Protein AF-0000000066503130 (afdb_homodimer)

Organism: Dictyostelium discoideum (NCBI:txid44689)

Nearest PDB structures (foldseek):
  4pn0-assembly2_C  TM=7.201E-01  e=1.020E-09  Schizosaccharomyces pombe
  4pn1-assembly1_B  TM=7.502E-01  e=4.165E-09  Schizosaccharomyces pombe
  4pn1-assembly3_A  TM=7.291E-01  e=3.381E-09  Schizosaccharomyces pombe
  4pn0-assembly1_A  TM=7.500E-01  e=4.388E-09  Schizosaccharomyces pombe
  4pn0-assembly2_D  TM=6.870E-01  e=1.132E-09  Schizosaccharomyces pombe

Sequence (1264 aa):
MKRSNNDSNGPNKKSKQDDDPLSSILGDIDQSQHGKLQSTSIKSTFSLDSVMNRIIELSKQHGGIDSIEVEGRIGLFSNTSNGNTFKPGMVRDDWNDLYHHLKLKSEPVATTETDYIYSDSIRVAYDEHSKKCLRKDKKTDKTSFDQSTNLIYDFRISTSIEEKFPPPLSLPPGYIIRREKQRYTFTEDQWKIDLTKVIVRPDFNATVEQELYEVEIELFPEAIQACQEKTSLTELLNDFLNAIKGLTNIVKNGGETSFPEISLDKVGNVSEFYRLRDLVFKYIPSAPQRKNDTFPGSMPVNFGKKYFIHVQNNEYFVSDKTDGIRYMLLIDHTGCYLVDRKFDFYQIQGFDILVTLFGEGTLLDGEMVRNLQTKRANFLIFDVLSVKNELHHQKLLKDRLTEIGNVVSTLRSNLKVDTPFDILGKSFQLKSKIVNLFKNIKEYPNGERVYSDGKRCHNTDGIIFTPNIAYSNYTVHTLFKWKYCDKWTIDFKVRDRGQKGWYLSCVANDNIEVDCREVNFSNDDLQKLRREFQRARDTSTVVAECSFQPKWGTWKFHQVRHDKKKGNYISIVMDTMESIAENLSSDELKYRIPLLPHDDNWEEEMSRIRSQLINNIKPSKSSTSTYQPFPQMKRSNNDSNGPNKKSKQDDDPLSSILGDIDQSQHGKLQSTSIKSTFSLDSVMNRIIELSKQHGGIDSIEVEGRIGLFSNTSNGNTFKPGMVRDDWNDLYHHLKLKSEPVATTETDYIYSDSIRVAYDEHSKKCLRKDKKTDKTSFDQSTNLIYDFRISTSIEEKFPPPLSLPPGYIIRREKQRYTFTEDQWKIDLTKVIVRPDFNATVEQELYEVEIELFPEAIQACQEKTSLTELLNDFLNAIKGLTNIVKNGGETSFPEISLDKVGNVSEFYRLRDLVFKYIPSAPQRKNDTFPGSMPVNFGKKYFIHVQNNEYFVSDKTDGIRYMLLIDHTGCYLVDRKFDFYQIQGFDILVTLFGEGTLLDGEMVRNLQTKRANFLIFDVLSVKNELHHQKLLKDRLTEIGNVVSTLRSNLKVDTPFDILGKSFQLKSKIVNLFKNIKEYPNGERVYSDGKRCHNTDGIIFTPNIAYSNYTVHTLFKWKYCDKWTIDFKVRDRGQKGWYLSCVANDNIEVDCREVNFSNDDLQKLRREFQRARDTSTVVAECSFQPKWGTWKFHQVRHDKKKGNYISIVMDTMES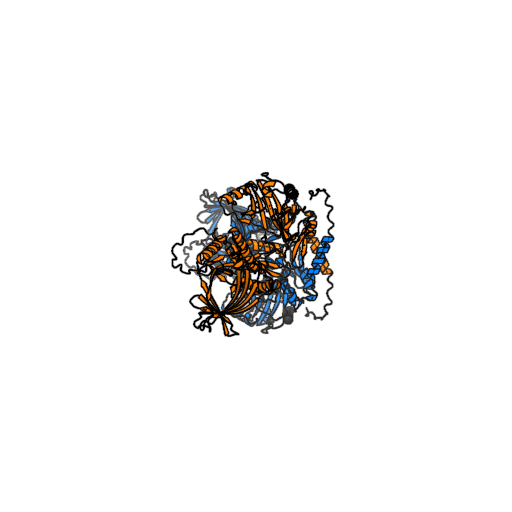IAENLSSDELKYRIPLLPHDDNWEEEMSRIRSQLINNIKPSKSSTSTYQPFPQ

Solvent-accessible surface area (backbone atoms only — not comparable to full-atom values): 69337 Å² total; per-residue (Å²): 137,86,92,86,83,80,78,78,77,72,80,79,78,78,80,77,78,76,76,71,68,67,56,72,77,57,62,88,72,80,85,72,84,83,70,88,75,70,76,62,67,49,85,43,80,64,42,74,63,55,53,51,51,49,53,52,50,48,28,64,73,66,78,40,52,77,45,44,42,45,35,36,34,36,14,37,54,31,78,46,101,89,45,79,42,78,44,78,24,46,56,66,68,50,46,50,51,43,50,52,56,50,44,72,77,44,80,53,52,75,47,73,40,29,38,36,31,34,93,84,56,34,34,36,35,29,28,80,85,79,67,37,46,71,38,25,36,34,73,41,71,47,38,42,29,56,41,87,53,92,54,89,44,22,39,34,40,34,39,28,36,57,45,79,47,81,44,51,84,59,88,73,83,75,53,58,39,38,35,41,33,45,34,35,37,40,80,57,95,53,32,34,38,38,44,30,44,32,41,37,41,51,44,94,79,58,80,72,73,44,81,46,34,38,41,35,36,35,50,39,40,66,52,57,65,66,36,76,43,72,67,49,42,51,51,51,50,50,51,50,50,48,53,55,53,45,56,50,41,67,52,39,76,62,66,84,80,70,64,84,83,51,57,67,44,68,61,75,54,63,69,60,44,54,51,52,51,51,52,52,57,67,40,44,65,92,69,64,78,92,48,70,80,47,46,57,59,64,34,63,37,79,58,51,57,64,45,49,60,58,56,33,73,44,66,38,32,31,28,69,29,68,58,50,45,61,30,31,42,38,30,29,84,90,42,37,29,40,31,37,76,78,54,46,47,23,38,49,59,68,51,63,62,55,31,71,75,48,32,44,41,27,34,36,34,29,31,39,33,46,25,73,81,81,67,42,45,32,35,30,33,76,47,41,23,20,54,53,67,40,76,36,29,78,40,39,39,69,57,29,52,51,51,43,51,51,52,39,51,52,44,65,76,64,62,85,66,89,54,69,52,45,73,42,65,53,69,73,36,50,38,73,45,43,56,62,56,54,71,30,43,47,76,45,94,87,70,49,31,34,36,44,76,88,83,50,33,31,48,33,52,35,37,30,39,40,48,60,40,50,62,55,57,32,76,30,92,71,25,28,34,40,53,44,59,86,65,49,63,44,43,22,23,47,42,78,55,67,92,79,36,48,26,35,19,28,24,39,71,93,72,36,76,32,62,40,39,69,67,57,54,50,72,68,41,48,53,52,50,52,53,49,48,70,55,40,52,49,57,87,35,41,18,35,34,28,26,66,37,45,86,49,56,37,44,43,66,74,47,73,38,81,89,38,70,63,28,37,45,36,49,54,51,48,51,45,46,51,50,42,27,40,56,70,45,72,66,56,46,55,60,45,51,54,30,48,66,91,73,57,52,62,68,62,52,50,52,51,51,53,53,51,52,60,70,63,57,70,76,69,84,66,78,76,73,78,72,77,71,75,84,128,138,81,82,86,80,87,81,82,84,74,83,84,79,84,80,80,80,77,78,69,68,77,54,68,76,57,61,87,71,78,84,73,86,85,70,86,76,70,78,64,68,50,83,44,80,63,41,74,63,55,55,50,51,47,53,52,49,49,29,64,72,63,78,38,52,77,44,45,40,45,34,35,35,36,14,38,53,31,77,47,100,89,44,79,43,78,44,77,24,47,57,65,68,50,46,50,51,43,49,53,56,50,46,73,75,44,79,52,54,75,48,72,40,31,38,36,32,33,91,84,56,35,35,36,34,29,30,81,87,78,67,39,45,73,38,26,36,35,74,42,73,48,38,44,29,56,40,88,53,92,53,90,42,20,41,33,42,33,38,28,35,58,45,81,47,80,44,51,83,58,86,73,84,77,52,57,39,38,36,40,34,44,33,36,38,40,79,57,96,53,33,36,38,37,43,30,43,32,42,35,41,52,42,94,80,57,79,72,72,44,80,47,34,38,42,37,37,34,49,38,40,65,53,56,67,66,35,86,43,73,66,49,42,51,51,50,50,51,51,50,49,49,52,55,53,47,56,50,42,66,52,38,75,61,64,82,79,69,64,83,85,52,56,67,45,69,62,74,53,63,70,60,45,52,50,51,50,50,53,52,56,68,42,44,64,91,70,64,78,91,49,71,79,47,47,57,58,64,33,66,37,80,57,52,57,65,45,49,59,58,56,33,73,44,65,38,32,32,28,70,29,68,57,50,46,60,31,32,43,38,28,29,83,92,43,38,30,39,30,38,76,77,54,47,48,23,39,49,60,70,50,62,63,54,32,72,74,46,33,44,41,26,34,35,36,30,32,39,33,46,25,72,82,80,66,41,45,31,37,30,33,75,48,40,23,19,54,54,66,39,75,35,29,77,40,38,39,70,59,28,52,51,50,43,51,51,52,38,52,53,43,64,76,63,62,85,66,87,53,68,51,46,71,43,63,52,70,73,36,50,39,73,45,44,56,60,57,52,70,31,45,47,77,44,93,87,70,49,31,34,35,44,76,86,84,48,33,32,48,33,51,36,36,31,41,41,47,61,42,48,62,56,57,30,76,31,91,71,27,28,34,42,54,44,60,85,64,49,64,44,42,23,23,46,42,77,56,67,92,81,35,47,25,34,20,28,24,38,72,93,71,37,77,33,62,40,42,70,67,59,53,50,71,69,41,48,54,52,49,52,52,49,49,71,56,39,53,51,58,88,36,40,18,35,34,29,25,66,36,44,85,48,57,36,42,43,66,74,47,72,38,83,90,37,70,63,28,37,44,35,49,55,50,48,52,46,46,52,49,42,27,41,58,67,46,73,65,55,47,54,59,45,51,54,30,47,67,92,71,56,53,62,70,61,52,50,52,51,50,53,52,51,51,60,71,63,57,70,76,70,86,65,79,76,73,79,74,77,70,75,84,128

Secondary structure (DSSP, 8-state):
--------------------THHHHS----------------EEEP-HHHHHHHHHHHHHHTT-STTEEEEEEEEEEEEETTEEEEEE---HHHHHHHHHHHHHHSPPEEEEEEEEE-TTSEEEEEETTTTEEEEEEEEEEEEEEEE--SSSSEEEEEEEEEEEEPPPSSPPS--SEEEEEEEEEEE-SSEEEEEEEEEEEESTT----EEEEEEEEEE-HHHHHT--SHHHHHHHHHHHHHHHHHHHHHHTT--S---TTS-EEE---HHHHHHHHHHHHHHS----GGGTTS--S-EEEE--GGGHHHHHHS-EEEEEEE-SEEEEEEEETTEEEEE-TT--EEEETT-HHHHHHH-S-EEEEEEEEE-TTT--EEEEEEEEEEETTEE-TTS-HHHHHHHHHHHHHHHHHH--S--SSEEEEPP-EEGGGHHHHHHTEEE-TTS-EEEESSS-EEEEEEEEEEESS----SEEEEEEEEE-GGG--EEEEEEE-GGG-EEEEEE-GGG-EEEEEE----HHHHHHHHHHHHH-S-GGG-EEEEEEETTTTEEEEEEE-TT-SS--BHHHHHHHHHHHHHT--HHHHHHHTTS-GGG--HHHHHHHHHHHHHHH----------------/--------------------THHHHS----------------EEEP-HHHHHHHHHHHHHHTT-STTEEEEEEEEEEEEETTEEEEEE---HHHHHHHHHHHHHHSPPEEEEEEEEE-TTSEEEEEETTTTEEEEEEEEEEEEEEEE--SSSSEEEEEEEEEEEEPPPSSPPS--SEEEEEEEEEEE-SSEEEEEEEEEEEESTT----EEEEEEEEEE-HHHHHT--SHHHHHHHHHHHHHHHHHHHHHHTT--S---TTS-EEE---HHHHHHHHHHHHHHS----GGGTTS--S-EEEEP-GGGHHHHHHS-EEEEEEE-SEEEEEEEETTEEEEE-TT--EEEESS-HHHHHHH-S-EEEEEEEEE-TTT--EEEEEEEEEEETTEE-TTS-HHHHHHHHHHHHHHHHHH--S--SSEEEEPP-EEGGGHHHHHHTEEE-TTS-EEEE-SS-EEEEEEEEEEESS----SEEEEEEEEE-GGG--EEEEEEE-GGG-EEEEEE-GGG-EEEEEE----HHHHHHHHHHHHH-S-GGG-EEEEEEETTTTEEEEEEE-TT-SS--BHHHHHHHHHHHHHT--HHHHHHHTTS-GGG--HHHHHHHHHHHHHHH----------------

Radius of gyration: 44.12 Å; Cα contacts (8 Å, |Δi|>4): 2384; chains: 2; bounding box: 96×190×128 Å

pLDDT: mean 82.32, std 20.14, range [15.19, 98.62]

InterPro domains:
  IPR001339 mRNA capping enzyme, adenylation domain [PF01331] (290-484)
  IPR001339 mRNA capping enzyme, adenylation domain [cd07895] (271-484)
  IPR004206 mRNA triphosphatase Cet1-like [PF02940] (118-219)
  IPR004206 mRNA triphosphatase Cet1-like [cd07470] (49-247)
  IPR012340 Nucleic acid-binding, OB-fold [G3DSA:2.40.50.140] (481-605)
  IPR012340 Nucleic acid-binding, OB-fold [SSF50249] (487-608)
  IPR013846 mRNA capping enzyme, C-terminal domain [PF03919] (505-589)
  IPR033469 CYTH-like domain superfamily [SSF55154] (62-251)
  IPR037009 mRNA triphosphatase Cet1-like superfamily [G3DSA:3.20.100.10] (38-250)

Structure (mmCIF, N/CA/C/O backbone):
data_AF-0000000066503130-model_v1
#
loop_
_entity.id
_entity.type
_entity.pdbx_description
1 polymer 'Uncharacterized protein'
#
loop_
_atom_site.group_PDB
_atom_site.id
_atom_site.type_symbol
_atom_site.label_atom_id
_atom_site.label_alt_id
_atom_site.label_comp_id
_atom_site.label_asym_id
_atom_site.label_entity_id
_atom_site.label_seq_id
_atom_site.pdbx_PDB_ins_code
_atom_site.Cartn_x
_atom_site.Cartn_y
_atom_site.Cartn_z
_atom_site.occupancy
_atom_site.B_iso_or_equiv
_atom_site.auth_seq_id
_atom_site.auth_comp_id
_atom_site.auth_asym_id
_atom_site.auth_atom_id
_atom_site.pdbx_PDB_model_num
ATOM 1 N N . MET A 1 1 ? 46.094 -95.625 -53.656 1 15.91 1 MET A N 1
ATOM 2 C CA . MET A 1 1 ? 46.031 -94.688 -54.719 1 15.91 1 MET A CA 1
ATOM 3 C C . MET A 1 1 ? 44.656 -94 -54.75 1 15.91 1 MET A C 1
ATOM 5 O O . MET A 1 1 ? 44.469 -93 -55.469 1 15.91 1 MET A O 1
ATOM 9 N N . LYS A 1 2 ? 43.5 -94.938 -54.5 1 15.19 2 LYS A N 1
ATOM 10 C CA . LYS A 1 2 ? 42.219 -94.812 -55.188 1 15.19 2 LYS A CA 1
ATOM 11 C C . LYS A 1 2 ? 41.531 -93.5 -54.875 1 15.19 2 LYS A C 1
ATOM 13 O O . LYS A 1 2 ? 41.875 -92.812 -53.906 1 15.19 2 LYS A O 1
ATOM 18 N N . ARG A 1 3 ? 40.031 -93.5 -54.656 1 18.33 3 ARG A N 1
ATOM 19 C CA . ARG A 1 3 ? 38.875 -93 -55.438 1 18.33 3 ARG A CA 1
ATOM 20 C C . ARG A 1 3 ? 38.406 -91.625 -54.906 1 18.33 3 ARG A C 1
ATOM 22 O O . ARG A 1 3 ? 38.688 -91.312 -53.75 1 18.33 3 ARG A O 1
ATOM 29 N N . SER A 1 4 ? 37.25 -91 -55.625 1 18.5 4 SER A N 1
ATOM 30 C CA . SER A 1 4 ? 36.906 -89.75 -56.25 1 18.5 4 SER A CA 1
ATOM 31 C C . SER A 1 4 ? 36.188 -88.812 -55.281 1 18.5 4 SER A C 1
ATOM 33 O O . SER A 1 4 ? 36.625 -87.688 -55.062 1 18.5 4 SER A O 1
ATOM 35 N N . ASN A 1 5 ? 34.781 -88.688 -55.375 1 18.97 5 ASN A N 1
ATOM 36 C CA . ASN A 1 5 ? 33.938 -87.625 -55.906 1 18.97 5 ASN A CA 1
ATOM 37 C C . ASN A 1 5 ? 33.25 -86.875 -54.812 1 18.97 5 ASN A C 1
ATOM 39 O O . ASN A 1 5 ? 32.188 -87.25 -54.312 1 18.97 5 ASN A O 1
ATOM 43 N N . ASN A 1 6 ? 33.812 -86.25 -53.844 1 20.06 6 ASN A N 1
ATOM 44 C CA . ASN A 1 6 ? 33.375 -85.812 -52.531 1 20.06 6 ASN A CA 1
ATOM 45 C C . ASN A 1 6 ? 32.5 -84.562 -52.656 1 20.06 6 ASN A C 1
ATOM 47 O O . ASN A 1 6 ? 33 -83.438 -52.656 1 20.06 6 ASN A O 1
ATOM 51 N N . ASP A 1 7 ? 31.266 -84.625 -53.469 1 21.19 7 ASP A N 1
ATOM 52 C CA . ASP A 1 7 ? 30.484 -83.562 -54.125 1 21.19 7 ASP A CA 1
ATOM 53 C C . ASP A 1 7 ? 29.781 -82.75 -53.094 1 21.19 7 ASP A C 1
ATOM 55 O O . ASP A 1 7 ? 28.797 -83.188 -52.469 1 21.19 7 ASP A O 1
ATOM 59 N N . SER A 1 8 ? 30.438 -82 -52.219 1 20 8 SER A N 1
ATOM 60 C CA . SER A 1 8 ? 30.031 -81.375 -50.969 1 20 8 SER A CA 1
ATOM 61 C C . SER A 1 8 ? 29.047 -80.188 -51.219 1 20 8 SER A C 1
ATOM 63 O O . SER A 1 8 ? 29.328 -79.062 -50.906 1 20 8 SER A O 1
ATOM 65 N N . ASN A 1 9 ? 27.953 -80.438 -52.156 1 20.28 9 ASN A N 1
ATOM 66 C CA . ASN A 1 9 ? 27.203 -79.438 -52.844 1 20.28 9 ASN A CA 1
ATOM 67 C C . ASN A 1 9 ? 26.359 -78.625 -51.875 1 20.28 9 ASN A C 1
ATOM 69 O O . ASN A 1 9 ? 25.406 -79.125 -51.281 1 20.28 9 ASN A O 1
ATOM 73 N N . GLY A 1 10 ? 26.953 -77.75 -51.062 1 21.47 10 GLY A N 1
ATOM 74 C CA . GLY A 1 10 ? 26.391 -77 -49.906 1 21.47 10 GLY A CA 1
ATOM 75 C C . GLY A 1 10 ? 25.234 -76.125 -50.281 1 21.47 10 GLY A C 1
ATOM 76 O O . GLY A 1 10 ? 25.25 -75.5 -51.344 1 21.47 10 GLY A O 1
ATOM 77 N N . PRO A 1 11 ? 23.938 -76.5 -50.031 1 20.5 11 PRO A N 1
ATOM 78 C CA . PRO A 1 11 ? 22.672 -76 -50.594 1 20.5 11 PRO A CA 1
ATOM 79 C C . PRO A 1 11 ? 22.469 -74.5 -50.312 1 20.5 11 PRO A C 1
ATOM 81 O O . PRO A 1 11 ? 22.859 -74 -49.25 1 20.5 11 PRO A O 1
ATOM 84 N N . ASN A 1 12 ? 22.562 -73.562 -51.344 1 18.05 12 ASN A N 1
ATOM 85 C CA . ASN A 1 12 ? 22.547 -72.125 -51.438 1 18.05 12 ASN A CA 1
ATOM 86 C C . ASN A 1 12 ? 21.188 -71.5 -51 1 18.05 12 ASN A C 1
ATOM 88 O O . ASN A 1 12 ? 20.203 -71.688 -51.719 1 18.05 12 ASN A O 1
ATOM 92 N N . LYS A 1 13 ? 20.797 -71.688 -49.75 1 19.34 13 LYS A N 1
ATOM 93 C CA . LYS A 1 13 ? 19.453 -71.25 -49.312 1 19.34 13 LYS A CA 1
ATOM 94 C C . LYS A 1 13 ? 19.156 -69.812 -49.781 1 19.34 13 LYS A C 1
ATOM 96 O O . LYS A 1 13 ? 19.922 -68.875 -49.5 1 19.34 13 LYS A O 1
ATOM 101 N N . LYS A 1 14 ? 18.25 -69.625 -50.781 1 19.95 14 LYS A N 1
ATOM 102 C CA . LYS A 1 14 ? 17.75 -68.438 -51.438 1 19.95 14 LYS A CA 1
ATOM 103 C C . LYS A 1 14 ? 17.141 -67.5 -50.406 1 19.95 14 LYS A C 1
ATOM 105 O O . LYS A 1 14 ? 16.297 -67.875 -49.625 1 19.95 14 LYS A O 1
ATOM 110 N N . SER A 1 15 ? 17.844 -66.438 -49.938 1 18.28 15 SER A N 1
ATOM 111 C CA . SER A 1 15 ? 17.5 -65.375 -49 1 18.28 15 SER A CA 1
ATOM 112 C C . SER A 1 15 ? 16.219 -64.625 -49.406 1 18.28 15 SER A C 1
ATOM 114 O O . SER A 1 15 ? 16.156 -64.062 -50.5 1 18.28 15 SER A O 1
ATOM 116 N N . LYS A 1 16 ? 15.008 -65.188 -49.156 1 22.39 16 LYS A N 1
ATOM 117 C CA . LYS A 1 16 ? 13.711 -64.562 -49.438 1 22.39 16 LYS A CA 1
ATOM 118 C C . LYS A 1 16 ? 13.688 -63.094 -48.969 1 22.39 16 LYS A C 1
ATOM 120 O O . LYS A 1 16 ? 14.008 -62.812 -47.812 1 22.39 16 LYS A O 1
ATOM 125 N N . GLN A 1 17 ? 13.797 -62.188 -49.938 1 20.66 17 GLN A N 1
ATOM 126 C CA . GLN A 1 17 ? 13.703 -60.719 -49.906 1 20.66 17 GLN A CA 1
ATOM 127 C C . GLN A 1 17 ? 12.422 -60.281 -49.219 1 20.66 17 GLN A C 1
ATOM 129 O O . GLN A 1 17 ? 11.32 -60.594 -49.656 1 20.66 17 GLN A O 1
ATOM 134 N N . ASP A 1 18 ? 12.375 -60.312 -47.875 1 23.89 18 ASP A N 1
ATOM 135 C CA . ASP A 1 18 ? 11.273 -59.906 -47 1 23.89 18 ASP A CA 1
ATOM 136 C C . ASP A 1 18 ? 10.672 -58.594 -47.469 1 23.89 18 ASP A C 1
ATOM 138 O O . ASP A 1 18 ? 11.391 -57.594 -47.656 1 23.89 18 ASP A O 1
ATOM 142 N N . ASP A 1 19 ? 9.586 -58.656 -48.281 1 25.03 19 ASP A N 1
ATOM 143 C CA . ASP A 1 19 ? 8.695 -57.625 -48.781 1 25.03 19 ASP A CA 1
ATOM 144 C C . ASP A 1 19 ? 8.281 -56.656 -47.688 1 25.03 19 ASP A C 1
ATOM 146 O O . ASP A 1 19 ? 7.77 -57.062 -46.656 1 25.03 19 ASP A O 1
ATOM 150 N N . ASP A 1 20 ? 8.961 -55.531 -47.562 1 24.17 20 ASP A N 1
ATOM 151 C CA . ASP A 1 20 ? 8.758 -54.438 -46.594 1 24.17 20 ASP A CA 1
ATOM 152 C C . ASP A 1 20 ? 7.316 -53.938 -46.656 1 24.17 20 ASP A C 1
ATOM 154 O O . ASP A 1 20 ? 6.824 -53.531 -47.688 1 24.17 20 ASP A O 1
ATOM 158 N N . PRO A 1 21 ? 6.371 -54.406 -45.844 1 25.75 21 PRO A N 1
ATOM 159 C CA . PRO A 1 21 ? 4.934 -54.156 -45.719 1 25.75 21 PRO A CA 1
ATOM 160 C C . PRO A 1 21 ? 4.598 -52.656 -45.781 1 25.75 21 PRO A C 1
ATOM 162 O O . PRO A 1 21 ? 3.43 -52.281 -45.688 1 25.75 21 PRO A O 1
ATOM 165 N N . LEU A 1 22 ? 5.504 -51.75 -45.531 1 26.45 22 LEU A N 1
ATOM 166 C CA . LEU A 1 22 ? 5.074 -50.344 -45.531 1 26.45 22 LEU A CA 1
ATOM 167 C C . LEU A 1 22 ? 4.496 -49.969 -46.906 1 26.45 22 LEU A C 1
ATOM 169 O O . LEU A 1 22 ? 3.811 -48.938 -47.031 1 26.45 22 LEU A O 1
ATOM 173 N N . SER A 1 23 ? 4.723 -50.719 -47.938 1 26.61 23 SER A N 1
ATOM 174 C CA . SER A 1 23 ? 4.254 -50.438 -49.281 1 26.61 23 SER A CA 1
ATOM 175 C C . SER A 1 23 ? 2.734 -50.5 -49.375 1 26.61 23 SER A C 1
ATOM 177 O O . SER A 1 23 ? 2.123 -49.781 -50.188 1 26.61 23 SER A O 1
ATOM 179 N N . SER A 1 24 ? 2.178 -51.469 -48.75 1 28.42 24 SER A N 1
ATOM 180 C CA . SER A 1 24 ? 0.766 -51.75 -49 1 28.42 24 SER A CA 1
ATOM 181 C C . SER A 1 24 ? -0.11 -50.594 -48.531 1 28.42 24 SER A C 1
ATOM 183 O O . SER A 1 24 ? -1.298 -50.531 -48.844 1 28.42 24 SER A O 1
ATOM 185 N N . ILE A 1 25 ? 0.296 -50 -47.406 1 25.45 25 ILE A N 1
ATOM 186 C CA . ILE A 1 25 ? -0.56 -48.938 -46.875 1 25.45 25 ILE A CA 1
ATOM 187 C C . ILE A 1 25 ? -0.672 -47.812 -47.906 1 25.45 25 ILE A C 1
ATOM 189 O O . ILE A 1 25 ? -1.618 -47.031 -47.875 1 25.45 25 ILE A O 1
ATOM 193 N N . LEU A 1 26 ? 0.431 -47.562 -48.719 1 26.52 26 LEU A N 1
ATOM 194 C CA . LEU A 1 26 ? 0.482 -46.469 -49.656 1 26.52 26 LEU A CA 1
ATOM 195 C C . LEU A 1 26 ? -0.352 -46.75 -50.906 1 26.52 26 LEU A C 1
ATOM 197 O O . LEU A 1 26 ? -0.097 -47.719 -51.594 1 26.52 26 LEU A O 1
ATOM 201 N N . GLY A 1 27 ? -1.637 -46.906 -50.781 1 23.97 27 GLY A N 1
ATOM 202 C CA . GLY A 1 27 ? -2.463 -47.062 -51.969 1 23.97 27 GLY A CA 1
ATOM 203 C C . GLY A 1 27 ? -1.896 -46.375 -53.188 1 23.97 27 GLY A C 1
ATOM 204 O O . GLY A 1 27 ? -0.937 -45.594 -53.094 1 23.97 27 GLY A O 1
ATOM 205 N N . ASP A 1 28 ? -2.25 -46.781 -54.406 1 24.03 28 ASP A N 1
ATOM 206 C CA . ASP A 1 28 ? -1.88 -46.406 -55.75 1 24.03 28 ASP A CA 1
ATOM 207 C C . ASP A 1 28 ? -2.102 -44.906 -56 1 24.03 28 ASP A C 1
ATOM 209 O O . ASP A 1 28 ? -3.24 -44.469 -56.188 1 24.03 28 ASP A O 1
ATOM 213 N N . ILE A 1 29 ? -1.525 -44.031 -55.219 1 22.8 29 ILE A N 1
ATOM 214 C CA . ILE A 1 29 ? -1.806 -42.625 -55.594 1 22.8 29 ILE A CA 1
ATOM 215 C C . ILE A 1 29 ? -1.354 -42.375 -57 1 22.8 29 ILE A C 1
ATOM 217 O O . ILE A 1 29 ? -0.25 -42.75 -57.406 1 22.8 29 ILE A O 1
ATOM 221 N N . ASP A 1 30 ? -2.256 -41.969 -57.844 1 22.3 30 ASP A N 1
ATOM 222 C CA . ASP A 1 30 ? -2.123 -41.5 -59.25 1 22.3 30 ASP A CA 1
ATOM 223 C C . ASP A 1 30 ? -1.035 -40.438 -59.375 1 22.3 30 ASP A C 1
ATOM 225 O O . ASP A 1 30 ? -0.854 -39.625 -58.469 1 22.3 30 ASP A O 1
ATOM 229 N N . GLN A 1 31 ? -0.022 -40.531 -60.25 1 23.62 31 GLN A N 1
ATOM 230 C CA . GLN A 1 31 ? 1.214 -39.906 -60.688 1 23.62 31 GLN A CA 1
ATOM 231 C C . GLN A 1 31 ? 0.967 -38.469 -61.125 1 23.62 31 GLN A C 1
ATOM 233 O O . GLN A 1 31 ? 0.999 -38.156 -62.344 1 23.62 31 GLN A O 1
ATOM 238 N N . SER A 1 32 ? -0.001 -37.719 -60.625 1 22.05 32 SER A N 1
ATOM 239 C CA . SER A 1 32 ? -0.189 -36.5 -61.438 1 22.05 32 SER A CA 1
ATOM 240 C C . SER A 1 32 ? 1.074 -35.656 -61.469 1 22.05 32 SER A C 1
ATOM 242 O O . SER A 1 32 ? 1.956 -35.812 -60.625 1 22.05 32 SER A O 1
ATOM 244 N N . GLN A 1 33 ? 1.066 -34.469 -62.281 1 23.11 33 GLN A N 1
ATOM 245 C CA . GLN A 1 33 ? 2.004 -33.594 -62.969 1 23.11 33 GLN A CA 1
ATOM 246 C C . GLN A 1 33 ? 2.848 -32.812 -61.969 1 23.11 33 GLN A C 1
ATOM 248 O O . GLN A 1 33 ? 2.348 -32.406 -60.938 1 23.11 33 GLN A O 1
ATOM 253 N N . HIS A 1 34 ? 4.172 -32.938 -62 1 24.08 34 HIS A N 1
ATOM 254 C CA . HIS A 1 34 ? 5.402 -32.438 -61.375 1 24.08 34 HIS A CA 1
ATOM 255 C C . HIS A 1 34 ? 5.516 -30.922 -61.469 1 24.08 34 HIS A C 1
ATOM 257 O O . HIS A 1 34 ? 6.57 -30.406 -61.812 1 24.08 34 HIS A O 1
ATOM 263 N N . GLY A 1 35 ? 4.488 -30.125 -61.312 1 21.44 35 GLY A N 1
ATOM 264 C CA . GLY A 1 35 ? 4.785 -28.719 -61.562 1 21.44 35 GLY A CA 1
ATOM 265 C C . GLY A 1 35 ? 5.832 -28.156 -60.594 1 21.44 35 GLY A C 1
ATOM 266 O O . GLY A 1 35 ? 6.117 -28.766 -59.562 1 21.44 35 GLY A O 1
ATOM 267 N N . LYS A 1 36 ? 6.477 -26.938 -60.938 1 26.12 36 LYS A N 1
ATOM 268 C CA . LYS A 1 36 ? 7.566 -26.109 -60.406 1 26.12 36 LYS A CA 1
ATOM 269 C C . LYS A 1 36 ? 7.27 -25.656 -58.969 1 26.12 36 LYS A C 1
ATOM 271 O O . LYS A 1 36 ? 6.492 -24.719 -58.781 1 26.12 36 LYS A O 1
ATOM 276 N N . LEU A 1 37 ? 7.137 -26.594 -58 1 26.03 37 LEU A N 1
ATOM 277 C CA . LEU A 1 37 ? 6.828 -26.125 -56.656 1 26.03 37 LEU A CA 1
ATOM 278 C C . LEU A 1 37 ? 7.945 -25.234 -56.094 1 26.03 37 LEU A C 1
ATOM 280 O O . LEU A 1 37 ? 9.094 -25.688 -56 1 26.03 37 LEU A O 1
ATOM 284 N N . GLN A 1 38 ? 7.938 -23.953 -56.344 1 27.58 38 GLN A N 1
ATOM 285 C CA . GLN A 1 38 ? 8.742 -22.891 -55.719 1 27.58 38 GLN A CA 1
ATOM 286 C C . GLN A 1 38 ? 8.891 -23.109 -54.219 1 27.58 38 GLN A C 1
ATOM 288 O O . GLN A 1 38 ? 7.941 -23.5 -53.562 1 27.58 38 GLN A O 1
ATOM 293 N N . SER A 1 39 ? 10.039 -23.25 -53.688 1 32.94 39 SER A N 1
ATOM 294 C CA . SER A 1 39 ? 10.555 -23.422 -52.344 1 32.94 39 SER A CA 1
ATOM 295 C C . SER A 1 39 ? 9.922 -22.422 -51.375 1 32.94 39 SER A C 1
ATOM 297 O O . SER A 1 39 ? 10.555 -21.438 -50.969 1 32.94 39 SER A O 1
ATOM 299 N N . THR A 1 40 ? 8.719 -21.906 -51.625 1 31.75 40 THR A N 1
ATOM 300 C CA . THR A 1 40 ? 8.195 -20.938 -50.656 1 31.75 40 THR A CA 1
ATOM 301 C C . THR A 1 40 ? 8.016 -21.562 -49.281 1 31.75 40 THR A C 1
ATOM 303 O O . THR A 1 40 ? 7.43 -22.656 -49.156 1 31.75 40 THR A O 1
ATOM 306 N N . SER A 1 41 ? 8.914 -21.281 -48.344 1 40.25 41 SER A N 1
ATOM 307 C CA . SER A 1 41 ? 8.727 -21.562 -46.938 1 40.25 41 SER A CA 1
ATOM 308 C C . SER A 1 41 ? 7.293 -21.25 -46.5 1 40.25 41 SER A C 1
ATOM 310 O O . SER A 1 41 ? 6.809 -20.141 -46.688 1 40.25 41 SER A O 1
ATOM 312 N N . ILE A 1 42 ? 6.355 -21.984 -46.594 1 41.84 42 ILE A N 1
ATOM 313 C CA . ILE A 1 42 ? 4.961 -21.781 -46.219 1 41.84 42 ILE A CA 1
ATOM 314 C C . ILE A 1 42 ? 4.828 -21.859 -44.688 1 41.84 42 ILE A C 1
ATOM 316 O O . ILE A 1 42 ? 5.258 -22.844 -44.062 1 41.84 42 ILE A O 1
ATOM 320 N N . LYS A 1 43 ? 4.57 -20.828 -44 1 48.19 43 LYS A N 1
ATOM 321 C CA . LYS A 1 43 ? 4.18 -20.734 -42.594 1 48.19 43 LYS A CA 1
ATOM 322 C C . LYS A 1 43 ? 2.799 -21.328 -42.375 1 48.19 43 LYS A C 1
ATOM 324 O O . LYS A 1 43 ? 1.843 -21 -43.062 1 48.19 43 LYS A O 1
ATOM 329 N N . SER A 1 44 ? 2.68 -22.562 -41.844 1 49.56 44 SER A N 1
ATOM 330 C CA . SER A 1 44 ? 1.379 -23.172 -41.562 1 49.56 44 SER A CA 1
ATOM 331 C C . SER A 1 44 ? 1.054 -23.141 -40.094 1 49.56 44 SER A C 1
ATOM 333 O O . SER A 1 44 ? 1.956 -23.062 -39.25 1 49.56 44 SER A O 1
ATOM 335 N N . THR A 1 45 ? -0.125 -23.016 -39.781 1 57.78 45 THR A N 1
ATOM 336 C CA . THR A 1 45 ? -0.642 -23.141 -38.406 1 57.78 45 THR A CA 1
ATOM 337 C C . THR A 1 45 ? -0.323 -24.5 -37.844 1 57.78 45 THR A C 1
ATOM 339 O O . THR A 1 45 ? -0.515 -25.531 -38.5 1 57.78 45 THR A O 1
ATOM 342 N N . PHE A 1 46 ? 0.302 -24.562 -36.719 1 68 46 PHE A N 1
ATOM 343 C CA . PHE A 1 46 ? 0.771 -25.812 -36.125 1 68 46 PHE A CA 1
ATOM 344 C C . PHE A 1 46 ? -0.403 -26.703 -35.719 1 68 46 PHE A C 1
ATOM 346 O O . PHE A 1 46 ? -1.355 -26.234 -35.094 1 68 46 PHE A O 1
ATOM 353 N N . SER A 1 47 ? -0.533 -27.844 -36.281 1 75.12 47 SER A N 1
ATOM 354 C CA . SER A 1 47 ? -1.283 -29 -35.812 1 75.12 47 SER A CA 1
ATOM 355 C C . SER A 1 47 ? -0.511 -30.297 -36.031 1 75.12 47 SER A C 1
ATOM 357 O O . SER A 1 47 ? 0.261 -30.406 -36.969 1 75.12 47 SER A O 1
ATOM 359 N N . LEU A 1 48 ? -0.592 -31.125 -35.094 1 78.25 48 LEU A N 1
ATOM 360 C CA . LEU A 1 48 ? 0.081 -32.406 -35.219 1 78.25 48 LEU A CA 1
ATOM 361 C C . LEU A 1 48 ? -0.27 -33.062 -36.562 1 78.25 48 LEU A C 1
ATOM 363 O O . LEU A 1 48 ? 0.591 -33.656 -37.219 1 78.25 48 LEU A O 1
ATOM 367 N N . ASP A 1 49 ? -1.459 -32.844 -36.938 1 78.31 49 ASP A N 1
ATOM 368 C CA . ASP A 1 49 ? -1.938 -33.406 -38.188 1 78.31 49 ASP A CA 1
ATOM 369 C C . ASP A 1 49 ? -1.218 -32.781 -39.375 1 78.31 49 ASP A C 1
ATOM 371 O O . ASP A 1 49 ? -0.888 -33.469 -40.344 1 78.31 49 ASP A O 1
ATOM 375 N N . SER A 1 50 ? -1.038 -31.531 -39.281 1 81.38 50 SER A N 1
ATOM 376 C CA . SER A 1 50 ? -0.37 -30.844 -40.375 1 81.38 50 SER A CA 1
ATOM 377 C C . SER A 1 50 ? 1.071 -31.328 -40.531 1 81.38 50 SER A C 1
ATOM 379 O O . SER A 1 50 ? 1.562 -31.484 -41.656 1 81.38 50 SER A O 1
ATOM 381 N N . VAL A 1 51 ? 1.718 -31.531 -39.469 1 86.75 51 VAL A N 1
ATOM 382 C CA . VAL A 1 51 ? 3.094 -32.031 -39.5 1 86.75 51 VAL A CA 1
ATOM 383 C C . VAL A 1 51 ? 3.129 -33.438 -40.062 1 86.75 51 VAL A C 1
ATOM 385 O O . VAL A 1 51 ? 3.955 -33.75 -40.938 1 86.75 51 VAL A O 1
ATOM 388 N N . MET A 1 52 ? 2.266 -34.25 -39.625 1 86.31 52 MET A N 1
ATOM 389 C CA . MET A 1 52 ? 2.18 -35.625 -40.062 1 86.31 52 MET A CA 1
ATOM 390 C C . MET A 1 52 ? 1.914 -35.688 -41.562 1 86.31 52 MET A C 1
ATOM 392 O O . MET A 1 52 ? 2.557 -36.469 -42.281 1 86.31 52 MET A O 1
ATOM 396 N N . ASN A 1 53 ? 0.955 -34.938 -41.938 1 85.19 53 ASN A N 1
ATOM 397 C CA . ASN A 1 53 ? 0.608 -34.906 -43.375 1 85.19 53 ASN A CA 1
ATOM 398 C C . ASN A 1 53 ? 1.796 -34.5 -44.219 1 85.19 53 ASN A C 1
ATOM 400 O O . ASN A 1 53 ? 1.999 -35.031 -45.312 1 85.19 53 ASN A O 1
ATOM 404 N N . ARG A 1 54 ? 2.482 -33.594 -43.719 1 88.69 54 ARG A N 1
ATOM 405 C CA . ARG A 1 54 ? 3.633 -33.125 -44.5 1 88.69 54 ARG A CA 1
ATOM 406 C C . ARG A 1 54 ? 4.711 -34.188 -44.562 1 88.69 54 ARG A C 1
ATOM 408 O O . ARG A 1 54 ? 5.367 -34.344 -45.594 1 88.69 54 ARG A O 1
ATOM 415 N N . ILE A 1 55 ? 4.941 -34.875 -43.5 1 87.69 55 ILE A N 1
ATOM 416 C CA . ILE A 1 55 ? 5.918 -35.938 -43.5 1 87.69 55 ILE A CA 1
ATOM 417 C C . ILE A 1 55 ? 5.523 -37.031 -44.5 1 87.69 55 ILE A C 1
ATOM 419 O O . ILE A 1 55 ? 6.359 -37.5 -45.281 1 87.69 55 ILE A O 1
ATOM 423 N N . ILE A 1 56 ? 4.297 -37.281 -44.5 1 84.44 56 ILE A N 1
ATOM 424 C CA . ILE A 1 56 ? 3.777 -38.312 -45.438 1 84.44 56 ILE A CA 1
ATOM 425 C C . ILE A 1 56 ? 3.932 -37.812 -46.875 1 84.44 56 ILE A C 1
ATOM 427 O O . ILE A 1 56 ? 4.34 -38.594 -47.75 1 84.44 56 ILE A O 1
ATOM 431 N N . GLU A 1 57 ? 3.615 -36.625 -47.062 1 86.25 57 GLU A N 1
ATOM 432 C CA . GLU A 1 57 ? 3.744 -36.031 -48.375 1 86.25 57 GLU A CA 1
ATOM 433 C C . GLU A 1 57 ? 5.188 -36.094 -48.875 1 86.25 57 GLU A C 1
ATOM 435 O O . GLU A 1 57 ? 5.438 -36.438 -50.031 1 86.25 57 GLU A O 1
ATOM 440 N N . LEU A 1 58 ? 6.043 -35.719 -48.031 1 87 58 LEU A N 1
ATOM 441 C CA . LEU A 1 58 ? 7.453 -35.75 -48.406 1 87 58 LEU A CA 1
ATOM 442 C C . LEU A 1 58 ? 7.934 -37.156 -48.688 1 87 58 LEU A C 1
ATOM 444 O O . LEU A 1 58 ? 8.75 -37.375 -49.594 1 87 58 LEU A O 1
ATOM 448 N N . SER A 1 59 ? 7.527 -38.094 -47.875 1 82.81 59 SER A N 1
ATOM 449 C CA . SER A 1 59 ? 7.918 -39.5 -48.062 1 82.81 59 SER A CA 1
ATOM 450 C C . SER A 1 59 ? 7.453 -40.031 -49.406 1 82.81 59 SER A C 1
ATOM 452 O O . SER A 1 59 ? 8.172 -40.781 -50.062 1 82.81 59 SER A O 1
ATOM 454 N N . LYS A 1 60 ? 6.324 -39.594 -49.844 1 79.56 60 LYS A N 1
ATOM 455 C CA . LYS A 1 60 ? 5.762 -40.031 -51.125 1 79.56 60 LYS A CA 1
ATOM 456 C C . LYS A 1 60 ? 6.488 -39.375 -52.312 1 79.56 60 LYS A C 1
ATOM 458 O O . LYS A 1 60 ? 6.766 -40.031 -53.312 1 79.56 60 LYS A O 1
ATOM 463 N N . GLN A 1 61 ? 6.719 -38.188 -52.156 1 77.38 61 GLN A N 1
ATOM 464 C CA . GLN A 1 61 ? 7.297 -37.406 -53.219 1 77.38 61 GLN A CA 1
ATOM 465 C C . GLN A 1 61 ? 8.75 -37.812 -53.469 1 77.38 61 GLN A C 1
ATOM 467 O O . GLN A 1 61 ? 9.219 -37.781 -54.625 1 77.38 61 GLN A O 1
ATOM 472 N N . HIS A 1 62 ? 9.438 -38.094 -52.5 1 74.94 62 HIS A N 1
ATOM 473 C CA . HIS A 1 62 ? 10.875 -38.281 -52.656 1 74.94 62 HIS A CA 1
ATOM 474 C C . HIS A 1 62 ? 11.297 -39.719 -52.469 1 74.94 62 HIS A C 1
ATOM 476 O O . HIS A 1 62 ? 12.484 -40 -52.312 1 74.94 62 HIS A O 1
ATOM 482 N N . GLY A 1 63 ? 10.406 -40.688 -52.594 1 65.31 63 GLY A N 1
ATOM 483 C CA . GLY A 1 63 ? 10.633 -42.125 -52.688 1 65.31 63 GLY A CA 1
ATOM 484 C C . GLY A 1 63 ? 11.234 -42.719 -51.438 1 65.31 63 GLY A C 1
ATOM 485 O O . GLY A 1 63 ? 11.867 -43.781 -51.5 1 65.31 63 GLY A O 1
ATOM 486 N N . GLY A 1 64 ? 11.234 -42 -50.312 1 68.69 64 GLY A N 1
ATOM 487 C CA . GLY A 1 64 ? 11.758 -42.625 -49.125 1 68.69 64 GLY A CA 1
ATOM 488 C C . GLY A 1 64 ? 11.914 -41.688 -47.938 1 68.69 64 GLY A C 1
ATOM 489 O O . GLY A 1 64 ? 11.758 -40.469 -48.094 1 68.69 64 GLY A O 1
ATOM 490 N N . ILE A 1 65 ? 12.062 -42.25 -46.719 1 73.06 65 ILE A N 1
ATOM 491 C CA . ILE A 1 65 ? 12.062 -41.5 -45.438 1 73.06 65 ILE A CA 1
ATOM 492 C C . ILE A 1 65 ? 13.492 -41.125 -45.062 1 73.06 65 ILE A C 1
ATOM 494 O O . ILE A 1 65 ? 13.711 -40.188 -44.281 1 73.06 65 ILE A O 1
ATOM 498 N N . ASP A 1 66 ? 14.414 -41.625 -45.781 1 78.5 66 ASP A N 1
ATOM 499 C CA . ASP A 1 66 ? 15.797 -41.469 -45.344 1 78.5 66 ASP A CA 1
ATOM 500 C C . ASP A 1 66 ? 16.297 -40.031 -45.5 1 78.5 66 ASP A C 1
ATOM 502 O O . ASP A 1 66 ? 17.141 -39.594 -44.719 1 78.5 66 ASP A O 1
ATOM 506 N N . SER A 1 67 ? 15.711 -39.406 -46.438 1 82.19 67 SER A N 1
ATOM 507 C CA . SER A 1 67 ? 16.203 -38.062 -46.688 1 82.19 67 SER A CA 1
ATOM 508 C C . SER A 1 67 ? 15.391 -37 -45.969 1 82.19 67 SER A C 1
ATOM 510 O O . SER A 1 67 ? 15.711 -35.812 -46 1 82.19 67 SER A O 1
ATOM 512 N N . ILE A 1 68 ? 14.367 -37.469 -45.281 1 87.75 68 ILE A N 1
ATOM 513 C CA . ILE A 1 68 ? 13.477 -36.531 -44.625 1 87.75 68 ILE A CA 1
ATOM 514 C C . ILE A 1 68 ? 14.078 -36.125 -43.281 1 87.75 68 ILE A C 1
ATOM 516 O O . ILE A 1 68 ? 14.539 -36.969 -42.5 1 87.75 68 ILE A O 1
ATOM 520 N N . GLU A 1 69 ? 14.117 -34.906 -43.062 1 91.12 69 GLU A N 1
ATOM 521 C CA . GLU A 1 69 ? 14.555 -34.344 -41.75 1 91.12 69 GLU A CA 1
ATOM 522 C C . GLU A 1 69 ? 13.406 -33.688 -41.031 1 91.12 69 GLU A C 1
ATOM 524 O O . GLU A 1 69 ? 12.703 -32.844 -41.594 1 91.12 69 GLU A O 1
ATOM 529 N N . VAL A 1 70 ? 13.094 -34.188 -39.844 1 93.19 70 VAL A N 1
ATOM 530 C CA . VAL A 1 70 ? 12.141 -33.531 -38.938 1 93.19 70 VAL A CA 1
ATOM 531 C C . VAL A 1 70 ? 12.875 -32.969 -37.75 1 93.19 70 VAL A C 1
ATOM 533 O O . VAL A 1 70 ? 13.445 -33.719 -36.938 1 93.19 70 VAL A O 1
ATOM 536 N N . GLU A 1 71 ? 12.82 -31.656 -37.625 1 94.75 71 GLU A N 1
ATOM 537 C CA . GLU A 1 71 ? 13.617 -30.969 -36.625 1 94.75 71 GLU A CA 1
ATOM 538 C C . GLU A 1 71 ? 12.758 -30 -35.812 1 94.75 71 GLU A C 1
ATOM 540 O O . GLU A 1 71 ? 11.875 -29.328 -36.344 1 94.75 71 GLU A O 1
ATOM 545 N N . GLY A 1 72 ? 12.938 -30.062 -34.5 1 94.5 72 GLY A N 1
ATOM 546 C CA . GLY A 1 72 ? 12.367 -29.062 -33.625 1 94.5 72 GLY A CA 1
ATOM 547 C C . GLY A 1 72 ? 13.391 -28.047 -33.156 1 94.5 72 GLY A C 1
ATOM 548 O O . GLY A 1 72 ? 14.531 -28.406 -32.844 1 94.5 72 GLY A O 1
ATOM 549 N N . ARG A 1 73 ? 13.008 -26.797 -33.125 1 94.5 73 ARG A N 1
ATOM 550 C CA . ARG A 1 73 ? 13.859 -25.719 -32.625 1 94.5 73 ARG A CA 1
ATOM 551 C C . ARG A 1 73 ? 13.164 -24.953 -31.5 1 94.5 73 ARG A C 1
ATOM 553 O O . ARG A 1 73 ? 11.953 -24.719 -31.562 1 94.5 73 ARG A O 1
ATOM 560 N N . ILE A 1 74 ? 13.945 -24.688 -30.516 1 92.44 74 ILE A N 1
ATOM 561 C CA . ILE A 1 74 ? 13.438 -23.875 -29.422 1 92.44 74 ILE A CA 1
ATOM 562 C C . ILE A 1 74 ? 13.766 -22.406 -29.688 1 92.44 74 ILE A C 1
ATOM 564 O O . ILE A 1 74 ? 14.859 -22.078 -30.156 1 92.44 74 ILE A O 1
ATOM 568 N N . GLY A 1 75 ? 12.805 -21.547 -29.391 1 88.69 75 GLY A N 1
ATOM 569 C CA . GLY A 1 75 ? 12.984 -20.109 -29.594 1 88.69 75 GLY A CA 1
ATOM 570 C C . GLY A 1 75 ? 11.867 -19.281 -29.016 1 88.69 75 GLY A C 1
ATOM 571 O O . GLY A 1 75 ? 11.188 -19.703 -28.078 1 88.69 75 GLY A O 1
ATOM 572 N N . LEU A 1 76 ? 11.859 -18 -29.5 1 81 76 LEU A N 1
ATOM 573 C CA . LEU A 1 76 ? 10.844 -17.078 -29.016 1 81 76 LEU A CA 1
ATOM 574 C C . LEU A 1 76 ? 10.188 -16.344 -30.172 1 81 76 LEU A C 1
ATOM 576 O O . LEU A 1 76 ? 10.852 -15.977 -31.156 1 81 76 LEU A O 1
ATOM 580 N N . PHE A 1 77 ? 8.828 -16.188 -29.984 1 75.19 77 PHE A N 1
ATOM 581 C CA . PHE A 1 77 ? 8.148 -15.328 -30.953 1 75.19 77 PHE A CA 1
ATOM 582 C C . PHE A 1 77 ? 8.32 -13.859 -30.594 1 75.19 77 PHE A C 1
ATOM 584 O O . PHE A 1 77 ? 8.266 -13.492 -29.422 1 75.19 77 PHE A O 1
ATOM 591 N N . SER A 1 78 ? 8.867 -13.023 -31.391 1 66.94 78 SER A N 1
ATOM 592 C CA . SER A 1 78 ? 8.984 -11.586 -31.156 1 66.94 78 SER A CA 1
ATOM 593 C C . SER A 1 78 ? 7.965 -10.805 -31.984 1 66.94 78 SER A C 1
ATOM 595 O O . SER A 1 78 ? 7.664 -11.18 -33.125 1 66.94 78 SER A O 1
ATOM 597 N N . ASN A 1 79 ? 7.098 -10 -31.344 1 57.78 79 ASN A N 1
ATOM 598 C CA . ASN A 1 79 ? 6.156 -9.148 -32.062 1 57.78 79 ASN A CA 1
ATOM 599 C C . ASN A 1 79 ? 6.863 -7.984 -32.75 1 57.78 79 ASN A C 1
ATOM 601 O O . ASN A 1 79 ? 7.41 -7.105 -32.094 1 57.78 79 ASN A O 1
ATOM 605 N N . THR A 1 80 ? 7.441 -8.18 -33.875 1 53.06 80 THR A N 1
ATOM 606 C CA . THR A 1 80 ? 7.969 -7.051 -34.625 1 53.06 80 THR A CA 1
ATOM 607 C C . THR A 1 80 ? 6.883 -6.434 -35.5 1 53.06 80 THR A C 1
ATOM 609 O O . THR A 1 80 ? 5.805 -7.004 -35.656 1 53.06 80 THR A O 1
ATOM 612 N N . SER A 1 81 ? 6.957 -5.062 -35.844 1 51.28 81 SER A N 1
ATOM 613 C CA . SER A 1 81 ? 6.062 -4.336 -36.719 1 51.28 81 SER A CA 1
ATOM 614 C C . SER A 1 81 ? 5.625 -5.211 -37.906 1 51.28 81 SER A C 1
ATOM 616 O O . SER A 1 81 ? 4.531 -5.027 -38.438 1 51.28 81 SER A O 1
ATOM 618 N N . ASN A 1 82 ? 6.344 -6.102 -38.312 1 50.88 82 ASN A N 1
ATOM 619 C CA . ASN A 1 82 ? 6.082 -6.832 -39.531 1 50.88 82 ASN A CA 1
ATOM 620 C C . ASN A 1 82 ? 5.469 -8.203 -39.281 1 50.88 82 ASN A C 1
ATOM 622 O O . ASN A 1 82 ? 5.469 -9.07 -40.125 1 50.88 82 ASN A O 1
ATOM 626 N N . GLY A 1 83 ? 5.043 -8.492 -37.969 1 56.56 83 GLY A N 1
ATOM 627 C CA . GLY A 1 83 ? 4.355 -9.734 -37.656 1 56.56 83 GLY A CA 1
ATOM 628 C C . GLY A 1 83 ? 5.105 -10.578 -36.625 1 56.56 83 GLY A C 1
ATOM 629 O O . GLY A 1 83 ? 6.164 -10.18 -36.156 1 56.56 83 GLY A O 1
ATOM 630 N N . ASN A 1 84 ? 4.582 -11.664 -36.219 1 62.41 84 ASN A N 1
ATOM 631 C CA . ASN A 1 84 ? 5.164 -12.57 -35.219 1 62.41 84 ASN A CA 1
ATOM 632 C C . ASN A 1 84 ? 6.281 -13.414 -35.844 1 62.41 84 ASN A C 1
ATOM 634 O O . ASN A 1 84 ? 6.035 -14.234 -36.719 1 62.41 84 ASN A O 1
ATOM 638 N N . THR A 1 85 ? 7.512 -13.016 -35.656 1 76.12 85 THR A N 1
ATOM 639 C CA . THR A 1 85 ? 8.656 -13.75 -36.188 1 76.12 85 THR A CA 1
ATOM 640 C C . THR A 1 85 ? 9.266 -14.648 -35.125 1 76.12 85 THR A C 1
ATOM 642 O O . THR A 1 85 ? 9.414 -14.227 -33.969 1 76.12 85 THR A O 1
ATOM 645 N N . PHE A 1 86 ? 9.523 -15.93 -35.5 1 84 86 PHE A N 1
ATOM 646 C CA . PHE A 1 86 ? 10.172 -16.891 -34.625 1 84 86 PHE A CA 1
ATOM 647 C C . PHE A 1 86 ? 11.68 -16.688 -34.594 1 84 86 PHE A C 1
ATOM 649 O O . PHE A 1 86 ? 12.328 -16.766 -35.656 1 84 86 PHE A O 1
ATOM 656 N N . LYS A 1 87 ? 12.188 -16.312 -33.531 1 82.25 87 LYS A N 1
ATOM 657 C CA . LYS A 1 87 ? 13.633 -16.188 -33.344 1 82.25 87 LYS A CA 1
ATOM 658 C C . LYS A 1 87 ? 14.195 -17.406 -32.625 1 82.25 87 LYS A C 1
ATOM 660 O O . LYS A 1 87 ? 14.016 -17.547 -31.406 1 82.25 87 LYS A O 1
ATOM 665 N N . PRO A 1 88 ? 14.945 -18.234 -33.406 1 88.38 88 PRO A N 1
ATOM 666 C CA . PRO A 1 88 ? 15.477 -19.438 -32.75 1 88.38 88 PRO A CA 1
ATOM 667 C C . PRO A 1 88 ? 16.562 -19.125 -31.719 1 88.38 88 PRO A C 1
ATOM 669 O O . PRO A 1 88 ? 17.344 -18.188 -31.906 1 88.38 88 PRO A O 1
ATOM 672 N N . GLY A 1 89 ? 16.562 -19.953 -30.625 1 88.38 89 GLY A N 1
ATOM 673 C CA . GLY A 1 89 ? 17.625 -19.844 -29.641 1 88.38 89 GLY A CA 1
ATOM 674 C C . GLY A 1 89 ? 17.094 -19.578 -28.234 1 88.38 89 GLY A C 1
ATOM 675 O O . GLY A 1 89 ? 15.906 -19.359 -28.047 1 88.38 89 GLY A O 1
ATOM 676 N N . MET A 1 90 ? 18.031 -19.797 -27.297 1 87.81 90 MET A N 1
ATOM 677 C CA . MET A 1 90 ? 17.781 -19.516 -25.875 1 87.81 90 MET A CA 1
ATOM 678 C C . MET A 1 90 ? 18.734 -18.422 -25.375 1 87.81 90 MET A C 1
ATOM 680 O O . MET A 1 90 ? 19.719 -18.094 -26.031 1 87.81 90 MET A O 1
ATOM 684 N N . VAL A 1 91 ? 18.375 -17.844 -24.266 1 83.12 91 VAL A N 1
ATOM 685 C CA . VAL A 1 91 ? 19.328 -16.969 -23.594 1 83.12 91 VAL A CA 1
ATOM 686 C C . VAL A 1 91 ? 20.5 -17.781 -23.062 1 83.12 91 VAL A C 1
ATOM 688 O O . VAL A 1 91 ? 20.344 -18.953 -22.734 1 83.12 91 VAL A O 1
ATOM 691 N N . ARG A 1 92 ? 21.625 -17.172 -23.047 1 86.06 92 ARG A N 1
ATOM 692 C CA . ARG A 1 92 ? 22.891 -17.828 -22.734 1 86.06 92 ARG A CA 1
ATOM 693 C C . ARG A 1 92 ? 22.781 -18.625 -21.422 1 86.06 92 ARG A C 1
ATOM 695 O O . ARG A 1 92 ? 23.172 -19.781 -21.375 1 86.06 92 ARG A O 1
ATOM 702 N N . ASP A 1 93 ? 22.203 -18.047 -20.422 1 81.81 93 ASP A N 1
ATOM 703 C CA . ASP A 1 93 ? 22.125 -18.688 -19.125 1 81.81 93 ASP A CA 1
ATOM 704 C C . ASP A 1 93 ? 21.234 -19.938 -19.172 1 81.81 93 ASP A C 1
ATOM 706 O O . ASP A 1 93 ? 21.547 -20.953 -18.547 1 81.81 93 ASP A O 1
ATOM 710 N N . ASP A 1 94 ? 20.141 -19.844 -19.812 1 84.31 94 ASP A N 1
ATOM 711 C CA . ASP A 1 94 ? 19.234 -20.984 -19.969 1 84.31 94 ASP A CA 1
ATOM 712 C C . ASP A 1 94 ? 19.922 -22.109 -20.734 1 84.31 94 ASP A C 1
ATOM 714 O O . ASP A 1 94 ? 19.75 -23.281 -20.391 1 84.31 94 ASP A O 1
ATOM 718 N N . TRP A 1 95 ? 20.609 -21.672 -21.797 1 91.75 95 TRP A N 1
ATOM 719 C CA . TRP A 1 95 ? 21.359 -22.641 -22.609 1 91.75 95 TRP A CA 1
ATOM 720 C C . TRP A 1 95 ? 22.359 -23.406 -21.75 1 91.75 95 TRP A C 1
ATOM 722 O O . TRP A 1 95 ? 22.453 -24.625 -21.844 1 91.75 95 TRP A O 1
ATOM 732 N N . ASN A 1 96 ? 23.062 -22.656 -20.922 1 90 96 ASN A N 1
ATOM 733 C CA . ASN A 1 96 ? 24.031 -23.266 -20.031 1 90 96 ASN A CA 1
ATOM 734 C C . ASN A 1 96 ? 23.375 -24.219 -19.031 1 90 96 ASN A C 1
ATOM 736 O O . ASN A 1 96 ? 23.891 -25.312 -18.781 1 90 96 ASN A O 1
ATOM 740 N N . ASP A 1 97 ? 22.266 -23.859 -18.5 1 86.25 97 ASP A N 1
ATOM 741 C CA . ASP A 1 97 ? 21.531 -24.703 -17.562 1 86.25 97 ASP A CA 1
ATOM 742 C C . ASP A 1 97 ? 21.078 -26 -18.234 1 86.25 97 ASP A C 1
ATOM 744 O O . ASP A 1 97 ? 21.188 -27.078 -17.641 1 86.25 97 ASP A O 1
ATOM 748 N N . LEU A 1 98 ? 20.547 -25.812 -19.359 1 90.38 98 LEU A N 1
ATOM 749 C CA . LEU A 1 98 ? 20.109 -26.984 -20.109 1 90.38 98 LEU A CA 1
ATOM 750 C C . LEU A 1 98 ? 21.281 -27.922 -20.406 1 90.38 98 LEU A C 1
ATOM 752 O O . LEU A 1 98 ? 21.172 -29.141 -20.25 1 90.38 98 LEU A O 1
ATOM 756 N N . TYR A 1 99 ? 22.438 -27.344 -20.859 1 93.56 99 TYR A N 1
ATOM 757 C CA . TYR A 1 99 ? 23.641 -28.109 -21.156 1 93.56 99 TYR A CA 1
ATOM 758 C C . TYR A 1 99 ? 24.094 -28.906 -19.938 1 93.56 99 TYR A C 1
ATOM 760 O O . TYR A 1 99 ? 24.359 -30.109 -20.031 1 93.56 99 TYR A O 1
ATOM 768 N N . HIS A 1 100 ? 24.141 -28.234 -18.891 1 91.44 100 HIS A N 1
ATOM 769 C CA . HIS A 1 100 ? 24.594 -28.891 -17.672 1 91.44 100 HIS A CA 1
ATOM 770 C C . HIS A 1 100 ? 23.641 -30 -17.25 1 91.44 100 HIS A C 1
ATOM 772 O O . HIS A 1 100 ? 24.078 -31.062 -16.797 1 91.44 100 HIS A O 1
ATOM 778 N N . HIS A 1 101 ? 22.391 -29.75 -17.359 1 90.25 101 HIS A N 1
ATOM 779 C CA . HIS A 1 101 ? 21.391 -30.734 -17 1 90.25 101 HIS A CA 1
ATOM 780 C C . HIS A 1 101 ? 21.5 -31.984 -17.875 1 90.25 101 HIS A C 1
ATOM 782 O O . HIS A 1 101 ? 21.469 -33.094 -17.359 1 90.25 101 HIS A O 1
ATOM 788 N N . LEU A 1 102 ? 21.609 -31.797 -19.172 1 92 102 LEU A N 1
ATOM 789 C CA . LEU A 1 102 ? 21.703 -32.906 -20.094 1 92 102 LEU A CA 1
ATOM 790 C C . LEU A 1 102 ? 23.016 -33.656 -19.922 1 92 102 LEU A C 1
ATOM 792 O O . LEU A 1 102 ? 23.062 -34.906 -20.047 1 92 102 LEU A O 1
ATOM 796 N N . LYS A 1 103 ? 24.062 -32.938 -19.656 1 91.38 103 LYS A N 1
ATOM 797 C CA . LYS A 1 103 ? 25.391 -33.531 -19.469 1 91.38 103 LYS A CA 1
ATOM 798 C C . LYS A 1 103 ? 25.406 -34.469 -18.266 1 91.38 103 LYS A C 1
ATOM 800 O O . LYS A 1 103 ? 26.141 -35.438 -18.266 1 91.38 103 LYS A O 1
ATOM 805 N N . LEU A 1 104 ? 24.656 -34.094 -17.297 1 87.94 104 LEU A N 1
ATOM 806 C CA . LEU A 1 104 ? 24.547 -34.969 -16.125 1 87.94 104 LEU A CA 1
ATOM 807 C C . LEU A 1 104 ? 23.969 -36.312 -16.5 1 87.94 104 LEU A C 1
ATOM 809 O O . LEU A 1 104 ? 24.281 -37.312 -15.875 1 87.94 104 LEU A O 1
ATOM 813 N N . LYS A 1 105 ? 23.125 -36.344 -17.453 1 85.62 105 LYS A N 1
ATOM 814 C CA . LYS A 1 105 ? 22.484 -37.594 -17.891 1 85.62 105 LYS A CA 1
ATOM 815 C C . LYS A 1 105 ? 23.375 -38.375 -18.828 1 85.62 105 LYS A C 1
ATOM 817 O O . LYS A 1 105 ? 23.453 -39.594 -18.734 1 85.62 105 LYS A O 1
ATOM 822 N N . SER A 1 106 ? 23.953 -37.688 -19.812 1 89.38 106 SER A N 1
ATOM 823 C CA . SER A 1 106 ? 24.797 -38.344 -20.797 1 89.38 106 SER A CA 1
ATOM 824 C C . SER A 1 106 ? 25.875 -37.406 -21.312 1 89.38 106 SER A C 1
ATOM 826 O O . SER A 1 106 ? 25.656 -36.188 -21.438 1 89.38 106 SER A O 1
ATOM 828 N N . GLU A 1 107 ? 27 -37.969 -21.625 1 91.88 107 GLU A N 1
ATOM 829 C CA . GLU A 1 107 ? 28.078 -37.188 -22.203 1 91.88 107 GLU A CA 1
ATOM 830 C C . GLU A 1 107 ? 27.812 -36.844 -23.656 1 91.88 107 GLU A C 1
ATOM 832 O O . GLU A 1 107 ? 27.547 -37.75 -24.469 1 91.88 107 GLU A O 1
ATOM 837 N N . PRO A 1 108 ? 27.875 -35.594 -23.953 1 94.75 108 PRO A N 1
ATOM 838 C CA . PRO A 1 108 ? 27.609 -35.219 -25.328 1 94.75 108 PRO A CA 1
ATOM 839 C C . PRO A 1 108 ? 28.812 -35.438 -26.25 1 94.75 108 PRO A C 1
ATOM 841 O O . PRO A 1 108 ? 29.938 -35.531 -25.781 1 94.75 108 PRO A O 1
ATOM 844 N N . VAL A 1 109 ? 28.609 -35.562 -27.547 1 95.62 109 VAL A N 1
ATOM 845 C CA . VAL A 1 109 ? 29.641 -35.5 -28.562 1 95.62 109 VAL A CA 1
ATOM 846 C C . VAL A 1 109 ? 29.875 -34.062 -28.984 1 95.62 109 VAL A C 1
ATOM 848 O O . VAL A 1 109 ? 28.953 -33.406 -29.469 1 95.62 109 VAL A O 1
ATOM 851 N N . ALA A 1 110 ? 31.078 -33.594 -28.781 1 94.75 110 ALA A N 1
ATOM 852 C CA . ALA A 1 110 ? 31.406 -32.219 -29.109 1 94.75 110 ALA A CA 1
ATOM 853 C C . ALA A 1 110 ? 32 -32.094 -30.516 1 94.75 110 ALA A C 1
ATOM 855 O O . ALA A 1 110 ? 32.875 -32.875 -30.891 1 94.75 110 ALA A O 1
ATOM 856 N N . THR A 1 111 ? 31.469 -31.203 -31.281 1 93.62 111 THR A N 1
ATOM 857 C CA . THR A 1 111 ? 31.984 -30.938 -32.625 1 93.62 111 THR A CA 1
ATOM 858 C C . THR A 1 111 ? 32.156 -29.438 -32.844 1 93.62 111 THR A C 1
ATOM 860 O O . THR A 1 111 ? 31.359 -28.641 -32.375 1 93.62 111 THR A O 1
ATOM 863 N N . THR A 1 112 ? 33.25 -29.016 -33.469 1 93.62 112 THR A N 1
ATOM 864 C CA . THR A 1 112 ? 33.469 -27.641 -33.875 1 93.62 112 THR A CA 1
ATOM 865 C C . THR A 1 112 ? 33.594 -27.516 -35.406 1 93.62 112 THR A C 1
ATOM 867 O O . THR A 1 112 ? 34.406 -28.203 -36.031 1 93.62 112 THR A O 1
ATOM 870 N N . GLU A 1 113 ? 32.688 -26.719 -35.938 1 93.12 113 GLU A N 1
ATOM 871 C CA . GLU A 1 113 ? 32.719 -26.531 -37.375 1 93.12 113 GLU A CA 1
ATOM 872 C C . GLU A 1 113 ? 32.25 -25.125 -37.75 1 93.12 113 GLU A C 1
ATOM 874 O O . GLU A 1 113 ? 31.641 -24.422 -36.938 1 93.12 113 GLU A O 1
ATOM 879 N N . THR A 1 114 ? 32.625 -24.688 -38.938 1 93.62 114 THR A N 1
ATOM 880 C CA . THR A 1 114 ? 32.188 -23.422 -39.5 1 93.62 114 THR A CA 1
ATOM 881 C C . THR A 1 114 ? 31.312 -23.641 -40.719 1 93.62 114 THR A C 1
ATOM 883 O O . THR A 1 114 ? 31.734 -24.312 -41.656 1 93.62 114 THR A O 1
ATOM 886 N N . ASP A 1 115 ? 30.141 -23.141 -40.656 1 92.12 115 ASP A N 1
ATOM 887 C CA . ASP A 1 115 ? 29.25 -23.234 -41.812 1 92.12 115 ASP A CA 1
ATOM 888 C C . ASP A 1 115 ? 29.328 -21.984 -42.688 1 92.12 115 ASP A C 1
ATOM 890 O O . ASP A 1 115 ? 29.219 -20.859 -42.156 1 92.12 115 ASP A O 1
ATOM 894 N N . TYR A 1 116 ? 29.578 -22.188 -43.906 1 91 116 TYR A N 1
ATOM 895 C CA . TYR A 1 116 ? 29.5 -21.125 -44.906 1 91 116 TYR A CA 1
ATOM 896 C C . TYR A 1 116 ? 28.234 -21.25 -45.75 1 91 116 TYR A C 1
ATOM 898 O O . TYR A 1 116 ? 28.031 -22.281 -46.406 1 91 116 TYR A O 1
ATOM 906 N N . ILE A 1 117 ? 27.453 -20.266 -45.656 1 89.19 117 ILE A N 1
ATOM 907 C CA . ILE A 1 117 ? 26.172 -20.312 -46.344 1 89.19 117 ILE A CA 1
ATOM 908 C C . ILE A 1 117 ? 26.25 -19.469 -47.625 1 89.19 117 ILE A C 1
ATOM 910 O O . ILE A 1 117 ? 26.688 -18.312 -47.594 1 89.19 117 ILE A O 1
ATOM 914 N N . TYR A 1 118 ? 25.734 -20.031 -48.688 1 86 118 TYR A N 1
ATOM 915 C CA . TYR A 1 118 ? 25.781 -19.391 -50 1 86 118 TYR A CA 1
ATOM 916 C C . TYR A 1 118 ? 24.391 -19.016 -50.469 1 86 118 TYR A C 1
ATOM 918 O O . TYR A 1 118 ? 23.391 -19.344 -49.812 1 86 118 TYR A O 1
ATOM 926 N N . SER A 1 119 ? 24.172 -18.172 -51.531 1 79.75 119 SER A N 1
ATOM 927 C CA . SER A 1 119 ? 22.938 -17.594 -52.031 1 79.75 119 SER A CA 1
ATOM 928 C C . SER A 1 119 ? 21.891 -18.672 -52.344 1 79.75 119 SER A C 1
ATOM 930 O O . SER A 1 119 ? 20.688 -18.438 -52.219 1 79.75 119 SER A O 1
ATOM 932 N N . ASP A 1 120 ? 22.188 -19.906 -52.719 1 75 120 ASP A N 1
ATOM 933 C CA . ASP A 1 120 ? 21.219 -20.953 -53.094 1 75 120 ASP A CA 1
ATOM 934 C C . ASP A 1 120 ? 20.938 -21.875 -51.938 1 75 120 ASP A C 1
ATOM 936 O O . ASP A 1 120 ? 20.562 -23.031 -52.125 1 75 120 ASP A O 1
ATOM 940 N N . SER A 1 121 ? 21.141 -21.422 -50.688 1 78.62 121 SER A N 1
ATOM 941 C CA . SER A 1 121 ? 20.906 -22.156 -49.438 1 78.62 121 SER A CA 1
ATOM 942 C C . SER A 1 121 ? 21.844 -23.359 -49.344 1 78.62 121 SER A C 1
ATOM 944 O O . SER A 1 121 ? 21.5 -24.344 -48.688 1 78.62 121 SER A O 1
ATOM 946 N N . ILE A 1 122 ? 22.859 -23.234 -50.156 1 87.75 122 ILE A N 1
ATOM 947 C CA . ILE A 1 122 ? 23.875 -24.266 -50.031 1 87.75 122 ILE A CA 1
ATOM 948 C C . ILE A 1 122 ? 24.75 -23.969 -48.812 1 87.75 122 ILE A C 1
ATOM 950 O O . ILE A 1 122 ? 25.094 -22.812 -48.562 1 87.75 122 ILE A O 1
ATOM 954 N N . ARG A 1 123 ? 24.984 -25.016 -48.125 1 91.44 123 ARG A N 1
ATOM 955 C CA . ARG A 1 123 ? 25.828 -24.906 -46.938 1 91.44 123 ARG A CA 1
ATOM 956 C C . ARG A 1 123 ? 27.062 -25.781 -47.031 1 91.44 123 ARG A C 1
ATOM 958 O O . ARG A 1 123 ? 26.969 -26.953 -47.438 1 91.44 123 ARG A O 1
ATOM 965 N N . VAL A 1 124 ? 28.219 -25.234 -46.812 1 93.12 124 VAL A N 1
ATOM 966 C CA . VAL A 1 124 ? 29.469 -25.984 -46.75 1 93.12 124 VAL A CA 1
ATOM 967 C C . VAL A 1 124 ? 30.047 -25.969 -45.344 1 93.12 124 VAL A C 1
ATOM 969 O O . VAL A 1 124 ? 30.328 -24.891 -44.812 1 93.12 124 VAL A O 1
ATOM 972 N N . ALA A 1 125 ? 30.078 -27.062 -44.75 1 93.38 125 ALA A N 1
ATOM 973 C CA . ALA A 1 125 ? 30.734 -27.172 -43.438 1 93.38 125 ALA A CA 1
ATOM 974 C C . ALA A 1 125 ? 32.25 -27.297 -43.594 1 93.38 125 ALA A C 1
ATOM 976 O O . ALA A 1 125 ? 32.75 -28.109 -44.344 1 93.38 125 ALA A O 1
ATOM 977 N N . TYR A 1 126 ? 32.906 -26.453 -42.875 1 93.44 126 TYR A N 1
ATOM 978 C CA . TYR A 1 126 ? 34.375 -26.328 -43.031 1 93.44 126 TYR A CA 1
ATOM 979 C C . TYR A 1 126 ? 35.062 -26.484 -41.656 1 93.44 126 TYR A C 1
ATOM 981 O O . TYR A 1 126 ? 34.562 -25.969 -40.656 1 93.44 126 TYR A O 1
ATOM 989 N N . ASP A 1 127 ? 36.062 -27.203 -41.656 1 91.81 127 ASP A N 1
ATOM 990 C CA . ASP A 1 127 ? 36.906 -27.312 -40.469 1 91.81 127 ASP A CA 1
ATOM 991 C C . ASP A 1 127 ? 38.062 -26.312 -40.5 1 91.81 127 ASP A C 1
ATOM 993 O O . ASP A 1 127 ? 39 -26.5 -41.281 1 91.81 127 ASP A O 1
ATOM 997 N N . GLU A 1 128 ? 38.031 -25.484 -39.656 1 89.44 128 GLU A N 1
ATOM 998 C CA . GLU A 1 128 ? 39.031 -24.406 -39.688 1 89.44 128 GLU A CA 1
ATOM 999 C C . GLU A 1 128 ? 40.406 -24.922 -39.25 1 89.44 128 GLU A C 1
ATOM 1001 O O . GLU A 1 128 ? 41.438 -24.312 -39.594 1 89.44 128 GLU A O 1
ATOM 1006 N N . HIS A 1 129 ? 40.406 -25.906 -38.5 1 87.25 129 HIS A N 1
ATOM 1007 C CA . HIS A 1 129 ? 41.688 -26.469 -38.062 1 87.25 129 HIS A CA 1
ATOM 1008 C C . HIS A 1 129 ? 42.344 -27.266 -39.156 1 87.25 129 HIS A C 1
ATOM 1010 O O . HIS A 1 129 ? 43.531 -27.047 -39.438 1 87.25 129 HIS A O 1
ATOM 1016 N N . SER A 1 130 ? 41.594 -28.172 -39.781 1 88.5 130 SER A N 1
ATOM 1017 C CA . SER A 1 130 ? 42.156 -29.031 -40.812 1 88.5 130 SER A CA 1
ATOM 1018 C C . SER A 1 130 ? 42.062 -28.359 -42.188 1 88.5 130 SER A C 1
ATOM 1020 O O . SER A 1 130 ? 42.625 -28.844 -43.156 1 88.5 130 SER A O 1
ATOM 1022 N N . LYS A 1 131 ? 41.344 -27.25 -42.25 1 88.5 131 LYS A N 1
ATOM 1023 C CA . LYS A 1 131 ? 41.156 -26.484 -43.5 1 88.5 131 LYS A CA 1
ATOM 1024 C C . LYS A 1 131 ? 40.562 -27.359 -44.594 1 88.5 131 LYS A C 1
ATOM 1026 O O . LYS A 1 131 ? 41.062 -27.375 -45.719 1 88.5 131 LYS A O 1
ATOM 1031 N N . LYS A 1 132 ? 39.656 -28.203 -44.219 1 92 132 LYS A N 1
ATOM 1032 C CA . LYS A 1 132 ? 39 -29.078 -45.188 1 92 132 LYS A CA 1
ATOM 1033 C C . LYS A 1 132 ? 37.469 -28.906 -45.156 1 92 132 LYS A C 1
ATOM 1035 O O . LYS A 1 132 ? 36.906 -28.625 -44.094 1 92 132 LYS A O 1
ATOM 1040 N N . CYS A 1 133 ? 36.906 -29 -46.344 1 93 133 CYS A N 1
ATOM 1041 C CA . CYS A 1 133 ? 35.438 -29.047 -46.438 1 93 133 CYS A CA 1
ATOM 1042 C C . CYS A 1 133 ? 34.906 -30.406 -46 1 93 133 CYS A C 1
ATOM 1044 O O . CYS A 1 133 ? 35.312 -31.438 -46.562 1 93 133 CYS A O 1
ATOM 1046 N N . LEU A 1 134 ? 34.062 -30.391 -45.094 1 91.19 134 LEU A N 1
ATOM 1047 C CA . LEU A 1 134 ? 33.594 -31.641 -44.5 1 91.19 134 LEU A CA 1
ATOM 1048 C C . LEU A 1 134 ? 32.344 -32.125 -45.281 1 91.19 134 LEU A C 1
ATOM 1050 O O . LEU A 1 134 ? 32.219 -33.344 -45.531 1 91.19 134 LEU A O 1
ATOM 1054 N N . ARG A 1 135 ? 31.469 -31.25 -45.5 1 91.62 135 ARG A N 1
ATOM 1055 C CA . ARG A 1 135 ? 30.219 -31.609 -46.156 1 91.62 135 ARG A CA 1
ATOM 1056 C C . ARG A 1 135 ? 29.641 -30.422 -46.906 1 91.62 135 ARG A C 1
ATOM 1058 O O . ARG A 1 135 ? 29.953 -29.266 -46.625 1 91.62 135 ARG A O 1
ATOM 1065 N N . LYS A 1 136 ? 28.891 -30.734 -47.938 1 91.5 136 LYS A N 1
ATOM 1066 C CA . LYS A 1 136 ? 28.094 -29.797 -48.719 1 91.5 136 LYS A CA 1
ATOM 1067 C C . LYS A 1 136 ? 26.641 -30.281 -48.844 1 91.5 136 LYS A C 1
ATOM 1069 O O . LYS A 1 136 ? 26.391 -31.391 -49.281 1 91.5 136 LYS A O 1
ATOM 1074 N N . ASP A 1 137 ? 25.844 -29.5 -48.281 1 88.94 137 ASP A N 1
ATOM 1075 C CA . ASP A 1 137 ? 24.453 -29.938 -48.281 1 88.94 137 ASP A CA 1
ATOM 1076 C C . ASP A 1 137 ? 23.516 -28.781 -48.656 1 88.94 137 ASP A C 1
ATOM 1078 O O . ASP A 1 137 ? 23.922 -27.625 -48.625 1 88.94 137 ASP A O 1
ATOM 1082 N N . LYS A 1 138 ? 22.328 -29.188 -49.125 1 88.69 138 LYS A N 1
ATOM 1083 C CA . LYS A 1 138 ? 21.25 -28.25 -49.438 1 88.69 138 LYS A CA 1
ATOM 1084 C C . LYS A 1 138 ? 19.906 -28.781 -48.938 1 88.69 138 LYS A C 1
ATOM 1086 O O . LYS A 1 138 ? 19.609 -29.953 -49.094 1 88.69 138 LYS A O 1
ATOM 1091 N N . LYS A 1 139 ? 19.25 -27.891 -48.25 1 84.38 139 LYS A N 1
ATOM 1092 C CA . LYS A 1 139 ? 17.906 -28.266 -47.781 1 84.38 139 LYS A CA 1
ATOM 1093 C C . LYS A 1 139 ? 16.844 -27.781 -48.781 1 84.38 139 LYS A C 1
ATOM 1095 O O . LYS A 1 139 ? 16.859 -26.625 -49.188 1 84.38 139 LYS A O 1
ATOM 1100 N N . THR A 1 140 ? 16.016 -28.734 -49.156 1 82.69 140 THR A N 1
ATOM 1101 C CA . THR A 1 140 ? 14.93 -28.391 -50.062 1 82.69 140 THR A CA 1
ATOM 1102 C C . THR A 1 140 ? 13.57 -28.734 -49.438 1 82.69 140 THR A C 1
ATOM 1104 O O . THR A 1 140 ? 13.5 -29.469 -48.469 1 82.69 140 THR A O 1
ATOM 1107 N N . ASP A 1 141 ? 12.477 -28.141 -49.906 1 79.88 141 ASP A N 1
ATOM 1108 C CA . ASP A 1 141 ? 11.102 -28.391 -49.5 1 79.88 141 ASP A CA 1
ATOM 1109 C C . ASP A 1 141 ? 10.922 -28.203 -48 1 79.88 141 ASP A C 1
ATOM 1111 O O . ASP A 1 141 ? 10.391 -29.078 -47.312 1 79.88 141 ASP A O 1
ATOM 1115 N N . LYS A 1 142 ? 11.484 -27.219 -47.562 1 86.5 142 LYS A N 1
ATOM 1116 C CA . LYS A 1 142 ? 11.398 -26.938 -46.125 1 86.5 142 LYS A CA 1
ATOM 1117 C C . LYS A 1 142 ? 10.031 -26.359 -45.75 1 86.5 142 LYS A C 1
ATOM 1119 O O . LYS A 1 142 ? 9.523 -25.469 -46.469 1 86.5 142 LYS A O 1
ATOM 1124 N N . THR A 1 143 ? 9.352 -26.953 -44.781 1 88.94 143 THR A N 1
ATOM 1125 C CA . THR A 1 143 ? 8.125 -26.438 -44.188 1 88.94 143 THR A CA 1
ATOM 1126 C C . THR A 1 143 ? 8.297 -26.234 -42.688 1 88.94 143 THR A C 1
ATOM 1128 O O . THR A 1 143 ? 8.805 -27.125 -42 1 88.94 143 THR A O 1
ATOM 1131 N N . SER A 1 144 ? 7.922 -25.062 -42.281 1 89.81 144 SER A N 1
ATOM 1132 C CA . SER A 1 144 ? 8.07 -24.766 -40.844 1 89.81 144 SER A CA 1
ATOM 1133 C C . SER A 1 144 ? 6.707 -24.594 -40.188 1 89.81 144 SER A C 1
ATOM 1135 O O . SER A 1 144 ? 5.789 -24.016 -40.781 1 89.81 144 SER A O 1
ATOM 1137 N N . PHE A 1 145 ? 6.578 -25.172 -39 1 88.44 145 PHE A N 1
ATOM 1138 C CA . PHE A 1 145 ? 5.402 -25.078 -38.156 1 88.44 145 PHE A CA 1
ATOM 1139 C C . PHE A 1 145 ? 5.754 -24.406 -36.812 1 88.44 145 PHE A C 1
ATOM 1141 O O . PHE A 1 145 ? 6.391 -25.016 -35.969 1 88.44 145 PHE A O 1
ATOM 1148 N N . ASP A 1 146 ? 5.27 -23.203 -36.688 1 85.06 146 ASP A N 1
ATOM 1149 C CA . ASP A 1 146 ? 5.582 -22.438 -35.5 1 85.06 146 ASP A CA 1
ATOM 1150 C C . ASP A 1 146 ? 4.488 -22.594 -34.438 1 85.06 146 ASP A C 1
ATOM 1152 O O . ASP A 1 146 ? 3.303 -22.625 -34.781 1 85.06 146 ASP A O 1
ATOM 1156 N N . GLN A 1 147 ? 4.91 -22.859 -33.219 1 79.69 147 GLN A N 1
ATOM 1157 C CA . GLN A 1 147 ? 3.957 -22.984 -32.125 1 79.69 147 GLN A CA 1
ATOM 1158 C C . GLN A 1 147 ? 4.344 -22.094 -30.953 1 79.69 147 GLN A C 1
ATOM 1160 O O . GLN A 1 147 ? 5.418 -22.25 -30.359 1 79.69 147 GLN A O 1
ATOM 1165 N N . SER A 1 148 ? 3.5 -21.109 -30.703 1 74.25 148 SER A N 1
ATOM 1166 C CA . SER A 1 148 ? 3.625 -20.328 -29.484 1 74.25 148 SER A CA 1
ATOM 1167 C C . SER A 1 148 ? 3.129 -21.109 -28.281 1 74.25 148 SER A C 1
ATOM 1169 O O . SER A 1 148 ? 2.09 -21.766 -28.344 1 74.25 148 SER A O 1
ATOM 1171 N N . THR A 1 149 ? 3.973 -21.156 -27.219 1 68.56 149 THR A N 1
ATOM 1172 C CA . THR A 1 149 ? 3.631 -21.922 -26.016 1 68.56 149 THR A CA 1
ATOM 1173 C C . THR A 1 149 ? 3.426 -21 -24.828 1 68.56 149 THR A C 1
ATOM 1175 O O . THR A 1 149 ? 3.684 -19.797 -24.906 1 68.56 149 THR A O 1
ATOM 1178 N N . ASN A 1 150 ? 2.803 -21.578 -23.719 1 62.59 150 ASN A N 1
ATOM 1179 C CA . ASN A 1 150 ? 2.699 -20.875 -22.453 1 62.59 150 ASN A CA 1
ATOM 1180 C C . ASN A 1 150 ? 3.947 -21.078 -21.594 1 62.59 150 ASN A C 1
ATOM 1182 O O . ASN A 1 150 ? 3.998 -20.641 -20.453 1 62.59 150 ASN A O 1
ATOM 1186 N N . LEU A 1 151 ? 4.863 -21.703 -22.25 1 68.69 151 LEU A N 1
ATOM 1187 C CA . LEU A 1 151 ? 6.137 -21.906 -21.562 1 68.69 151 LEU A CA 1
ATOM 1188 C C . LEU A 1 151 ? 7.055 -20.703 -21.781 1 68.69 151 LEU A C 1
ATOM 1190 O O . LEU A 1 151 ? 6.68 -19.734 -22.438 1 68.69 151 LEU A O 1
ATOM 1194 N N . ILE A 1 152 ? 8.219 -20.859 -21.188 1 71.88 152 ILE A N 1
ATOM 1195 C CA . ILE A 1 152 ? 9.141 -19.719 -21.25 1 71.88 152 ILE A CA 1
ATOM 1196 C C . ILE A 1 152 ? 9.68 -19.578 -22.672 1 71.88 152 ILE A C 1
ATOM 1198 O O . ILE A 1 152 ? 10.18 -18.516 -23.047 1 71.88 152 ILE A O 1
ATOM 1202 N N . TYR A 1 153 ? 9.609 -20.672 -23.422 1 80 153 TYR A N 1
ATOM 1203 C CA . TYR A 1 153 ? 10.039 -20.641 -24.812 1 80 153 TYR A CA 1
ATOM 1204 C C . TYR A 1 153 ? 8.977 -21.234 -25.734 1 80 153 TYR A C 1
ATOM 1206 O O . TYR A 1 153 ? 8.109 -21.984 -25.281 1 80 153 TYR A O 1
ATOM 1214 N N . ASP A 1 154 ? 9.078 -20.766 -26.953 1 82 154 ASP A N 1
ATOM 1215 C CA . ASP A 1 154 ? 8.297 -21.359 -28.031 1 82 154 ASP A CA 1
ATOM 1216 C C . ASP A 1 154 ? 9.133 -22.344 -28.844 1 82 154 ASP A C 1
ATOM 1218 O O . ASP A 1 154 ? 10.312 -22.562 -28.531 1 82 154 ASP A O 1
ATOM 1222 N N . PHE A 1 155 ? 8.398 -23.062 -29.75 1 89 155 PHE A N 1
ATOM 1223 C CA . PHE A 1 155 ? 9.188 -23.984 -30.562 1 89 155 PHE A CA 1
ATOM 1224 C C . PHE A 1 155 ? 8.664 -24.016 -32 1 89 155 PHE A C 1
ATOM 1226 O O . PHE A 1 155 ? 7.543 -23.562 -32.25 1 89 155 PHE A O 1
ATOM 1233 N N . ARG A 1 156 ? 9.555 -24.375 -32.906 1 90.62 156 ARG A N 1
ATOM 1234 C CA . ARG A 1 156 ? 9.266 -24.578 -34.344 1 90.62 156 ARG A CA 1
ATOM 1235 C C . ARG A 1 156 ? 9.602 -26 -34.75 1 90.62 156 ARG A C 1
ATOM 1237 O O . ARG A 1 156 ? 10.648 -26.531 -34.375 1 90.62 156 ARG A O 1
ATOM 1244 N N . ILE A 1 157 ? 8.672 -26.625 -35.469 1 92.75 157 ILE A N 1
ATOM 1245 C CA . ILE A 1 157 ? 8.961 -27.906 -36.125 1 92.75 157 ILE A CA 1
ATOM 1246 C C . ILE A 1 157 ? 9.156 -27.703 -37.625 1 92.75 157 ILE A C 1
ATOM 1248 O O . ILE A 1 157 ? 8.336 -27.047 -38.281 1 92.75 157 ILE A O 1
ATOM 1252 N N . SER A 1 158 ? 10.219 -28.156 -38.094 1 92.94 158 SER A N 1
ATOM 1253 C CA . SER A 1 158 ? 10.492 -28.031 -39.5 1 92.94 158 SER A CA 1
ATOM 1254 C C . SER A 1 158 ? 10.688 -29.406 -40.156 1 92.94 158 SER A C 1
ATOM 1256 O O . SER A 1 158 ? 11.281 -30.297 -39.562 1 92.94 158 SER A O 1
ATOM 1258 N N . THR A 1 159 ? 10.117 -29.578 -41.281 1 91.62 159 THR A N 1
ATOM 1259 C CA . THR A 1 159 ? 10.367 -30.734 -42.125 1 91.62 159 THR A CA 1
ATOM 1260 C C . THR A 1 159 ? 11.094 -30.312 -43.406 1 91.62 159 THR A C 1
ATOM 1262 O O . THR A 1 159 ? 10.812 -29.266 -43.969 1 91.62 159 THR A O 1
ATOM 1265 N N . SER A 1 160 ? 12.062 -31.078 -43.75 1 89.75 160 SER A N 1
ATOM 1266 C CA . SER A 1 160 ? 12.812 -30.766 -44.969 1 89.75 160 SER A CA 1
ATOM 1267 C C . SER A 1 160 ? 13.43 -32 -45.562 1 89.75 160 SER A C 1
ATOM 1269 O O . SER A 1 160 ? 13.438 -33.062 -44.938 1 89.75 160 SER A O 1
ATOM 1271 N N . ILE A 1 161 ? 13.852 -31.828 -46.812 1 88.94 161 ILE A N 1
ATOM 1272 C CA . ILE A 1 161 ? 14.641 -32.844 -47.5 1 88.94 161 ILE A CA 1
ATOM 1273 C C . ILE A 1 161 ? 16.094 -32.406 -47.562 1 88.94 161 ILE A C 1
ATOM 1275 O O . ILE A 1 161 ? 16.391 -31.281 -47.969 1 88.94 161 ILE A O 1
ATOM 1279 N N . GLU A 1 162 ? 16.906 -33.219 -47.125 1 86.56 162 GLU A N 1
ATOM 1280 C CA . GLU A 1 162 ? 18.328 -32.906 -47.188 1 86.56 162 GLU A CA 1
ATOM 1281 C C . GLU A 1 162 ? 19.016 -33.594 -48.344 1 86.56 162 GLU A C 1
ATOM 1283 O O . GLU A 1 162 ? 19.016 -34.812 -48.438 1 86.56 162 GLU A O 1
ATOM 1288 N N . GLU A 1 163 ? 19.594 -32.781 -49.188 1 85.5 163 GLU A N 1
ATOM 1289 C CA . GLU A 1 163 ? 20.406 -33.281 -50.281 1 85.5 163 GLU A CA 1
ATOM 1290 C C . GLU A 1 163 ? 21.891 -33.156 -50 1 85.5 163 GLU A C 1
ATOM 1292 O O . GLU A 1 163 ? 22.359 -32.094 -49.594 1 85.5 163 GLU A O 1
ATOM 1297 N N . LYS A 1 164 ? 22.531 -34.156 -50.156 1 87.69 164 LYS A N 1
ATOM 1298 C CA . LYS A 1 164 ? 23.969 -34.156 -49.875 1 87.69 164 LYS A CA 1
ATOM 1299 C C . LYS A 1 164 ? 24.781 -34.156 -51.156 1 87.69 164 LYS A C 1
ATOM 1301 O O . LYS A 1 164 ? 24.406 -34.812 -52.156 1 87.69 164 LYS A O 1
ATOM 1306 N N . PHE A 1 165 ? 25.828 -33.344 -51.156 1 87.31 165 PHE A N 1
ATOM 1307 C CA . PHE A 1 165 ? 26.75 -33.25 -52.281 1 87.31 165 PHE A CA 1
ATOM 1308 C C . PHE A 1 165 ? 28.172 -33.594 -51.875 1 87.31 165 PHE A C 1
ATOM 1310 O O . PHE A 1 165 ? 28.5 -33.531 -50.688 1 87.31 165 PHE A O 1
ATOM 1317 N N . PRO A 1 166 ? 28.984 -34.031 -52.812 1 89.81 166 PRO A N 1
ATOM 1318 C CA . PRO A 1 166 ? 30.391 -34.188 -52.438 1 89.81 166 PRO A CA 1
ATOM 1319 C C . PRO A 1 166 ? 31.047 -32.906 -52 1 89.81 166 PRO A C 1
ATOM 1321 O O . PRO A 1 166 ? 30.828 -31.844 -52.594 1 89.81 166 PRO A O 1
ATOM 1324 N N . PRO A 1 167 ? 31.734 -33 -50.969 1 91.44 167 PRO A N 1
ATOM 1325 C CA . PRO A 1 167 ? 32.406 -31.781 -50.5 1 91.44 167 PRO A CA 1
ATOM 1326 C C . PRO A 1 167 ? 33.406 -31.234 -51.5 1 91.44 167 PRO A C 1
ATOM 1328 O O . PRO A 1 167 ? 34.125 -32 -52.156 1 91.44 167 PRO A O 1
ATOM 1331 N N . PRO A 1 168 ? 33.438 -29.922 -51.562 1 90.88 168 PRO A N 1
ATOM 1332 C CA . PRO A 1 168 ? 34.469 -29.328 -52.438 1 90.88 168 PRO A CA 1
ATOM 1333 C C . PRO A 1 168 ? 35.875 -29.469 -51.906 1 90.88 168 PRO A C 1
ATOM 1335 O O . PRO A 1 168 ? 36.062 -29.672 -50.688 1 90.88 168 PRO A O 1
ATOM 1338 N N . LEU A 1 169 ? 36.812 -29.406 -52.688 1 88.38 169 LEU A N 1
ATOM 1339 C CA . LEU A 1 169 ? 38.219 -29.547 -52.312 1 88.38 169 LEU A CA 1
ATOM 1340 C C . LEU A 1 169 ? 38.688 -28.328 -51.531 1 88.38 169 LEU A C 1
ATOM 1342 O O . LEU A 1 169 ? 39.531 -28.438 -50.656 1 88.38 169 LEU A O 1
ATOM 1346 N N . SER A 1 170 ? 38.188 -27.219 -51.969 1 89.38 170 SER A N 1
ATOM 1347 C CA . SER A 1 170 ? 38.469 -25.969 -51.281 1 89.38 170 SER A CA 1
ATOM 1348 C C . SER A 1 170 ? 37.219 -25.141 -51.062 1 89.38 170 SER A C 1
ATOM 1350 O O . SER A 1 170 ? 36.219 -25.328 -51.75 1 89.38 170 SER A O 1
ATOM 1352 N N . LEU A 1 171 ? 37.25 -24.266 -50.094 1 89.94 171 LEU A N 1
ATOM 1353 C CA . LEU A 1 171 ? 36.094 -23.438 -49.781 1 89.94 171 LEU A CA 1
ATOM 1354 C C . LEU A 1 171 ? 35.781 -22.484 -50.906 1 89.94 171 LEU A C 1
ATOM 1356 O O . LEU A 1 171 ? 36.594 -21.656 -51.312 1 89.94 171 LEU A O 1
ATOM 1360 N N . PRO A 1 172 ? 34.656 -22.625 -51.438 1 87.69 172 PRO A N 1
ATOM 1361 C CA . PRO A 1 172 ? 34.281 -21.719 -52.531 1 87.69 172 PRO A CA 1
ATOM 1362 C C . PRO A 1 172 ? 34.094 -20.281 -52.062 1 87.69 172 PRO A C 1
ATOM 1364 O O . PRO A 1 172 ? 33.625 -20.031 -50.938 1 87.69 172 PRO A O 1
ATOM 1367 N N . PRO A 1 173 ? 34.469 -19.375 -52.906 1 85.06 173 PRO A N 1
ATOM 1368 C CA . PRO A 1 173 ? 34.25 -17.969 -52.562 1 85.06 173 PRO A CA 1
ATOM 1369 C C . PRO A 1 173 ? 32.812 -17.516 -52.688 1 85.06 173 PRO A C 1
ATOM 1371 O O . PRO A 1 173 ? 31.984 -18.234 -53.25 1 85.06 173 PRO A O 1
ATOM 1374 N N . GLY A 1 174 ? 32.375 -16.344 -52.031 1 83.38 174 GLY A N 1
ATOM 1375 C CA . GLY A 1 174 ? 31.078 -15.719 -52.188 1 83.38 174 GLY A CA 1
ATOM 1376 C C . GLY A 1 174 ? 30.062 -16.156 -51.156 1 83.38 174 GLY A C 1
ATOM 1377 O O . GLY A 1 174 ? 28.875 -16.281 -51.469 1 83.38 174 GLY A O 1
ATOM 1378 N N . TYR A 1 175 ? 30.531 -16.625 -50.062 1 86.19 175 TYR A N 1
ATOM 1379 C CA . TYR A 1 175 ? 29.562 -16.938 -49.031 1 86.19 175 TYR A CA 1
ATOM 1380 C C . TYR A 1 175 ? 28.891 -15.672 -48.5 1 86.19 175 TYR A C 1
ATOM 1382 O O . TYR A 1 175 ? 29.469 -14.578 -48.594 1 86.19 175 TYR A O 1
ATOM 1390 N N . ILE A 1 176 ? 27.734 -15.734 -48.031 1 82.56 176 ILE A N 1
ATOM 1391 C CA . ILE A 1 176 ? 26.938 -14.609 -47.531 1 82.56 176 ILE A CA 1
ATOM 1392 C C . ILE A 1 176 ? 27.094 -14.492 -46.031 1 82.56 176 ILE A C 1
ATOM 1394 O O . ILE A 1 176 ? 27.172 -13.391 -45.469 1 82.56 176 ILE A O 1
ATOM 1398 N N . ILE A 1 177 ? 27.078 -15.648 -45.406 1 85.88 177 ILE A N 1
ATOM 1399 C CA . ILE A 1 177 ? 27.125 -15.672 -43.938 1 85.88 177 ILE A CA 1
ATOM 1400 C C . ILE A 1 177 ? 28.094 -16.766 -43.469 1 85.88 177 ILE A C 1
ATOM 1402 O O . ILE A 1 177 ? 28.156 -17.844 -44.062 1 85.88 177 ILE A O 1
ATOM 1406 N N . ARG A 1 178 ? 28.828 -16.375 -42.531 1 88.94 178 ARG A N 1
ATOM 1407 C CA . ARG A 1 178 ? 29.719 -17.328 -41.875 1 88.94 178 ARG A CA 1
ATOM 1408 C C . ARG A 1 178 ? 29.25 -17.594 -40.438 1 88.94 178 ARG A C 1
ATOM 1410 O O . ARG A 1 178 ? 29.047 -16.672 -39.656 1 88.94 178 ARG A O 1
ATOM 1417 N N . ARG A 1 179 ? 29.047 -18.906 -40.125 1 91.12 179 ARG A N 1
ATOM 1418 C CA . ARG A 1 179 ? 28.578 -19.328 -38.812 1 91.12 179 ARG A CA 1
ATOM 1419 C C . ARG A 1 179 ? 29.594 -20.234 -38.125 1 91.12 179 ARG A C 1
ATOM 1421 O O . ARG A 1 179 ? 29.734 -21.391 -38.5 1 91.12 179 ARG A O 1
ATOM 1428 N N . GLU A 1 180 ? 30.266 -19.719 -37.156 1 92.38 180 GLU A N 1
ATOM 1429 C CA . GLU A 1 180 ? 31.141 -20.562 -36.344 1 92.38 180 GLU A CA 1
ATOM 1430 C C . GLU A 1 180 ? 30.375 -21.297 -35.281 1 92.38 180 GLU A C 1
ATOM 1432 O O . GLU A 1 180 ? 29.766 -20.672 -34.406 1 92.38 180 GLU A O 1
ATOM 1437 N N . LYS A 1 181 ? 30.484 -22.625 -35.375 1 94.75 181 LYS A N 1
ATOM 1438 C CA . LYS A 1 181 ? 29.594 -23.406 -34.531 1 94.75 181 LYS A CA 1
ATOM 1439 C C . LYS A 1 181 ? 30.375 -24.312 -33.594 1 94.75 181 LYS A C 1
ATOM 1441 O O . LYS A 1 181 ? 31.328 -24.984 -34.031 1 94.75 181 LYS A O 1
ATOM 1446 N N . GLN A 1 182 ? 30.062 -24.281 -32.312 1 94.94 182 GLN A N 1
ATOM 1447 C CA . GLN A 1 182 ? 30.422 -25.297 -31.328 1 94.94 182 GLN A CA 1
ATOM 1448 C C . GLN A 1 182 ? 29.203 -26.078 -30.875 1 94.94 182 GLN A C 1
ATOM 1450 O O . GLN A 1 182 ? 28.391 -25.594 -30.094 1 94.94 182 GLN A O 1
ATOM 1455 N N . ARG A 1 183 ? 29.156 -27.359 -31.312 1 95.56 183 ARG A N 1
ATOM 1456 C CA . ARG A 1 183 ? 27.938 -28.141 -31.125 1 95.56 183 ARG A CA 1
ATOM 1457 C C . ARG A 1 183 ? 28.172 -29.266 -30.125 1 95.56 183 ARG A C 1
ATOM 1459 O O . ARG A 1 183 ? 29.219 -29.906 -30.141 1 95.56 183 ARG A O 1
ATOM 1466 N N . TYR A 1 184 ? 27.234 -29.469 -29.219 1 96.94 184 TYR A N 1
ATOM 1467 C CA . TYR A 1 184 ? 27.172 -30.609 -28.312 1 96.94 184 TYR A CA 1
ATOM 1468 C C . TYR A 1 184 ? 25.938 -31.453 -28.594 1 96.94 184 TYR A C 1
ATOM 1470 O O . TYR A 1 184 ? 24.812 -31 -28.406 1 96.94 184 TYR A O 1
ATOM 1478 N N . THR A 1 185 ? 26.156 -32.688 -28.984 1 96.88 185 THR A N 1
ATOM 1479 C CA . THR A 1 185 ? 25.047 -33.562 -29.391 1 96.88 185 THR A CA 1
ATOM 1480 C C . THR A 1 185 ? 24.766 -34.625 -28.328 1 96.88 185 THR A C 1
ATOM 1482 O O . THR A 1 185 ? 25.672 -35.375 -27.953 1 96.88 185 THR A O 1
ATOM 1485 N N . PHE A 1 186 ? 23.562 -34.656 -27.875 1 96.56 186 PHE A N 1
ATOM 1486 C CA . PHE A 1 186 ? 23.078 -35.688 -26.969 1 96.56 186 PHE A CA 1
ATOM 1487 C C . PHE A 1 186 ? 22.141 -36.656 -27.688 1 96.56 186 PHE A C 1
ATOM 1489 O O . PHE A 1 186 ? 21.141 -36.25 -28.281 1 96.56 186 PHE A O 1
ATOM 1496 N N . THR A 1 187 ? 22.484 -37.906 -27.688 1 94.5 187 THR A N 1
ATOM 1497 C CA . THR A 1 187 ? 21.703 -38.875 -28.453 1 94.5 187 THR A CA 1
ATOM 1498 C C . THR A 1 187 ? 20.766 -39.656 -27.531 1 94.5 187 THR A C 1
ATOM 1500 O O . THR A 1 187 ? 21.172 -40.188 -26.5 1 94.5 187 THR A O 1
ATOM 1503 N N . GLU A 1 188 ? 19.562 -39.656 -27.891 1 91 188 GLU A N 1
ATOM 1504 C CA . GLU A 1 188 ? 18.547 -40.469 -27.25 1 91 188 GLU A CA 1
ATOM 1505 C C . GLU A 1 188 ? 18.062 -41.594 -28.156 1 91 188 GLU A C 1
ATOM 1507 O O . GLU A 1 188 ? 18.688 -41.875 -29.188 1 91 188 GLU A O 1
ATOM 1512 N N . ASP A 1 189 ? 16.938 -42.281 -27.797 1 89.06 189 ASP A N 1
ATOM 1513 C CA . ASP A 1 189 ? 16.484 -43.469 -28.531 1 89.06 189 ASP A CA 1
ATOM 1514 C C . ASP A 1 189 ? 15.883 -43.094 -29.875 1 89.06 189 ASP A C 1
ATOM 1516 O O . ASP A 1 189 ? 16.156 -43.75 -30.891 1 89.06 189 ASP A O 1
ATOM 1520 N N . GLN A 1 190 ? 15.086 -42.031 -29.891 1 93.19 190 GLN A N 1
ATOM 1521 C CA . GLN A 1 190 ? 14.32 -41.75 -31.094 1 93.19 190 GLN A CA 1
ATOM 1522 C C . GLN A 1 190 ? 14.773 -40.438 -31.719 1 93.19 190 GLN A C 1
ATOM 1524 O O . GLN A 1 190 ? 14.367 -40.094 -32.844 1 93.19 190 GLN A O 1
ATOM 1529 N N . TRP A 1 191 ? 15.523 -39.656 -31.031 1 95.25 191 TRP A N 1
ATOM 1530 C CA . TRP A 1 191 ? 15.961 -38.375 -31.531 1 95.25 191 TRP A CA 1
ATOM 1531 C C . TRP A 1 191 ? 17.297 -37.969 -30.922 1 95.25 191 TRP A C 1
ATOM 1533 O O . TRP A 1 191 ? 17.812 -38.656 -30.031 1 95.25 191 TRP A O 1
ATOM 1543 N N . LYS A 1 192 ? 17.906 -37 -31.438 1 96.25 192 LYS A N 1
ATOM 1544 C CA . LYS A 1 192 ? 19.094 -36.375 -30.859 1 96.25 192 LYS A CA 1
ATOM 1545 C C . LYS A 1 192 ? 18.844 -34.906 -30.531 1 96.25 192 LYS A C 1
ATOM 1547 O O . LYS A 1 192 ? 18.016 -34.25 -31.156 1 96.25 192 LYS A O 1
ATOM 1552 N N . ILE A 1 193 ? 19.484 -34.375 -29.516 1 96.5 193 ILE A N 1
ATOM 1553 C CA . ILE A 1 193 ? 19.406 -32.969 -29.094 1 96.5 193 ILE A CA 1
ATOM 1554 C C . ILE A 1 193 ? 20.75 -32.281 -29.344 1 96.5 193 ILE A C 1
ATOM 1556 O O . ILE A 1 193 ? 21.781 -32.719 -28.859 1 96.5 193 ILE A O 1
ATOM 1560 N N . ASP A 1 194 ? 20.719 -31.234 -30.109 1 96.56 194 ASP A N 1
ATOM 1561 C CA . ASP A 1 194 ? 21.922 -30.453 -30.406 1 96.56 194 ASP A CA 1
ATOM 1562 C C . ASP A 1 194 ? 21.891 -29.109 -29.719 1 96.56 194 ASP A C 1
ATOM 1564 O O . ASP A 1 194 ? 21 -28.281 -29.969 1 96.56 194 ASP A O 1
ATOM 1568 N N . LEU A 1 195 ? 22.766 -28.875 -28.828 1 96.94 195 LEU A N 1
ATOM 1569 C CA . LEU A 1 195 ? 23.031 -27.562 -28.266 1 96.94 195 LEU A CA 1
ATOM 1570 C C . LEU A 1 195 ? 24.219 -26.891 -28.953 1 96.94 195 LEU A C 1
ATOM 1572 O O . LEU A 1 195 ? 25.344 -27.406 -28.875 1 96.94 195 LEU A O 1
ATOM 1576 N N . THR A 1 196 ? 24.016 -25.75 -29.625 1 96.62 196 THR A N 1
ATOM 1577 C CA . THR A 1 196 ? 25.062 -25.172 -30.453 1 96.62 196 THR A CA 1
ATOM 1578 C C . THR A 1 196 ? 25.297 -23.719 -30.078 1 96.62 196 THR A C 1
ATOM 1580 O O . THR A 1 196 ? 24.359 -22.922 -30.062 1 96.62 196 THR A O 1
ATOM 1583 N N . LYS A 1 197 ? 26.484 -23.359 -29.734 1 95.19 197 LYS A N 1
ATOM 1584 C CA . LYS A 1 197 ? 26.922 -21.969 -29.656 1 95.19 197 LYS A CA 1
ATOM 1585 C C . LYS A 1 197 ? 27.375 -21.453 -31.031 1 95.19 197 LYS A C 1
ATOM 1587 O O . LYS A 1 197 ? 28.25 -22.047 -31.656 1 95.19 197 LYS A O 1
ATOM 1592 N N . VAL A 1 198 ? 26.781 -20.406 -31.484 1 93.75 198 VAL A N 1
ATOM 1593 C CA . VAL A 1 198 ? 27.062 -19.938 -32.844 1 93.75 198 VAL A CA 1
ATOM 1594 C C . VAL A 1 198 ? 27.562 -18.484 -32.781 1 93.75 198 VAL A C 1
ATOM 1596 O O . VAL A 1 198 ? 26.984 -17.641 -32.094 1 93.75 198 VAL A O 1
ATOM 1599 N N . ILE A 1 199 ? 28.609 -18.188 -33.406 1 90.06 199 ILE A N 1
ATOM 1600 C CA . ILE A 1 199 ? 29.062 -16.828 -33.656 1 90.06 199 ILE A CA 1
ATOM 1601 C C . ILE A 1 199 ? 28.875 -16.5 -35.125 1 90.06 199 ILE A C 1
ATOM 1603 O O . ILE A 1 199 ? 29.484 -17.125 -36 1 90.06 199 ILE A O 1
ATOM 1607 N N . VAL A 1 200 ? 27.969 -15.594 -35.344 1 86.62 200 VAL A N 1
ATOM 1608 C CA . VAL A 1 200 ? 27.672 -15.203 -36.719 1 86.62 200 VAL A CA 1
ATOM 1609 C C . VAL A 1 200 ? 28.531 -14 -37.094 1 86.62 200 VAL A C 1
ATOM 1611 O O . VAL A 1 200 ? 28.531 -12.984 -36.406 1 86.62 200 VAL A O 1
ATOM 1614 N N . ARG A 1 201 ? 29.25 -14.133 -38.062 1 81.25 201 ARG A N 1
ATOM 1615 C CA . ARG A 1 201 ? 30.062 -13.047 -38.625 1 81.25 201 ARG A CA 1
ATOM 1616 C C . ARG A 1 201 ? 29.641 -12.711 -40.031 1 81.25 201 ARG A C 1
ATOM 1618 O O . ARG A 1 201 ? 29.75 -13.547 -40.938 1 81.25 201 ARG A O 1
ATOM 1625 N N . PRO A 1 202 ? 28.859 -11.57 -40.125 1 69 202 PRO A N 1
ATOM 1626 C CA . PRO A 1 202 ? 28.5 -11.211 -41.5 1 69 202 PRO A CA 1
ATOM 1627 C C . PRO A 1 202 ? 29.734 -11.047 -42.375 1 69 202 PRO A C 1
ATOM 1629 O O . PRO A 1 202 ? 30.859 -10.93 -41.875 1 69 202 PRO A O 1
ATOM 1632 N N . ASP A 1 203 ? 29.547 -11.188 -43.656 1 63.97 203 ASP A N 1
ATOM 1633 C CA . ASP A 1 203 ? 30.672 -10.961 -44.594 1 63.97 203 ASP A CA 1
ATOM 1634 C C . ASP A 1 203 ? 31.391 -9.656 -44.25 1 63.97 203 ASP A C 1
ATOM 1636 O O . ASP A 1 203 ? 30.953 -8.906 -43.375 1 63.97 203 ASP A O 1
ATOM 1640 N N . PHE A 1 204 ? 32.344 -9.242 -45.031 1 54.03 204 PHE A N 1
ATOM 1641 C CA . PHE A 1 204 ? 33.406 -8.258 -44.844 1 54.03 204 PHE A CA 1
ATOM 1642 C C . PHE A 1 204 ? 32.812 -6.934 -44.344 1 54.03 204 PHE A C 1
ATOM 1644 O O . PHE A 1 204 ? 33.5 -6.18 -43.656 1 54.03 204 PHE A O 1
ATOM 1651 N N . ASN A 1 205 ? 31.672 -6.594 -44.844 1 48.53 205 ASN A N 1
ATOM 1652 C CA . ASN A 1 205 ? 31.391 -5.203 -44.5 1 48.53 205 ASN A CA 1
ATOM 1653 C C . ASN A 1 205 ? 30.734 -5.09 -43.125 1 48.53 205 ASN A C 1
ATOM 1655 O O . ASN A 1 205 ? 30.562 -3.984 -42.625 1 48.53 205 ASN A O 1
ATOM 1659 N N . ALA A 1 206 ? 29.75 -5.875 -42.812 1 51.75 206 ALA A N 1
ATOM 1660 C CA . ALA A 1 206 ? 28.875 -5.484 -41.719 1 51.75 206 ALA A CA 1
ATOM 1661 C C . ALA A 1 206 ? 29.359 -6.055 -40.406 1 51.75 206 ALA A C 1
ATOM 1663 O O . ALA A 1 206 ? 29.797 -7.203 -40.344 1 51.75 206 ALA A O 1
ATOM 1664 N N . THR A 1 207 ? 29.844 -5.238 -39.406 1 55.34 207 THR A N 1
ATOM 1665 C CA . THR A 1 207 ? 30.656 -5.195 -38.219 1 55.34 207 THR A CA 1
ATOM 1666 C C . THR A 1 207 ? 30 -5.984 -37.094 1 55.34 207 THR A C 1
ATOM 1668 O O . THR A 1 207 ? 30.609 -6.238 -36.062 1 55.34 207 THR A O 1
ATOM 1671 N N . VAL A 1 208 ? 28.734 -6.195 -36.938 1 64.44 208 VAL A N 1
ATOM 1672 C CA . VAL A 1 208 ? 28.406 -6.527 -35.531 1 64.44 208 VAL A CA 1
ATOM 1673 C C . VAL A 1 208 ? 28.266 -8.039 -35.375 1 64.44 208 VAL A C 1
ATOM 1675 O O . VAL A 1 208 ? 27.469 -8.672 -36.094 1 64.44 208 VAL A O 1
ATOM 1678 N N . GLU A 1 209 ? 29.25 -8.773 -34.781 1 73.5 209 GLU A N 1
ATOM 1679 C CA . GLU A 1 209 ? 29.203 -10.164 -34.375 1 73.5 209 GLU A CA 1
ATOM 1680 C C . GLU A 1 209 ? 28.016 -10.43 -33.438 1 73.5 209 GLU A C 1
ATOM 1682 O O . GLU A 1 209 ? 27.656 -9.578 -32.625 1 73.5 209 GLU A O 1
ATOM 1687 N N . GLN A 1 210 ? 27.266 -11.469 -33.875 1 82.25 210 GLN A N 1
ATOM 1688 C CA . GLN A 1 210 ? 26.156 -11.875 -33 1 82.25 210 GLN A CA 1
ATOM 1689 C C . GLN A 1 210 ? 26.391 -13.273 -32.438 1 82.25 210 GLN A C 1
ATOM 1691 O O . GLN A 1 210 ? 26.812 -14.18 -33.156 1 82.25 210 GLN A O 1
ATOM 1696 N N . GLU A 1 211 ? 26.297 -13.422 -31.156 1 87.25 211 GLU A N 1
ATOM 1697 C CA . GLU A 1 211 ? 26.375 -14.719 -30.5 1 87.25 211 GLU A CA 1
ATOM 1698 C C . GLU A 1 211 ? 24.984 -15.305 -30.281 1 87.25 211 GLU A C 1
ATOM 1700 O O . GLU A 1 211 ? 24.094 -14.633 -29.734 1 87.25 211 GLU A O 1
ATOM 1705 N N . LEU A 1 212 ? 24.781 -16.484 -30.812 1 90.38 212 LEU A N 1
ATOM 1706 C CA . LEU A 1 212 ? 23.484 -17.172 -30.688 1 90.38 212 LEU A CA 1
ATOM 1707 C C . LEU A 1 212 ? 23.641 -18.5 -29.953 1 90.38 212 LEU A C 1
ATOM 1709 O O . LEU A 1 212 ? 24.688 -19.156 -30.062 1 90.38 212 LEU A O 1
ATOM 1713 N N . TYR A 1 213 ? 22.688 -18.922 -29.156 1 93.75 213 TYR A N 1
ATOM 1714 C CA . TYR A 1 213 ? 22.609 -20.188 -28.453 1 93.75 213 TYR A CA 1
ATOM 1715 C C . TYR A 1 213 ? 21.422 -21.016 -28.922 1 93.75 213 TYR A C 1
ATOM 1717 O O . TYR A 1 213 ? 20.312 -20.844 -28.406 1 93.75 213 TYR A O 1
ATOM 1725 N N . GLU A 1 214 ? 21.703 -21.906 -29.75 1 95 214 GLU A N 1
ATOM 1726 C CA . GLU A 1 214 ? 20.625 -22.625 -30.438 1 95 214 GLU A CA 1
ATOM 1727 C C . GLU A 1 214 ? 20.391 -24 -29.812 1 95 214 GLU A C 1
ATOM 1729 O O . GLU A 1 214 ? 21.344 -24.625 -29.312 1 95 214 GLU A O 1
ATOM 1734 N N . VAL A 1 215 ? 19.156 -24.422 -29.719 1 95.81 215 VAL A N 1
ATOM 1735 C CA . VAL A 1 215 ? 18.75 -25.75 -29.266 1 95.81 215 VAL A CA 1
ATOM 1736 C C . VAL A 1 215 ? 17.859 -26.406 -30.328 1 95.81 215 VAL A C 1
ATOM 1738 O O . VAL A 1 215 ? 16.812 -25.859 -30.688 1 95.81 215 VAL A O 1
ATOM 1741 N N . GLU A 1 216 ? 18.312 -27.531 -30.797 1 95.94 216 GLU A N 1
ATOM 1742 C CA . GLU A 1 216 ? 17.578 -28.281 -31.828 1 95.94 216 GLU A CA 1
ATOM 1743 C C . GLU A 1 216 ? 17.391 -29.734 -31.422 1 95.94 216 GLU A C 1
ATOM 1745 O O . GLU A 1 216 ? 18.266 -30.328 -30.812 1 95.94 216 GLU A O 1
ATOM 1750 N N . ILE A 1 217 ? 16.281 -30.281 -31.688 1 95.94 217 ILE A N 1
ATOM 1751 C CA . ILE A 1 217 ? 15.984 -31.688 -31.516 1 95.94 217 ILE A CA 1
ATOM 1752 C C . ILE A 1 217 ? 15.578 -32.312 -32.875 1 95.94 217 ILE A C 1
ATOM 1754 O O . ILE A 1 217 ? 14.711 -31.766 -33.562 1 95.94 217 ILE A O 1
ATOM 1758 N N . GLU A 1 218 ? 16.234 -33.344 -33.219 1 95.44 218 GLU A N 1
ATOM 1759 C CA . GLU A 1 218 ? 16.016 -33.938 -34.531 1 95.44 218 GLU A CA 1
ATOM 1760 C C . GLU A 1 218 ? 15.609 -35.406 -34.438 1 95.44 218 GLU A C 1
ATOM 1762 O O . GLU A 1 218 ? 16.297 -36.188 -33.781 1 95.44 218 GLU A O 1
ATOM 1767 N N . LEU A 1 219 ? 14.531 -35.719 -35.062 1 94.06 219 LEU A N 1
ATOM 1768 C CA . LEU A 1 219 ? 14.078 -37.125 -35.125 1 94.06 219 LEU A CA 1
ATOM 1769 C C . LEU A 1 219 ? 14.977 -37.938 -36.031 1 94.06 219 LEU A C 1
ATOM 1771 O O . LEU A 1 219 ? 15.352 -37.5 -37.125 1 94.06 219 LEU A O 1
ATOM 1775 N N . PHE A 1 220 ? 15.258 -39.188 -35.594 1 92.38 220 PHE A N 1
ATOM 1776 C CA . PHE A 1 220 ? 16 -40.094 -36.438 1 92.38 220 PHE A CA 1
ATOM 1777 C C . PHE A 1 220 ? 15.117 -40.625 -37.562 1 92.38 220 PHE A C 1
ATOM 1779 O O . PHE A 1 220 ? 13.953 -40.969 -37.312 1 92.38 220 PHE A O 1
ATOM 1786 N N . PRO A 1 221 ? 15.688 -40.656 -38.719 1 88.56 221 PRO A N 1
ATOM 1787 C CA . PRO A 1 221 ? 14.891 -41.25 -39.812 1 88.56 221 PRO A CA 1
ATOM 1788 C C . PRO A 1 221 ? 14.445 -42.656 -39.531 1 88.56 221 PRO A C 1
ATOM 1790 O O . PRO A 1 221 ? 13.344 -43.062 -39.938 1 88.56 221 PRO A O 1
ATOM 1793 N N . GLU A 1 222 ? 15.203 -43.375 -38.844 1 88.06 222 GLU A N 1
ATOM 1794 C CA . GLU A 1 222 ? 14.875 -44.75 -38.5 1 88.06 222 GLU A CA 1
ATOM 1795 C C . GLU A 1 222 ? 13.625 -44.844 -37.625 1 88.06 222 GLU A C 1
ATOM 1797 O O . GLU A 1 222 ? 12.844 -45.781 -37.719 1 88.06 222 GLU A O 1
ATOM 1802 N N . ALA A 1 223 ? 13.508 -43.844 -36.812 1 90.62 223 ALA A N 1
ATOM 1803 C CA . ALA A 1 223 ? 12.344 -43.812 -35.938 1 90.62 223 ALA A CA 1
ATOM 1804 C C . ALA A 1 223 ? 11.062 -43.594 -36.75 1 90.62 223 ALA A C 1
ATOM 1806 O O . ALA A 1 223 ? 10.016 -44.156 -36.438 1 90.62 223 ALA A O 1
ATOM 1807 N N . ILE A 1 224 ? 11.164 -42.812 -37.688 1 87.81 224 ILE A N 1
ATOM 1808 C CA . ILE A 1 224 ? 10.023 -42.531 -38.562 1 87.81 224 ILE A CA 1
ATOM 1809 C C . ILE A 1 224 ? 9.719 -43.781 -39.406 1 87.81 224 ILE A C 1
ATOM 1811 O O . ILE A 1 224 ? 8.555 -44.156 -39.562 1 87.81 224 ILE A O 1
ATOM 1815 N N . GLN A 1 225 ? 10.758 -44.438 -39.875 1 84.12 225 GLN A N 1
ATOM 1816 C CA . GLN A 1 225 ? 10.609 -45.625 -40.719 1 84.12 225 GLN A CA 1
ATOM 1817 C C . GLN A 1 225 ? 9.961 -46.781 -39.938 1 84.12 225 GLN A C 1
ATOM 1819 O O . GLN A 1 225 ? 9.242 -47.594 -40.531 1 84.12 225 GLN A O 1
ATOM 1824 N N . ALA A 1 226 ? 10.234 -46.688 -38.688 1 84.5 226 ALA A N 1
ATOM 1825 C CA . ALA A 1 226 ? 9.711 -47.75 -37.844 1 84.5 226 ALA A CA 1
ATOM 1826 C C . ALA A 1 226 ? 8.203 -47.625 -37.688 1 84.5 226 ALA A C 1
ATOM 1828 O O . ALA A 1 226 ? 7.531 -48.594 -37.281 1 84.5 226 ALA A O 1
ATOM 1829 N N . CYS A 1 227 ? 7.699 -46.5 -38 1 83.81 227 CYS A N 1
ATOM 1830 C CA . CYS A 1 227 ? 6.262 -46.281 -37.875 1 83.81 227 CYS A CA 1
ATOM 1831 C C . CYS A 1 227 ? 5.508 -46.844 -39.062 1 83.81 227 CYS A C 1
ATOM 1833 O O . CYS A 1 227 ? 5.652 -46.344 -40.188 1 83.81 227 CYS A O 1
ATOM 1835 N N . GLN A 1 228 ? 4.707 -47.938 -38.875 1 72 228 GLN A N 1
ATOM 1836 C CA . GLN A 1 228 ? 4.035 -48.625 -39.969 1 72 228 GLN A CA 1
ATOM 1837 C C . GLN A 1 228 ? 2.619 -48.094 -40.156 1 72 228 GLN A C 1
ATOM 1839 O O . GLN A 1 228 ? 2.033 -48.281 -41.219 1 72 228 GLN A O 1
ATOM 1844 N N . GLU A 1 229 ? 2.104 -47.562 -39.094 1 78.31 229 GLU A N 1
ATOM 1845 C CA . GLU A 1 229 ? 0.732 -47.062 -39.125 1 78.31 229 GLU A CA 1
ATOM 1846 C C . GLU A 1 229 ? 0.664 -45.594 -38.719 1 78.31 229 GLU A C 1
ATOM 1848 O O . GLU A 1 229 ? 1.596 -45.062 -38.094 1 78.31 229 GLU A O 1
ATOM 1853 N N . LYS A 1 230 ? -0.391 -44.969 -39.188 1 78.62 230 LYS A N 1
ATOM 1854 C CA . LYS A 1 230 ? -0.633 -43.594 -38.844 1 78.62 230 LYS A CA 1
ATOM 1855 C C . LYS A 1 230 ? -0.675 -43.406 -37.312 1 78.62 230 LYS A C 1
ATOM 1857 O O . LYS A 1 230 ? -0.206 -42.375 -36.812 1 78.62 230 LYS A O 1
ATOM 1862 N N . THR A 1 231 ? -1.192 -44.406 -36.719 1 80.12 231 THR A N 1
ATOM 1863 C CA . THR A 1 231 ? -1.315 -44.312 -35.25 1 80.12 231 THR A CA 1
ATOM 1864 C C . THR A 1 231 ? 0.061 -44.312 -34.594 1 80.12 231 THR A C 1
ATOM 1866 O O . THR A 1 231 ? 0.285 -43.562 -33.625 1 80.12 231 THR A O 1
ATOM 1869 N N . SER A 1 232 ? 0.93 -45.094 -35.125 1 85.38 232 SER A N 1
ATOM 1870 C CA . SER A 1 232 ? 2.277 -45.156 -34.562 1 85.38 232 SER A CA 1
ATOM 1871 C C . SER A 1 232 ? 3.037 -43.875 -34.812 1 85.38 232 SER A C 1
ATOM 1873 O O . SER A 1 232 ? 3.809 -43.406 -33.969 1 85.38 232 SER A O 1
ATOM 1875 N N . LEU A 1 233 ? 2.828 -43.344 -35.938 1 86.62 233 LEU A N 1
ATOM 1876 C CA . LEU A 1 233 ? 3.477 -42.062 -36.25 1 86.62 233 LEU A CA 1
ATOM 1877 C C . LEU A 1 233 ? 2.951 -40.938 -35.344 1 86.62 233 LEU A C 1
ATOM 1879 O O . LEU A 1 233 ? 3.717 -40.094 -34.906 1 86.62 233 LEU A O 1
ATOM 1883 N N . THR A 1 234 ? 1.683 -40.969 -35.125 1 85.19 234 THR A N 1
ATOM 1884 C CA . THR A 1 234 ? 1.078 -40 -34.219 1 85.19 234 THR A CA 1
ATOM 1885 C C . THR A 1 234 ? 1.686 -40.094 -32.844 1 85.19 234 THR A C 1
ATOM 1887 O O . THR A 1 234 ? 1.974 -39.094 -32.219 1 85.19 234 THR A O 1
ATOM 1890 N N . GLU A 1 235 ? 1.829 -41.281 -32.406 1 85.5 235 GLU A N 1
ATOM 1891 C CA . GLU A 1 235 ? 2.424 -41.5 -31.078 1 85.5 235 GLU A CA 1
ATOM 1892 C C . GLU A 1 235 ? 3.861 -40.969 -31.031 1 85.5 235 GLU A C 1
ATOM 1894 O O . GLU A 1 235 ? 4.277 -40.344 -30.062 1 85.5 235 GLU A O 1
ATOM 1899 N N . LEU A 1 236 ? 4.59 -41.281 -32.062 1 90.12 236 LEU A N 1
ATOM 1900 C CA . LEU A 1 236 ? 5.977 -40.844 -32.125 1 90.12 236 LEU A CA 1
ATOM 1901 C C . LEU A 1 236 ? 6.062 -39.312 -32.094 1 90.12 236 LEU A C 1
ATOM 1903 O O . LEU A 1 236 ? 6.887 -38.75 -31.375 1 90.12 236 LEU A O 1
ATOM 1907 N N . LEU A 1 237 ? 5.211 -38.688 -32.812 1 88.38 237 LEU A N 1
ATOM 1908 C CA . LEU A 1 237 ? 5.242 -37.219 -32.906 1 88.38 237 LEU A CA 1
ATOM 1909 C C . LEU A 1 237 ? 4.809 -36.594 -31.578 1 88.38 237 LEU A C 1
ATOM 1911 O O . LEU A 1 237 ? 5.316 -35.531 -31.188 1 88.38 237 LEU A O 1
ATOM 1915 N N . ASN A 1 238 ? 3.893 -37.219 -30.953 1 85.75 238 ASN A N 1
ATOM 1916 C CA . ASN A 1 238 ? 3.504 -36.75 -29.625 1 85.75 238 ASN A CA 1
ATOM 1917 C C . ASN A 1 238 ? 4.664 -36.844 -28.641 1 85.75 238 ASN A C 1
ATOM 1919 O O . ASN A 1 238 ? 4.879 -35.906 -27.859 1 85.75 238 ASN A O 1
ATOM 1923 N N . ASP A 1 239 ? 5.309 -37.906 -28.719 1 88.81 239 ASP A N 1
ATOM 1924 C CA . ASP A 1 239 ? 6.48 -38.062 -27.859 1 88.81 239 ASP A CA 1
ATOM 1925 C C . ASP A 1 239 ? 7.539 -37.031 -28.188 1 88.81 239 ASP A C 1
ATOM 1927 O O . ASP A 1 239 ? 8.195 -36.5 -27.281 1 88.81 239 ASP A O 1
ATOM 1931 N N . PHE A 1 240 ? 7.699 -36.812 -29.422 1 91.62 240 PHE A N 1
ATOM 1932 C CA . PHE A 1 240 ? 8.656 -35.812 -29.891 1 91.62 240 PHE A CA 1
ATOM 1933 C C . PHE A 1 240 ? 8.305 -34.438 -29.375 1 91.62 240 PHE A C 1
ATOM 1935 O O . PHE A 1 240 ? 9.172 -33.719 -28.875 1 91.62 240 PHE A O 1
ATOM 1942 N N . LEU A 1 241 ? 7.121 -34.094 -29.438 1 87.25 241 LEU A N 1
ATOM 1943 C CA . LEU A 1 241 ? 6.652 -32.812 -28.938 1 87.25 241 LEU A CA 1
ATOM 1944 C C . LEU A 1 241 ? 6.859 -32.688 -27.438 1 87.25 241 LEU A C 1
ATOM 1946 O O . LEU A 1 241 ? 7.242 -31.641 -26.938 1 87.25 241 LEU A O 1
ATOM 1950 N N . ASN A 1 242 ? 6.602 -33.688 -26.781 1 85.88 242 ASN A N 1
ATOM 1951 C CA . ASN A 1 242 ? 6.801 -33.719 -25.344 1 85.88 242 ASN A CA 1
ATOM 1952 C C . ASN A 1 242 ? 8.273 -33.531 -24.969 1 85.88 242 ASN A C 1
ATOM 1954 O O . ASN A 1 242 ? 8.594 -32.906 -23.969 1 85.88 242 ASN A O 1
ATOM 1958 N N . ALA A 1 243 ? 9.055 -34.156 -25.797 1 88.94 243 ALA A N 1
ATOM 1959 C CA . ALA A 1 243 ? 10.484 -34 -25.578 1 88.94 243 ALA A CA 1
ATOM 1960 C C . ALA A 1 243 ? 10.922 -32.531 -25.734 1 88.94 243 ALA A C 1
ATOM 1962 O O . ALA A 1 243 ? 11.742 -32.031 -24.969 1 88.94 243 ALA A O 1
ATOM 1963 N N . ILE A 1 244 ? 10.352 -31.906 -26.688 1 89.69 244 ILE A N 1
ATOM 1964 C CA . ILE A 1 244 ? 10.672 -30.5 -26.938 1 89.69 244 ILE A CA 1
ATOM 1965 C C . ILE A 1 244 ? 10.211 -29.656 -25.75 1 89.69 244 ILE A C 1
ATOM 1967 O O . ILE A 1 244 ? 10.984 -28.844 -25.234 1 89.69 244 ILE A O 1
ATOM 1971 N N . LYS A 1 245 ? 9.023 -29.859 -25.344 1 83.56 245 LYS A N 1
ATOM 1972 C CA . LYS A 1 245 ? 8.492 -29.125 -24.203 1 83.56 245 LYS A CA 1
ATOM 1973 C C . LYS A 1 245 ? 9.289 -29.438 -22.938 1 83.56 245 LYS A C 1
ATOM 1975 O O . LYS A 1 245 ? 9.484 -28.547 -22.094 1 83.56 245 LYS A O 1
ATOM 1980 N N . GLY A 1 246 ? 9.672 -30.641 -22.844 1 83.75 246 GLY A N 1
ATOM 1981 C CA . GLY A 1 246 ? 10.477 -31.062 -21.703 1 83.75 246 GLY A CA 1
ATOM 1982 C C . GLY A 1 246 ? 11.781 -30.297 -21.578 1 83.75 246 GLY A C 1
ATOM 1983 O O . GLY A 1 246 ? 12.227 -30 -20.469 1 83.75 246 GLY A O 1
ATOM 1984 N N . LEU A 1 247 ? 12.383 -29.984 -22.672 1 87.75 247 LEU A N 1
ATOM 1985 C CA . LEU A 1 247 ? 13.625 -29.234 -22.656 1 87.75 247 LEU A CA 1
ATOM 1986 C C . LEU A 1 247 ? 13.414 -27.844 -22.078 1 87.75 247 LEU A C 1
ATOM 1988 O O . LEU A 1 247 ? 14.273 -27.328 -21.344 1 87.75 247 LEU A O 1
ATOM 1992 N N . THR A 1 248 ? 12.289 -27.281 -22.406 1 82 248 THR A N 1
ATOM 1993 C CA . THR A 1 248 ? 11.969 -25.953 -21.875 1 82 248 THR A CA 1
ATOM 1994 C C . THR A 1 248 ? 11.68 -26.016 -20.375 1 82 248 THR A C 1
ATOM 1996 O O . THR A 1 248 ? 12.047 -25.109 -19.625 1 82 248 THR A O 1
ATOM 1999 N N . ASN A 1 249 ? 11.062 -27.047 -20 1 75.25 249 ASN A N 1
ATOM 2000 C CA . ASN A 1 249 ? 10.703 -27.203 -18.594 1 75.25 249 ASN A CA 1
ATOM 2001 C C . ASN A 1 249 ? 11.93 -27.422 -17.719 1 75.25 249 ASN A C 1
ATOM 2003 O O . ASN A 1 249 ? 11.898 -27.125 -16.531 1 75.25 249 ASN A O 1
ATOM 2007 N N . ILE A 1 250 ? 12.883 -28.031 -18.312 1 76.12 250 ILE A N 1
ATOM 2008 C CA . ILE A 1 250 ? 14.133 -28.234 -17.578 1 76.12 250 ILE A CA 1
ATOM 2009 C C . ILE A 1 250 ? 14.695 -26.875 -17.156 1 76.12 250 ILE A C 1
ATOM 2011 O O . ILE A 1 250 ? 15.227 -26.734 -16.047 1 76.12 250 ILE A O 1
ATOM 2015 N N . VAL A 1 251 ? 14.531 -26 -18.109 1 72.06 251 VAL A N 1
ATOM 2016 C CA . VAL A 1 251 ? 15.062 -24.656 -17.828 1 72.06 251 VAL A CA 1
ATOM 2017 C C . VAL A 1 251 ? 14.18 -23.938 -16.812 1 72.06 251 VAL A C 1
ATOM 2019 O O . VAL A 1 251 ? 14.672 -23.188 -15.977 1 72.06 251 VAL A O 1
ATOM 2022 N N . LYS A 1 252 ? 12.914 -24.031 -17.141 1 61.12 252 LYS A N 1
ATOM 2023 C CA . LYS A 1 252 ? 12.008 -23.391 -16.203 1 61.12 252 LYS A CA 1
ATOM 2024 C C . LYS A 1 252 ? 11.883 -24.188 -14.914 1 61.12 252 LYS A C 1
ATOM 2026 O O . LYS A 1 252 ? 11.648 -25.406 -14.953 1 61.12 252 LYS A O 1
ATOM 2031 N N . ASN A 1 253 ? 12.578 -23.922 -14.023 1 51.59 253 ASN A N 1
ATOM 2032 C CA . ASN A 1 253 ? 12.242 -24.625 -12.789 1 51.59 253 ASN A CA 1
ATOM 2033 C C . ASN A 1 253 ? 10.727 -24.719 -12.594 1 51.59 253 ASN A C 1
ATOM 2035 O O . ASN A 1 253 ? 10.078 -23.75 -12.227 1 51.59 253 ASN A O 1
ATOM 2039 N N . GLY A 1 254 ? 10.156 -25.406 -13.711 1 47.66 254 GLY A N 1
ATOM 2040 C CA . GLY A 1 254 ? 8.703 -25.5 -13.688 1 47.66 254 GLY A CA 1
ATOM 2041 C C . GLY A 1 254 ? 8.141 -25.641 -12.289 1 47.66 254 GLY A C 1
ATOM 2042 O O . GLY A 1 254 ? 8.75 -26.281 -11.43 1 47.66 254 GLY A O 1
ATOM 2043 N N . GLY A 1 255 ? 7.406 -24.812 -11.953 1 50.59 255 GLY A N 1
ATOM 2044 C CA . GLY A 1 255 ? 6.777 -24.766 -10.641 1 50.59 255 GLY A CA 1
ATOM 2045 C C . GLY A 1 255 ? 5.992 -26.016 -10.312 1 50.59 255 GLY A C 1
ATOM 2046 O O . GLY A 1 255 ? 5.762 -26.859 -11.188 1 50.59 255 GLY A O 1
ATOM 2047 N N . GLU A 1 256 ? 5.738 -26.531 -9.188 1 55.06 256 GLU A N 1
ATOM 2048 C CA . GLU A 1 256 ? 5.043 -27.625 -8.508 1 55.06 256 GLU A CA 1
ATOM 2049 C C . GLU A 1 256 ? 3.578 -27.688 -8.93 1 55.06 256 GLU A C 1
ATOM 2051 O O . GLU A 1 256 ? 2.898 -28.688 -8.672 1 55.06 256 GLU A O 1
ATOM 2056 N N . THR A 1 257 ? 3.094 -26.781 -9.805 1 62.06 257 THR A N 1
ATOM 2057 C CA . THR A 1 257 ? 1.664 -26.797 -10.094 1 62.06 257 THR A CA 1
ATOM 2058 C C . THR A 1 257 ? 1.406 -27.203 -11.547 1 62.06 257 THR A C 1
ATOM 2060 O O . THR A 1 257 ? 0.517 -26.656 -12.203 1 62.06 257 THR A O 1
ATOM 2063 N N . SER A 1 258 ? 2.195 -28.109 -12.125 1 66.12 258 SER A N 1
ATOM 2064 C CA . SER A 1 258 ? 1.965 -28.656 -13.453 1 66.12 258 SER A CA 1
ATOM 2065 C C . SER A 1 258 ? 1.608 -30.141 -13.375 1 66.12 258 SER A C 1
ATOM 2067 O O . SER A 1 258 ? 2.168 -30.875 -12.562 1 66.12 258 SER A O 1
ATOM 2069 N N . PHE A 1 259 ? 0.502 -30.531 -14.242 1 78 259 PHE A N 1
ATOM 2070 C CA . PHE A 1 259 ? 0.035 -31.922 -14.266 1 78 259 PHE A CA 1
ATOM 2071 C C . PHE A 1 259 ? 0.042 -32.469 -15.688 1 78 259 PHE A C 1
ATOM 2073 O O . PHE A 1 259 ? -1.007 -32.844 -16.219 1 78 259 PHE A O 1
ATOM 2080 N N . PRO A 1 260 ? 1.193 -32.594 -16.25 1 67.31 260 PRO A N 1
ATOM 2081 C CA . PRO A 1 260 ? 1.281 -33 -17.656 1 67.31 260 PRO A CA 1
ATOM 2082 C C . PRO A 1 260 ? 0.756 -34.438 -17.875 1 67.31 260 PRO A C 1
ATOM 2084 O O . PRO A 1 260 ? 0.376 -34.781 -18.984 1 67.31 260 PRO A O 1
ATOM 2087 N N . GLU A 1 261 ? 0.733 -35.25 -16.891 1 73.75 261 GLU A N 1
ATOM 2088 C CA . GLU A 1 261 ? 0.299 -36.656 -17 1 73.75 261 GLU A CA 1
ATOM 2089 C C . GLU A 1 261 ? -1.212 -36.75 -17.188 1 73.75 261 GLU A C 1
ATOM 2091 O O . GLU A 1 261 ? -1.731 -37.781 -17.578 1 73.75 261 GLU A O 1
ATOM 2096 N N . ILE A 1 262 ? -1.925 -35.688 -16.844 1 80.69 262 ILE A N 1
ATOM 2097 C CA . ILE A 1 262 ? -3.375 -35.688 -17 1 80.69 262 ILE A CA 1
ATOM 2098 C C . ILE A 1 262 ? -3.748 -35.219 -18.391 1 80.69 262 ILE A C 1
ATOM 2100 O O . ILE A 1 262 ? -3.418 -34.062 -18.766 1 80.69 262 ILE A O 1
ATOM 2104 N N . SER A 1 263 ? -4.375 -36.031 -19.125 1 75.88 263 SER A N 1
ATOM 2105 C CA . SER A 1 263 ? -4.828 -35.656 -20.469 1 75.88 263 SER A CA 1
ATOM 2106 C C . SER A 1 263 ? -6.137 -34.875 -20.422 1 75.88 263 SER A C 1
ATOM 2108 O O . SER A 1 263 ? -7.18 -35.406 -20.062 1 75.88 263 SER A O 1
ATOM 2110 N N . LEU A 1 264 ? -6.078 -33.656 -20.688 1 79.94 264 LEU A N 1
ATOM 2111 C CA . LEU A 1 264 ? -7.227 -32.75 -20.688 1 79.94 264 LEU A CA 1
ATOM 2112 C C . LEU A 1 264 ? -7.492 -32.219 -22.094 1 79.94 264 LEU A C 1
ATOM 2114 O O . LEU A 1 264 ? -6.598 -31.656 -22.734 1 79.94 264 LEU A O 1
ATOM 2118 N N . ASP A 1 265 ? -8.695 -32.469 -22.625 1 77.81 265 ASP A N 1
ATOM 2119 C CA . ASP A 1 265 ? -9.117 -31.891 -23.906 1 77.81 265 ASP A CA 1
ATOM 2120 C C . ASP A 1 265 ? -10.086 -30.734 -23.688 1 77.81 265 ASP A C 1
ATOM 2122 O O . ASP A 1 265 ? -11.195 -30.922 -23.188 1 77.81 265 ASP A O 1
ATOM 2126 N N . LYS A 1 266 ? -9.695 -29.609 -24.109 1 83.62 266 LYS A N 1
ATOM 2127 C CA . LYS A 1 266 ? -10.578 -28.438 -23.969 1 83.62 266 LYS A CA 1
ATOM 2128 C C . LYS A 1 266 ? -11.797 -28.578 -24.875 1 83.62 266 LYS A C 1
ATOM 2130 O O . LYS A 1 266 ? -11.68 -28.969 -26.031 1 83.62 266 LYS A O 1
ATOM 2135 N N . VAL A 1 267 ? -12.859 -28.297 -24.297 1 86.19 267 VAL A N 1
ATOM 2136 C CA . VAL A 1 267 ? -14.094 -28.344 -25.062 1 86.19 267 VAL A CA 1
ATOM 2137 C C . VAL A 1 267 ? -14.172 -27.141 -26 1 86.19 267 VAL A C 1
ATOM 2139 O O . VAL A 1 267 ? -14.352 -26 -25.547 1 86.19 267 VAL A O 1
ATOM 2142 N N . GLY A 1 268 ? -14.062 -27.375 -27.234 1 81.06 268 GLY A N 1
ATOM 2143 C CA . GLY A 1 268 ? -14.07 -26.312 -28.219 1 81.06 268 GLY A CA 1
ATOM 2144 C C . GLY A 1 268 ? -15.422 -26.109 -28.875 1 81.06 268 GLY A C 1
ATOM 2145 O O . GLY A 1 268 ? -15.734 -25 -29.328 1 81.06 268 GLY A O 1
ATOM 2146 N N . ASN A 1 269 ? -16.203 -27.203 -28.938 1 83.06 269 ASN A N 1
ATOM 2147 C CA . ASN A 1 269 ? -17.547 -27.109 -29.516 1 83.06 269 ASN A CA 1
ATOM 2148 C C . ASN A 1 269 ? -18.438 -26.172 -28.719 1 83.06 269 ASN A C 1
ATOM 2150 O O . ASN A 1 269 ? -18.703 -26.422 -27.547 1 83.06 269 ASN A O 1
ATOM 2154 N N . VAL A 1 270 ? -19 -25.188 -29.328 1 85.94 270 VAL A N 1
ATOM 2155 C CA . VAL A 1 270 ? -19.75 -24.109 -28.688 1 85.94 270 VAL A CA 1
ATOM 2156 C C . VAL A 1 270 ? -21.031 -24.672 -28.078 1 85.94 270 VAL A C 1
ATOM 2158 O O . VAL A 1 270 ? -21.391 -24.312 -26.953 1 85.94 270 VAL A O 1
ATOM 2161 N N . SER A 1 271 ? -21.703 -25.484 -28.844 1 88.12 271 SER A N 1
ATOM 2162 C CA . SER A 1 271 ? -22.953 -26.047 -28.328 1 88.12 271 SER A CA 1
ATOM 2163 C C . SER A 1 271 ? -22.703 -26.891 -27.078 1 88.12 271 SER A C 1
ATOM 2165 O O . SER A 1 271 ? -23.484 -26.812 -26.125 1 88.12 271 SER A O 1
ATOM 2167 N N . GLU A 1 272 ? -21.656 -27.703 -27.156 1 91 272 GLU A N 1
ATOM 2168 C CA . GLU A 1 272 ? -21.312 -28.516 -26 1 91 272 GLU A CA 1
ATOM 2169 C C . GLU A 1 272 ? -20.891 -27.641 -24.828 1 91 272 GLU A C 1
ATOM 2171 O O . GLU A 1 272 ? -21.203 -27.938 -23.672 1 91 272 GLU A O 1
ATOM 2176 N N . PHE A 1 273 ? -20.203 -26.594 -25.125 1 91.56 273 PHE A N 1
ATOM 2177 C CA . PHE A 1 273 ? -19.781 -25.656 -24.094 1 91.56 273 PHE A CA 1
ATOM 2178 C C . PHE A 1 273 ? -20.984 -25.078 -23.359 1 91.56 273 PHE A C 1
ATOM 2180 O O . PHE A 1 273 ? -21.031 -25.078 -22.125 1 91.56 273 PHE A O 1
ATOM 2187 N N . TYR A 1 274 ? -21.969 -24.609 -24.078 1 92.12 274 TYR A N 1
ATOM 2188 C CA . TYR A 1 274 ? -23.125 -23.969 -23.469 1 92.12 274 TYR A CA 1
ATOM 2189 C C . TYR A 1 274 ? -23.984 -25 -22.734 1 92.12 274 TYR A C 1
ATOM 2191 O O . TYR A 1 274 ? -24.594 -24.688 -21.703 1 92.12 274 TYR A O 1
ATOM 2199 N N . ARG A 1 275 ? -24.062 -26.188 -23.234 1 94.25 275 ARG A N 1
ATOM 2200 C CA . ARG A 1 275 ? -24.797 -27.234 -22.547 1 94.25 275 ARG A CA 1
ATOM 2201 C C . ARG A 1 275 ? -24.172 -27.516 -21.172 1 94.25 275 ARG A C 1
ATOM 2203 O O . ARG A 1 275 ? -24.891 -27.609 -20.172 1 94.25 275 ARG A O 1
ATOM 2210 N N . LEU A 1 276 ? -22.875 -27.688 -21.156 1 95.25 276 LEU A N 1
ATOM 2211 C CA . LEU A 1 276 ? -22.156 -27.969 -19.922 1 95.25 276 LEU A CA 1
ATOM 2212 C C . LEU A 1 276 ? -22.297 -26.797 -18.938 1 95.25 276 LEU A C 1
ATOM 2214 O O . LEU A 1 276 ? -22.453 -27 -17.734 1 95.25 276 LEU A O 1
ATOM 2218 N N . ARG A 1 277 ? -22.219 -25.609 -19.438 1 94.19 277 ARG A N 1
ATOM 2219 C CA . ARG A 1 277 ? -22.391 -24.406 -18.609 1 94.19 277 ARG A CA 1
ATOM 2220 C C . ARG A 1 277 ? -23.75 -24.406 -17.938 1 94.19 277 ARG A C 1
ATOM 2222 O O . ARG A 1 277 ? -23.859 -24.094 -16.75 1 94.19 277 ARG A O 1
ATOM 2229 N N . ASP A 1 278 ? -24.75 -24.719 -18.734 1 93.06 278 ASP A N 1
ATOM 2230 C CA . ASP A 1 278 ? -26.109 -24.766 -18.203 1 93.06 278 ASP A CA 1
ATOM 2231 C C . ASP A 1 278 ? -26.219 -25.828 -17.109 1 93.06 278 ASP A C 1
ATOM 2233 O O . ASP A 1 278 ? -26.953 -25.641 -16.125 1 93.06 278 ASP A O 1
ATOM 2237 N N . LEU A 1 279 ? -25.578 -26.906 -17.344 1 94.38 279 LEU A N 1
ATOM 2238 C CA . LEU A 1 279 ? -25.578 -27.969 -16.344 1 94.38 279 LEU A CA 1
ATOM 2239 C C . LEU A 1 279 ? -24.953 -27.484 -15.039 1 94.38 279 LEU A C 1
ATOM 2241 O O . LEU A 1 279 ? -25.453 -27.797 -13.953 1 94.38 279 LEU A O 1
ATOM 2245 N N . VAL A 1 280 ? -23.812 -26.75 -15.141 1 95.88 280 VAL A N 1
ATOM 2246 C CA . VAL A 1 280 ? -23.172 -26.203 -13.945 1 95.88 280 VAL A CA 1
ATOM 2247 C C . VAL A 1 280 ? -24.141 -25.297 -13.195 1 95.88 280 VAL A C 1
ATOM 2249 O O . VAL A 1 280 ? -24.312 -25.422 -11.984 1 95.88 280 VAL A O 1
ATOM 2252 N N . PHE A 1 281 ? -24.859 -24.438 -13.906 1 94.81 281 PHE A N 1
ATOM 2253 C CA . PHE A 1 281 ? -25.75 -23.469 -13.289 1 94.81 281 PHE A CA 1
ATOM 2254 C C . PHE A 1 281 ? -26.984 -24.156 -12.719 1 94.81 281 PHE A C 1
ATOM 2256 O O . PHE A 1 281 ? -27.656 -23.625 -11.828 1 94.81 281 PHE A O 1
ATOM 2263 N N . LYS A 1 282 ? -27.266 -25.328 -13.227 1 94.31 282 LYS A N 1
ATOM 2264 C CA . LYS A 1 282 ? -28.359 -26.125 -12.68 1 94.31 282 LYS A CA 1
ATOM 2265 C C . LYS A 1 282 ? -28.031 -26.594 -11.266 1 94.31 282 LYS A C 1
ATOM 2267 O O . LYS A 1 282 ? -28.938 -26.766 -10.438 1 94.31 282 LYS A O 1
ATOM 2272 N N . TYR A 1 283 ? -26.797 -26.828 -11 1 95.69 283 TYR A N 1
ATOM 2273 C CA . TYR A 1 283 ? -26.391 -27.516 -9.781 1 95.69 283 TYR A CA 1
ATOM 2274 C C . TYR A 1 283 ? -25.859 -26.531 -8.742 1 95.69 283 TYR A C 1
ATOM 2276 O O . TYR A 1 283 ? -25.5 -26.922 -7.633 1 95.69 283 TYR A O 1
ATOM 2284 N N . ILE A 1 284 ? -25.75 -25.219 -9.039 1 94.88 284 ILE A N 1
ATOM 2285 C CA . ILE A 1 284 ? -25.266 -24.203 -8.117 1 94.88 284 ILE A CA 1
ATOM 2286 C C . ILE A 1 284 ? -26.406 -23.266 -7.719 1 94.88 284 ILE A C 1
ATOM 2288 O O . ILE A 1 284 ? -27.484 -23.297 -8.328 1 94.88 284 ILE A O 1
ATOM 2292 N N . PRO A 1 285 ? -26.203 -22.469 -6.625 1 91.81 285 PRO A N 1
ATOM 2293 C CA . PRO A 1 285 ? -27.25 -21.5 -6.285 1 91.81 285 PRO A CA 1
ATOM 2294 C C . PRO A 1 285 ? -27.547 -20.531 -7.43 1 91.81 285 PRO A C 1
ATOM 2296 O O . PRO A 1 285 ? -26.719 -20.328 -8.312 1 91.81 285 PRO A O 1
ATOM 2299 N N . SER A 1 286 ? -28.688 -19.938 -7.289 1 85.88 286 SER A N 1
ATOM 2300 C CA . SER A 1 286 ? -29.109 -19.031 -8.344 1 85.88 286 SER A CA 1
ATOM 2301 C C . SER A 1 286 ? -28.125 -17.875 -8.508 1 85.88 286 SER A C 1
ATOM 2303 O O . SER A 1 286 ? -27.641 -17.328 -7.523 1 85.88 286 SER A O 1
ATOM 2305 N N . ALA A 1 287 ? -27.75 -17.656 -9.781 1 82.56 287 ALA A N 1
ATOM 2306 C CA . ALA A 1 287 ? -26.797 -16.594 -10.141 1 82.56 287 ALA A CA 1
ATOM 2307 C C . ALA A 1 287 ? -27.5 -15.492 -10.945 1 82.56 287 ALA A C 1
ATOM 2309 O O . ALA A 1 287 ? -28.391 -15.773 -11.742 1 82.56 287 ALA A O 1
ATOM 2310 N N . PRO A 1 288 ? -27.078 -14.305 -10.656 1 77.94 288 PRO A N 1
ATOM 2311 C CA . PRO A 1 288 ? -27.625 -13.234 -11.5 1 77.94 288 PRO A CA 1
ATOM 2312 C C . PRO A 1 288 ? -27.266 -13.398 -12.969 1 77.94 288 PRO A C 1
ATOM 2314 O O . PRO A 1 288 ? -26.188 -13.898 -13.297 1 77.94 288 PRO A O 1
ATOM 2317 N N . GLN A 1 289 ? -28.172 -13.023 -13.805 1 72.12 289 GLN A N 1
ATOM 2318 C CA . GLN A 1 289 ? -28.031 -13.195 -15.25 1 72.12 289 GLN A CA 1
ATOM 2319 C C . GLN A 1 289 ? -26.797 -12.453 -15.766 1 72.12 289 GLN A C 1
ATOM 2321 O O . GLN A 1 289 ? -26.109 -12.93 -16.672 1 72.12 289 GLN A O 1
ATOM 2326 N N . ARG A 1 290 ? -26.453 -11.352 -15.156 1 72.38 290 ARG A N 1
ATOM 2327 C CA . ARG A 1 290 ? -25.359 -10.508 -15.625 1 72.38 290 ARG A CA 1
ATOM 2328 C C . ARG A 1 290 ? -24.016 -11.164 -15.383 1 72.38 290 ARG A C 1
ATOM 2330 O O . ARG A 1 290 ? -23 -10.773 -15.984 1 72.38 290 ARG A O 1
ATOM 2337 N N . LYS A 1 291 ? -24 -12.258 -14.734 1 75.38 291 LYS A N 1
ATOM 2338 C CA . LYS A 1 291 ? -22.719 -12.867 -14.367 1 75.38 291 LYS A CA 1
ATOM 2339 C C . LYS A 1 291 ? -22.609 -14.281 -14.922 1 75.38 291 LYS A C 1
ATOM 2341 O O . LYS A 1 291 ? -21.875 -15.109 -14.375 1 75.38 291 LYS A O 1
ATOM 2346 N N . ASN A 1 292 ? -23.188 -14.539 -16 1 77.81 292 ASN A N 1
ATOM 2347 C CA . ASN A 1 292 ? -23.25 -15.898 -16.516 1 77.81 292 ASN A CA 1
ATOM 2348 C C . ASN A 1 292 ? -21.953 -16.297 -17.219 1 77.81 292 ASN A C 1
ATOM 2350 O O . ASN A 1 292 ? -21.703 -17.484 -17.453 1 77.81 292 ASN A O 1
ATOM 2354 N N . ASP A 1 293 ? -21.172 -15.383 -17.453 1 82.94 293 ASP A N 1
ATOM 2355 C CA . ASP A 1 293 ? -19.938 -15.703 -18.156 1 82.94 293 ASP A CA 1
ATOM 2356 C C . ASP A 1 293 ? -18.766 -15.789 -17.188 1 82.94 293 ASP A C 1
ATOM 2358 O O . ASP A 1 293 ? -17.641 -16.094 -17.594 1 82.94 293 ASP A O 1
ATOM 2362 N N . THR A 1 294 ? -19.094 -15.617 -15.992 1 89 294 THR A N 1
ATOM 2363 C CA . THR A 1 294 ? -18.062 -15.664 -14.961 1 89 294 THR A CA 1
ATOM 2364 C C . THR A 1 294 ? -18.125 -16.984 -14.188 1 89 294 THR A C 1
ATOM 2366 O O . THR A 1 294 ? -19.203 -17.5 -13.914 1 89 294 THR A O 1
ATOM 2369 N N . PHE A 1 295 ? -16.938 -17.531 -13.922 1 93.5 295 PHE A N 1
ATOM 2370 C CA . PHE A 1 295 ? -16.859 -18.734 -13.102 1 93.5 295 PHE A CA 1
ATOM 2371 C C . PHE A 1 295 ? -17.672 -18.562 -11.82 1 93.5 295 PHE A C 1
ATOM 2373 O O . PHE A 1 295 ? -17.438 -17.625 -11.055 1 93.5 295 PHE A O 1
ATOM 2380 N N . PRO A 1 296 ? -18.578 -19.406 -11.492 1 94.94 296 PRO A N 1
ATOM 2381 C CA . PRO A 1 296 ? -19.547 -19.172 -10.406 1 94.94 296 PRO A CA 1
ATOM 2382 C C . PRO A 1 296 ? -19.109 -19.781 -9.078 1 94.94 296 PRO A C 1
ATOM 2384 O O . PRO A 1 296 ? -19.859 -19.781 -8.109 1 94.94 296 PRO A O 1
ATOM 2387 N N . GLY A 1 297 ? -17.938 -20.344 -8.945 1 96.06 297 GLY A N 1
ATOM 2388 C CA . GLY A 1 297 ? -17.484 -20.938 -7.699 1 96.06 297 GLY A CA 1
ATOM 2389 C C . GLY A 1 297 ? -17.297 -19.906 -6.59 1 96.06 297 GLY A C 1
ATOM 2390 O O . GLY A 1 297 ? -17.062 -18.734 -6.855 1 96.06 297 GLY A O 1
ATOM 2391 N N . SER A 1 298 ? -17.422 -20.391 -5.371 1 96.69 298 SER A N 1
ATOM 2392 C CA . SER A 1 298 ? -17.219 -19.531 -4.211 1 96.69 298 SER A CA 1
ATOM 2393 C C . SER A 1 298 ? -15.781 -19 -4.156 1 96.69 298 SER A C 1
ATOM 2395 O O . SER A 1 298 ? -14.828 -19.75 -4.379 1 96.69 298 SER A O 1
ATOM 2397 N N . MET A 1 299 ? -15.688 -17.75 -3.91 1 94.25 299 MET A N 1
ATOM 2398 C CA . MET A 1 299 ? -14.383 -17.109 -3.783 1 94.25 299 MET A CA 1
ATOM 2399 C C . MET A 1 299 ? -14.227 -16.453 -2.414 1 94.25 299 MET A C 1
ATOM 2401 O O . MET A 1 299 ? -15.07 -15.664 -2 1 94.25 299 MET A O 1
ATOM 2405 N N . PRO A 1 300 ? -13.172 -16.812 -1.703 1 96.25 300 PRO A N 1
ATOM 2406 C CA . PRO A 1 300 ? -12.977 -16.234 -0.371 1 96.25 300 PRO A CA 1
ATOM 2407 C C . PRO A 1 300 ? -12.414 -14.812 -0.418 1 96.25 300 PRO A C 1
ATOM 2409 O O . PRO A 1 300 ? -11.875 -14.391 -1.443 1 96.25 300 PRO A O 1
ATOM 2412 N N . VAL A 1 301 ? -12.594 -14.07 0.684 1 93.12 301 VAL A N 1
ATOM 2413 C CA . VAL A 1 301 ? -11.953 -12.773 0.892 1 93.12 301 VAL A CA 1
ATOM 2414 C C . VAL A 1 301 ? -10.805 -12.914 1.887 1 93.12 301 VAL A C 1
ATOM 2416 O O . VAL A 1 301 ? -10.719 -13.914 2.602 1 93.12 301 VAL A O 1
ATOM 2419 N N . ASN A 1 302 ? -9.883 -11.961 1.873 1 92.19 302 ASN A N 1
ATOM 2420 C CA . ASN A 1 302 ? -8.742 -12.016 2.779 1 92.19 302 ASN A CA 1
ATOM 2421 C C . ASN A 1 302 ? -9.18 -11.883 4.238 1 92.19 302 ASN A C 1
ATOM 2423 O O . ASN A 1 302 ? -10.016 -11.039 4.566 1 92.19 302 ASN A O 1
ATOM 2427 N N . PHE A 1 303 ? -8.695 -12.789 5.055 1 95.38 303 PHE A N 1
ATOM 2428 C CA . PHE A 1 303 ? -8.945 -12.688 6.488 1 95.38 303 PHE A CA 1
ATOM 2429 C C . PHE A 1 303 ? -8.117 -11.578 7.113 1 95.38 303 PHE A C 1
ATOM 2431 O O . PHE A 1 303 ? -6.902 -11.508 6.895 1 95.38 303 PHE A O 1
ATOM 2438 N N . GLY A 1 304 ? -8.734 -10.711 7.797 1 91.19 304 GLY A N 1
ATOM 2439 C CA . GLY A 1 304 ? -8.086 -9.633 8.523 1 91.19 304 GLY A CA 1
ATOM 2440 C C . GLY A 1 304 ? -8.516 -9.555 9.977 1 91.19 304 GLY A C 1
ATOM 2441 O O . GLY A 1 304 ? -9.445 -10.25 10.398 1 91.19 304 GLY A O 1
ATOM 2442 N N . LYS A 1 305 ? -7.879 -8.742 10.734 1 90.5 305 LYS A N 1
ATOM 2443 C CA . LYS A 1 305 ? -8.133 -8.609 12.164 1 90.5 305 LYS A CA 1
ATOM 2444 C C . LYS A 1 305 ? -9.578 -8.188 12.43 1 90.5 305 LYS A C 1
ATOM 2446 O O . LYS A 1 305 ? -10.164 -8.578 13.445 1 90.5 305 LYS A O 1
ATOM 2451 N N . LYS A 1 306 ? -10.133 -7.504 11.539 1 88.69 306 LYS A N 1
ATOM 2452 C CA . LYS A 1 306 ? -11.492 -7.008 11.703 1 88.69 306 LYS A CA 1
ATOM 2453 C C . LYS A 1 306 ? -12.492 -8.156 11.742 1 88.69 306 LYS A C 1
ATOM 2455 O O . LYS A 1 306 ? -13.633 -7.988 12.195 1 88.69 306 LYS A O 1
ATOM 2460 N N . TYR A 1 307 ? -12.062 -9.32 11.367 1 93.5 307 TYR A N 1
ATOM 2461 C CA . TYR A 1 307 ? -13.016 -10.414 11.234 1 93.5 307 TYR A CA 1
ATOM 2462 C C . TYR A 1 307 ? -12.898 -11.391 12.406 1 93.5 307 TYR A C 1
ATOM 2464 O O . TYR A 1 307 ? -13.625 -12.375 12.477 1 93.5 307 TYR A O 1
ATOM 2472 N N . PHE A 1 308 ? -12 -11.18 13.383 1 94 308 PHE A N 1
ATOM 2473 C CA . PHE A 1 308 ? -11.82 -12.094 14.508 1 94 308 PHE A CA 1
ATOM 2474 C C . PHE A 1 308 ? -13.125 -12.266 15.273 1 94 308 PHE A C 1
ATOM 2476 O O . PHE A 1 308 ? -13.555 -13.398 15.539 1 94 308 PHE A O 1
ATOM 2483 N N . ILE A 1 309 ? -13.742 -11.156 15.578 1 93.75 309 ILE A N 1
ATOM 2484 C CA . ILE A 1 309 ? -14.953 -11.211 16.391 1 93.75 309 ILE A CA 1
ATOM 2485 C C . ILE A 1 309 ? -16.031 -12.016 15.664 1 93.75 309 ILE A C 1
ATOM 2487 O O . ILE A 1 309 ? -16.719 -12.836 16.281 1 93.75 309 ILE A O 1
ATOM 2491 N N . HIS A 1 310 ? -16.125 -11.781 14.383 1 96.06 310 HIS A N 1
ATOM 2492 C CA . HIS A 1 310 ? -17.125 -12.5 13.594 1 96.06 310 HIS A CA 1
ATOM 2493 C C . HIS A 1 310 ? -16.844 -14 13.602 1 96.06 310 HIS A C 1
ATOM 2495 O O . HIS A 1 310 ? -17.766 -14.797 13.828 1 96.06 310 HIS A O 1
ATOM 2501 N N . VAL A 1 311 ? -15.625 -14.438 13.336 1 97.5 311 VAL A N 1
ATOM 2502 C CA . VAL A 1 311 ? -15.266 -15.852 13.273 1 97.5 311 VAL A CA 1
ATOM 2503 C C . VAL A 1 311 ? -15.391 -16.484 14.664 1 97.5 311 VAL A C 1
ATOM 2505 O O . VAL A 1 311 ? -15.844 -17.625 14.797 1 97.5 311 VAL A O 1
ATOM 2508 N N . GLN A 1 312 ? -15.016 -15.695 15.656 1 96.44 312 GLN A N 1
ATOM 2509 C CA . GLN A 1 312 ? -15.117 -16.172 17.031 1 96.44 312 GLN A CA 1
ATOM 2510 C C . GLN A 1 312 ? -16.562 -16.422 17.422 1 96.44 312 GLN A C 1
ATOM 2512 O O . GLN A 1 312 ? -16.859 -17.375 18.156 1 96.44 312 GLN A O 1
ATOM 2517 N N . ASN A 1 313 ? -17.5 -15.68 16.859 1 96.5 313 ASN A N 1
ATOM 2518 C CA . ASN A 1 313 ? -18.891 -15.719 17.266 1 96.5 313 ASN A CA 1
ATOM 2519 C C . ASN A 1 313 ? -19.688 -16.703 16.422 1 96.5 313 ASN A C 1
ATOM 2521 O O . ASN A 1 313 ? -20.844 -17.031 16.75 1 96.5 313 ASN A O 1
ATOM 2525 N N . ASN A 1 314 ? -19.156 -17.188 15.359 1 97.12 314 ASN A N 1
ATOM 2526 C CA . ASN A 1 314 ? -19.906 -18.031 14.438 1 97.12 314 ASN A CA 1
ATOM 2527 C C . ASN A 1 314 ? -19.234 -19.391 14.234 1 97.12 314 ASN A C 1
ATOM 2529 O O . ASN A 1 314 ? -18.062 -19.547 14.555 1 97.12 314 ASN A O 1
ATOM 2533 N N . GLU A 1 315 ? -20.016 -20.359 13.727 1 97.06 315 GLU A N 1
ATOM 2534 C CA . GLU A 1 315 ? -19.484 -21.703 13.477 1 97.06 315 GLU A CA 1
ATOM 2535 C C . GLU A 1 315 ? -18.672 -21.734 12.188 1 97.06 315 GLU A C 1
ATOM 2537 O O . GLU A 1 315 ? -19.188 -21.438 11.109 1 97.06 315 GLU A O 1
ATOM 2542 N N . TYR A 1 316 ? -17.422 -22.109 12.367 1 98.38 316 TYR A N 1
ATOM 2543 C CA . TYR A 1 316 ? -16.516 -22.203 11.219 1 98.38 316 TYR A CA 1
ATOM 2544 C C . TYR A 1 316 ? -15.766 -23.531 11.211 1 98.38 316 TYR A C 1
ATOM 2546 O O . TYR A 1 316 ? -15.523 -24.109 12.266 1 98.38 316 TYR A O 1
ATOM 2554 N N . PHE A 1 317 ? -15.477 -24 10.039 1 98.38 317 PHE A N 1
ATOM 2555 C CA . PHE A 1 317 ? -14.484 -25.031 9.805 1 98.38 317 PHE A CA 1
ATOM 2556 C C . PHE A 1 317 ? -13.203 -24.438 9.234 1 98.38 317 PHE A C 1
ATOM 2558 O O . PHE A 1 317 ? -13.234 -23.391 8.594 1 98.38 317 PHE A O 1
ATOM 2565 N N . VAL A 1 318 ? -12.094 -25.078 9.555 1 98.44 318 VAL A N 1
ATOM 2566 C CA . VAL A 1 318 ? -10.812 -24.609 9.031 1 98.44 318 VAL A CA 1
ATOM 2567 C C . VAL A 1 318 ? -10.141 -25.734 8.234 1 98.44 318 VAL A C 1
ATOM 2569 O O . VAL A 1 318 ? -10.297 -26.906 8.562 1 98.44 318 VAL A O 1
ATOM 2572 N N . SER A 1 319 ? -9.477 -25.391 7.199 1 98.25 319 SER A N 1
ATOM 2573 C CA . SER A 1 319 ? -8.672 -26.281 6.371 1 98.25 319 SER A CA 1
ATOM 2574 C C . SER A 1 319 ? -7.438 -25.578 5.828 1 98.25 319 SER A C 1
ATOM 2576 O O . SER A 1 319 ? -7.352 -24.344 5.875 1 98.25 319 SER A O 1
ATOM 2578 N N . ASP A 1 320 ? -6.461 -26.375 5.422 1 97.75 320 ASP A N 1
ATOM 2579 C CA . ASP A 1 320 ? -5.285 -25.75 4.82 1 97.75 320 ASP A CA 1
ATOM 2580 C C . ASP A 1 320 ? -5.629 -25.109 3.482 1 97.75 320 ASP A C 1
ATOM 2582 O O . ASP A 1 320 ? -6.516 -25.578 2.766 1 97.75 320 ASP A O 1
ATOM 2586 N N . LYS A 1 321 ? -5.074 -23.953 3.209 1 97.31 321 LYS A N 1
ATOM 2587 C CA . LYS A 1 321 ? -5.164 -23.391 1.868 1 97.31 321 LYS A CA 1
ATOM 2588 C C . LYS A 1 321 ? -4.207 -24.094 0.909 1 97.31 321 LYS A C 1
ATOM 2590 O O . LYS A 1 321 ? -3.039 -23.719 0.801 1 97.31 321 LYS A O 1
ATOM 2595 N N . THR A 1 322 ? -4.762 -24.984 0.244 1 94.94 322 THR A N 1
ATOM 2596 C CA . THR A 1 322 ? -3.994 -25.891 -0.601 1 94.94 322 THR A CA 1
ATOM 2597 C C . THR A 1 322 ? -3.387 -25.141 -1.785 1 94.94 322 THR A C 1
ATOM 2599 O O . THR A 1 322 ? -4.047 -24.312 -2.402 1 94.94 322 THR A O 1
ATOM 2602 N N . ASP A 1 323 ? -2.113 -25.422 -1.983 1 90.81 323 ASP A N 1
ATOM 2603 C CA . ASP A 1 323 ? -1.431 -24.828 -3.127 1 90.81 323 ASP A CA 1
ATOM 2604 C C . ASP A 1 323 ? -1.577 -25.703 -4.371 1 90.81 323 ASP A C 1
ATOM 2606 O O . ASP A 1 323 ? -0.728 -26.547 -4.641 1 90.81 323 ASP A O 1
ATOM 2610 N N . GLY A 1 324 ? -2.604 -25.469 -5.137 1 90.06 324 GLY A N 1
ATOM 2611 C CA . GLY A 1 324 ? -2.916 -26.203 -6.344 1 90.06 324 GLY A CA 1
ATOM 2612 C C . GLY A 1 324 ? -3.736 -25.422 -7.344 1 90.06 324 GLY A C 1
ATOM 2613 O O . GLY A 1 324 ? -3.67 -24.188 -7.367 1 90.06 324 GLY A O 1
ATOM 2614 N N . ILE A 1 325 ? -4.363 -26.156 -8.227 1 89.12 325 ILE A N 1
ATOM 2615 C CA . ILE A 1 325 ? -5.238 -25.547 -9.219 1 89.12 325 ILE A CA 1
ATOM 2616 C C . ILE A 1 325 ? -6.691 -25.906 -8.922 1 89.12 325 ILE A C 1
ATOM 2618 O O . ILE A 1 325 ? -7.027 -27.094 -8.789 1 89.12 325 ILE A O 1
ATOM 2622 N N . ARG A 1 326 ? -7.422 -24.875 -8.891 1 94.25 326 ARG A N 1
ATOM 2623 C CA . ARG A 1 326 ? -8.836 -25.109 -8.602 1 94.25 326 ARG A CA 1
ATOM 2624 C C . ARG A 1 326 ? -9.578 -25.578 -9.844 1 94.25 326 ARG A C 1
ATOM 2626 O O . ARG A 1 326 ? -9.422 -25 -10.922 1 94.25 326 ARG A O 1
ATOM 2633 N N . TYR A 1 327 ? -10.375 -26.656 -9.672 1 95.62 327 TYR A N 1
ATOM 2634 C CA . TYR A 1 327 ? -11.312 -27.141 -10.672 1 95.62 327 TYR A CA 1
ATOM 2635 C C . TYR A 1 327 ? -12.641 -27.531 -10.039 1 95.62 327 TYR A C 1
ATOM 2637 O O . TYR A 1 327 ? -12.68 -28.047 -8.922 1 95.62 327 TYR A O 1
ATOM 2645 N N . MET A 1 328 ? -13.648 -27.281 -10.812 1 97.69 328 MET A N 1
ATOM 2646 C CA . MET A 1 328 ? -14.844 -28.062 -10.57 1 97.69 328 MET A CA 1
ATOM 2647 C C . MET A 1 328 ? -14.828 -29.359 -11.375 1 97.69 328 MET A C 1
ATOM 2649 O O . MET A 1 328 ? -14.336 -29.375 -12.508 1 97.69 328 MET A O 1
ATOM 2653 N N . LEU A 1 329 ? -15.281 -30.391 -10.781 1 97.75 329 LEU A N 1
ATOM 2654 C CA . LEU A 1 329 ? -15.438 -31.672 -11.477 1 97.75 329 LEU A CA 1
ATOM 2655 C C . LEU A 1 329 ? -16.906 -31.953 -11.789 1 97.75 329 LEU A C 1
ATOM 2657 O O . LEU A 1 329 ? -17.703 -32.156 -10.875 1 97.75 329 LEU A O 1
ATOM 2661 N N . LEU A 1 330 ? -17.219 -31.938 -13.062 1 97.88 330 LEU A N 1
ATOM 2662 C CA . LEU A 1 330 ? -18.578 -32.219 -13.539 1 97.88 330 LEU A CA 1
ATOM 2663 C C . LEU A 1 330 ? -18.656 -33.594 -14.18 1 97.88 330 LEU A C 1
ATOM 2665 O O . LEU A 1 330 ? -17.922 -33.906 -15.117 1 97.88 330 LEU A O 1
ATOM 2669 N N . ILE A 1 331 ? -19.516 -34.438 -13.68 1 97 331 ILE A N 1
ATOM 2670 C CA . ILE A 1 331 ? -19.766 -35.75 -14.242 1 97 331 ILE A CA 1
ATOM 2671 C C . ILE A 1 331 ? -21.109 -35.781 -14.961 1 97 331 ILE A C 1
ATOM 2673 O O . ILE A 1 331 ? -22.156 -35.562 -14.344 1 97 331 ILE A O 1
ATOM 2677 N N . ASP A 1 332 ? -20.984 -35.969 -16.156 1 93.62 332 ASP A N 1
ATOM 2678 C CA . ASP A 1 332 ? -22.141 -36.031 -17.031 1 93.62 332 ASP A CA 1
ATOM 2679 C C . ASP A 1 332 ? -22.203 -37.375 -17.781 1 93.62 332 ASP A C 1
ATOM 2681 O O . ASP A 1 332 ? -21.266 -38.188 -17.688 1 93.62 332 ASP A O 1
ATOM 2685 N N . HIS A 1 333 ? -23.328 -37.625 -18.469 1 91.19 333 HIS A N 1
ATOM 2686 C CA . HIS A 1 333 ? -23.469 -38.875 -19.234 1 91.19 333 HIS A CA 1
ATOM 2687 C C . HIS A 1 333 ? -22.484 -38.906 -20.391 1 91.19 333 HIS A C 1
ATOM 2689 O O . HIS A 1 333 ? -22.094 -40 -20.844 1 91.19 333 HIS A O 1
ATOM 2695 N N . THR A 1 334 ? -22.109 -37.781 -20.828 1 90.69 334 THR A N 1
ATOM 2696 C CA . THR A 1 334 ? -21.219 -37.688 -21.984 1 90.69 334 THR A CA 1
ATOM 2697 C C . THR A 1 334 ? -19.766 -37.812 -21.547 1 90.69 334 THR A C 1
ATOM 2699 O O . THR A 1 334 ? -18.875 -38.031 -22.375 1 90.69 334 THR A O 1
ATOM 2702 N N . GLY A 1 335 ? -19.5 -37.719 -20.266 1 93.5 335 GLY A N 1
ATOM 2703 C CA . GLY A 1 335 ? -18.125 -37.812 -19.797 1 93.5 335 GLY A CA 1
ATOM 2704 C C . GLY A 1 335 ? -17.891 -37.031 -18.516 1 93.5 335 GLY A C 1
ATOM 2705 O O . GLY A 1 335 ? -18.828 -36.625 -17.844 1 93.5 335 GLY A O 1
ATOM 2706 N N . CYS A 1 336 ? -16.594 -36.938 -18.156 1 95.12 336 CYS A N 1
ATOM 2707 C CA . CYS A 1 336 ? -16.156 -36.188 -16.984 1 95.12 336 CYS A CA 1
ATOM 2708 C C . CYS A 1 336 ? -15.391 -34.938 -17.391 1 95.12 336 CYS A C 1
ATOM 2710 O O . CYS A 1 336 ? -14.578 -35 -18.312 1 95.12 336 CYS A O 1
ATOM 2712 N N . TYR A 1 337 ? -15.719 -33.844 -16.734 1 96.44 337 TYR A N 1
ATOM 2713 C CA . TYR A 1 337 ? -15.141 -32.562 -17.141 1 96.44 337 TYR A CA 1
ATOM 2714 C C . TYR A 1 337 ? -14.547 -31.828 -15.945 1 96.44 337 TYR A C 1
ATOM 2716 O O . TYR A 1 337 ? -15.125 -31.844 -14.859 1 96.44 337 TYR A O 1
ATOM 2724 N N . LEU A 1 338 ? -13.414 -31.234 -16.141 1 96.38 338 LEU A N 1
ATOM 2725 C CA . LEU A 1 338 ? -12.875 -30.234 -15.227 1 96.38 338 LEU A CA 1
ATOM 2726 C C . LEU A 1 338 ? -13.195 -28.828 -15.703 1 96.38 338 LEU A C 1
ATOM 2728 O O . LEU A 1 338 ? -13.148 -28.531 -16.906 1 96.38 338 LEU A O 1
ATOM 2732 N N . VAL A 1 339 ? -13.633 -28.016 -14.766 1 96.25 339 VAL A N 1
ATOM 2733 C CA . VAL A 1 339 ? -13.945 -26.625 -15.047 1 96.25 339 VAL A CA 1
ATOM 2734 C C . VAL A 1 339 ? -12.977 -25.703 -14.297 1 96.25 339 VAL A C 1
ATOM 2736 O O . VAL A 1 339 ? -12.898 -25.75 -13.07 1 96.25 339 VAL A O 1
ATOM 2739 N N . ASP A 1 340 ? -12.328 -24.891 -15 1 91.56 340 ASP A N 1
ATOM 2740 C CA . ASP A 1 340 ? -11.344 -24.031 -14.336 1 91.56 340 ASP A CA 1
ATOM 2741 C C . ASP A 1 340 ? -11.93 -22.656 -14.023 1 91.56 340 ASP A C 1
ATOM 2743 O O . ASP A 1 340 ? -13.117 -22.422 -14.234 1 91.56 340 ASP A O 1
ATOM 2747 N N . ARG A 1 341 ? -11.055 -21.719 -13.492 1 88.75 341 ARG A N 1
ATOM 2748 C CA . ARG A 1 341 ? -11.5 -20.406 -13.016 1 88.75 341 ARG A CA 1
ATOM 2749 C C . ARG A 1 341 ? -11.859 -19.5 -14.188 1 88.75 341 ARG A C 1
ATOM 2751 O O . ARG A 1 341 ? -12.523 -18.484 -14 1 88.75 341 ARG A O 1
ATOM 2758 N N . LYS A 1 342 ? -11.477 -19.812 -15.352 1 82.19 342 LYS A N 1
ATOM 2759 C CA . LYS A 1 342 ? -11.852 -19.047 -16.531 1 82.19 342 LYS A CA 1
ATOM 2760 C C . LYS A 1 342 ? -13.195 -19.516 -17.078 1 82.19 342 LYS A C 1
ATOM 2762 O O . LYS A 1 342 ? -13.703 -18.969 -18.062 1 82.19 342 LYS A O 1
ATOM 2767 N N . PHE A 1 343 ? -13.672 -20.5 -16.484 1 91.69 343 PHE A N 1
ATOM 2768 C CA . PHE A 1 343 ? -14.938 -21.125 -16.844 1 91.69 343 PHE A CA 1
ATOM 2769 C C . PHE A 1 343 ? -14.812 -21.891 -18.156 1 91.69 343 PHE A C 1
ATOM 2771 O O . PHE A 1 343 ? -15.758 -21.922 -18.953 1 91.69 343 PHE A O 1
ATOM 2778 N N . ASP A 1 344 ? -13.641 -22.406 -18.406 1 89.56 344 ASP A N 1
ATOM 2779 C CA . ASP A 1 344 ? -13.406 -23.328 -19.516 1 89.56 344 ASP A CA 1
ATOM 2780 C C . ASP A 1 344 ? -13.633 -24.781 -19.078 1 89.56 344 ASP A C 1
ATOM 2782 O O . ASP A 1 344 ? -13.438 -25.109 -17.906 1 89.56 344 ASP A O 1
ATOM 2786 N N . PHE A 1 345 ? -14.016 -25.562 -20.078 1 93.25 345 PHE A N 1
ATOM 2787 C CA . PHE A 1 345 ? -14.297 -26.969 -19.812 1 93.25 345 PHE A CA 1
ATOM 2788 C C . PHE A 1 345 ? -13.258 -27.859 -20.469 1 93.25 345 PHE A C 1
ATOM 2790 O O . PHE A 1 345 ? -12.883 -27.656 -21.625 1 93.25 345 PHE A O 1
ATOM 2797 N N . TYR A 1 346 ? -12.781 -28.828 -19.703 1 91.38 346 TYR A N 1
ATOM 2798 C CA . TYR A 1 346 ? -11.82 -29.812 -20.188 1 91.38 346 TYR A CA 1
ATOM 2799 C C . TYR A 1 346 ? -12.336 -31.234 -19.969 1 91.38 346 TYR A C 1
ATOM 2801 O O . TYR A 1 346 ? -12.609 -31.625 -18.828 1 91.38 346 TYR A O 1
ATOM 2809 N N . GLN A 1 347 ? -12.43 -32 -21.016 1 91.25 347 GLN A N 1
ATOM 2810 C CA . GLN A 1 347 ? -12.805 -33.406 -20.859 1 91.25 347 GLN A CA 1
ATOM 2811 C C . GLN A 1 347 ? -11.617 -34.25 -20.422 1 91.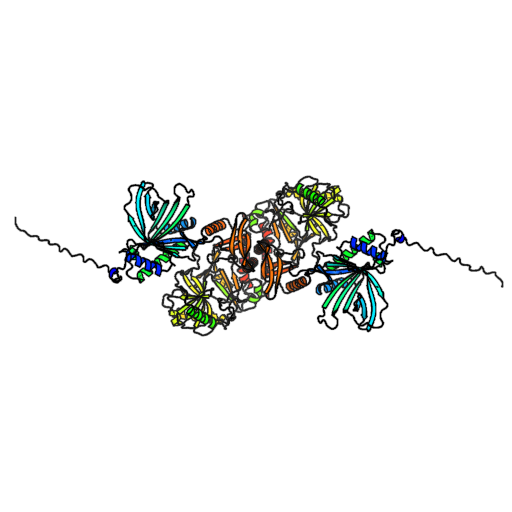25 347 GLN A C 1
ATOM 2813 O O . GLN A 1 347 ? -10.523 -34.125 -20.969 1 91.25 347 GLN A O 1
ATOM 2818 N N . ILE A 1 348 ? -11.891 -34.969 -19.391 1 92.25 348 ILE A N 1
ATOM 2819 C CA . ILE A 1 348 ? -10.852 -35.844 -18.859 1 92.25 348 ILE A CA 1
ATOM 2820 C C . ILE A 1 348 ? -10.875 -37.188 -19.594 1 92.25 348 ILE A C 1
ATOM 2822 O O . ILE A 1 348 ? -11.922 -37.844 -19.703 1 92.25 348 ILE A O 1
ATOM 2826 N N . GLN A 1 349 ? -9.695 -37.594 -19.984 1 84.62 349 GLN A N 1
ATOM 2827 C CA . GLN A 1 349 ? -9.602 -38.938 -20.609 1 84.62 349 GLN A CA 1
ATOM 2828 C C . GLN A 1 349 ? -9.203 -39.969 -19.578 1 84.62 349 GLN A C 1
ATOM 2830 O O . GLN A 1 349 ? -8.406 -39.719 -18.688 1 84.62 349 GLN A O 1
ATOM 2835 N N . GLY A 1 350 ? -9.797 -41.156 -19.672 1 82.69 350 GLY A N 1
ATOM 2836 C CA . GLY A 1 350 ? -9.406 -42.281 -18.844 1 82.69 350 GLY A CA 1
ATOM 2837 C C . GLY A 1 350 ? -10.117 -42.312 -17.5 1 82.69 350 GLY A C 1
ATOM 2838 O O . GLY A 1 350 ? -9.617 -42.906 -16.547 1 82.69 350 GLY A O 1
ATOM 2839 N N . PHE A 1 351 ? -11.25 -41.625 -17.344 1 89.38 351 PHE A N 1
ATOM 2840 C CA . PHE A 1 351 ? -11.961 -41.625 -16.062 1 89.38 351 PHE A CA 1
ATOM 2841 C C . PHE A 1 351 ? -13.406 -42.062 -16.25 1 89.38 351 PHE A C 1
ATOM 2843 O O . PHE A 1 351 ? -14.312 -41.5 -15.625 1 89.38 351 PHE A O 1
ATOM 2850 N N . ASP A 1 352 ? -13.688 -42.969 -17.047 1 87.62 352 ASP A N 1
ATOM 2851 C CA . ASP A 1 352 ? -15.023 -43.438 -17.406 1 87.62 352 ASP A CA 1
ATOM 2852 C C . ASP A 1 352 ? -15.719 -44.062 -16.203 1 87.62 352 ASP A C 1
ATOM 2854 O O . ASP A 1 352 ? -16.953 -44.031 -16.109 1 87.62 352 ASP A O 1
ATOM 2858 N N . ILE A 1 353 ? -14.961 -44.531 -15.367 1 89.56 353 ILE A N 1
ATOM 2859 C CA . ILE A 1 353 ? -15.508 -45.219 -14.195 1 89.56 353 ILE A CA 1
ATOM 2860 C C . ILE A 1 353 ? -16.359 -44.219 -13.391 1 89.56 353 ILE A C 1
ATOM 2862 O O . ILE A 1 353 ? -17.328 -44.625 -12.734 1 89.56 353 ILE A O 1
ATOM 2866 N N . LEU A 1 354 ? -16.031 -42.969 -13.383 1 93.06 354 LEU A N 1
ATOM 2867 C CA . LEU A 1 354 ? -16.812 -41.969 -12.672 1 93.06 354 LEU A CA 1
ATOM 2868 C C . LEU A 1 354 ? -18.219 -41.844 -13.25 1 93.06 354 LEU A C 1
ATOM 2870 O O . LEU A 1 354 ? -19.188 -41.656 -12.508 1 93.06 354 LEU A O 1
ATOM 2874 N N . VAL A 1 355 ? -18.312 -41.969 -14.523 1 92.5 355 VAL A N 1
ATOM 2875 C CA . VAL A 1 355 ? -19.609 -41.906 -15.172 1 92.5 355 VAL A CA 1
ATOM 2876 C C . VAL A 1 355 ? -20.453 -43.125 -14.758 1 92.5 355 VAL A C 1
ATOM 2878 O O . VAL A 1 355 ? -21.656 -43 -14.508 1 92.5 355 VAL A O 1
ATOM 2881 N N . THR A 1 356 ? -19.766 -44.219 -14.719 1 90.62 356 THR A N 1
ATOM 2882 C CA . THR A 1 356 ? -20.453 -45.438 -14.344 1 90.62 356 THR A CA 1
ATOM 2883 C C . THR A 1 356 ? -20.953 -45.375 -12.898 1 90.62 356 THR A C 1
ATOM 2885 O O . THR A 1 356 ? -22.078 -45.781 -12.602 1 90.62 356 THR A O 1
ATOM 2888 N N . LEU A 1 357 ? -20.172 -44.875 -12.062 1 91.25 357 LEU A N 1
ATOM 2889 C CA . LEU A 1 357 ? -20.469 -44.875 -10.633 1 91.25 357 LEU A CA 1
ATOM 2890 C C . LEU A 1 357 ? -21.469 -43.781 -10.289 1 91.25 357 LEU A C 1
ATOM 2892 O O . LEU A 1 357 ? -22.344 -43.969 -9.438 1 91.25 357 LEU A O 1
ATOM 2896 N N . PHE A 1 358 ? -21.344 -42.625 -10.883 1 92.69 358 PHE A N 1
ATOM 2897 C CA . PHE A 1 358 ? -22.125 -41.469 -10.43 1 92.69 358 PHE A CA 1
ATOM 2898 C C . PHE A 1 358 ? -23.156 -41.062 -11.477 1 92.69 358 PHE A C 1
ATOM 2900 O O . PHE A 1 358 ? -24.109 -40.344 -11.172 1 92.69 358 PHE A O 1
ATOM 2907 N N . GLY A 1 359 ? -23.031 -41.656 -12.602 1 81.44 359 GLY A N 1
ATOM 2908 C CA . GLY A 1 359 ? -23.969 -41.312 -13.656 1 81.44 359 GLY A CA 1
ATOM 2909 C C . GLY A 1 359 ? -23.922 -39.844 -14.047 1 81.44 359 GLY A C 1
ATOM 2910 O O . GLY A 1 359 ? -22.828 -39.281 -14.18 1 81.44 359 GLY A O 1
ATOM 2911 N N . GLU A 1 360 ? -25.172 -39.188 -14.211 1 84.81 360 GLU A N 1
ATOM 2912 C CA . GLU A 1 360 ? -25.234 -37.75 -14.539 1 84.81 360 GLU A CA 1
ATOM 2913 C C . GLU A 1 360 ? -25.625 -36.906 -13.328 1 84.81 360 GLU A C 1
ATOM 2915 O O . GLU A 1 360 ? -26.234 -37.438 -12.383 1 84.81 360 GLU A O 1
ATOM 2920 N N . GLY A 1 361 ? -25.094 -35.688 -13.273 1 93.56 361 GLY A N 1
ATOM 2921 C CA . GLY A 1 361 ? -25.625 -34.719 -12.344 1 93.56 361 GLY A CA 1
ATOM 2922 C C . GLY A 1 361 ? -24.766 -34.531 -11.109 1 93.56 361 GLY A C 1
ATOM 2923 O O . GLY A 1 361 ? -25.266 -34.188 -10.031 1 93.56 361 GLY A O 1
ATOM 2924 N N . THR A 1 362 ? -23.547 -34.906 -11.188 1 97 362 THR A N 1
ATOM 2925 C CA . THR A 1 362 ? -22.656 -34.688 -10.055 1 97 362 THR A CA 1
ATOM 2926 C C . THR A 1 362 ? -21.703 -33.531 -10.312 1 97 362 THR A C 1
ATOM 2928 O O . THR A 1 362 ? -21.094 -33.438 -11.383 1 97 362 THR A O 1
ATOM 2931 N N . LEU A 1 363 ? -21.641 -32.562 -9.398 1 98.19 363 LEU A N 1
ATOM 2932 C CA . LEU A 1 363 ? -20.75 -31.406 -9.461 1 98.19 363 LEU A CA 1
ATOM 2933 C C . LEU A 1 363 ? -20 -31.234 -8.148 1 98.19 363 LEU A C 1
ATOM 2935 O O . LEU A 1 363 ? -20.609 -31 -7.098 1 98.19 363 LEU A O 1
ATOM 2939 N N . LEU A 1 364 ? -18.719 -31.422 -8.219 1 98.12 364 LEU A N 1
ATOM 2940 C CA . LEU A 1 364 ? -17.828 -31.297 -7.074 1 98.12 364 LEU A CA 1
ATOM 2941 C C . LEU A 1 364 ? -16.875 -30.109 -7.254 1 98.12 364 LEU A C 1
ATOM 2943 O O . LEU A 1 364 ? -16.516 -29.766 -8.383 1 98.12 364 LEU A O 1
ATOM 2947 N N . ASP A 1 365 ? -16.531 -29.391 -6.203 1 98.31 365 ASP A N 1
ATOM 2948 C CA . ASP A 1 365 ? -15.547 -28.312 -6.176 1 98.31 365 ASP A CA 1
ATOM 2949 C C . ASP A 1 365 ? -14.281 -28.75 -5.441 1 98.31 365 ASP A C 1
ATOM 2951 O O . ASP A 1 365 ? -14.352 -29.344 -4.363 1 98.31 365 ASP A O 1
ATOM 2955 N N . GLY A 1 366 ? -13.156 -28.562 -6.109 1 97.81 366 GLY A N 1
ATOM 2956 C CA . GLY A 1 366 ? -11.938 -29.031 -5.477 1 97.81 366 GLY A CA 1
ATOM 2957 C C . GLY A 1 366 ? -10.688 -28.375 -6.039 1 97.81 366 GLY A C 1
ATOM 2958 O O . GLY A 1 366 ? -10.766 -27.375 -6.75 1 97.81 366 GLY A O 1
ATOM 2959 N N . GLU A 1 367 ? -9.547 -28.906 -5.535 1 96 367 GLU A N 1
ATOM 2960 C CA . GLU A 1 367 ? -8.227 -28.438 -5.938 1 96 367 GLU A CA 1
ATOM 2961 C C . GLU A 1 367 ? -7.34 -29.594 -6.379 1 96 367 GLU A C 1
ATOM 2963 O O . GLU A 1 367 ? -7.277 -30.625 -5.703 1 96 367 GLU A O 1
ATOM 2968 N N . MET A 1 368 ? -6.77 -29.422 -7.543 1 94.19 368 MET A N 1
ATOM 2969 C CA . MET A 1 368 ? -5.797 -30.406 -8.016 1 94.19 368 MET A CA 1
ATOM 2970 C C . MET A 1 368 ? -4.406 -30.109 -7.465 1 94.19 368 MET A C 1
ATOM 2972 O O . MET A 1 368 ? -3.904 -28.984 -7.609 1 94.19 368 MET A O 1
ATOM 2976 N N . VAL A 1 369 ? -3.818 -31.109 -6.797 1 94.06 369 VAL A N 1
ATOM 2977 C CA . VAL A 1 369 ? -2.502 -30.906 -6.195 1 94.06 369 VAL A CA 1
ATOM 2978 C C . VAL A 1 369 ? -1.604 -32.094 -6.523 1 94.06 369 VAL A C 1
ATOM 2980 O O . VAL A 1 369 ? -2.078 -33.125 -7.004 1 94.06 369 VAL A O 1
ATOM 2983 N N . ARG A 1 370 ? -0.327 -31.859 -6.305 1 89.44 370 ARG A N 1
ATOM 2984 C CA . ARG A 1 370 ? 0.637 -32.938 -6.387 1 89.44 370 ARG A CA 1
ATOM 2985 C C . ARG A 1 370 ? 0.952 -33.5 -5.004 1 89.44 370 ARG A C 1
ATOM 2987 O O . ARG A 1 370 ? 1.325 -32.75 -4.098 1 89.44 370 ARG A O 1
ATOM 2994 N N . ASN A 1 371 ? 0.66 -34.781 -4.926 1 93.19 371 ASN A N 1
ATOM 2995 C CA . ASN A 1 371 ? 1.106 -35.438 -3.693 1 93.19 371 ASN A CA 1
ATOM 2996 C C . ASN A 1 371 ? 2.625 -35.562 -3.645 1 93.19 371 ASN A C 1
ATOM 2998 O O . ASN A 1 371 ? 3.225 -36.219 -4.5 1 93.19 371 ASN A O 1
ATOM 3002 N N . LEU A 1 372 ? 3.205 -35 -2.645 1 91.25 372 LEU A N 1
ATOM 3003 C CA . LEU A 1 372 ? 4.66 -34.906 -2.592 1 91.25 372 LEU A CA 1
ATOM 3004 C C . LEU A 1 372 ? 5.277 -36.25 -2.215 1 91.25 372 LEU A C 1
ATOM 3006 O O . LEU A 1 372 ? 6.461 -36.5 -2.471 1 91.25 372 LEU A O 1
ATOM 3010 N N . GLN A 1 373 ? 4.5 -37.125 -1.655 1 91.5 373 GLN A N 1
ATOM 3011 C CA . GLN A 1 373 ? 4.992 -38.469 -1.284 1 91.5 373 GLN A CA 1
ATOM 3012 C C . GLN A 1 373 ? 4.836 -39.438 -2.439 1 91.5 373 GLN A C 1
ATOM 3014 O O . GLN A 1 373 ? 5.789 -40.156 -2.797 1 91.5 373 GLN A O 1
ATOM 3019 N N . THR A 1 374 ? 3.691 -39.5 -3.027 1 88.75 374 THR A N 1
ATOM 3020 C CA . THR A 1 374 ? 3.396 -40.469 -4.074 1 88.75 374 THR A CA 1
ATOM 3021 C C . THR A 1 374 ? 3.725 -39.875 -5.453 1 88.75 374 THR A C 1
ATOM 3023 O O . THR A 1 374 ? 3.818 -40.625 -6.434 1 88.75 374 THR A O 1
ATOM 3026 N N . LYS A 1 375 ? 3.789 -38.594 -5.543 1 86.81 375 LYS A N 1
ATOM 3027 C CA . LYS A 1 375 ? 4.082 -37.844 -6.773 1 86.81 375 LYS A CA 1
ATOM 3028 C C . LYS A 1 375 ? 2.896 -37.906 -7.734 1 86.81 375 LYS A C 1
ATOM 3030 O O . LYS A 1 375 ? 2.99 -37.406 -8.867 1 86.81 375 LYS A O 1
ATOM 3035 N N . ARG A 1 376 ? 1.812 -38.406 -7.285 1 88.62 376 ARG A N 1
ATOM 3036 C CA . ARG A 1 376 ? 0.604 -38.469 -8.102 1 88.62 376 ARG A CA 1
ATOM 3037 C C . ARG A 1 376 ? -0.237 -37.219 -7.941 1 88.62 376 ARG A C 1
ATOM 3039 O O . ARG A 1 376 ? -0.172 -36.562 -6.906 1 88.62 376 ARG A O 1
ATOM 3046 N N . ALA A 1 377 ? -0.993 -37 -8.969 1 91.5 377 ALA A N 1
ATOM 3047 C CA . ALA A 1 377 ? -1.967 -35.906 -8.875 1 91.5 377 ALA A CA 1
ATOM 3048 C C . ALA A 1 377 ? -3.158 -36.312 -8.016 1 91.5 377 ALA A C 1
ATOM 3050 O O . ALA A 1 377 ? -3.633 -37.438 -8.094 1 91.5 377 ALA A O 1
ATOM 3051 N N . ASN A 1 378 ? -3.545 -35.469 -7.062 1 95.44 378 ASN A N 1
ATOM 3052 C CA . ASN A 1 378 ? -4.727 -35.625 -6.223 1 95.44 378 ASN A CA 1
ATOM 3053 C C . ASN A 1 378 ? -5.734 -34.5 -6.438 1 95.44 378 ASN A C 1
ATOM 3055 O O . ASN A 1 378 ? -5.367 -33.344 -6.43 1 95.44 378 ASN A O 1
ATOM 3059 N N . PHE A 1 379 ? -6.941 -34.906 -6.75 1 96.88 379 PHE A N 1
ATOM 3060 C CA . PHE A 1 379 ? -8.031 -33.938 -6.691 1 96.88 379 PHE A CA 1
ATOM 3061 C C . PHE A 1 379 ? -8.688 -33.938 -5.316 1 96.88 379 PHE A C 1
ATOM 3063 O O . PHE A 1 379 ? -9.383 -34.875 -4.953 1 96.88 379 PHE A O 1
ATOM 3070 N N . LEU A 1 380 ? -8.484 -32.844 -4.578 1 97.94 380 LEU A N 1
ATOM 3071 C CA . LEU A 1 380 ? -9.023 -32.75 -3.227 1 97.94 380 LEU A CA 1
ATOM 3072 C C . LEU A 1 380 ? -10.344 -31.984 -3.234 1 97.94 380 LEU A C 1
ATOM 3074 O O . LEU A 1 380 ? -10.367 -30.766 -3.416 1 97.94 380 LEU A O 1
ATOM 3078 N N . ILE A 1 381 ? -11.398 -32.688 -2.932 1 98.25 381 ILE A N 1
ATOM 3079 C CA . ILE A 1 381 ? -12.727 -32.094 -2.922 1 98.25 381 ILE A CA 1
ATOM 3080 C C . ILE A 1 381 ? -12.898 -31.234 -1.663 1 98.25 381 ILE A C 1
ATOM 3082 O O . ILE A 1 381 ? -12.688 -31.719 -0.548 1 98.25 381 ILE A O 1
ATOM 3086 N N . PHE A 1 382 ? -13.266 -29.984 -1.826 1 98.19 382 PHE A N 1
ATOM 3087 C CA . PHE A 1 382 ? -13.516 -29.188 -0.628 1 98.19 382 PHE A CA 1
ATOM 3088 C C . PHE A 1 382 ? -14.984 -28.797 -0.541 1 98.19 382 PHE A C 1
ATOM 3090 O O . PHE A 1 382 ? -15.422 -28.234 0.472 1 98.19 382 PHE A O 1
ATOM 3097 N N . ASP A 1 383 ? -15.789 -29.094 -1.592 1 98.5 383 ASP A N 1
ATOM 3098 C CA . ASP A 1 383 ? -17.234 -28.891 -1.512 1 98.5 383 ASP A CA 1
ATOM 3099 C C . ASP A 1 383 ? -17.984 -29.781 -2.502 1 98.5 383 ASP A C 1
ATOM 3101 O O . ASP A 1 383 ? -17.375 -30.312 -3.432 1 98.5 383 ASP A O 1
ATOM 3105 N N . VAL A 1 384 ? -19.234 -29.984 -2.246 1 98.38 384 VAL A N 1
ATOM 3106 C CA . VAL A 1 384 ? -20.109 -30.797 -3.082 1 98.38 384 VAL A CA 1
ATOM 3107 C C . VAL A 1 384 ? -21.406 -30.047 -3.367 1 98.38 384 VAL A C 1
ATOM 3109 O O . VAL A 1 384 ? -22.078 -29.578 -2.443 1 98.38 384 VAL A O 1
ATOM 3112 N N . LEU A 1 385 ? -21.734 -29.906 -4.633 1 98.06 385 LEU A N 1
ATOM 3113 C CA . LEU A 1 385 ? -22.875 -29.094 -5.008 1 98.06 385 LEU A CA 1
ATOM 3114 C C . LEU A 1 385 ? -24.047 -29.969 -5.434 1 98.06 385 LEU A C 1
ATOM 3116 O O . LEU A 1 385 ? -25.203 -29.625 -5.203 1 98.06 385 LEU A O 1
ATOM 3120 N N . SER A 1 386 ? -23.734 -31.078 -6.062 1 97.88 386 SER A N 1
ATOM 3121 C CA . SER A 1 386 ? -24.734 -32.031 -6.508 1 97.88 386 SER A CA 1
ATOM 3122 C C . SER A 1 386 ? -24.141 -33.438 -6.656 1 97.88 386 SER A C 1
ATOM 3124 O O . SER A 1 386 ? -22.969 -33.594 -7.031 1 97.88 386 SER A O 1
ATOM 3126 N N . VAL A 1 387 ? -24.922 -34.469 -6.305 1 97.56 387 VAL A N 1
ATOM 3127 C CA . VAL A 1 387 ? -24.562 -35.844 -6.527 1 97.56 387 VAL A CA 1
ATOM 3128 C C . VAL A 1 387 ? -25.734 -36.594 -7.164 1 97.56 387 VAL A C 1
ATOM 3130 O O . VAL A 1 387 ? -26.797 -36.75 -6.547 1 97.56 387 VAL A O 1
ATOM 3133 N N . LYS A 1 388 ? -25.531 -37.062 -8.406 1 95.62 388 LYS A N 1
ATOM 3134 C CA . LYS A 1 388 ? -26.562 -37.812 -9.109 1 95.62 388 LYS A CA 1
ATOM 3135 C C . LYS A 1 388 ? -27.875 -37.031 -9.164 1 95.62 388 LYS A C 1
ATOM 3137 O O . LYS A 1 388 ? -28.922 -37.562 -8.797 1 95.62 388 LYS A O 1
ATOM 3142 N N . ASN A 1 389 ? -27.812 -35.844 -9.391 1 95.06 389 ASN A N 1
ATOM 3143 C CA . ASN A 1 389 ? -28.906 -34.938 -9.617 1 95.06 389 ASN A CA 1
ATOM 3144 C C . ASN A 1 389 ? -29.594 -34.562 -8.305 1 95.06 389 ASN A C 1
ATOM 3146 O O . ASN A 1 389 ? -30.688 -33.969 -8.312 1 95.06 389 ASN A O 1
ATOM 3150 N N . GLU A 1 390 ? -29 -34.906 -7.254 1 96.12 390 GLU A N 1
ATOM 3151 C CA . GLU A 1 390 ? -29.469 -34.438 -5.957 1 96.12 390 GLU A CA 1
ATOM 3152 C C . GLU A 1 390 ? -28.672 -33.188 -5.527 1 96.12 390 GLU A C 1
ATOM 3154 O O . GLU A 1 390 ? -27.453 -33.25 -5.34 1 96.12 390 GLU A O 1
ATOM 3159 N N . LEU A 1 391 ? -29.375 -32.156 -5.328 1 96.69 391 LEU A N 1
ATOM 3160 C CA . LEU A 1 391 ? -28.75 -30.875 -4.98 1 96.69 391 LEU A CA 1
ATOM 3161 C C . LEU A 1 391 ? -28.312 -30.859 -3.518 1 96.69 391 LEU A C 1
ATOM 3163 O O . LEU A 1 391 ? -29.062 -31.297 -2.645 1 96.69 391 LEU A O 1
ATOM 3167 N N . HIS A 1 392 ? -27.125 -30.391 -3.283 1 97.56 392 HIS A N 1
ATOM 3168 C CA . HIS A 1 392 ? -26.609 -30.359 -1.923 1 97.56 392 HIS A CA 1
ATOM 3169 C C . HIS A 1 392 ? -26.188 -28.953 -1.531 1 97.56 392 HIS A C 1
ATOM 3171 O O . HIS A 1 392 ? -25.922 -28.672 -0.357 1 97.56 392 HIS A O 1
ATOM 3177 N N . HIS A 1 393 ? -26.172 -27.953 -2.447 1 96.19 393 HIS A N 1
ATOM 3178 C CA . HIS A 1 393 ? -25.578 -26.641 -2.221 1 96.19 393 HIS A CA 1
ATOM 3179 C C . HIS A 1 393 ? -26.359 -25.859 -1.169 1 96.19 393 HIS A C 1
ATOM 3181 O O . HIS A 1 393 ? -25.828 -24.922 -0.572 1 96.19 393 HIS A O 1
ATOM 3187 N N . GLN A 1 394 ? -27.562 -26.266 -0.769 1 96.06 394 GLN A N 1
ATOM 3188 C CA . GLN A 1 394 ? -28.406 -25.547 0.192 1 96.06 394 GLN A CA 1
ATOM 3189 C C . GLN A 1 394 ? -28.141 -26.031 1.614 1 96.06 394 GLN A C 1
ATOM 3191 O O . GLN A 1 394 ? -28.547 -25.391 2.582 1 96.06 394 GLN A O 1
ATOM 3196 N N . LYS A 1 395 ? -27.516 -27.141 1.683 1 97.5 395 LYS A N 1
ATOM 3197 C CA . LYS A 1 395 ? -27.25 -27.734 2.994 1 97.5 395 LYS A CA 1
ATOM 3198 C C . LYS A 1 395 ? -26.109 -26.984 3.699 1 97.5 395 LYS A C 1
ATOM 3200 O O . LYS A 1 395 ? -25.375 -26.234 3.07 1 97.5 395 LYS A O 1
ATOM 3205 N N . LEU A 1 396 ? -26.031 -27.188 4.965 1 97.75 396 LEU A N 1
ATOM 3206 C CA . LEU A 1 396 ? -24.922 -26.656 5.734 1 97.75 396 LEU A CA 1
ATOM 3207 C C . LEU A 1 396 ? -23.609 -27.344 5.352 1 97.75 396 LEU A C 1
ATOM 3209 O O . LEU A 1 396 ? -23.641 -28.469 4.836 1 97.75 396 LEU A O 1
ATOM 3213 N N . LEU A 1 397 ? -22.5 -26.703 5.547 1 97.94 397 LEU A N 1
ATOM 3214 C CA . LEU A 1 397 ? -21.203 -27.266 5.191 1 97.94 397 LEU A CA 1
ATOM 3215 C C . LEU A 1 397 ? -21 -28.625 5.832 1 97.94 397 LEU A C 1
ATOM 3217 O O . LEU A 1 397 ? -20.5 -29.562 5.191 1 97.94 397 LEU A O 1
ATOM 3221 N N . LYS A 1 398 ? -21.391 -28.766 7.102 1 97.25 398 LYS A N 1
ATOM 3222 C CA . LYS A 1 398 ? -21.203 -30.016 7.82 1 97.25 398 LYS A CA 1
ATOM 3223 C C . LYS A 1 398 ? -21.859 -31.172 7.078 1 97.25 398 LYS A C 1
ATOM 3225 O O . LYS A 1 398 ? -21.266 -32.25 6.977 1 97.25 398 LYS A O 1
ATOM 3230 N N . ASP A 1 399 ? -23 -30.953 6.566 1 97.88 399 ASP A N 1
ATOM 3231 C CA . ASP A 1 399 ? -23.719 -31.984 5.824 1 97.88 399 ASP A CA 1
ATOM 3232 C C . ASP A 1 399 ? -23.078 -32.25 4.465 1 97.88 399 ASP A C 1
ATOM 3234 O O . ASP A 1 399 ? -23.047 -33.375 3.986 1 97.88 399 ASP A O 1
ATOM 3238 N N . ARG A 1 400 ? -22.641 -31.203 3.879 1 98.25 400 ARG A N 1
ATOM 3239 C CA . ARG A 1 400 ? -21.969 -31.359 2.59 1 98.25 400 ARG A CA 1
ATOM 3240 C C . ARG A 1 400 ? -20.641 -32.094 2.742 1 98.25 400 ARG A C 1
ATOM 3242 O O . ARG A 1 400 ? -20.266 -32.875 1.874 1 98.25 400 ARG A O 1
ATOM 3249 N N . LEU A 1 401 ? -19.984 -31.875 3.832 1 97.75 401 LEU A N 1
ATOM 3250 C CA . LEU A 1 401 ? -18.75 -32.594 4.105 1 97.75 401 LEU A CA 1
ATOM 3251 C C . LEU A 1 401 ? -19.016 -34.094 4.266 1 97.75 401 LEU A C 1
ATOM 3253 O O . LEU A 1 401 ? -18.219 -34.938 3.832 1 97.75 401 LEU A O 1
ATOM 3257 N N . THR A 1 402 ? -20.109 -34.375 4.879 1 97.25 402 THR A N 1
ATOM 3258 C CA . THR A 1 402 ? -20.516 -35.781 5.004 1 97.25 402 THR A CA 1
ATOM 3259 C C . THR A 1 402 ? -20.734 -36.406 3.629 1 97.25 402 THR A C 1
ATOM 3261 O O . THR A 1 402 ? -20.359 -37.531 3.389 1 97.25 402 THR A O 1
ATOM 3264 N N . GLU A 1 403 ? -21.391 -35.656 2.812 1 97.19 403 GLU A N 1
ATOM 3265 C CA . GLU A 1 403 ? -21.641 -36.125 1.456 1 97.19 403 GLU A CA 1
ATOM 3266 C C . GLU A 1 403 ? -20.328 -36.344 0.705 1 97.19 403 GLU A C 1
ATOM 3268 O O . GLU A 1 403 ? -20.219 -37.25 -0.113 1 97.19 403 GLU A O 1
ATOM 3273 N N . ILE A 1 404 ? -19.344 -35.469 0.87 1 97.62 404 ILE A N 1
ATOM 3274 C CA . ILE A 1 404 ? -18.031 -35.656 0.275 1 97.62 404 ILE A CA 1
ATOM 3275 C C . ILE A 1 404 ? -17.438 -37 0.736 1 97.62 404 ILE A C 1
ATOM 3277 O O . ILE A 1 404 ? -16.875 -37.75 -0.066 1 97.62 404 ILE A O 1
ATOM 3281 N N . GLY A 1 405 ? -17.578 -37.219 2 1 96 405 GLY A N 1
ATOM 3282 C CA . GLY A 1 405 ? -17.141 -38.5 2.52 1 96 405 GLY A CA 1
ATOM 3283 C C . GLY A 1 405 ? -17.781 -39.688 1.816 1 96 405 GLY A C 1
ATOM 3284 O O . GLY A 1 405 ? -17.109 -40.688 1.537 1 96 405 GLY A O 1
ATOM 3285 N N . ASN A 1 406 ? -19.016 -39.594 1.55 1 95.5 406 ASN A N 1
ATOM 3286 C CA . ASN A 1 406 ? -19.734 -40.656 0.855 1 95.5 406 ASN A CA 1
ATOM 3287 C C . ASN A 1 406 ? -19.219 -40.875 -0.562 1 95.5 406 ASN A C 1
ATOM 3289 O O . ASN A 1 406 ? -19.062 -42 -1.02 1 95.5 406 ASN A O 1
ATOM 3293 N N . VAL A 1 407 ? -18.984 -39.812 -1.193 1 95.25 407 VAL A N 1
ATOM 3294 C CA . VAL A 1 407 ? -18.469 -39.875 -2.559 1 95.25 407 VAL A CA 1
ATOM 3295 C C . VAL A 1 407 ? -17.109 -40.562 -2.57 1 95.25 407 VAL A C 1
ATOM 3297 O O . VAL A 1 407 ? -16.875 -41.469 -3.367 1 95.25 407 VAL A O 1
ATOM 3300 N N . VAL A 1 408 ? -16.266 -40.156 -1.706 1 95.19 408 VAL A N 1
ATOM 3301 C CA . VAL A 1 408 ? -14.906 -40.719 -1.646 1 95.19 408 VAL A CA 1
ATOM 3302 C C . VAL A 1 408 ? -14.953 -42.188 -1.268 1 95.19 408 VAL A C 1
ATOM 3304 O O . VAL A 1 408 ? -14.195 -43 -1.808 1 95.19 408 VAL A O 1
ATOM 3307 N N . SER A 1 409 ? -15.805 -42.5 -0.341 1 94.12 409 SER A N 1
ATOM 3308 C CA . SER A 1 409 ? -15.961 -43.906 0.068 1 94.12 409 SER A CA 1
ATOM 3309 C C . SER A 1 409 ? -16.422 -44.781 -1.096 1 94.12 409 SER A C 1
ATOM 3311 O O . SER A 1 409 ? -15.969 -45.906 -1.249 1 94.12 409 SER A O 1
ATOM 3313 N N . THR A 1 410 ? -17.344 -44.281 -1.81 1 92.75 410 THR A N 1
ATOM 3314 C CA . THR A 1 410 ? -17.828 -45 -2.986 1 92.75 410 THR A CA 1
ATOM 3315 C C . THR A 1 410 ? -16.719 -45.219 -3.992 1 92.75 410 THR A C 1
ATOM 3317 O O . THR A 1 410 ? -16.594 -46.312 -4.555 1 92.75 410 THR A O 1
ATOM 3320 N N . LEU A 1 411 ? -15.93 -44.25 -4.199 1 91.19 411 LEU A N 1
ATOM 3321 C CA . LEU A 1 411 ? -14.812 -44.344 -5.129 1 91.19 411 LEU A CA 1
ATOM 3322 C C . LEU A 1 411 ? -13.781 -45.375 -4.633 1 91.19 411 LEU A C 1
ATOM 3324 O O . LEU A 1 411 ? -13.297 -46.188 -5.41 1 91.19 411 LEU A O 1
ATOM 3328 N N . ARG A 1 412 ? -13.492 -45.312 -3.418 1 88.75 412 ARG A N 1
ATOM 3329 C CA . ARG A 1 412 ? -12.492 -46.188 -2.834 1 88.75 412 ARG A CA 1
ATOM 3330 C C . ARG A 1 412 ? -12.922 -47.656 -2.961 1 88.75 412 ARG A C 1
ATOM 3332 O O . ARG A 1 412 ? -12.094 -48.531 -3.207 1 88.75 412 ARG A O 1
ATOM 3339 N N . SER A 1 413 ? -14.117 -47.875 -2.82 1 90.69 413 SER A N 1
ATOM 3340 C CA . SER A 1 413 ? -14.641 -49.219 -2.838 1 90.69 413 SER A CA 1
ATOM 3341 C C . SER A 1 413 ? -14.719 -49.781 -4.262 1 90.69 413 SER A C 1
ATOM 3343 O O . SER A 1 413 ? -14.664 -51 -4.469 1 90.69 413 SER A O 1
ATOM 3345 N N . ASN A 1 414 ? -14.734 -48.906 -5.184 1 87.81 414 ASN A N 1
ATOM 3346 C CA . ASN A 1 414 ? -15.055 -49.375 -6.531 1 87.81 414 ASN A CA 1
ATOM 3347 C C . ASN A 1 414 ? -13.891 -49.156 -7.492 1 87.81 414 ASN A C 1
ATOM 3349 O O . ASN A 1 414 ? -13.836 -49.781 -8.562 1 87.81 414 ASN A O 1
ATOM 3353 N N . LEU A 1 415 ? -13.039 -48.219 -7.094 1 81.12 415 LEU A N 1
ATOM 3354 C CA . LEU A 1 415 ? -11.938 -47.938 -8.008 1 81.12 415 LEU A CA 1
ATOM 3355 C C . LEU A 1 415 ? -10.891 -49.031 -7.961 1 81.12 415 LEU A C 1
ATOM 3357 O O . LEU A 1 415 ? -10.148 -49.156 -6.977 1 81.12 415 LEU A O 1
ATOM 3361 N N . LYS A 1 416 ? -10.836 -49.969 -8.922 1 75.56 416 LYS A N 1
ATOM 3362 C CA . LYS A 1 416 ? -9.883 -51.062 -9.039 1 75.56 416 LYS A CA 1
ATOM 3363 C C . LYS A 1 416 ? -8.945 -50.875 -10.219 1 75.56 416 LYS A C 1
ATOM 3365 O O . LYS A 1 416 ? -8.117 -51.719 -10.516 1 75.56 416 LYS A O 1
ATOM 3370 N N . VAL A 1 417 ? -9.086 -49.719 -10.859 1 71.94 417 VAL A N 1
ATOM 3371 C CA . VAL A 1 417 ? -8.297 -49.438 -12.062 1 71.94 417 VAL A CA 1
ATOM 3372 C C . VAL A 1 417 ? -7.406 -48.219 -11.844 1 71.94 417 VAL A C 1
ATOM 3374 O O . VAL A 1 417 ? -7.637 -47.438 -10.93 1 71.94 417 VAL A O 1
ATOM 3377 N N . ASP A 1 418 ? -6.426 -48.219 -12.672 1 82.69 418 ASP A N 1
ATOM 3378 C CA . ASP A 1 418 ? -5.551 -47.031 -12.656 1 82.69 418 ASP A CA 1
ATOM 3379 C C . ASP A 1 418 ? -6.262 -45.812 -13.227 1 82.69 418 ASP A C 1
ATOM 3381 O O . ASP A 1 418 ? -6.906 -45.875 -14.273 1 82.69 418 ASP A O 1
ATOM 3385 N N . THR A 1 419 ? -6.352 -44.781 -12.445 1 88.44 419 THR A N 1
ATOM 3386 C CA . THR A 1 419 ? -7 -43.531 -12.852 1 88.44 419 THR A CA 1
ATOM 3387 C C . THR A 1 419 ? -5.965 -42.438 -13.07 1 88.44 419 THR A C 1
ATOM 3389 O O . THR A 1 419 ? -4.848 -42.531 -12.555 1 88.44 419 THR A O 1
ATOM 3392 N N . PRO A 1 420 ? -6.309 -41.5 -13.852 1 87.5 420 PRO A N 1
ATOM 3393 C CA . PRO A 1 420 ? -5.379 -40.406 -14.133 1 87.5 420 PRO A CA 1
ATOM 3394 C C . PRO A 1 420 ? -4.922 -39.656 -12.867 1 87.5 420 PRO A C 1
ATOM 3396 O O . PRO A 1 420 ? -3.781 -39.188 -12.797 1 87.5 420 PRO A O 1
ATOM 3399 N N . PHE A 1 421 ? -5.781 -39.531 -11.945 1 93.25 421 PHE A N 1
ATOM 3400 C CA . PHE A 1 421 ? -5.457 -38.938 -10.648 1 93.25 421 PHE A CA 1
ATOM 3401 C C . PHE A 1 421 ? -6.34 -39.531 -9.555 1 93.25 421 PHE A C 1
ATOM 3403 O O . PHE A 1 421 ? -7.332 -40.188 -9.836 1 93.25 421 PHE A O 1
ATOM 3410 N N . ASP A 1 422 ? -5.941 -39.312 -8.336 1 93.5 422 ASP A N 1
ATOM 3411 C CA . ASP A 1 422 ? -6.719 -39.781 -7.188 1 93.5 422 ASP A CA 1
ATOM 3412 C C . ASP A 1 422 ? -7.691 -38.719 -6.715 1 93.5 422 ASP A C 1
ATOM 3414 O O . ASP A 1 422 ? -7.398 -37.5 -6.824 1 93.5 422 ASP A O 1
ATOM 3418 N N . ILE A 1 423 ? -8.859 -39.125 -6.281 1 95.88 423 ILE A N 1
ATOM 3419 C CA . ILE A 1 423 ? -9.859 -38.188 -5.746 1 95.88 423 ILE A CA 1
ATOM 3420 C C . ILE A 1 423 ? -10.008 -38.406 -4.242 1 95.88 423 ILE A C 1
ATOM 3422 O O . ILE A 1 423 ? -10.312 -39.531 -3.793 1 95.88 423 ILE A O 1
ATOM 3426 N N . LEU A 1 424 ? -9.727 -37.438 -3.471 1 96.06 424 LEU A N 1
ATOM 3427 C CA . LEU A 1 424 ? -9.844 -37.438 -2.016 1 96.06 424 LEU A CA 1
ATOM 3428 C C . LEU A 1 424 ? -10.617 -36.219 -1.525 1 96.06 424 LEU A C 1
ATOM 3430 O O . LEU A 1 424 ? -10.875 -35.281 -2.295 1 96.06 424 LEU A O 1
ATOM 3434 N N . GLY A 1 425 ? -11.086 -36.344 -0.337 1 96.94 425 GLY A N 1
ATOM 3435 C CA . GLY A 1 425 ? -11.641 -35.156 0.308 1 96.94 425 GLY A CA 1
ATOM 3436 C C . GLY A 1 425 ? -10.594 -34.312 1.033 1 96.94 425 GLY A C 1
ATOM 3437 O O . GLY A 1 425 ? -9.664 -34.875 1.629 1 96.94 425 GLY A O 1
ATOM 3438 N N . LYS A 1 426 ? -10.742 -33.031 0.99 1 96.62 426 LYS A N 1
ATOM 3439 C CA . LYS A 1 426 ? -9.906 -32.156 1.819 1 96.62 426 LYS A CA 1
ATOM 3440 C C . LYS A 1 426 ? -10.227 -32.344 3.301 1 96.62 426 LYS A C 1
ATOM 3442 O O . LYS A 1 426 ? -11.344 -32.719 3.66 1 96.62 426 LYS A O 1
ATOM 3447 N N . SER A 1 427 ? -9.266 -32.125 4.09 1 95.56 427 SER A N 1
ATOM 3448 C CA . SER A 1 427 ? -9.461 -32.25 5.527 1 95.56 427 SER A CA 1
ATOM 3449 C C . SER A 1 427 ? -9.992 -30.969 6.133 1 95.56 427 SER A C 1
ATOM 3451 O O . SER A 1 427 ? -9.438 -29.891 5.902 1 95.56 427 SER A O 1
ATOM 3453 N N . PHE A 1 428 ? -11.062 -31.094 6.863 1 97.25 428 PHE A N 1
ATOM 3454 C CA . PHE A 1 428 ? -11.656 -29.969 7.578 1 97.25 428 PHE A CA 1
ATOM 3455 C C . PHE A 1 428 ? -11.68 -30.234 9.078 1 97.25 428 PHE A C 1
ATOM 3457 O O . PHE A 1 428 ? -11.898 -31.375 9.508 1 97.25 428 PHE A O 1
ATOM 3464 N N . GLN A 1 429 ? -11.438 -29.219 9.828 1 96.19 429 GLN A N 1
ATOM 3465 C CA . GLN A 1 429 ? -11.555 -29.25 11.281 1 96.19 429 GLN A CA 1
ATOM 3466 C C . GLN A 1 429 ? -12.414 -28.078 11.781 1 96.19 429 GLN A C 1
ATOM 3468 O O . GLN A 1 429 ? -12.555 -27.062 11.102 1 96.19 429 GLN A O 1
ATOM 3473 N N . LEU A 1 430 ? -13 -28.344 12.922 1 96.75 430 LEU A N 1
ATOM 3474 C CA . LEU A 1 430 ? -13.648 -27.219 13.578 1 96.75 430 LEU A CA 1
ATOM 3475 C C . LEU A 1 430 ? -12.641 -26.125 13.922 1 96.75 430 LEU A C 1
ATOM 3477 O O . LEU A 1 430 ? -11.477 -26.422 14.219 1 96.75 430 LEU A O 1
ATOM 3481 N N . LYS A 1 431 ? -13.078 -24.891 13.93 1 96.75 431 LYS A N 1
ATOM 3482 C CA . LYS A 1 431 ? -12.18 -23.766 14.211 1 96.75 431 LYS A CA 1
ATOM 3483 C C . LYS A 1 431 ? -11.516 -23.938 15.578 1 96.75 431 LYS A C 1
ATOM 3485 O O . LYS A 1 431 ? -10.383 -23.5 15.773 1 96.75 431 LYS A O 1
ATOM 3490 N N . SER A 1 432 ? -12.227 -24.625 16.531 1 94.94 432 SER A N 1
ATOM 3491 C CA . SER A 1 432 ? -11.703 -24.828 17.875 1 94.94 432 SER A CA 1
ATOM 3492 C C . SER A 1 432 ? -10.477 -25.734 17.844 1 94.94 432 SER A C 1
ATOM 3494 O O . SER A 1 432 ? -9.68 -25.734 18.797 1 94.94 432 SER A O 1
ATOM 3496 N N . LYS A 1 433 ? -10.297 -26.484 16.766 1 95.31 433 LYS A N 1
ATOM 3497 C CA . LYS A 1 433 ? -9.18 -27.406 16.641 1 95.31 433 LYS A CA 1
ATOM 3498 C C . LYS A 1 433 ? -8.148 -26.922 15.625 1 95.31 433 LYS A C 1
ATOM 3500 O O . LYS A 1 433 ? -7.465 -27.719 14.992 1 95.31 433 LYS A O 1
ATOM 3505 N N . ILE A 1 434 ? -8.07 -25.656 15.484 1 96.19 434 ILE A N 1
ATOM 3506 C CA . ILE A 1 434 ? -7.191 -25.062 14.484 1 96.19 434 ILE A CA 1
ATOM 3507 C C . ILE A 1 434 ? -5.738 -25.438 14.789 1 96.19 434 ILE A C 1
ATOM 3509 O O . ILE A 1 434 ? -4.926 -25.594 13.883 1 96.19 434 ILE A O 1
ATOM 3513 N N . VAL A 1 435 ? -5.418 -25.641 16.031 1 93.25 435 VAL A N 1
ATOM 3514 C CA . VAL A 1 435 ? -4.062 -25.984 16.438 1 93.25 435 VAL A CA 1
ATOM 3515 C C . VAL A 1 435 ? -3.67 -27.328 15.812 1 93.25 435 VAL A C 1
ATOM 3517 O O . VAL A 1 435 ? -2.529 -27.5 15.375 1 93.25 435 VAL A O 1
ATOM 3520 N N . ASN A 1 436 ? -4.629 -28.203 15.781 1 93.94 436 ASN A N 1
ATOM 3521 C CA . ASN A 1 436 ? -4.391 -29.516 15.172 1 93.94 436 ASN A CA 1
ATOM 3522 C C . ASN A 1 436 ? -4.07 -29.391 13.68 1 93.94 436 ASN A C 1
ATOM 3524 O O . ASN A 1 436 ? -3.24 -30.125 13.156 1 93.94 436 ASN A O 1
ATOM 3528 N N . LEU A 1 437 ? -4.723 -28.5 13.062 1 96.38 437 LEU A N 1
ATOM 3529 C CA . LEU A 1 437 ? -4.465 -28.25 11.648 1 96.38 437 LEU A CA 1
ATOM 3530 C C . LEU A 1 437 ? -3.027 -27.797 11.43 1 96.38 437 LEU A C 1
ATOM 3532 O O . LEU A 1 437 ? -2.334 -28.297 10.547 1 96.38 437 LEU A O 1
ATOM 3536 N N . PHE A 1 438 ? -2.582 -26.891 12.266 1 95.38 438 PHE A N 1
ATOM 3537 C CA . PHE A 1 438 ? -1.244 -26.344 12.117 1 95.38 438 PHE A CA 1
ATOM 3538 C C . PHE A 1 438 ? -0.183 -27.375 12.453 1 95.38 438 PHE A C 1
ATOM 3540 O O . PHE A 1 438 ? 0.926 -27.344 11.922 1 95.38 438 PHE A O 1
ATOM 3547 N N . LYS A 1 439 ? -0.492 -28.312 13.312 1 93.88 439 LYS A N 1
ATOM 3548 C CA . LYS A 1 439 ? 0.438 -29.391 13.648 1 93.88 439 LYS A CA 1
ATOM 3549 C C . LYS A 1 439 ? 0.747 -30.25 12.43 1 93.88 439 LYS A C 1
ATOM 3551 O O . LYS A 1 439 ? 1.817 -30.859 12.344 1 93.88 439 LYS A O 1
ATOM 3556 N N . ASN A 1 440 ? -0.183 -30.266 11.5 1 96.5 440 ASN A N 1
ATOM 3557 C CA . ASN A 1 440 ? -0.011 -31.062 10.297 1 96.5 440 ASN A CA 1
ATOM 3558 C C . ASN A 1 440 ? 0.713 -30.297 9.203 1 96.5 440 ASN A C 1
ATOM 3560 O O . ASN A 1 440 ? 0.825 -30.766 8.07 1 96.5 440 ASN A O 1
ATOM 3564 N N . ILE A 1 441 ? 1.147 -29.141 9.5 1 96.88 441 ILE A N 1
ATOM 3565 C CA . ILE A 1 441 ? 1.874 -28.328 8.523 1 96.88 441 ILE A CA 1
ATOM 3566 C C . ILE A 1 441 ? 3.34 -28.219 8.938 1 96.88 441 ILE A C 1
ATOM 3568 O O . ILE A 1 441 ? 3.652 -27.719 10.023 1 96.88 441 ILE A O 1
ATOM 3572 N N . LYS A 1 442 ? 4.168 -28.734 8.078 1 94.94 442 LYS A N 1
ATOM 3573 C CA . LYS A 1 442 ? 5.605 -28.641 8.312 1 94.94 442 LYS A CA 1
ATOM 3574 C C . LYS A 1 442 ? 6.238 -27.547 7.469 1 94.94 442 LYS A C 1
ATOM 3576 O O . LYS A 1 442 ? 5.98 -27.438 6.27 1 94.94 442 LYS A O 1
ATOM 3581 N N . GLU A 1 443 ? 6.949 -26.734 8.164 1 91.44 443 GLU A N 1
ATOM 3582 C CA . GLU A 1 443 ? 7.652 -25.656 7.48 1 91.44 443 GLU A CA 1
ATOM 3583 C C . GLU A 1 443 ? 9.102 -26.031 7.199 1 91.44 443 GLU A C 1
ATOM 3585 O O . GLU A 1 443 ? 9.789 -26.562 8.07 1 91.44 443 GLU A O 1
ATOM 3590 N N . TYR A 1 444 ? 9.516 -25.703 6.027 1 89.06 444 TYR A N 1
ATOM 3591 C CA . TYR A 1 444 ? 10.891 -25.969 5.617 1 89.06 444 TYR A CA 1
ATOM 3592 C C . TYR A 1 444 ? 11.711 -24.688 5.562 1 89.06 444 TYR A C 1
ATOM 3594 O O . TYR A 1 444 ? 11.156 -23.594 5.48 1 89.06 444 TYR A O 1
ATOM 3602 N N . PRO A 1 445 ? 13 -24.781 5.645 1 80.75 445 PRO A N 1
ATOM 3603 C CA . PRO A 1 445 ? 13.867 -23.609 5.68 1 80.75 445 PRO A CA 1
ATOM 3604 C C . PRO A 1 445 ? 13.719 -22.719 4.445 1 80.75 445 PRO A C 1
ATOM 3606 O O . PRO A 1 445 ? 13.93 -21.516 4.516 1 80.75 445 PRO A O 1
ATOM 3609 N N . ASN A 1 446 ? 13.344 -23.297 3.42 1 77.19 446 ASN A N 1
ATOM 3610 C CA . ASN A 1 446 ? 13.219 -22.516 2.195 1 77.19 446 ASN A CA 1
ATOM 3611 C C . ASN A 1 446 ? 11.898 -21.75 2.156 1 77.19 446 ASN A C 1
ATOM 3613 O O . ASN A 1 446 ? 11.609 -21.047 1.185 1 77.19 446 ASN A O 1
ATOM 3617 N N . GLY A 1 447 ? 11.109 -21.875 3.189 1 80.81 447 GLY A N 1
ATOM 3618 C CA . GLY A 1 447 ? 9.859 -21.141 3.246 1 80.81 447 GLY A CA 1
ATOM 3619 C C . GLY A 1 447 ? 8.664 -21.938 2.762 1 80.81 447 GLY A C 1
ATOM 3620 O O . GLY A 1 447 ? 7.523 -21.484 2.859 1 80.81 447 GLY A O 1
ATOM 3621 N N . GLU A 1 448 ? 8.977 -23.125 2.295 1 88.25 448 GLU A N 1
ATOM 3622 C CA . GLU A 1 448 ? 7.891 -24 1.859 1 88.25 448 GLU A CA 1
ATOM 3623 C C . GLU A 1 448 ? 7.168 -24.625 3.053 1 88.25 448 GLU A C 1
ATOM 3625 O O . GLU A 1 448 ? 7.793 -24.938 4.066 1 88.25 448 GLU A O 1
ATOM 3630 N N . ARG A 1 449 ? 5.867 -24.75 2.875 1 95.38 449 ARG A N 1
ATOM 3631 C CA . ARG A 1 449 ? 5.043 -25.406 3.885 1 95.38 449 ARG A CA 1
ATOM 3632 C C . ARG A 1 449 ? 4.254 -26.562 3.281 1 95.38 449 ARG A C 1
ATOM 3634 O O . ARG A 1 449 ? 3.641 -26.422 2.223 1 95.38 449 ARG A O 1
ATOM 3641 N N . VAL A 1 450 ? 4.34 -27.672 3.973 1 96.19 450 VAL A N 1
ATOM 3642 C CA . VAL A 1 450 ? 3.715 -28.891 3.479 1 96.19 450 VAL A CA 1
ATOM 3643 C C . VAL A 1 450 ? 2.684 -29.391 4.488 1 96.19 450 VAL A C 1
ATOM 3645 O O . VAL A 1 450 ? 2.998 -29.578 5.668 1 96.19 450 VAL A O 1
ATOM 3648 N N . TYR A 1 451 ? 1.527 -29.516 4.008 1 97.56 451 TYR A N 1
ATOM 3649 C CA . TYR A 1 451 ? 0.501 -30.188 4.797 1 97.56 451 TYR A CA 1
ATOM 3650 C C . TYR A 1 451 ? 0.576 -31.703 4.609 1 97.56 451 TYR A C 1
ATOM 3652 O O . TYR A 1 451 ? 0.606 -32.188 3.48 1 97.56 451 TYR A O 1
ATOM 3660 N N . SER A 1 452 ? 0.605 -32.406 5.711 1 96.69 452 SER A N 1
ATOM 3661 C CA . SER A 1 452 ? 0.642 -33.875 5.664 1 96.69 452 SER A CA 1
ATOM 3662 C C . SER A 1 452 ? -0.174 -34.469 6.801 1 96.69 452 SER A C 1
ATOM 3664 O O . SER A 1 452 ? 0.066 -34.188 7.973 1 96.69 452 SER A O 1
ATOM 3666 N N . ASP A 1 453 ? -1.123 -35.281 6.406 1 94.31 453 ASP A N 1
ATOM 3667 C CA . ASP A 1 453 ? -1.925 -35.938 7.43 1 94.31 453 ASP A CA 1
ATOM 3668 C C . ASP A 1 453 ? -1.96 -37.469 7.203 1 94.31 453 ASP A C 1
ATOM 3670 O O . ASP A 1 453 ? -2.926 -38.125 7.582 1 94.31 453 ASP A O 1
ATOM 3674 N N . GLY A 1 454 ? -1.021 -37.969 6.531 1 89.69 454 GLY A N 1
ATOM 3675 C CA . GLY A 1 454 ? -0.949 -39.406 6.238 1 89.69 454 GLY A CA 1
ATOM 3676 C C . GLY A 1 454 ? -1.512 -39.75 4.875 1 89.69 454 GLY A C 1
ATOM 3677 O O . GLY A 1 454 ? -0.908 -40.531 4.133 1 89.69 454 GLY A O 1
ATOM 3678 N N . LYS A 1 455 ? -2.662 -39.25 4.566 1 90.38 455 LYS A N 1
ATOM 3679 C CA . LYS A 1 455 ? -3.311 -39.5 3.283 1 90.38 455 LYS A CA 1
ATOM 3680 C C . LYS A 1 455 ? -2.953 -38.438 2.262 1 90.38 455 LYS A C 1
ATOM 3682 O O . LYS A 1 455 ? -2.834 -38.719 1.068 1 90.38 455 LYS A O 1
ATOM 3687 N N . ARG A 1 456 ? -2.895 -37.312 2.738 1 95.25 456 ARG A N 1
ATOM 3688 C CA . ARG A 1 456 ? -2.598 -36.156 1.9 1 95.25 456 ARG A CA 1
ATOM 3689 C C . ARG A 1 456 ? -1.209 -35.594 2.205 1 95.25 456 ARG A C 1
ATOM 3691 O O . ARG A 1 456 ? -0.777 -35.594 3.359 1 95.25 456 ARG A O 1
ATOM 3698 N N . CYS A 1 457 ? -0.49 -35.156 1.247 1 96.38 457 CYS A N 1
ATOM 3699 C CA . CYS A 1 457 ? 0.824 -34.531 1.361 1 96.38 457 CYS A CA 1
ATOM 3700 C C . CYS A 1 457 ? 1.057 -33.531 0.228 1 96.38 457 CYS A C 1
ATOM 3702 O O . CYS A 1 457 ? 1.459 -33.938 -0.87 1 96.38 457 CYS A O 1
ATOM 3704 N N . HIS A 1 458 ? 0.883 -32.312 0.52 1 95.5 458 HIS A N 1
ATOM 3705 C CA . HIS A 1 458 ? 0.948 -31.312 -0.526 1 95.5 458 HIS A CA 1
ATOM 3706 C C . HIS A 1 458 ? 1.371 -29.969 0.042 1 95.5 458 HIS A C 1
ATOM 3708 O O . HIS A 1 458 ? 1.319 -29.75 1.255 1 95.5 458 HIS A O 1
ATOM 3714 N N . ASN A 1 459 ? 1.728 -29.062 -0.779 1 94.12 459 ASN A N 1
ATOM 3715 C CA . ASN A 1 459 ? 2.113 -27.719 -0.376 1 94.12 459 ASN A CA 1
ATOM 3716 C C . ASN A 1 459 ? 0.904 -26.891 0.057 1 94.12 459 ASN A C 1
ATOM 3718 O O . ASN A 1 459 ? -0.205 -27.109 -0.437 1 94.12 459 ASN A O 1
ATOM 3722 N N . THR A 1 460 ? 1.078 -26.078 1.017 1 96.38 460 THR A N 1
ATOM 3723 C CA . THR A 1 460 ? 0.039 -25.188 1.512 1 96.38 460 THR A CA 1
ATOM 3724 C C . THR A 1 460 ? 0.594 -23.781 1.728 1 96.38 460 THR A C 1
ATOM 3726 O O . THR A 1 460 ? 1.77 -23.609 2.062 1 96.38 460 THR A O 1
ATOM 3729 N N . ASP A 1 461 ? -0.241 -22.797 1.544 1 94.06 461 ASP A N 1
ATOM 3730 C CA . ASP A 1 461 ? 0.24 -21.422 1.738 1 94.06 461 ASP A CA 1
ATOM 3731 C C . ASP A 1 461 ? -0.593 -20.688 2.787 1 94.06 461 ASP A C 1
ATOM 3733 O O . ASP A 1 461 ? -0.479 -19.469 2.941 1 94.06 461 ASP A O 1
ATOM 3737 N N . GLY A 1 462 ? -1.481 -21.438 3.475 1 96.94 462 GLY A N 1
ATOM 3738 C CA . GLY A 1 462 ? -2.271 -20.766 4.5 1 96.94 462 GLY A CA 1
ATOM 3739 C C . GLY A 1 462 ? -3.453 -21.594 4.973 1 96.94 462 GLY A C 1
ATOM 3740 O O . GLY A 1 462 ? -3.371 -22.828 5.035 1 96.94 462 GLY A O 1
ATOM 3741 N N . ILE A 1 463 ? -4.531 -20.875 5.43 1 98.06 463 ILE A N 1
ATOM 3742 C CA . ILE A 1 463 ? -5.715 -21.5 6.016 1 98.06 463 ILE A CA 1
ATOM 3743 C C . ILE A 1 463 ? -6.973 -20.891 5.395 1 98.06 463 ILE A C 1
ATOM 3745 O O . ILE A 1 463 ? -7.004 -19.703 5.066 1 98.06 463 ILE A O 1
ATOM 3749 N N . ILE A 1 464 ? -7.961 -21.719 5.219 1 98.44 464 ILE A N 1
ATOM 3750 C CA . ILE A 1 464 ? -9.281 -21.281 4.793 1 98.44 464 ILE A CA 1
ATOM 3751 C C . ILE A 1 464 ? -10.266 -21.391 5.953 1 98.44 464 ILE A C 1
ATOM 3753 O O . ILE A 1 464 ? -10.305 -22.422 6.641 1 98.44 464 ILE A O 1
ATOM 3757 N N . PHE A 1 465 ? -10.969 -20.375 6.258 1 98.62 465 PHE A N 1
ATOM 3758 C CA . PHE A 1 465 ? -12.086 -20.375 7.195 1 98.62 465 PHE A CA 1
ATOM 3759 C C . PHE A 1 465 ? -13.414 -20.469 6.461 1 98.62 465 PHE A C 1
ATOM 3761 O O . PHE A 1 465 ? -13.812 -19.531 5.766 1 98.62 465 PHE A O 1
ATOM 3768 N N . THR A 1 466 ? -14.062 -21.547 6.57 1 98.56 466 THR A N 1
ATOM 3769 C CA . THR A 1 466 ? -15.336 -21.766 5.891 1 98.56 466 THR A CA 1
ATOM 3770 C C . THR A 1 466 ? -16.484 -21.781 6.895 1 98.56 466 THR A C 1
ATOM 3772 O O . THR A 1 466 ? -16.516 -22.625 7.801 1 98.56 466 THR A O 1
ATOM 3775 N N . PRO A 1 467 ? -17.438 -20.875 6.719 1 98.38 467 PRO A N 1
ATOM 3776 C CA . PRO A 1 467 ? -18.578 -20.875 7.641 1 98.38 467 PRO A CA 1
ATOM 3777 C C . PRO A 1 467 ? -19.531 -22.047 7.414 1 98.38 467 PRO A C 1
ATOM 3779 O O . PRO A 1 467 ? -19.656 -22.531 6.289 1 98.38 467 PRO A O 1
ATOM 3782 N N . ASN A 1 468 ? -20.172 -22.516 8.477 1 98.12 468 ASN A N 1
ATOM 3783 C CA . ASN A 1 468 ? -21.156 -23.594 8.383 1 98.12 468 ASN A CA 1
ATOM 3784 C C . ASN A 1 468 ? -22.5 -23.078 7.863 1 98.12 468 ASN A C 1
ATOM 3786 O O . ASN A 1 468 ? -23.5 -23.125 8.578 1 98.12 468 ASN A O 1
ATOM 3790 N N . ILE A 1 469 ? -22.453 -22.656 6.629 1 97.81 469 ILE A N 1
ATOM 3791 C CA . ILE A 1 469 ? -23.641 -22.125 5.965 1 97.81 469 ILE A CA 1
ATOM 3792 C C . ILE A 1 469 ? -23.781 -22.75 4.578 1 97.81 469 ILE A C 1
ATOM 3794 O O . ILE A 1 469 ? -22.922 -23.547 4.16 1 97.81 469 ILE A O 1
ATOM 3798 N N . ALA A 1 470 ? -24.844 -22.469 3.941 1 97.62 470 ALA A N 1
ATOM 3799 C CA . ALA A 1 470 ? -25.078 -22.953 2.584 1 97.62 470 ALA A CA 1
ATOM 3800 C C . ALA A 1 470 ? -24.047 -22.391 1.611 1 97.62 470 ALA A C 1
ATOM 3802 O O . ALA A 1 470 ? -23.453 -21.344 1.87 1 97.62 470 ALA A O 1
ATOM 3803 N N . TYR A 1 471 ? -23.812 -23.141 0.559 1 97.5 471 TYR A N 1
ATOM 3804 C CA . TYR A 1 471 ? -22.891 -22.719 -0.494 1 97.5 471 TYR A CA 1
ATOM 3805 C C . TYR A 1 471 ? -23.391 -21.453 -1.179 1 97.5 471 TYR A C 1
ATOM 3807 O O . TYR A 1 471 ? -24.594 -21.297 -1.402 1 97.5 471 TYR A O 1
ATOM 3815 N N . SER A 1 472 ? -22.469 -20.469 -1.455 1 95.81 472 SER A N 1
ATOM 3816 C CA . SER A 1 472 ? -22.797 -19.25 -2.188 1 95.81 472 SER A CA 1
ATOM 3817 C C . SER A 1 472 ? -21.844 -19.031 -3.355 1 95.81 472 SER A C 1
ATOM 3819 O O . SER A 1 472 ? -20.656 -19.391 -3.271 1 95.81 472 SER A O 1
ATOM 3821 N N . ASN A 1 473 ? -22.391 -18.438 -4.41 1 94.44 473 ASN A N 1
ATOM 3822 C CA . ASN A 1 473 ? -21.609 -18.188 -5.609 1 94.44 473 ASN A CA 1
ATOM 3823 C C . ASN A 1 473 ? -20.75 -16.938 -5.477 1 94.44 473 ASN A C 1
ATOM 3825 O O . ASN A 1 473 ? -21.062 -16.047 -4.684 1 94.44 473 ASN A O 1
ATOM 3829 N N . TYR A 1 474 ? -19.688 -16.984 -6.262 1 94.12 474 TYR A N 1
ATOM 3830 C CA . TYR A 1 474 ? -18.844 -15.805 -6.438 1 94.12 474 TYR A CA 1
ATOM 3831 C C . TYR A 1 474 ? -18.188 -15.398 -5.121 1 94.12 474 TYR A C 1
ATOM 3833 O O . TYR A 1 474 ? -17.734 -16.266 -4.367 1 94.12 474 TYR A O 1
ATOM 3841 N N . THR A 1 475 ? -18.062 -14.086 -4.895 1 92.12 475 THR A N 1
ATOM 3842 C CA . THR A 1 475 ? -17.375 -13.648 -3.684 1 92.12 475 THR A CA 1
ATOM 3843 C C . THR A 1 475 ? -18.266 -13.852 -2.459 1 92.12 475 THR A C 1
ATOM 3845 O O . THR A 1 475 ? -19.406 -13.391 -2.43 1 92.12 475 THR A O 1
ATOM 3848 N N . VAL A 1 476 ? -17.812 -14.586 -1.58 1 95.38 476 VAL A N 1
ATOM 3849 C CA . VAL A 1 476 ? -18.516 -14.828 -0.321 1 95.38 476 VAL A CA 1
ATOM 3850 C C . VAL A 1 476 ? -17.812 -14.078 0.81 1 95.38 476 VAL A C 1
ATOM 3852 O O . VAL A 1 476 ? -16.703 -14.43 1.202 1 95.38 476 VAL A O 1
ATOM 3855 N N . HIS A 1 477 ? -18.438 -13.141 1.46 1 93.81 477 HIS A N 1
ATOM 3856 C CA . HIS A 1 477 ? -17.812 -12.188 2.369 1 93.81 477 HIS A CA 1
ATOM 3857 C C . HIS A 1 477 ? -17.594 -12.812 3.744 1 93.81 477 HIS A C 1
ATOM 3859 O O . HIS A 1 477 ? -16.891 -12.234 4.582 1 93.81 477 HIS A O 1
ATOM 3865 N N . THR A 1 478 ? -18.141 -14.016 3.93 1 96.69 478 THR A N 1
ATOM 3866 C CA . THR A 1 478 ? -17.906 -14.68 5.207 1 96.69 478 THR A CA 1
ATOM 3867 C C . THR A 1 478 ? -16.953 -15.859 5.031 1 96.69 478 THR A C 1
ATOM 3869 O O . THR A 1 478 ? -16.672 -16.578 5.992 1 96.69 478 THR A O 1
ATOM 3872 N N . LEU A 1 479 ? -16.562 -16.172 3.826 1 97.81 479 LEU A N 1
ATOM 3873 C CA . LEU A 1 479 ? -15.508 -17.141 3.516 1 97.81 479 LEU A CA 1
ATOM 3874 C C . LEU A 1 479 ? -14.141 -16.469 3.477 1 97.81 479 LEU A C 1
ATOM 3876 O O . LEU A 1 479 ? -13.914 -15.555 2.676 1 97.81 479 LEU A O 1
ATOM 3880 N N . PHE A 1 480 ? -13.188 -16.969 4.367 1 97.88 480 PHE A N 1
ATOM 3881 C CA . PHE A 1 480 ? -11.961 -16.203 4.539 1 97.88 480 PHE A CA 1
ATOM 3882 C C . PHE A 1 480 ? -10.742 -17.031 4.184 1 97.88 480 PHE A C 1
ATOM 3884 O O . PHE A 1 480 ? -10.703 -18.234 4.449 1 97.88 480 PHE A O 1
ATOM 3891 N N . LYS A 1 481 ? -9.781 -16.391 3.65 1 97.25 481 LYS A N 1
ATOM 3892 C CA . LYS A 1 481 ? -8.469 -17 3.432 1 97.25 481 LYS A CA 1
ATOM 3893 C C . LYS A 1 481 ? -7.379 -16.25 4.188 1 97.25 481 LYS A C 1
ATOM 3895 O O . LYS A 1 481 ? -7.387 -15.016 4.234 1 97.25 481 LYS A O 1
ATOM 3900 N N . TRP A 1 482 ? -6.555 -16.922 4.867 1 97.12 482 TRP A N 1
ATOM 3901 C CA . TRP A 1 482 ? -5.344 -16.406 5.492 1 97.12 482 TRP A CA 1
ATOM 3902 C C . TRP A 1 482 ? -4.098 -17 4.855 1 97.12 482 TRP A C 1
ATOM 3904 O O . TRP A 1 482 ? -4.051 -18.203 4.586 1 97.12 482 TRP A O 1
ATOM 3914 N N . LYS A 1 483 ? -3.102 -16.188 4.617 1 94.88 483 LYS A N 1
ATOM 3915 C CA . LYS A 1 483 ? -1.82 -16.625 4.074 1 94.88 483 LYS A CA 1
ATOM 3916 C C . LYS A 1 483 ? -0.667 -16.234 4.996 1 94.88 483 LYS A C 1
ATOM 3918 O O . LYS A 1 483 ? -0.743 -15.227 5.699 1 94.88 483 LYS A O 1
ATOM 3923 N N . TYR A 1 484 ? 0.333 -17.141 4.934 1 92.94 484 TYR A N 1
ATOM 3924 C CA . TYR A 1 484 ? 1.575 -16.719 5.57 1 92.94 484 TYR A CA 1
ATOM 3925 C C . TYR A 1 484 ? 2.088 -15.43 4.961 1 92.94 484 TYR A C 1
ATOM 3927 O O . TYR A 1 484 ? 1.905 -15.18 3.768 1 92.94 484 TYR A O 1
ATOM 3935 N N . CYS A 1 485 ? 2.672 -14.625 5.742 1 88.44 485 CYS A N 1
ATOM 3936 C CA . CYS A 1 485 ? 3.047 -13.266 5.367 1 88.44 485 CYS A CA 1
ATOM 3937 C C . CYS A 1 485 ? 3.896 -13.266 4.105 1 88.44 485 CYS A C 1
ATOM 3939 O O . CYS A 1 485 ? 3.742 -12.391 3.248 1 88.44 485 CYS A O 1
ATOM 3941 N N . ASP A 1 486 ? 4.785 -14.211 3.986 1 86.06 486 ASP A N 1
ATOM 3942 C CA . ASP A 1 486 ? 5.719 -14.258 2.863 1 86.06 486 ASP A CA 1
ATOM 3943 C C . ASP A 1 486 ? 5.02 -14.719 1.586 1 86.06 486 ASP A C 1
ATOM 3945 O O . ASP A 1 486 ? 5.59 -14.648 0.498 1 86.06 486 ASP A O 1
ATOM 3949 N N . LYS A 1 487 ? 3.771 -15.086 1.721 1 90.31 487 LYS A N 1
ATOM 3950 C CA . LYS A 1 487 ? 3.059 -15.625 0.564 1 90.31 487 LYS A CA 1
ATOM 3951 C C . LYS A 1 487 ? 2.123 -14.578 -0.036 1 90.31 487 LYS A C 1
ATOM 3953 O O . LYS A 1 487 ? 1.504 -14.812 -1.075 1 90.31 487 LYS A O 1
ATOM 3958 N N . TRP A 1 488 ? 2.045 -13.438 0.612 1 93.31 488 TRP A N 1
ATOM 3959 C CA . TRP A 1 488 ? 1.325 -12.328 -0.012 1 93.31 488 TRP A CA 1
ATOM 3960 C C . TRP A 1 488 ? 2.137 -11.727 -1.153 1 93.31 488 TRP A C 1
ATOM 3962 O O . TRP A 1 488 ? 3.166 -11.086 -0.922 1 93.31 488 TRP A O 1
ATOM 3972 N N . THR A 1 489 ? 1.644 -11.945 -2.391 1 94.19 489 THR A N 1
ATOM 3973 C CA . THR A 1 489 ? 2.396 -11.469 -3.545 1 94.19 489 THR A CA 1
ATOM 3974 C C . THR A 1 489 ? 1.556 -10.508 -4.379 1 94.19 489 THR A C 1
ATOM 3976 O O . THR A 1 489 ? 0.328 -10.484 -4.266 1 94.19 489 THR A O 1
ATOM 3979 N N . ILE A 1 490 ? 2.152 -9.633 -5.074 1 95.88 490 ILE A N 1
ATOM 3980 C CA . ILE A 1 490 ? 1.559 -8.688 -6.016 1 95.88 490 ILE A CA 1
ATOM 3981 C C . ILE A 1 490 ? 2.199 -8.859 -7.391 1 95.88 490 ILE A C 1
ATOM 3983 O O . ILE A 1 490 ? 3.424 -8.961 -7.504 1 95.88 490 ILE A O 1
ATOM 3987 N N . ASP A 1 491 ? 1.373 -8.945 -8.414 1 94.5 491 ASP A N 1
ATOM 3988 C CA . ASP A 1 491 ? 1.871 -8.961 -9.781 1 94.5 491 ASP A CA 1
ATOM 3989 C C . ASP A 1 491 ? 2.025 -7.539 -10.32 1 94.5 491 ASP A C 1
ATOM 3991 O O . ASP A 1 491 ? 1.033 -6.852 -10.57 1 94.5 491 ASP A O 1
ATOM 3995 N N . PHE A 1 492 ? 3.244 -7.141 -10.516 1 96.75 492 PHE A N 1
ATOM 3996 C CA . PHE A 1 492 ? 3.529 -5.824 -11.07 1 96.75 492 PHE A CA 1
ATOM 3997 C C . PHE A 1 492 ? 4.07 -5.938 -12.492 1 96.75 492 PHE A C 1
ATOM 3999 O O . PHE A 1 492 ? 4.855 -6.84 -12.789 1 96.75 492 PHE A O 1
ATOM 4006 N N . LYS A 1 493 ? 3.6 -5.102 -13.289 1 95.12 493 LYS A N 1
ATOM 4007 C CA . LYS A 1 493 ? 4.344 -4.906 -14.531 1 95.12 493 LYS A CA 1
ATOM 4008 C C . LYS A 1 493 ? 5.652 -4.16 -14.273 1 95.12 493 LYS A C 1
ATOM 4010 O O . LYS A 1 493 ? 5.668 -3.15 -13.57 1 95.12 493 LYS A O 1
ATOM 4015 N N . VAL A 1 494 ? 6.734 -4.699 -14.805 1 94.5 494 VAL A N 1
ATOM 4016 C CA . VAL A 1 494 ? 8.023 -4.023 -14.648 1 94.5 494 VAL A CA 1
ATOM 4017 C C . VAL A 1 494 ? 8.266 -3.102 -15.844 1 94.5 494 VAL A C 1
ATOM 4019 O O . VAL A 1 494 ? 8.383 -3.564 -16.984 1 94.5 494 VAL A O 1
ATOM 4022 N N . ARG A 1 495 ? 8.359 -1.822 -15.57 1 91 495 ARG A N 1
ATOM 4023 C CA . ARG A 1 495 ? 8.578 -0.841 -16.625 1 91 495 ARG A CA 1
ATOM 4024 C C . ARG A 1 495 ? 9.992 -0.274 -16.562 1 91 495 ARG A C 1
ATOM 4026 O O . ARG A 1 495 ? 10.453 0.157 -15.508 1 91 495 ARG A O 1
ATOM 4033 N N . ASP A 1 496 ? 10.57 -0.336 -17.719 1 86.5 496 ASP A N 1
ATOM 4034 C CA . ASP A 1 496 ? 11.898 0.257 -17.844 1 86.5 496 ASP A CA 1
ATOM 4035 C C . ASP A 1 496 ? 11.805 1.733 -18.219 1 86.5 496 ASP A C 1
ATOM 4037 O O . ASP A 1 496 ? 11.367 2.072 -19.328 1 86.5 496 ASP A O 1
ATOM 4041 N N . ARG A 1 497 ? 12.219 2.588 -17.375 1 85.88 497 ARG A N 1
ATOM 4042 C CA . ARG A 1 497 ? 12.18 4.027 -17.625 1 85.88 497 ARG A CA 1
ATOM 4043 C C . ARG A 1 497 ? 13.57 4.562 -17.953 1 85.88 497 ARG A C 1
ATOM 4045 O O . ARG A 1 497 ? 13.914 5.684 -17.562 1 85.88 497 ARG A O 1
ATOM 4052 N N . GLY A 1 498 ? 14.398 3.705 -18.438 1 82.25 498 GLY A N 1
ATOM 4053 C CA . GLY A 1 498 ? 15.727 4.109 -18.875 1 82.25 498 GLY A CA 1
ATOM 4054 C C . GLY A 1 498 ? 16.625 4.535 -17.719 1 82.25 498 GLY A C 1
ATOM 4055 O O . GLY A 1 498 ? 16.859 3.764 -16.797 1 82.25 498 GLY A O 1
ATOM 4056 N N . GLN A 1 499 ? 16.953 5.812 -17.672 1 80.56 499 GLN A N 1
ATOM 4057 C CA . GLN A 1 499 ? 17.906 6.348 -16.703 1 80.56 499 GLN A CA 1
ATOM 4058 C C . GLN A 1 499 ? 17.281 6.418 -15.312 1 80.56 499 GLN A C 1
ATOM 4060 O O . GLN A 1 499 ? 17.984 6.355 -14.305 1 80.56 499 GLN A O 1
ATOM 4065 N N . LYS A 1 500 ? 15.992 6.395 -15.305 1 81.56 500 LYS A N 1
ATOM 4066 C CA . LYS A 1 500 ? 15.312 6.5 -14.016 1 81.56 500 LYS A CA 1
ATOM 4067 C C . LYS A 1 500 ? 15.195 5.133 -13.344 1 81.56 500 LYS A C 1
ATOM 4069 O O . LYS A 1 500 ? 14.859 5.047 -12.164 1 81.56 500 LYS A O 1
ATOM 4074 N N . GLY A 1 501 ? 15.445 4.109 -14.172 1 86.75 501 GLY A N 1
ATOM 4075 C CA . GLY A 1 501 ? 15.453 2.771 -13.594 1 86.75 501 GLY A CA 1
ATOM 4076 C C . GLY A 1 501 ? 14.172 2.008 -13.844 1 86.75 501 GLY A C 1
ATOM 4077 O O . GLY A 1 501 ? 13.375 2.385 -14.711 1 86.75 501 GLY A O 1
ATOM 4078 N N . TRP A 1 502 ? 14.055 0.843 -13.148 1 91.69 502 TRP A N 1
ATOM 4079 C CA . TRP A 1 502 ? 12.875 -0.012 -13.289 1 91.69 502 TRP A CA 1
ATOM 4080 C C . TRP A 1 502 ? 11.82 0.34 -12.242 1 91.69 502 TRP A C 1
ATOM 4082 O O . TRP A 1 502 ? 12.148 0.633 -11.094 1 91.69 502 TRP A O 1
ATOM 4092 N N . TYR A 1 503 ? 10.594 0.307 -12.719 1 94.5 503 TYR A N 1
ATOM 4093 C CA . TYR A 1 503 ? 9.484 0.606 -11.82 1 94.5 503 TYR A CA 1
ATOM 4094 C C . TYR A 1 503 ? 8.484 -0.543 -11.789 1 94.5 503 TYR A C 1
ATOM 4096 O O . TYR A 1 503 ? 8.273 -1.223 -12.797 1 94.5 503 TYR A O 1
ATOM 4104 N N . LEU A 1 504 ? 7.91 -0.767 -10.656 1 95.88 504 LEU A N 1
ATOM 4105 C CA . LEU A 1 504 ? 6.781 -1.675 -10.484 1 95.88 504 LEU A CA 1
ATOM 4106 C C . LEU A 1 504 ? 5.457 -0.948 -10.711 1 95.88 504 LEU A C 1
ATOM 4108 O O . LEU A 1 504 ? 5.129 -0.009 -9.984 1 95.88 504 LEU A O 1
ATOM 4112 N N . SER A 1 505 ? 4.754 -1.459 -11.695 1 95.75 505 SER A N 1
ATOM 4113 C CA . SER A 1 505 ? 3.547 -0.738 -12.086 1 95.75 505 SER A CA 1
ATOM 4114 C C . SER A 1 505 ? 2.309 -1.618 -11.953 1 95.75 505 SER A C 1
ATOM 4116 O O . SER A 1 505 ? 2.357 -2.816 -12.234 1 95.75 505 SER A O 1
ATOM 4118 N N . CYS A 1 506 ? 1.246 -1.022 -11.539 1 96.5 506 CYS A N 1
ATOM 4119 C CA . CYS A 1 506 ? -0.052 -1.684 -11.461 1 96.5 506 CYS A CA 1
ATOM 4120 C C . CYS A 1 506 ? -1.071 -0.989 -12.359 1 96.5 506 CYS A C 1
ATOM 4122 O O . CYS A 1 506 ? -0.729 -0.06 -13.094 1 96.5 506 CYS A O 1
ATOM 4124 N N . VAL A 1 507 ? -2.299 -1.547 -12.352 1 94.94 507 VAL A N 1
ATOM 4125 C CA . VAL A 1 507 ? -3.371 -0.961 -13.148 1 94.94 507 VAL A CA 1
ATOM 4126 C C . VAL A 1 507 ? -4.363 -0.246 -12.234 1 94.94 507 VAL A C 1
ATOM 4128 O O . VAL A 1 507 ? -4.578 -0.663 -11.094 1 94.94 507 VAL A O 1
ATOM 4131 N N . ALA A 1 508 ? -4.855 0.859 -12.703 1 93.44 508 ALA A N 1
ATOM 4132 C CA . ALA A 1 508 ? -5.836 1.618 -11.93 1 93.44 508 ALA A CA 1
ATOM 4133 C C . ALA A 1 508 ? -7.031 2.014 -12.789 1 93.44 508 ALA A C 1
ATOM 4135 O O . ALA A 1 508 ? -7.332 1.353 -13.789 1 93.44 508 ALA A O 1
ATOM 4136 N N . ASN A 1 509 ? -7.906 2.959 -12.234 1 87.88 509 ASN A N 1
ATOM 4137 C CA . ASN A 1 509 ? -9.117 3.365 -12.938 1 87.88 509 ASN A CA 1
ATOM 4138 C C . ASN A 1 509 ? -8.82 3.779 -14.375 1 87.88 509 ASN A C 1
ATOM 4140 O O . ASN A 1 509 ? -7.793 4.406 -14.641 1 87.88 509 ASN A O 1
ATOM 4144 N N . ASP A 1 510 ? -9.688 3.314 -15.328 1 84.94 510 ASP A N 1
ATOM 4145 C CA . ASP A 1 510 ? -9.617 3.576 -16.766 1 84.94 510 ASP A CA 1
ATOM 4146 C C . ASP A 1 510 ? -8.445 2.834 -17.406 1 84.94 510 ASP A C 1
ATOM 4148 O O . ASP A 1 510 ? -7.863 3.303 -18.375 1 84.94 510 ASP A O 1
ATOM 4152 N N . ASN A 1 511 ? -7.902 1.82 -16.672 1 87.31 511 ASN A N 1
ATOM 4153 C CA . ASN A 1 511 ? -6.863 0.907 -17.141 1 87.31 511 ASN A CA 1
ATOM 4154 C C . ASN A 1 511 ? -5.531 1.626 -17.328 1 87.31 511 ASN A C 1
ATOM 4156 O O . ASN A 1 511 ? -4.758 1.281 -18.234 1 87.31 511 ASN A O 1
ATOM 4160 N N . ILE A 1 512 ? -5.418 2.582 -16.562 1 90.75 512 ILE A N 1
ATOM 4161 C CA . ILE A 1 512 ? -4.164 3.322 -16.641 1 90.75 512 ILE A CA 1
ATOM 4162 C C . ILE A 1 512 ? -3.086 2.594 -15.844 1 90.75 512 ILE A C 1
ATOM 4164 O O . ILE A 1 512 ? -3.361 2.049 -14.773 1 90.75 512 ILE A O 1
ATOM 4168 N N . GLU A 1 513 ? -1.918 2.58 -16.422 1 92.31 513 GLU A N 1
ATOM 4169 C CA . GLU A 1 513 ? -0.788 1.988 -15.719 1 92.31 513 GLU A CA 1
ATOM 4170 C C . GLU A 1 513 ? -0.139 2.996 -14.773 1 92.31 513 GLU A C 1
ATOM 4172 O O . GLU A 1 513 ? 0.135 4.133 -15.164 1 92.31 513 GLU A O 1
ATOM 4177 N N . VAL A 1 514 ? 0.036 2.633 -13.578 1 94.75 514 VAL A N 1
ATOM 4178 C CA . VAL A 1 514 ? 0.54 3.508 -12.523 1 94.75 514 VAL A CA 1
ATOM 4179 C C . VAL A 1 514 ? 1.87 2.971 -12 1 94.75 514 VAL A C 1
ATOM 4181 O O . VAL A 1 514 ? 1.955 1.82 -11.562 1 94.75 514 VAL A O 1
ATOM 4184 N N . ASP A 1 515 ? 2.893 3.811 -11.977 1 94.31 515 ASP A N 1
ATOM 4185 C CA . ASP A 1 515 ? 4.18 3.455 -11.391 1 94.31 515 ASP A CA 1
ATOM 4186 C C . ASP A 1 515 ? 4.137 3.566 -9.867 1 94.31 515 ASP A C 1
ATOM 4188 O O . ASP A 1 515 ? 4.234 4.664 -9.32 1 94.31 515 ASP A O 1
ATOM 4192 N N . CYS A 1 516 ? 4.07 2.482 -9.203 1 94.19 516 CYS A N 1
ATOM 4193 C CA . CYS A 1 516 ? 3.896 2.463 -7.758 1 94.19 516 CYS A CA 1
ATOM 4194 C C . CYS A 1 516 ? 5.215 2.742 -7.043 1 94.19 516 CYS A C 1
ATOM 4196 O O . CYS A 1 516 ? 5.25 3.488 -6.062 1 94.19 516 CYS A O 1
ATOM 4198 N N . ARG A 1 517 ? 6.227 2.07 -7.52 1 90.94 517 ARG A N 1
ATOM 4199 C CA . ARG A 1 517 ? 7.496 2.172 -6.805 1 90.94 517 ARG A CA 1
ATOM 4200 C C . ARG A 1 517 ? 8.664 1.78 -7.707 1 90.94 517 ARG A C 1
ATOM 4202 O O . ARG A 1 517 ? 8.5 0.968 -8.625 1 90.94 517 ARG A O 1
ATOM 4209 N N . GLU A 1 518 ? 9.766 2.438 -7.375 1 91.81 518 GLU A N 1
ATOM 4210 C CA . GLU A 1 518 ? 11.016 2.01 -8.008 1 91.81 518 GLU A CA 1
ATOM 4211 C C . GLU A 1 518 ? 11.453 0.642 -7.492 1 91.81 518 GLU A C 1
ATOM 4213 O O . GLU A 1 518 ? 11.328 0.354 -6.301 1 91.81 518 GLU A O 1
ATOM 4218 N N . VAL A 1 519 ? 11.984 -0.123 -8.359 1 91.56 519 VAL A N 1
ATOM 4219 C CA . VAL A 1 519 ? 12.406 -1.478 -8.016 1 91.56 519 VAL A CA 1
ATOM 4220 C C . VAL A 1 519 ? 13.516 -1.423 -6.969 1 91.56 519 VAL A C 1
ATOM 4222 O O . VAL A 1 519 ? 14.508 -0.706 -7.137 1 91.56 519 VAL A O 1
ATOM 4225 N N . ASN A 1 520 ? 13.297 -2.094 -5.871 1 88.19 520 ASN A N 1
ATOM 4226 C CA . ASN A 1 520 ? 14.312 -2.203 -4.828 1 88.19 520 ASN A CA 1
ATOM 4227 C C . ASN A 1 520 ? 14.547 -3.656 -4.426 1 88.19 520 ASN A C 1
ATOM 4229 O O . ASN A 1 520 ? 14.5 -3.99 -3.238 1 88.19 520 ASN A O 1
ATOM 4233 N N . PHE A 1 521 ? 14.914 -4.492 -5.398 1 91.31 521 PHE A N 1
ATOM 4234 C CA . PHE A 1 521 ? 15.203 -5.906 -5.211 1 91.31 521 PHE A CA 1
ATOM 4235 C C . PHE A 1 521 ? 16.656 -6.102 -4.766 1 91.31 521 PHE A C 1
ATOM 4237 O O . PHE A 1 521 ? 17.469 -5.184 -4.867 1 91.31 521 PHE A O 1
ATOM 4244 N N . SER A 1 522 ? 16.891 -7.309 -4.223 1 89.38 522 SER A N 1
ATOM 4245 C CA . SER A 1 522 ? 18.266 -7.699 -3.99 1 89.38 522 SER A CA 1
ATOM 4246 C C . SER A 1 522 ? 19.031 -7.816 -5.305 1 89.38 522 SER A C 1
ATOM 4248 O O . SER A 1 522 ? 18.438 -7.914 -6.375 1 89.38 522 SER A O 1
ATOM 4250 N N . ASN A 1 523 ? 20.328 -7.797 -5.184 1 89.62 523 ASN A N 1
ATOM 4251 C CA . ASN A 1 523 ? 21.156 -7.934 -6.379 1 89.62 523 ASN A CA 1
ATOM 4252 C C . ASN A 1 523 ? 20.891 -9.258 -7.094 1 89.62 523 ASN A C 1
ATOM 4254 O O . ASN A 1 523 ? 20.859 -9.305 -8.32 1 89.62 523 ASN A O 1
ATOM 4258 N N . ASP A 1 524 ? 20.719 -10.25 -6.344 1 90.25 524 ASP A N 1
ATOM 4259 C CA . ASP A 1 524 ? 20.422 -11.562 -6.91 1 90.25 524 ASP A CA 1
ATOM 4260 C C . ASP A 1 524 ? 19.094 -11.539 -7.668 1 90.25 524 ASP A C 1
ATOM 4262 O O . ASP A 1 524 ? 19 -12.07 -8.781 1 90.25 524 ASP A O 1
ATOM 4266 N N . ASP A 1 525 ? 18.109 -10.922 -7.07 1 91 525 ASP A N 1
ATOM 4267 C CA . ASP A 1 525 ? 16.781 -10.852 -7.695 1 91 525 ASP A CA 1
ATOM 4268 C C . ASP A 1 525 ? 16.812 -9.969 -8.945 1 91 525 ASP A C 1
ATOM 4270 O O . ASP A 1 525 ? 16.109 -10.242 -9.914 1 91 525 ASP A O 1
ATOM 4274 N N . LEU A 1 526 ? 17.625 -8.945 -8.93 1 90.25 526 LEU A N 1
ATOM 4275 C CA . LEU A 1 526 ? 17.766 -8.07 -10.094 1 90.25 526 LEU A CA 1
ATOM 4276 C C . LEU A 1 526 ? 18.391 -8.82 -11.266 1 90.25 526 LEU A C 1
ATOM 4278 O O . LEU A 1 526 ? 17.984 -8.625 -12.414 1 90.25 526 LEU A O 1
ATOM 4282 N N . GLN A 1 527 ? 19.375 -9.656 -10.977 1 87.56 527 GLN A N 1
ATOM 4283 C CA . GLN A 1 527 ? 20.016 -10.445 -12.023 1 87.56 527 GLN A CA 1
ATOM 4284 C C . GLN A 1 527 ? 19.031 -11.438 -12.641 1 87.56 527 GLN A C 1
ATOM 4286 O O . GLN A 1 527 ? 19.016 -11.625 -13.859 1 87.56 527 GLN A O 1
ATOM 4291 N N . LYS A 1 528 ? 18.281 -12.016 -11.773 1 85.69 528 LYS A N 1
ATOM 4292 C CA . LYS A 1 528 ? 17.25 -12.93 -12.266 1 85.69 528 LYS A CA 1
ATOM 4293 C C . LYS A 1 528 ? 16.25 -12.211 -13.164 1 85.69 528 LYS A C 1
ATOM 4295 O O . LYS A 1 528 ? 15.859 -12.727 -14.211 1 85.69 528 LYS A O 1
ATOM 4300 N N . LEU A 1 529 ? 15.812 -11.07 -12.734 1 87.62 529 LEU A N 1
ATOM 4301 C CA . LEU A 1 529 ? 14.852 -10.289 -13.5 1 87.62 529 LEU A CA 1
ATOM 4302 C C . LEU A 1 529 ? 15.438 -9.875 -14.844 1 87.62 529 LEU A C 1
ATOM 4304 O O . LEU A 1 529 ? 14.734 -9.875 -15.859 1 87.62 529 LEU A O 1
ATOM 4308 N N . ARG A 1 530 ? 16.672 -9.5 -14.852 1 84.31 530 ARG A N 1
ATOM 4309 C CA . ARG A 1 530 ? 17.344 -9.133 -16.094 1 84.31 530 ARG A CA 1
ATOM 4310 C C . ARG A 1 530 ? 17.328 -10.297 -17.078 1 84.31 530 ARG A C 1
ATOM 4312 O O . ARG A 1 530 ? 17.141 -10.102 -18.281 1 84.31 530 ARG A O 1
ATOM 4319 N N . ARG A 1 531 ? 17.547 -11.469 -16.594 1 79 531 ARG A N 1
ATOM 4320 C CA . ARG A 1 531 ? 17.516 -12.664 -17.438 1 79 531 ARG A CA 1
ATOM 4321 C C . ARG A 1 531 ? 16.125 -12.875 -18.031 1 79 531 ARG A C 1
ATOM 4323 O O . ARG A 1 531 ? 16 -13.266 -19.188 1 79 531 ARG A O 1
ATOM 4330 N N . GLU A 1 532 ? 15.156 -12.602 -17.188 1 80.19 532 GLU A N 1
ATOM 4331 C CA . GLU A 1 532 ? 13.781 -12.75 -17.656 1 80.19 532 GLU A CA 1
ATOM 4332 C C . GLU A 1 532 ? 13.469 -11.734 -18.75 1 80.19 532 GLU A C 1
ATOM 4334 O O . GLU A 1 532 ? 12.719 -12.039 -19.688 1 80.19 532 GLU A O 1
ATOM 4339 N N . PHE A 1 533 ? 14 -10.57 -18.672 1 80.19 533 PHE A N 1
ATOM 4340 C CA . PHE A 1 533 ? 13.805 -9.562 -19.703 1 80.19 533 PHE A CA 1
ATOM 4341 C C . PHE A 1 533 ? 14.438 -10 -21.016 1 80.19 533 PHE A C 1
ATOM 4343 O O . PHE A 1 533 ? 13.891 -9.734 -22.094 1 80.19 533 PHE A O 1
ATOM 4350 N N . GLN A 1 534 ? 15.492 -10.664 -20.859 1 73.94 534 GLN A N 1
ATOM 4351 C CA . GLN A 1 534 ? 16.172 -11.148 -22.062 1 73.94 534 GLN A CA 1
ATOM 4352 C C . GLN A 1 534 ? 15.344 -12.242 -22.75 1 73.94 534 GLN A C 1
ATOM 4354 O O . GLN A 1 534 ? 15.359 -12.359 -23.969 1 73.94 534 GLN A O 1
ATOM 4359 N N . ARG A 1 535 ? 14.578 -12.898 -21.891 1 72.38 535 ARG A N 1
ATOM 4360 C CA . ARG A 1 535 ? 13.766 -14 -22.391 1 72.38 535 ARG A CA 1
ATOM 4361 C C . ARG A 1 535 ? 12.438 -13.5 -22.938 1 72.38 535 ARG A C 1
ATOM 4363 O O . ARG A 1 535 ? 11.766 -14.195 -23.703 1 72.38 535 ARG A O 1
ATOM 4370 N N . ALA A 1 536 ? 12.117 -12.281 -22.5 1 70.81 536 ALA A N 1
ATOM 4371 C CA . ALA A 1 536 ? 10.75 -11.828 -22.75 1 70.81 536 ALA A CA 1
ATOM 4372 C C . ALA A 1 536 ? 10.523 -11.562 -24.234 1 70.81 536 ALA A C 1
ATOM 4374 O O . ALA A 1 536 ? 11.391 -11 -24.906 1 70.81 536 ALA A O 1
ATOM 4375 N N . ARG A 1 537 ? 9.453 -12.125 -24.766 1 62 537 ARG A N 1
ATOM 4376 C CA . ARG A 1 537 ? 9 -11.875 -26.141 1 62 537 ARG A CA 1
ATOM 4377 C C . ARG A 1 537 ? 8.719 -10.391 -26.359 1 62 537 ARG A C 1
ATOM 4379 O O . ARG A 1 537 ? 9.062 -9.844 -27.406 1 62 537 ARG A O 1
ATOM 4386 N N . ASP A 1 538 ? 8.07 -9.836 -25.406 1 68.56 538 ASP A N 1
ATOM 4387 C CA . ASP A 1 538 ? 7.727 -8.422 -25.328 1 68.56 538 ASP A CA 1
ATOM 4388 C C . ASP A 1 538 ? 8.125 -7.828 -23.984 1 68.56 538 ASP A C 1
ATOM 4390 O O . ASP A 1 538 ? 7.457 -8.062 -22.969 1 68.56 538 ASP A O 1
ATOM 4394 N N . THR A 1 539 ? 9.234 -7.125 -24.062 1 69.31 539 THR A N 1
ATOM 4395 C CA . THR A 1 539 ? 9.789 -6.578 -22.828 1 69.31 539 THR A CA 1
ATOM 4396 C C . THR A 1 539 ? 8.828 -5.559 -22.219 1 69.31 539 THR A C 1
ATOM 4398 O O . THR A 1 539 ? 8.953 -5.207 -21.047 1 69.31 539 THR A O 1
ATOM 4401 N N . SER A 1 540 ? 7.926 -5.102 -23.016 1 75.25 540 SER A N 1
ATOM 4402 C CA . SER A 1 540 ? 7.008 -4.086 -22.516 1 75.25 540 SER A CA 1
ATOM 4403 C C . SER A 1 540 ? 5.891 -4.711 -21.688 1 75.25 540 SER A C 1
ATOM 4405 O O . SER A 1 540 ? 5.121 -4 -21.047 1 75.25 540 SER A O 1
ATOM 4407 N N . THR A 1 541 ? 5.898 -6.051 -21.578 1 78.56 541 THR A N 1
ATOM 4408 C CA . THR A 1 541 ? 4.777 -6.691 -20.906 1 78.56 541 THR A CA 1
ATOM 4409 C C . THR A 1 541 ? 5.277 -7.648 -19.828 1 78.56 541 THR A C 1
ATOM 4411 O O . THR A 1 541 ? 4.578 -8.594 -19.453 1 78.56 541 THR A O 1
ATOM 4414 N N . VAL A 1 542 ? 6.43 -7.434 -19.375 1 86.75 542 VAL A N 1
ATOM 4415 C CA . VAL A 1 542 ? 6.977 -8.32 -18.359 1 86.75 542 VAL A CA 1
ATOM 4416 C C . VAL A 1 542 ? 6.27 -8.078 -17.031 1 86.75 542 VAL A C 1
ATOM 4418 O O . VAL A 1 542 ? 6.367 -6.988 -16.453 1 86.75 542 VAL A O 1
ATOM 4421 N N . VAL A 1 543 ? 5.52 -9.047 -16.562 1 91.25 543 VAL A N 1
ATOM 4422 C CA . VAL A 1 543 ? 4.832 -8.992 -15.273 1 91.25 543 VAL A CA 1
ATOM 4423 C C . VAL A 1 543 ? 5.574 -9.852 -14.25 1 91.25 543 VAL A C 1
ATOM 4425 O O . VAL A 1 543 ? 5.797 -11.039 -14.477 1 91.25 543 VAL A O 1
ATOM 4428 N N . ALA A 1 544 ? 5.992 -9.211 -13.164 1 93.31 544 ALA A N 1
ATOM 4429 C CA . ALA A 1 544 ? 6.746 -9.898 -12.117 1 93.31 544 ALA A CA 1
ATOM 4430 C C . ALA A 1 544 ? 5.891 -10.117 -10.867 1 93.31 544 ALA A C 1
ATOM 4432 O O . ALA A 1 544 ? 5.18 -9.203 -10.43 1 93.31 544 ALA A O 1
ATOM 4433 N N . GLU A 1 545 ? 5.953 -11.312 -10.352 1 92.69 545 GLU A N 1
ATOM 4434 C CA . GLU A 1 545 ? 5.391 -11.602 -9.031 1 92.69 545 GLU A CA 1
ATOM 4435 C C . GLU A 1 545 ? 6.352 -11.203 -7.918 1 92.69 545 GLU A C 1
ATOM 4437 O O . GLU A 1 545 ? 7.48 -11.703 -7.859 1 92.69 545 GLU A O 1
ATOM 4442 N N . CYS A 1 546 ? 5.82 -10.242 -7.055 1 94.81 546 CYS A N 1
ATOM 4443 C CA . CYS A 1 546 ? 6.664 -9.672 -6.012 1 94.81 546 CYS A CA 1
ATOM 4444 C C . CYS A 1 546 ? 5.973 -9.742 -4.652 1 94.81 546 CYS A C 1
ATOM 4446 O O . CYS A 1 546 ? 4.746 -9.836 -4.582 1 94.81 546 CYS A O 1
ATOM 4448 N N . SER A 1 547 ? 6.766 -9.789 -3.666 1 93.81 547 SER A N 1
ATOM 4449 C CA . SER A 1 547 ? 6.25 -9.688 -2.305 1 93.81 547 SER A CA 1
ATOM 4450 C C . SER A 1 547 ? 7.102 -8.742 -1.46 1 93.81 547 SER A C 1
ATOM 4452 O O . SER A 1 547 ? 8.32 -8.68 -1.627 1 93.81 547 SER A O 1
ATOM 4454 N N . PHE A 1 548 ? 6.434 -7.977 -0.647 1 93.69 548 PHE A N 1
ATOM 4455 C CA . PHE A 1 548 ? 7.168 -7.172 0.323 1 93.69 548 PHE A CA 1
ATOM 4456 C C . PHE A 1 548 ? 7.562 -8.008 1.533 1 93.69 548 PHE A C 1
ATOM 4458 O O . PHE A 1 548 ? 6.727 -8.719 2.105 1 93.69 548 PHE A O 1
ATOM 4465 N N . GLN A 1 549 ? 8.836 -7.895 1.861 1 89.69 549 GLN A N 1
ATOM 4466 C CA . GLN A 1 549 ? 9.352 -8.609 3.025 1 89.69 549 GLN A CA 1
ATOM 4467 C C . GLN A 1 549 ? 9.5 -7.672 4.223 1 89.69 549 GLN A C 1
ATOM 4469 O O . GLN A 1 549 ? 10.531 -7.012 4.375 1 89.69 549 GLN A O 1
ATOM 4474 N N . PRO A 1 550 ? 8.586 -7.738 5.145 1 87.94 550 PRO A N 1
ATOM 4475 C CA . PRO A 1 550 ? 8.648 -6.801 6.266 1 87.94 550 PRO A CA 1
ATOM 4476 C C . PRO A 1 550 ? 9.883 -6.996 7.137 1 87.94 550 PRO A C 1
ATOM 4478 O O . PRO A 1 550 ? 10.375 -6.043 7.746 1 87.94 550 PRO A O 1
ATOM 4481 N N . LYS A 1 551 ? 10.398 -8.195 7.246 1 82.44 551 LYS A N 1
ATOM 4482 C CA . LYS A 1 551 ? 11.555 -8.5 8.086 1 82.44 551 LYS A CA 1
ATOM 4483 C C . LYS A 1 551 ? 12.805 -7.777 7.586 1 82.44 551 LYS A C 1
ATOM 4485 O O . LYS A 1 551 ? 13.68 -7.426 8.375 1 82.44 551 LYS A O 1
ATOM 4490 N N . TRP A 1 552 ? 12.828 -7.531 6.301 1 83.69 552 TRP A N 1
ATOM 4491 C CA . TRP A 1 552 ? 14.023 -6.938 5.719 1 83.69 552 TRP A CA 1
ATOM 4492 C C . TRP A 1 552 ? 13.742 -5.531 5.199 1 83.69 552 TRP A C 1
ATOM 4494 O O . TRP A 1 552 ? 14.664 -4.742 4.984 1 83.69 552 TRP A O 1
ATOM 4504 N N . GLY A 1 553 ? 12.453 -5.293 4.984 1 86.44 553 GLY A N 1
ATOM 4505 C CA . GLY A 1 553 ? 12.07 -3.992 4.457 1 86.44 553 GLY A CA 1
ATOM 4506 C C . GLY A 1 553 ? 12.344 -3.85 2.971 1 86.44 553 GLY A C 1
ATOM 4507 O O . GLY A 1 553 ? 12.641 -2.754 2.49 1 86.44 553 GLY A O 1
ATOM 4508 N N . THR A 1 554 ? 12.383 -4.914 2.223 1 89 554 THR A N 1
ATOM 4509 C CA . THR A 1 554 ? 12.648 -4.91 0.788 1 89 554 THR A CA 1
ATOM 4510 C C . THR A 1 554 ? 11.633 -5.781 0.05 1 89 554 THR A C 1
ATOM 4512 O O . THR A 1 554 ? 10.945 -6.602 0.664 1 89 554 THR A O 1
ATOM 4515 N N . TRP A 1 555 ? 11.492 -5.48 -1.19 1 93.56 555 TRP A N 1
ATOM 4516 C CA . TRP A 1 555 ? 10.664 -6.324 -2.049 1 93.56 555 TRP A CA 1
ATOM 4517 C C . TRP A 1 555 ? 11.461 -7.5 -2.596 1 93.56 555 TRP A C 1
ATOM 4519 O O . TRP A 1 555 ? 12.672 -7.391 -2.811 1 93.56 555 TRP A O 1
ATOM 4529 N N . LYS A 1 556 ? 10.789 -8.594 -2.766 1 92.88 556 LYS A N 1
ATOM 4530 C CA . LYS A 1 556 ? 11.383 -9.812 -3.303 1 92.88 556 LYS A CA 1
ATOM 4531 C C . LYS A 1 556 ? 10.766 -10.18 -4.648 1 92.88 556 LYS A C 1
ATOM 4533 O O . LYS A 1 556 ? 9.547 -10.102 -4.82 1 92.88 556 LYS A O 1
ATOM 4538 N N . PHE A 1 557 ? 11.656 -10.539 -5.629 1 93.56 557 PHE A N 1
ATOM 4539 C CA . PHE A 1 557 ? 11.227 -11.055 -6.926 1 93.56 557 PHE A CA 1
ATOM 4540 C C . PHE A 1 557 ? 11.078 -12.57 -6.879 1 93.56 557 PHE A C 1
ATOM 4542 O O . PHE A 1 557 ? 12.023 -13.281 -6.52 1 93.56 557 PHE A O 1
ATOM 4549 N N . HIS A 1 558 ? 9.906 -13.016 -7.238 1 88.81 558 HIS A N 1
ATOM 4550 C CA . HIS A 1 558 ? 9.695 -14.453 -7.211 1 88.81 558 HIS A CA 1
ATOM 4551 C C . HIS A 1 558 ? 9.859 -15.062 -8.602 1 88.81 558 HIS A C 1
ATOM 4553 O O . HIS A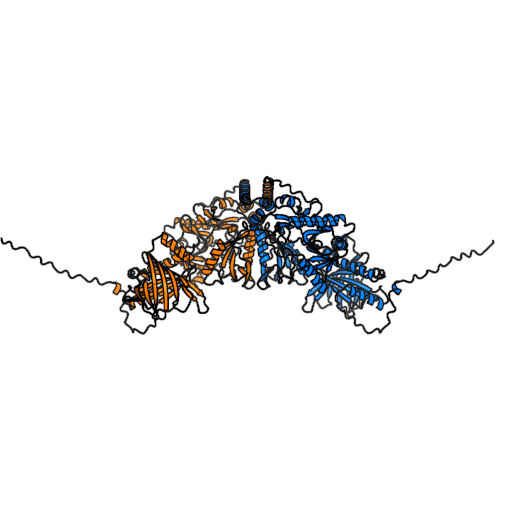 1 558 ? 10.766 -15.867 -8.828 1 88.81 558 HIS A O 1
ATOM 4559 N N . GLN A 1 559 ? 8.977 -14.602 -9.516 1 83.69 559 GLN A N 1
ATOM 4560 C CA . GLN A 1 559 ? 8.992 -15.125 -10.883 1 83.69 559 GLN A CA 1
ATOM 4561 C C . GLN A 1 559 ? 8.234 -14.203 -11.828 1 83.69 559 GLN A C 1
ATOM 4563 O O . GLN A 1 559 ? 7.449 -13.367 -11.391 1 83.69 559 GLN A O 1
ATOM 4568 N N . VAL A 1 560 ? 8.453 -14.414 -13.109 1 84.62 560 VAL A N 1
ATOM 4569 C CA . VAL A 1 560 ? 7.676 -13.719 -14.125 1 84.62 560 VAL A CA 1
ATOM 4570 C C . VAL A 1 560 ? 6.375 -14.469 -14.391 1 84.62 560 VAL A C 1
ATOM 4572 O O . VAL A 1 560 ? 6.355 -15.703 -14.422 1 84.62 560 VAL A O 1
ATOM 4575 N N . ARG A 1 561 ? 5.363 -13.719 -14.422 1 80.31 561 ARG A N 1
ATOM 4576 C CA . ARG A 1 561 ? 4.066 -14.281 -14.766 1 80.31 561 ARG A CA 1
ATOM 4577 C C . ARG A 1 561 ? 3.826 -14.219 -16.266 1 80.31 561 ARG A C 1
ATOM 4579 O O . ARG A 1 561 ? 3.287 -13.234 -16.781 1 80.31 561 ARG A O 1
ATOM 4586 N N . HIS A 1 562 ? 4.055 -15.258 -16.953 1 68.19 562 HIS A N 1
ATOM 4587 C CA . HIS A 1 562 ? 3.963 -15.281 -18.406 1 68.19 562 HIS A CA 1
ATOM 4588 C C . HIS A 1 562 ? 2.508 -15.312 -18.859 1 68.19 562 HIS A C 1
ATOM 4590 O O . HIS A 1 562 ? 2.213 -15 -20.016 1 68.19 562 HIS A O 1
ATOM 4596 N N . ASP A 1 563 ? 1.761 -15.625 -17.922 1 65 563 ASP A N 1
ATOM 4597 C CA . ASP A 1 563 ? 0.343 -15.758 -18.25 1 65 563 ASP A CA 1
ATOM 4598 C C . ASP A 1 563 ? -0.36 -14.406 -18.188 1 65 563 ASP A C 1
ATOM 4600 O O . ASP A 1 563 ? -1.508 -14.273 -18.625 1 65 563 ASP A O 1
ATOM 4604 N N . LYS A 1 564 ? 0.347 -13.422 -17.641 1 76.62 564 LYS A N 1
ATOM 4605 C CA . LYS A 1 564 ? -0.273 -12.117 -17.453 1 76.62 564 LYS A CA 1
ATOM 4606 C C . LYS A 1 564 ? 0.395 -11.062 -18.328 1 76.62 564 LYS A C 1
ATOM 4608 O O . LYS A 1 564 ? 1.614 -11.078 -18.516 1 76.62 564 LYS A O 1
ATOM 4613 N N . LYS A 1 565 ? -0.463 -10.18 -18.828 1 77.94 565 LYS A N 1
ATOM 4614 C CA . LYS A 1 565 ? 0.065 -9.07 -19.609 1 77.94 565 LYS A CA 1
ATOM 4615 C C . LYS A 1 565 ? 0.016 -7.766 -18.812 1 77.94 565 LYS A C 1
ATOM 4617 O O . LYS A 1 565 ? 0.695 -6.797 -19.156 1 77.94 565 LYS A O 1
ATOM 4622 N N . LYS A 1 566 ? -0.836 -7.785 -17.812 1 88.06 566 LYS A N 1
ATOM 4623 C CA . LYS A 1 566 ? -0.994 -6.598 -16.984 1 88.06 566 LYS A CA 1
ATOM 4624 C C . LYS A 1 566 ? -0.762 -6.93 -15.516 1 88.06 566 LYS A C 1
ATOM 4626 O O . LYS A 1 566 ? -0.955 -8.07 -15.086 1 88.06 566 LYS A O 1
ATOM 4631 N N . GLY A 1 567 ? -0.28 -5.879 -14.805 1 93.12 567 GLY A N 1
ATOM 4632 C CA . GLY A 1 567 ? -0.152 -6.043 -13.367 1 93.12 567 GLY A CA 1
ATOM 4633 C C . GLY A 1 567 ? -1.488 -6.082 -12.648 1 93.12 567 GLY A C 1
ATOM 4634 O O . GLY A 1 567 ? -2.543 -5.996 -13.281 1 93.12 567 GLY A O 1
ATOM 4635 N N . ASN A 1 568 ? -1.431 -6.242 -11.406 1 94 568 ASN A N 1
ATOM 4636 C CA . ASN A 1 568 ? -2.641 -6.238 -10.594 1 94 568 ASN A CA 1
ATOM 4637 C C . ASN A 1 568 ? -3.291 -4.855 -10.555 1 94 568 ASN A C 1
ATOM 4639 O O . ASN A 1 568 ? -2.621 -3.846 -10.781 1 94 568 ASN A O 1
ATOM 4643 N N . TYR A 1 569 ? -4.559 -4.945 -10.398 1 93.06 569 TYR A N 1
ATOM 4644 C CA . TYR A 1 569 ? -5.281 -3.699 -10.172 1 93.06 569 TYR A CA 1
ATOM 4645 C C . TYR A 1 569 ? -4.906 -3.084 -8.828 1 93.06 569 TYR A C 1
ATOM 4647 O O . TYR A 1 569 ? -4.578 -3.803 -7.879 1 93.06 569 TYR A O 1
ATOM 4655 N N . ILE A 1 570 ? -4.98 -1.84 -8.68 1 95.62 570 ILE A N 1
ATOM 4656 C CA . ILE A 1 570 ? -4.488 -1.081 -7.531 1 95.62 570 ILE A CA 1
ATOM 4657 C C . ILE A 1 570 ? -5.207 -1.536 -6.266 1 95.62 570 ILE A C 1
ATOM 4659 O O . ILE A 1 570 ? -4.617 -1.553 -5.18 1 95.62 570 ILE A O 1
ATOM 4663 N N . SER A 1 571 ? -6.422 -1.866 -6.332 1 92.19 571 SER A N 1
ATOM 4664 C CA . SER A 1 571 ? -7.129 -2.32 -5.137 1 92.19 571 SER A CA 1
ATOM 4665 C C . SER A 1 571 ? -6.508 -3.596 -4.578 1 92.19 571 SER A C 1
ATOM 4667 O O . SER A 1 571 ? -6.492 -3.801 -3.363 1 92.19 571 SER A O 1
ATOM 4669 N N . ILE A 1 572 ? -5.988 -4.426 -5.438 1 91.94 572 ILE A N 1
ATOM 4670 C CA . ILE A 1 572 ? -5.316 -5.648 -5.016 1 91.94 572 ILE A CA 1
ATOM 4671 C C . ILE A 1 572 ? -4 -5.297 -4.32 1 91.94 572 ILE A C 1
ATOM 4673 O O . ILE A 1 572 ? -3.641 -5.91 -3.314 1 91.94 572 ILE A O 1
ATOM 4677 N N . VAL A 1 573 ? -3.32 -4.32 -4.898 1 95.5 573 VAL A N 1
ATOM 4678 C CA . VAL A 1 573 ? -2.076 -3.854 -4.297 1 95.5 573 VAL A CA 1
ATOM 4679 C C . VAL A 1 573 ? -2.342 -3.377 -2.871 1 95.5 573 VAL A C 1
ATOM 4681 O O . VAL A 1 573 ? -1.652 -3.787 -1.934 1 95.5 573 VAL A O 1
ATOM 4684 N N . MET A 1 574 ? -3.363 -2.598 -2.707 1 94.56 574 MET A N 1
ATOM 4685 C CA . MET A 1 574 ? -3.705 -2.047 -1.399 1 94.56 574 MET A CA 1
ATOM 4686 C C . MET A 1 574 ? -4.129 -3.152 -0.438 1 94.56 574 MET A C 1
ATOM 4688 O O . MET A 1 574 ? -3.691 -3.182 0.714 1 94.56 574 MET A O 1
ATOM 4692 N N . ASP A 1 575 ? -4.961 -4.051 -0.913 1 92.81 575 ASP A N 1
ATOM 4693 C CA . ASP A 1 575 ? -5.426 -5.164 -0.09 1 92.81 575 ASP A CA 1
ATOM 4694 C C . ASP A 1 575 ? -4.254 -6.004 0.411 1 92.81 575 ASP A C 1
ATOM 4696 O O . ASP A 1 575 ? -4.23 -6.418 1.572 1 92.81 575 ASP A O 1
ATOM 4700 N N . THR A 1 576 ? -3.381 -6.266 -0.498 1 93.94 576 THR A N 1
ATOM 4701 C CA . THR A 1 576 ? -2.223 -7.082 -0.155 1 93.94 576 THR A CA 1
ATOM 4702 C C . THR A 1 576 ? -1.345 -6.371 0.872 1 93.94 576 THR A C 1
ATOM 4704 O O . THR A 1 576 ? -0.939 -6.973 1.87 1 93.94 576 THR A O 1
ATOM 4707 N N . MET A 1 577 ? -1.078 -5.102 0.64 1 94.69 577 MET A N 1
ATOM 4708 C CA . MET A 1 577 ? -0.25 -4.34 1.57 1 94.69 577 MET A CA 1
ATOM 4709 C C . MET A 1 577 ? -0.919 -4.238 2.936 1 94.69 577 MET A C 1
ATOM 4711 O O . MET A 1 577 ? -0.245 -4.266 3.967 1 94.69 577 MET A O 1
ATOM 4715 N N . GLU A 1 578 ? -2.225 -4.055 2.977 1 93.88 578 GLU A N 1
ATOM 4716 C CA . GLU A 1 578 ? -2.967 -4.035 4.234 1 93.88 578 GLU A CA 1
ATOM 4717 C C . GLU A 1 578 ? -2.818 -5.355 4.984 1 93.88 578 GLU A C 1
ATOM 4719 O O . GLU A 1 578 ? -2.637 -5.363 6.203 1 93.88 578 GLU A O 1
ATOM 4724 N N . SER A 1 579 ? -2.891 -6.43 4.223 1 93.25 579 SER A N 1
ATOM 4725 C CA . SER A 1 579 ? -2.732 -7.742 4.832 1 93.25 579 SER A CA 1
ATOM 4726 C C . SER A 1 579 ? -1.336 -7.918 5.418 1 93.25 579 SER A C 1
ATOM 4728 O O . SER A 1 579 ? -1.179 -8.469 6.512 1 93.25 579 SER A O 1
ATOM 4730 N N . ILE A 1 580 ? -0.368 -7.48 4.703 1 93.62 580 ILE A N 1
ATOM 4731 C CA . ILE A 1 580 ? 1.007 -7.559 5.184 1 93.62 580 ILE A CA 1
ATOM 4732 C C . ILE A 1 580 ? 1.172 -6.676 6.418 1 93.62 580 ILE A C 1
ATOM 4734 O O . ILE A 1 580 ? 1.831 -7.062 7.387 1 93.62 580 ILE A O 1
ATOM 4738 N N . ALA A 1 581 ? 0.553 -5.555 6.391 1 92.69 581 ALA A N 1
ATOM 4739 C CA . ALA A 1 581 ? 0.634 -4.613 7.504 1 92.69 581 ALA A CA 1
ATOM 4740 C C . ALA A 1 581 ? 0.006 -5.199 8.766 1 92.69 581 ALA A C 1
ATOM 4742 O O . ALA A 1 581 ? 0.497 -4.973 9.875 1 92.69 581 ALA A O 1
ATOM 4743 N N . GLU A 1 582 ? -1.061 -5.867 8.656 1 91.56 582 GLU A N 1
ATOM 4744 C CA . GLU A 1 582 ? -1.701 -6.508 9.797 1 91.56 582 GLU A CA 1
ATOM 4745 C C . GLU A 1 582 ? -0.815 -7.605 10.383 1 91.56 582 GLU A C 1
ATOM 4747 O O . GLU A 1 582 ? -0.871 -7.879 11.586 1 91.56 582 GLU A O 1
ATOM 4752 N N . ASN A 1 583 ? -0.049 -8.195 9.539 1 86.62 583 ASN A N 1
ATOM 4753 C CA . ASN A 1 583 ? 0.947 -9.188 9.945 1 86.62 583 ASN A CA 1
ATOM 4754 C C . ASN A 1 583 ? 0.353 -10.227 10.891 1 86.62 583 ASN A C 1
ATOM 4756 O O . ASN A 1 583 ? 0.881 -10.461 11.977 1 86.62 583 ASN A O 1
ATOM 4760 N N . LEU A 1 584 ? -0.729 -10.891 10.453 1 90.25 584 LEU A N 1
ATOM 4761 C CA . LEU A 1 584 ? -1.349 -11.953 11.234 1 90.25 584 LEU A CA 1
ATOM 4762 C C . LEU A 1 584 ? -0.49 -13.211 11.211 1 90.25 584 LEU A C 1
ATOM 4764 O O . LEU A 1 584 ? -0.232 -13.773 10.141 1 90.25 584 LEU A O 1
ATOM 4768 N N . SER A 1 585 ? -0.064 -13.648 12.383 1 88.38 585 SER A N 1
ATOM 4769 C CA . SER A 1 585 ? 0.79 -14.828 12.469 1 88.38 585 SER A CA 1
ATOM 4770 C C . SER A 1 585 ? -0.03 -16.078 12.758 1 88.38 585 SER A C 1
ATOM 4772 O O . SER A 1 585 ? -1.171 -16 13.219 1 88.38 585 SER A O 1
ATOM 4774 N N . SER A 1 586 ? 0.606 -17.203 12.43 1 91.94 586 SER A N 1
ATOM 4775 C CA . SER A 1 586 ? -0.033 -18.469 12.766 1 91.94 586 SER A CA 1
ATOM 4776 C C . SER A 1 586 ? -0.275 -18.578 14.266 1 91.94 586 SER A C 1
ATOM 4778 O O . SER A 1 586 ? -1.287 -19.141 14.695 1 91.94 586 SER A O 1
ATOM 4780 N N . ASP A 1 587 ? 0.574 -18.047 15.078 1 88.81 587 ASP A N 1
ATOM 4781 C CA . ASP A 1 587 ? 0.439 -18.078 16.531 1 88.81 587 ASP A CA 1
ATOM 4782 C C . ASP A 1 587 ? -0.779 -17.281 17 1 88.81 587 ASP A C 1
ATOM 4784 O O . ASP A 1 587 ? -1.484 -17.703 17.922 1 88.81 587 ASP A O 1
ATOM 4788 N N . GLU A 1 588 ? -0.89 -16.156 16.422 1 89.75 588 GLU A N 1
ATOM 4789 C CA . GLU A 1 588 ? -2.057 -15.344 16.75 1 89.75 588 GLU A CA 1
ATOM 4790 C C . GLU A 1 588 ? -3.354 -16.078 16.438 1 89.75 588 GLU A C 1
ATOM 4792 O O . GLU A 1 588 ? -4.312 -16.016 17.203 1 89.75 588 GLU A O 1
ATOM 4797 N N . LEU A 1 589 ? -3.371 -16.734 15.297 1 94.56 589 LEU A N 1
ATOM 4798 C CA . LEU A 1 589 ? -4.547 -17.516 14.906 1 94.56 589 LEU A CA 1
ATOM 4799 C C . LEU A 1 589 ? -4.793 -18.656 15.898 1 94.56 589 LEU A C 1
ATOM 4801 O O . LEU A 1 589 ? -5.922 -18.844 16.359 1 94.56 589 LEU A O 1
ATOM 4805 N N . LYS A 1 590 ? -3.781 -19.422 16.219 1 93 590 LYS A N 1
ATOM 4806 C CA . LYS A 1 590 ? -3.881 -20.531 17.156 1 93 590 LYS A CA 1
ATOM 4807 C C . LYS A 1 590 ? -4.445 -20.094 18.5 1 93 590 LYS A C 1
ATOM 4809 O O . LYS A 1 590 ? -5.203 -20.828 19.141 1 93 590 LYS A O 1
ATOM 4814 N N . TYR A 1 591 ? -4.078 -18.891 18.844 1 90.5 591 TYR A N 1
ATOM 4815 C CA . TYR A 1 591 ? -4.484 -18.359 20.141 1 90.5 591 TYR A CA 1
ATOM 4816 C C . TYR A 1 591 ? -5.91 -17.828 20.094 1 90.5 591 TYR A C 1
ATOM 4818 O O . TYR A 1 591 ? -6.746 -18.172 20.922 1 90.5 591 TYR A O 1
ATOM 4826 N N . ARG A 1 592 ? -6.242 -17.047 19.156 1 93.25 592 ARG A N 1
ATOM 4827 C CA . ARG A 1 592 ? -7.438 -16.203 19.203 1 93.25 592 ARG A CA 1
ATOM 4828 C C . ARG A 1 592 ? -8.648 -16.938 18.641 1 93.25 592 ARG A C 1
ATOM 4830 O O . ARG A 1 592 ? -9.758 -16.797 19.156 1 93.25 592 ARG A O 1
ATOM 4837 N N . ILE A 1 593 ? -8.477 -17.734 17.609 1 95.38 593 ILE A N 1
ATOM 4838 C CA . ILE A 1 593 ? -9.578 -18.281 16.844 1 95.38 593 ILE A CA 1
ATOM 4839 C C . ILE A 1 593 ? -10.414 -19.203 17.719 1 95.38 593 ILE A C 1
ATOM 4841 O O . ILE A 1 593 ? -11.648 -19.172 17.656 1 95.38 593 ILE A O 1
ATOM 4845 N N . PRO A 1 594 ? -9.82 -20.047 18.609 1 94.19 594 PRO A N 1
ATOM 4846 C CA . PRO A 1 594 ? -10.617 -20.953 19.422 1 94.19 594 PRO A CA 1
ATOM 4847 C C . PRO A 1 594 ? -11.359 -20.25 20.562 1 94.19 594 PRO A C 1
ATOM 4849 O O . PRO A 1 594 ? -12.234 -20.844 21.203 1 94.19 594 PRO A O 1
ATOM 4852 N N . LEU A 1 595 ? -11.086 -18.969 20.781 1 92.56 595 LEU A N 1
ATOM 4853 C CA . LEU A 1 595 ? -11.609 -18.266 21.938 1 92.56 595 LEU A CA 1
ATOM 4854 C C . LEU A 1 595 ? -12.883 -17.5 21.578 1 92.56 595 LEU A C 1
ATOM 4856 O O . LEU A 1 595 ? -13.117 -17.188 20.406 1 92.56 595 LEU A O 1
ATOM 4860 N N . LEU A 1 596 ? -13.656 -17.266 22.656 1 93.06 596 LEU A N 1
ATOM 4861 C CA . LEU A 1 596 ? -14.719 -16.266 22.547 1 93.06 596 LEU A CA 1
ATOM 4862 C C . LEU A 1 596 ? -14.164 -14.859 22.672 1 93.06 596 LEU A C 1
ATOM 4864 O O . LEU A 1 596 ? -13.109 -14.656 23.281 1 93.06 596 LEU A O 1
ATOM 4868 N N . PRO A 1 597 ? -14.867 -13.875 22.125 1 91.88 597 PRO A N 1
ATOM 4869 C CA . PRO A 1 597 ? -14.344 -12.508 22.109 1 91.88 597 PRO A CA 1
ATOM 4870 C C . PRO A 1 597 ? -13.961 -12 23.5 1 91.88 597 PRO A C 1
ATOM 4872 O O . PRO A 1 597 ? -12.945 -11.328 23.656 1 91.88 597 PRO A O 1
ATOM 4875 N N . HIS A 1 598 ? -14.711 -12.312 24.469 1 91 598 HIS A N 1
ATOM 4876 C CA . HIS A 1 598 ? -14.469 -11.766 25.797 1 91 598 HIS A CA 1
ATOM 4877 C C . HIS A 1 598 ? -13.242 -12.414 26.438 1 91 598 HIS A C 1
ATOM 4879 O O . HIS A 1 598 ? -12.68 -11.875 27.406 1 91 598 HIS A O 1
ATOM 4885 N N . ASP A 1 599 ? -12.773 -13.562 25.922 1 90.25 599 ASP A N 1
ATOM 4886 C CA . ASP A 1 599 ? -11.602 -14.266 26.438 1 90.25 599 ASP A CA 1
ATOM 4887 C C . ASP A 1 599 ? -10.352 -13.914 25.641 1 90.25 599 ASP A C 1
ATOM 4889 O O . ASP A 1 599 ? -9.25 -14.375 25.969 1 90.25 599 ASP A O 1
ATOM 4893 N N . ASP A 1 600 ? -10.492 -13.117 24.609 1 89.88 600 ASP A N 1
ATOM 4894 C CA . ASP A 1 600 ? -9.383 -12.766 23.734 1 89.88 600 ASP A CA 1
ATOM 4895 C C . ASP A 1 600 ? -8.57 -11.602 24.297 1 89.88 600 ASP A C 1
ATOM 4897 O O . ASP A 1 600 ? -8.945 -10.438 24.141 1 89.88 600 ASP A O 1
ATOM 4901 N N . ASN A 1 601 ? -7.43 -11.867 24.906 1 86.56 601 ASN A N 1
ATOM 4902 C CA . ASN A 1 601 ? -6.547 -10.867 25.5 1 86.56 601 ASN A CA 1
ATOM 4903 C C . ASN A 1 601 ? -5.188 -10.836 24.797 1 86.56 601 ASN A C 1
ATOM 4905 O O . ASN A 1 601 ? -4.16 -10.625 25.453 1 86.56 601 ASN A O 1
ATOM 4909 N N . TRP A 1 602 ? -5.195 -11.109 23.594 1 86.12 602 TRP A N 1
ATOM 4910 C CA . TRP A 1 602 ? -3.973 -11.25 22.812 1 86.12 602 TRP A CA 1
ATOM 4911 C C . TRP A 1 602 ? -3.117 -9.992 22.906 1 86.12 602 TRP A C 1
ATOM 4913 O O . TRP A 1 602 ? -1.916 -10.07 23.172 1 86.12 602 TRP A O 1
ATOM 4923 N N . GLU A 1 603 ? -3.656 -8.805 22.672 1 79.94 603 GLU A N 1
ATOM 4924 C CA . GLU A 1 603 ? -2.906 -7.555 22.641 1 79.94 603 GLU A CA 1
ATOM 4925 C C . GLU A 1 603 ? -2.27 -7.266 24 1 79.94 603 GLU A C 1
ATOM 4927 O O . GLU A 1 603 ? -1.125 -6.812 24.062 1 79.94 603 GLU A O 1
ATOM 4932 N N . GLU A 1 604 ? -3.033 -7.457 25 1 81.5 604 GLU A N 1
ATOM 4933 C CA . GLU A 1 604 ? -2.521 -7.25 26.359 1 81.5 604 GLU A CA 1
ATOM 4934 C C . GLU A 1 604 ? -1.401 -8.234 26.672 1 81.5 604 GLU A C 1
ATOM 4936 O O . GLU A 1 604 ? -0.395 -7.859 27.281 1 81.5 604 GLU A O 1
ATOM 4941 N N . GLU A 1 605 ? -1.663 -9.453 26.312 1 79.44 605 GLU A N 1
ATOM 4942 C CA . GLU A 1 605 ? -0.661 -10.484 26.562 1 79.44 605 GLU A CA 1
ATOM 4943 C C . GLU A 1 605 ? 0.632 -10.188 25.812 1 79.44 605 GLU A C 1
ATOM 4945 O O . GLU A 1 605 ? 1.726 -10.328 26.359 1 79.44 605 GLU A O 1
ATOM 4950 N N . MET A 1 606 ? 0.526 -9.75 24.609 1 78.62 606 MET A N 1
ATOM 4951 C CA . MET A 1 606 ? 1.699 -9.445 23.812 1 78.62 606 MET A CA 1
ATOM 4952 C C . MET A 1 606 ? 2.439 -8.227 24.359 1 78.62 606 MET A C 1
ATOM 4954 O O . MET A 1 606 ? 3.67 -8.195 24.359 1 78.62 606 MET A O 1
ATOM 4958 N N . SER A 1 607 ? 1.705 -7.25 24.734 1 76.06 607 SER A N 1
ATOM 4959 C CA . SER A 1 607 ? 2.316 -6.07 25.344 1 76.06 607 SER A CA 1
ATOM 4960 C C . SER A 1 607 ? 3.105 -6.438 26.594 1 76.06 607 SER A C 1
ATOM 4962 O O . SER A 1 607 ? 4.199 -5.918 26.828 1 76.06 607 SER A O 1
ATOM 4964 N N . ARG A 1 608 ? 2.584 -7.297 27.391 1 77.88 608 ARG A N 1
ATOM 4965 C CA . ARG A 1 608 ? 3.236 -7.75 28.625 1 77.88 608 ARG A CA 1
ATOM 4966 C C . ARG A 1 608 ? 4.527 -8.5 28.312 1 77.88 608 ARG A C 1
ATOM 4968 O O . ARG A 1 608 ? 5.555 -8.273 28.953 1 77.88 608 ARG A O 1
ATOM 4975 N N . ILE A 1 609 ? 4.461 -9.266 27.375 1 75.62 609 ILE A N 1
ATOM 4976 C CA . ILE A 1 609 ? 5.605 -10.086 27 1 75.62 609 ILE A CA 1
ATOM 4977 C C . ILE A 1 609 ? 6.715 -9.203 26.438 1 75.62 609 ILE A C 1
ATOM 4979 O O . ILE A 1 609 ? 7.895 -9.398 26.75 1 75.62 609 ILE A O 1
ATOM 4983 N N . ARG A 1 610 ? 6.383 -8.273 25.609 1 74.12 610 ARG A N 1
ATOM 4984 C CA . ARG A 1 610 ? 7.367 -7.355 25.047 1 74.12 610 ARG A CA 1
ATOM 4985 C C . ARG A 1 610 ? 8.047 -6.539 26.141 1 74.12 610 ARG A C 1
ATOM 4987 O O . ARG A 1 610 ? 9.266 -6.355 26.125 1 74.12 610 ARG A O 1
ATOM 4994 N N . SER A 1 611 ? 7.285 -6.113 27.047 1 73.38 611 SER A N 1
ATOM 4995 C CA . SER A 1 611 ? 7.828 -5.352 28.156 1 73.38 611 SER A CA 1
ATOM 4996 C C . SER A 1 611 ? 8.797 -6.195 28.984 1 73.38 611 SER A C 1
ATOM 4998 O O . SER A 1 611 ? 9.828 -5.695 29.438 1 73.38 611 SER A O 1
ATOM 5000 N N . GLN A 1 612 ? 8.477 -7.414 29.141 1 74.12 612 GLN A N 1
ATOM 5001 C CA . GLN A 1 612 ? 9.328 -8.32 29.906 1 74.12 612 GLN A CA 1
ATOM 5002 C C . GLN A 1 612 ? 10.656 -8.57 29.188 1 74.12 612 GLN A C 1
ATOM 5004 O O . GLN A 1 612 ? 11.695 -8.688 29.828 1 74.12 612 GLN A O 1
ATOM 5009 N N . LEU A 1 613 ? 10.586 -8.617 27.984 1 72.19 613 LEU A N 1
ATOM 5010 C CA . LEU A 1 613 ? 11.797 -8.828 27.188 1 72.19 613 LEU A CA 1
ATOM 5011 C C . LEU A 1 613 ? 12.758 -7.656 27.344 1 72.19 613 LEU A C 1
ATOM 5013 O O . LEU A 1 613 ? 13.969 -7.855 27.438 1 72.19 613 LEU A O 1
ATOM 5017 N N . ILE A 1 614 ? 12.266 -6.5 27.312 1 70.06 614 ILE A N 1
ATOM 5018 C CA . ILE A 1 614 ? 13.078 -5.293 27.406 1 70.06 614 ILE A CA 1
ATOM 5019 C C . ILE A 1 614 ? 13.734 -5.227 28.797 1 70.06 614 ILE A C 1
ATOM 5021 O O . ILE A 1 614 ? 14.898 -4.84 28.906 1 70.06 614 ILE A O 1
ATOM 5025 N N . ASN A 1 615 ? 12.984 -5.617 29.703 1 71 615 ASN A N 1
ATOM 5026 C CA . ASN A 1 615 ? 13.508 -5.574 31.062 1 71 615 ASN A CA 1
ATOM 5027 C C . ASN A 1 615 ? 14.617 -6.594 31.266 1 71 615 ASN A C 1
ATOM 5029 O O . ASN A 1 615 ? 15.477 -6.418 32.125 1 71 615 ASN A O 1
ATOM 5033 N N . ASN A 1 616 ? 14.586 -7.602 30.516 1 64.5 616 ASN A N 1
ATOM 5034 C CA . ASN A 1 616 ? 15.578 -8.664 30.672 1 64.5 616 ASN A CA 1
ATOM 5035 C C . ASN A 1 616 ? 16.844 -8.367 29.875 1 64.5 616 ASN A C 1
ATOM 5037 O O . ASN A 1 616 ? 17.828 -9.102 29.984 1 64.5 616 ASN A O 1
ATOM 5041 N N . ILE A 1 617 ? 16.797 -7.547 29.031 1 57.84 617 ILE A N 1
ATOM 5042 C CA . ILE A 1 617 ? 17.969 -7.234 28.219 1 57.84 617 ILE A CA 1
ATOM 5043 C C . ILE A 1 617 ? 18.969 -6.43 29.031 1 57.84 617 ILE A C 1
ATOM 5045 O O . ILE A 1 617 ? 18.672 -5.328 29.5 1 57.84 617 ILE A O 1
ATOM 5049 N N . LYS A 1 618 ? 19.938 -7.094 29.781 1 49.19 618 LYS A N 1
ATOM 5050 C CA . LYS A 1 618 ? 21.109 -6.531 30.453 1 49.19 618 LYS A CA 1
ATOM 5051 C C . LYS A 1 618 ? 21.891 -5.613 29.516 1 49.19 618 LYS A C 1
ATOM 5053 O O . LYS A 1 618 ? 22.172 -5.98 28.375 1 49.19 618 LYS A O 1
ATOM 5058 N N . PRO A 1 619 ? 21.859 -4.309 29.734 1 46.91 619 PRO A N 1
ATOM 5059 C CA . PRO A 1 619 ? 22.719 -3.424 28.953 1 46.91 619 PRO A CA 1
ATOM 5060 C C . PRO A 1 619 ? 24.109 -4.012 28.719 1 46.91 619 PRO A C 1
ATOM 5062 O O . PRO A 1 619 ? 24.688 -4.613 29.625 1 46.91 619 PRO A O 1
ATOM 5065 N N . SER A 1 620 ? 24.359 -4.504 27.578 1 42.09 620 SER A N 1
ATOM 5066 C CA . SER A 1 620 ? 25.766 -4.844 27.406 1 42.09 620 SER A CA 1
ATOM 5067 C C . SER A 1 620 ? 26.672 -3.773 28 1 42.09 620 SER A C 1
ATOM 5069 O O . SER A 1 620 ? 26.297 -2.598 28.047 1 42.09 620 SER A O 1
ATOM 5071 N N . LYS A 1 621 ? 27.828 -4.246 28.656 1 37.44 621 LYS A N 1
ATOM 5072 C CA . LYS A 1 621 ? 28.906 -3.451 29.234 1 37.44 621 LYS A CA 1
ATOM 5073 C C . LYS A 1 621 ? 29.375 -2.354 28.281 1 37.44 621 LYS A C 1
ATOM 5075 O O . LYS A 1 621 ? 30.062 -2.627 27.297 1 37.44 621 LYS A O 1
ATOM 5080 N N . SER A 1 622 ? 28.547 -1.416 27.859 1 34.78 622 SER A N 1
ATOM 5081 C CA . SER A 1 622 ? 29.156 -0.278 27.172 1 34.78 622 SER A CA 1
ATOM 5082 C C . SER A 1 622 ? 30.375 0.246 27.938 1 34.78 622 SER A C 1
ATOM 5084 O O . SER A 1 622 ? 30.359 0.297 29.172 1 34.78 622 SER A O 1
ATOM 5086 N N . SER A 1 623 ? 31.547 0.009 27.422 1 32.44 623 SER A N 1
ATOM 5087 C CA . SER A 1 623 ? 32.688 0.809 27.859 1 32.44 623 SER A CA 1
ATOM 5088 C C . SER A 1 623 ? 32.312 2.266 28.078 1 32.44 623 SER A C 1
ATOM 5090 O O . SER A 1 623 ? 31.703 2.891 27.203 1 32.44 623 SER A O 1
ATOM 5092 N N . THR A 1 624 ? 32.188 2.682 29.266 1 32.88 624 THR A N 1
ATOM 5093 C CA . THR A 1 624 ? 31.984 3.986 29.891 1 32.88 624 THR A CA 1
ATOM 5094 C C . THR A 1 624 ? 32.844 5.039 29.219 1 32.88 624 THR A C 1
ATOM 5096 O O . THR A 1 624 ? 33.969 5.297 29.672 1 32.88 624 THR A O 1
ATOM 5099 N N . SER A 1 625 ? 33.094 5.066 27.922 1 30.34 625 SER A N 1
ATOM 5100 C CA . SER A 1 625 ? 33.812 6.328 27.703 1 30.34 625 SER A CA 1
ATOM 5101 C C . SER A 1 625 ? 32.938 7.516 28.125 1 30.34 625 SER A C 1
ATOM 5103 O O . SER A 1 625 ? 31.781 7.629 27.703 1 30.34 625 SER A O 1
ATOM 5105 N N . THR A 1 626 ? 33.156 8.07 29.281 1 29.61 626 THR A N 1
ATOM 5106 C CA . THR A 1 626 ? 32.719 9.258 29.984 1 29.61 626 THR A CA 1
ATOM 5107 C C . THR A 1 626 ? 32.562 10.438 29.031 1 29.61 626 THR A C 1
ATOM 5109 O O . THR A 1 626 ? 33.562 11.078 28.688 1 29.61 626 THR A O 1
ATOM 5112 N N . TYR A 1 627 ? 31.781 10.414 28.016 1 30.78 627 TYR A N 1
ATOM 5113 C CA . TYR A 1 627 ? 31.594 11.719 27.391 1 30.78 627 TYR A CA 1
ATOM 5114 C C . TYR A 1 627 ? 30.891 12.68 28.328 1 30.78 627 TYR A C 1
ATOM 5116 O O . TYR A 1 627 ? 29.859 12.336 28.922 1 30.78 627 TYR A O 1
ATOM 5124 N N . GLN A 1 628 ? 31.609 13.609 28.938 1 28.02 628 GLN A N 1
ATOM 5125 C CA . GLN A 1 628 ? 31.172 14.742 29.75 1 28.02 628 GLN A CA 1
ATOM 5126 C C . GLN A 1 628 ? 30.016 15.492 29.078 1 28.02 628 GLN A C 1
ATOM 5128 O O . GLN A 1 628 ? 30.141 15.922 27.938 1 28.02 628 GLN A O 1
ATOM 5133 N N . PRO A 1 629 ? 28.844 15.336 29.562 1 30.94 629 PRO A N 1
ATOM 5134 C CA . PRO A 1 629 ? 27.641 16.062 29.141 1 30.94 629 PRO A CA 1
ATOM 5135 C C . PRO A 1 629 ? 27.875 17.547 28.969 1 30.94 629 PRO A C 1
ATOM 5137 O O . PRO A 1 629 ? 28.688 18.141 29.688 1 30.94 629 PRO A O 1
ATOM 5140 N N . PHE A 1 630 ? 27.797 18.062 27.812 1 29.42 630 PHE A N 1
ATOM 5141 C CA . PHE A 1 630 ? 27.953 19.5 27.719 1 29.42 630 PHE A CA 1
ATOM 5142 C C . PHE A 1 630 ? 27.156 20.219 28.797 1 29.42 630 PHE A C 1
ATOM 5144 O O . PHE A 1 630 ? 26.109 19.734 29.234 1 29.42 630 PHE A O 1
ATOM 5151 N N . PRO A 1 631 ? 27.922 20.953 29.688 1 25.81 631 PRO A N 1
ATOM 5152 C CA . PRO A 1 631 ? 27.266 21.703 30.766 1 25.81 631 PRO A CA 1
ATOM 5153 C C . PRO A 1 631 ? 25.922 22.281 30.328 1 25.81 631 PRO A C 1
ATOM 5155 O O . PRO A 1 631 ? 25.797 22.797 29.203 1 25.81 631 PRO A O 1
ATOM 5158 N N . GLN A 1 632 ? 24.766 21.844 30.938 1 23.19 632 GLN A N 1
ATOM 5159 C CA . GLN A 1 632 ? 23.453 22.469 30.891 1 23.19 632 GLN A CA 1
ATOM 5160 C C . GLN A 1 632 ? 23.562 23.984 31.031 1 23.19 632 GLN A C 1
ATOM 5162 O O . GLN A 1 632 ? 24.281 24.5 31.891 1 23.19 632 GLN A O 1
ATOM 5167 N N . MET B 1 1 ? -39.75 92.875 66 1 15.58 1 MET B N 1
ATOM 5168 C CA . MET B 1 1 ? -40.156 93.438 64.688 1 15.58 1 MET B CA 1
ATOM 5169 C C . MET B 1 1 ? -39.094 93.188 63.625 1 15.58 1 MET B C 1
ATOM 5171 O O . MET B 1 1 ? -39.406 92.625 62.562 1 15.58 1 MET B O 1
ATOM 5175 N N . LYS B 1 2 ? -38.25 94.25 63.281 1 16.52 2 LYS B N 1
ATOM 5176 C CA . LYS B 1 2 ? -38.125 94.875 62 1 16.52 2 LYS B CA 1
ATOM 5177 C C . LYS B 1 2 ? -37.062 94.188 61.125 1 16.52 2 LYS B C 1
ATOM 5179 O O . LYS B 1 2 ? -36.719 94.688 60.062 1 16.52 2 LYS B O 1
ATOM 5184 N N . ARG B 1 3 ? -36.281 93.188 61.594 1 20.55 3 ARG B N 1
ATOM 5185 C CA . ARG B 1 3 ? -34.875 93.188 61.188 1 20.55 3 ARG B CA 1
ATOM 5186 C C . ARG B 1 3 ? -34.75 92.75 59.719 1 20.55 3 ARG B C 1
ATOM 5188 O O . ARG B 1 3 ? -35.531 92 59.219 1 20.55 3 ARG B O 1
ATOM 5195 N N . SER B 1 4 ? -34 93.5 58.781 1 21.17 4 SER B N 1
ATOM 5196 C CA . SER B 1 4 ? -33.562 93.938 57.469 1 21.17 4 SER B CA 1
ATOM 5197 C C . SER B 1 4 ? -32.844 92.812 56.719 1 21.17 4 SER B C 1
ATOM 5199 O O . SER B 1 4 ? -31.672 92.562 56.969 1 21.17 4 SER B O 1
ATOM 5201 N N . ASN B 1 5 ? -33.469 91.5 56.625 1 19.72 5 ASN B N 1
ATOM 5202 C CA . ASN B 1 5 ? -33 90.188 56.156 1 19.72 5 ASN B CA 1
ATOM 5203 C C . ASN B 1 5 ? -32.531 90.25 54.719 1 19.72 5 ASN B C 1
ATOM 5205 O O . ASN B 1 5 ? -33.188 90.812 53.875 1 19.72 5 ASN B O 1
ATOM 5209 N N . ASN B 1 6 ? -31.172 89.938 54.375 1 22.47 6 ASN B N 1
ATOM 5210 C CA . ASN B 1 6 ? -29.969 90 53.531 1 22.47 6 ASN B CA 1
ATOM 5211 C C . ASN B 1 6 ? -30.141 89.125 52.281 1 22.47 6 ASN B C 1
ATOM 5213 O O . ASN B 1 6 ? -30.312 87.875 52.375 1 22.47 6 ASN B O 1
ATOM 5217 N N . ASP B 1 7 ? -30.828 89.625 51.125 1 21.03 7 ASP B N 1
ATOM 5218 C CA . ASP B 1 7 ? -31.5 89.062 49.938 1 21.03 7 ASP B CA 1
ATOM 5219 C C . ASP B 1 7 ? -30.516 88.312 49.031 1 21.03 7 ASP B C 1
ATOM 5221 O O . ASP B 1 7 ? -29.328 88.688 48.969 1 21.03 7 ASP B O 1
ATOM 5225 N N . SER B 1 8 ? -30.828 87.125 48.344 1 20.06 8 SER B N 1
ATOM 5226 C CA . SER B 1 8 ? -30.531 85.75 47.875 1 20.06 8 SER B CA 1
ATOM 5227 C C . SER B 1 8 ? -29.969 85.75 46.469 1 20.06 8 SER B C 1
ATOM 5229 O O . SER B 1 8 ? -29.969 84.75 45.812 1 20.06 8 SER B O 1
ATOM 5231 N N . ASN B 1 9 ? -29.234 86.875 45.875 1 20.77 9 ASN B N 1
ATOM 5232 C CA . ASN B 1 9 ? -29.234 87.188 44.438 1 20.77 9 ASN B CA 1
ATOM 5233 C C . ASN B 1 9 ? -28.266 86.25 43.688 1 20.77 9 ASN B C 1
ATOM 5235 O O . ASN B 1 9 ? -27.047 86.438 43.781 1 20.77 9 ASN B O 1
ATOM 5239 N N . GLY B 1 10 ? -28.422 84.875 43.594 1 21.48 10 GLY B N 1
ATOM 5240 C CA . GLY B 1 10 ? -27.406 83.875 43.281 1 21.48 10 GLY B CA 1
ATOM 5241 C C . GLY B 1 10 ? -26.969 83.938 41.812 1 21.48 10 GLY B C 1
ATOM 5242 O O . GLY B 1 10 ? -27.781 84.188 40.938 1 21.48 10 GLY B O 1
ATOM 5243 N N . PRO B 1 11 ? -25.703 84.25 41.406 1 20.89 11 PRO B N 1
ATOM 5244 C CA . PRO B 1 11 ? -25.125 84.688 40.125 1 20.89 11 PRO B CA 1
ATOM 5245 C C . PRO B 1 11 ? -25.156 83.562 39.094 1 20.89 11 PRO B C 1
ATOM 5247 O O . PRO B 1 11 ? -25.125 82.375 39.438 1 20.89 11 PRO B O 1
ATOM 5250 N N . ASN B 1 12 ? -25.75 83.625 37.812 1 18.75 12 ASN B N 1
ATOM 5251 C CA . ASN B 1 12 ? -26.125 82.75 36.656 1 18.75 12 ASN B CA 1
ATOM 5252 C C . ASN B 1 12 ? -24.891 82.312 35.906 1 18.75 12 ASN B C 1
ATOM 5254 O O . ASN B 1 12 ? -24.234 83.062 35.219 1 18.75 12 ASN B O 1
ATOM 5258 N N . LYS B 1 13 ? -24.031 81.438 36.375 1 20.23 13 LYS B N 1
ATOM 5259 C CA . LYS B 1 13 ? -22.75 81 35.812 1 20.23 13 LYS B CA 1
ATOM 5260 C C . LYS B 1 13 ? -22.938 80.438 34.406 1 20.23 13 LYS B C 1
ATOM 5262 O O . LYS B 1 13 ? -23.688 79.5 34.188 1 20.23 13 LYS B O 1
ATOM 5267 N N . LYS B 1 14 ? -22.484 81.125 33.25 1 21.22 14 LYS B N 1
ATOM 5268 C CA . LYS B 1 14 ? -22.516 80.812 31.828 1 21.22 14 LYS B CA 1
ATOM 5269 C C . LYS B 1 14 ? -21.703 79.562 31.5 1 21.22 14 LYS B C 1
ATOM 5271 O O . LYS B 1 14 ? -20.531 79.438 31.859 1 21.22 14 LYS B O 1
ATOM 5276 N N . SER B 1 15 ? -22.297 78.312 31.359 1 19.03 15 SER B N 1
ATOM 5277 C CA . SER B 1 15 ? -21.688 77 31.125 1 19.03 15 SER B CA 1
ATOM 5278 C C . SER B 1 15 ? -20.922 77 29.812 1 19.03 15 SER B C 1
ATOM 5280 O O . SER B 1 15 ? -21.422 77.375 28.781 1 19.03 15 SER B O 1
ATOM 5282 N N . LYS B 1 16 ? -19.547 77 29.766 1 24.86 16 LYS B N 1
ATOM 5283 C CA . LYS B 1 16 ? -18.516 76.938 28.734 1 24.86 16 LYS B CA 1
ATOM 5284 C C . LYS B 1 16 ? -18.656 75.625 27.875 1 24.86 16 LYS B C 1
ATOM 5286 O O . LYS B 1 16 ? -18.625 74.562 28.406 1 24.86 16 LYS B O 1
ATOM 5291 N N . GLN B 1 17 ? -19.297 75.812 26.719 1 21.91 17 GLN B N 1
ATOM 5292 C CA . GLN B 1 17 ? -19.484 74.812 25.656 1 21.91 17 GLN B CA 1
ATOM 5293 C C . GLN B 1 17 ? -18.156 74.188 25.203 1 21.91 17 GLN B C 1
ATOM 5295 O O . GLN B 1 17 ? -17.297 74.938 24.703 1 21.91 17 GLN B O 1
ATOM 5300 N N . ASP B 1 18 ? -17.594 73.25 25.922 1 23.64 18 ASP B N 1
ATOM 5301 C CA . ASP B 1 18 ? -16.344 72.562 25.672 1 23.64 18 ASP B CA 1
ATOM 5302 C C . ASP B 1 18 ? -16.266 72.062 24.234 1 23.64 18 ASP B C 1
ATOM 5304 O O . ASP B 1 18 ? -17.188 71.375 23.75 1 23.64 18 ASP B O 1
ATOM 5308 N N . ASP B 1 19 ? -15.555 72.75 23.328 1 25.17 19 ASP B N 1
ATOM 5309 C CA . ASP B 1 19 ? -15.195 72.562 21.938 1 25.17 19 ASP B CA 1
ATOM 5310 C C . ASP B 1 19 ? -14.594 71.188 21.703 1 25.17 19 ASP B C 1
ATOM 5312 O O . ASP B 1 19 ? -13.617 70.812 22.344 1 25.17 19 ASP B O 1
ATOM 5316 N N . ASP B 1 20 ? -15.375 70.125 21.328 1 24.31 20 ASP B N 1
ATOM 5317 C CA . ASP B 1 20 ? -15.039 68.75 21.047 1 24.31 20 ASP B CA 1
ATOM 5318 C C . ASP B 1 20 ? -13.906 68.625 20.031 1 24.31 20 ASP B C 1
ATOM 5320 O O . ASP B 1 20 ? -14.008 69.188 18.922 1 24.31 20 ASP B O 1
ATOM 5324 N N . PRO B 1 21 ? -12.625 68.5 20.391 1 25.33 21 PRO B N 1
ATOM 5325 C CA . PRO B 1 21 ? -11.383 68.5 19.609 1 25.33 21 PRO B CA 1
ATOM 5326 C C . PRO B 1 21 ? -11.461 67.562 18.391 1 25.33 21 PRO B C 1
ATOM 5328 O O . PRO B 1 21 ? -10.477 67.375 17.656 1 25.33 21 PRO B O 1
ATOM 5331 N N . LEU B 1 22 ? -12.328 66.562 18.344 1 26.56 22 LEU B N 1
ATOM 5332 C CA . LEU B 1 22 ? -12.289 65.688 17.172 1 26.56 22 LEU B CA 1
ATOM 5333 C C . LEU B 1 22 ? -12.477 66.5 15.891 1 26.56 22 LEU B C 1
ATOM 5335 O O . LEU B 1 22 ? -12.312 65.938 14.781 1 26.56 22 LEU B O 1
ATOM 5339 N N . SER B 1 23 ? -12.961 67.688 15.969 1 25.89 23 SER B N 1
ATOM 5340 C CA . SER B 1 23 ? -13.203 68.562 14.82 1 25.89 23 SER B CA 1
ATOM 5341 C C . SER B 1 23 ? -11.906 68.875 14.102 1 25.89 23 SER B C 1
ATOM 5343 O O . SER B 1 23 ? -11.906 69.125 12.891 1 25.89 23 SER B O 1
ATOM 5345 N N . SER B 1 24 ? -10.898 69.188 14.898 1 27.86 24 SER B N 1
ATOM 5346 C CA . SER B 1 24 ? -9.719 69.75 14.289 1 27.86 24 SER B CA 1
ATOM 5347 C C . SER B 1 24 ? -9.039 68.812 13.32 1 27.86 24 SER B C 1
ATOM 5349 O O . SER B 1 24 ? -8.18 69.188 12.531 1 27.86 24 SER B O 1
ATOM 5351 N N . ILE B 1 25 ? -9.031 67.562 13.727 1 25.17 25 ILE B N 1
ATOM 5352 C CA . ILE B 1 25 ? -8.297 66.625 12.859 1 25.17 25 ILE B CA 1
ATOM 5353 C C . ILE B 1 25 ? -8.93 66.625 11.469 1 25.17 25 ILE B C 1
ATOM 5355 O O . ILE B 1 25 ? -8.273 66.25 10.492 1 25.17 25 ILE B O 1
ATOM 5359 N N . LEU B 1 26 ? -10.297 66.75 11.391 1 26.19 26 LEU B N 1
ATOM 5360 C CA . LEU B 1 26 ? -11.008 66.688 10.117 1 26.19 26 LEU B CA 1
ATOM 5361 C C . LEU B 1 26 ? -10.789 67.938 9.312 1 26.19 26 LEU B C 1
ATOM 5363 O O . LEU B 1 26 ? -11.148 69.062 9.758 1 26.19 26 LEU B O 1
ATOM 5367 N N . GLY B 1 27 ? -9.586 68.25 8.953 1 23.73 27 GLY B N 1
ATOM 5368 C CA . GLY B 1 27 ? -9.375 69.375 8.094 1 23.73 27 GLY B CA 1
ATOM 5369 C C . GLY B 1 27 ? -10.547 69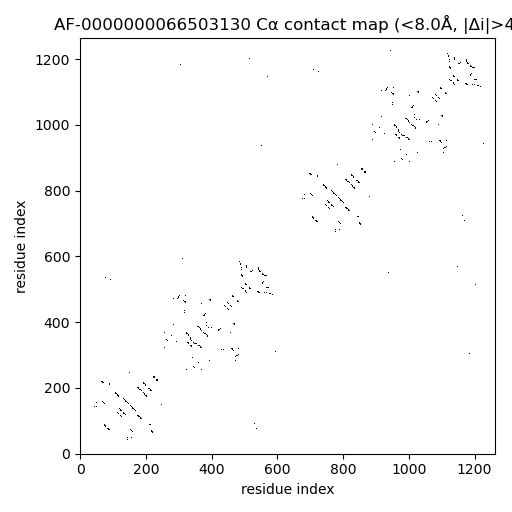.688 7.18 1 23.73 27 GLY B C 1
ATOM 5370 O O . GLY B 1 27 ? -11.469 68.875 7.074 1 23.73 27 GLY B O 1
ATOM 5371 N N . ASP B 1 28 ? -10.695 70.875 6.695 1 23.72 28 ASP B N 1
ATOM 5372 C CA . ASP B 1 28 ? -11.695 71.562 5.859 1 23.72 28 ASP B CA 1
ATOM 5373 C C . ASP B 1 28 ? -11.875 70.812 4.535 1 23.72 28 ASP B C 1
ATOM 5375 O O . ASP B 1 28 ? -11.07 70.938 3.617 1 23.72 28 ASP B O 1
ATOM 5379 N N . ILE B 1 29 ? -12.125 69.5 4.555 1 22.05 29 ILE B N 1
ATOM 5380 C CA . ILE B 1 29 ? -12.297 68.938 3.217 1 22.05 29 ILE B CA 1
ATOM 5381 C C . ILE B 1 29 ? -13.406 69.688 2.484 1 22.05 29 ILE B C 1
ATOM 5383 O O . ILE B 1 29 ? -14.477 69.938 3.049 1 22.05 29 ILE B O 1
ATOM 5387 N N . ASP B 1 30 ? -13.078 70.312 1.411 1 21.83 30 ASP B N 1
ATOM 5388 C CA . ASP B 1 30 ? -13.914 71 0.43 1 21.83 30 ASP B CA 1
ATOM 5389 C C . ASP B 1 30 ? -15.102 70.125 0.015 1 21.83 30 ASP B C 1
ATOM 5391 O O . ASP B 1 30 ? -14.977 68.875 -0.087 1 21.83 30 ASP B O 1
ATOM 5395 N N . GLN B 1 31 ? -16.359 70.562 0.089 1 22.83 31 GLN B N 1
ATOM 5396 C CA . GLN B 1 31 ? -17.766 70.188 -0.085 1 22.83 31 GLN B CA 1
ATOM 5397 C C . GLN B 1 31 ? -18.031 69.688 -1.502 1 22.83 31 GLN B C 1
ATOM 5399 O O . GLN B 1 31 ? -18.688 70.375 -2.297 1 22.83 31 GLN B O 1
ATOM 5404 N N . SER B 1 32 ? -17.094 69.125 -2.254 1 21.56 32 SER B N 1
ATOM 5405 C CA . SER B 1 32 ? -17.562 69.062 -3.637 1 21.56 32 SER B CA 1
ATOM 5406 C C . SER B 1 32 ? -18.812 68.188 -3.748 1 21.56 32 SER B C 1
ATOM 5408 O O . SER B 1 32 ? -19.141 67.438 -2.826 1 21.56 32 SER B O 1
ATOM 5410 N N . GLN B 1 33 ? -19.391 68.062 -5.059 1 22.45 33 GLN B N 1
ATOM 5411 C CA . GLN B 1 33 ? -20.672 67.75 -5.676 1 22.45 33 GLN B CA 1
ATOM 5412 C C . GLN B 1 33 ? -21.125 66.312 -5.383 1 22.45 33 GLN B C 1
ATOM 5414 O O . GLN B 1 33 ? -20.312 65.375 -5.352 1 22.45 33 GLN B O 1
ATOM 5419 N N . HIS B 1 34 ? -22.312 66.125 -4.777 1 23.53 34 HIS B N 1
ATOM 5420 C CA . HIS B 1 34 ? -23.25 65.125 -4.312 1 23.53 34 HIS B CA 1
ATOM 5421 C C . HIS B 1 34 ? -23.641 64.125 -5.438 1 23.53 34 HIS B C 1
ATOM 5423 O O . HIS B 1 34 ? -24.766 64.188 -5.938 1 23.53 34 HIS B O 1
ATOM 5429 N N . GLY B 1 35 ? -22.812 63.781 -6.395 1 21.27 35 GLY B N 1
ATOM 5430 C CA . GLY B 1 35 ? -23.453 62.969 -7.438 1 21.27 35 GLY B CA 1
ATOM 5431 C C . GLY B 1 35 ? -24.047 61.688 -6.926 1 21.27 35 GLY B C 1
ATOM 5432 O O . GLY B 1 35 ? -23.734 61.25 -5.82 1 21.27 35 GLY B O 1
ATOM 5433 N N . LYS B 1 36 ? -25.031 61.062 -7.684 1 25.39 36 LYS B N 1
ATOM 5434 C CA . LYS B 1 36 ? -25.938 59.906 -7.582 1 25.39 36 LYS B CA 1
ATOM 5435 C C . LYS B 1 36 ? -25.156 58.594 -7.363 1 25.39 36 LYS B C 1
ATOM 5437 O O . LYS B 1 36 ? -24.578 58.062 -8.305 1 25.39 36 LYS B O 1
ATOM 5442 N N . LEU B 1 37 ? -24.406 58.5 -6.27 1 25.67 37 LEU B N 1
ATOM 5443 C CA . LEU B 1 37 ? -23.656 57.25 -6.148 1 25.67 37 LEU B CA 1
ATOM 5444 C C . LEU B 1 37 ? -24.609 56.062 -6.023 1 25.67 37 LEU B C 1
ATOM 5446 O O . LEU B 1 37 ? -25.438 56 -5.117 1 25.67 37 LEU B O 1
ATOM 5450 N N . GLN B 1 38 ? -25.031 55.406 -7.125 1 27.19 38 GLN B N 1
ATOM 5451 C CA . GLN B 1 38 ? -25.719 54.125 -7.258 1 27.19 38 GLN B CA 1
ATOM 5452 C C . GLN B 1 38 ? -25.156 53.094 -6.273 1 27.19 38 GLN B C 1
ATOM 5454 O O . GLN B 1 38 ? -23.953 53.062 -6.039 1 27.19 38 GLN B O 1
ATOM 5459 N N . SER B 1 39 ? -25.906 52.594 -5.391 1 32.41 39 SER B N 1
ATOM 5460 C CA . SER B 1 39 ? -25.75 51.562 -4.359 1 32.41 39 SER B CA 1
ATOM 5461 C C . SER B 1 39 ? -25.016 50.344 -4.895 1 32.41 39 SER B C 1
ATOM 5463 O O . SER B 1 39 ? -25.578 49.25 -4.977 1 32.41 39 SER B O 1
ATOM 5465 N N . THR B 1 40 ? -24.188 50.469 -5.91 1 31.27 40 THR B N 1
ATOM 5466 C CA . THR B 1 40 ? -23.531 49.25 -6.367 1 31.27 40 THR B CA 1
ATOM 5467 C C . THR B 1 40 ? -22.672 48.656 -5.262 1 31.27 40 THR B C 1
ATOM 5469 O O . THR B 1 40 ? -21.891 49.344 -4.625 1 31.27 40 THR B O 1
ATOM 5472 N N . SER B 1 41 ? -23.172 47.594 -4.617 1 39.41 41 SER B N 1
ATOM 5473 C CA . SER B 1 41 ? -22.344 46.719 -3.764 1 39.41 41 SER B CA 1
ATOM 5474 C C . SER B 1 41 ? -20.953 46.5 -4.355 1 39.41 41 SER B C 1
ATOM 5476 O O . SER B 1 41 ? -20.828 46.062 -5.492 1 39.41 41 SER B O 1
ATOM 5478 N N . ILE B 1 42 ? -20.031 47.25 -4.254 1 40.78 42 ILE B N 1
ATOM 5479 C CA . ILE B 1 42 ? -18.672 47.125 -4.777 1 40.78 42 ILE B CA 1
ATOM 5480 C C . ILE B 1 42 ? -17.906 46.062 -4.016 1 40.78 42 ILE B C 1
ATOM 5482 O O . ILE B 1 42 ? -17.828 46.094 -2.785 1 40.78 42 ILE B O 1
ATOM 5486 N N . LYS B 1 43 ? -17.641 44.969 -4.559 1 47.72 43 LYS B N 1
ATOM 5487 C CA . LYS B 1 43 ? -16.734 43.906 -4.113 1 47.72 43 LYS B CA 1
ATOM 5488 C C . LYS B 1 43 ? -15.281 44.406 -4.082 1 47.72 43 LYS B C 1
ATOM 5490 O O . LYS B 1 43 ? -14.781 44.906 -5.078 1 47.72 43 LYS B O 1
ATOM 5495 N N . SER B 1 44 ? -14.734 44.812 -2.928 1 48.41 44 SER B N 1
ATOM 5496 C CA . SER B 1 44 ? -13.344 45.25 -2.852 1 48.41 44 SER B CA 1
ATOM 5497 C C . SER B 1 44 ? -12.445 44.188 -2.264 1 48.41 44 SER B C 1
ATOM 5499 O O . SER B 1 44 ? -12.914 43.312 -1.546 1 48.41 44 SER B O 1
ATOM 5501 N N . THR B 1 45 ? -11.297 44.125 -2.707 1 56.66 45 THR B N 1
ATOM 5502 C CA . THR B 1 45 ? -10.234 43.281 -2.152 1 56.66 45 THR B CA 1
ATOM 5503 C C . THR B 1 45 ? -9.984 43.625 -0.686 1 56.66 45 THR B C 1
ATOM 5505 O O . THR B 1 45 ? -9.891 44.812 -0.327 1 56.66 45 THR B O 1
ATOM 5508 N N . PHE B 1 46 ? -10.07 42.688 0.178 1 67.25 46 PHE B N 1
ATOM 5509 C CA . PHE B 1 46 ? -9.984 42.906 1.615 1 67.25 46 PHE B CA 1
ATOM 5510 C C . PHE B 1 46 ? -8.602 43.438 1.99 1 67.25 46 PHE B C 1
ATOM 5512 O O . PHE B 1 46 ? -7.582 42.906 1.555 1 67.25 46 PHE B O 1
ATOM 5519 N N . SER B 1 47 ? -8.5 44.625 2.52 1 74.88 47 SER B N 1
ATOM 5520 C CA . SER B 1 47 ? -7.395 45.125 3.316 1 74.88 47 SER B CA 1
ATOM 5521 C C . SER B 1 47 ? -7.906 45.938 4.512 1 74.88 47 SER B C 1
ATOM 5523 O O . SER B 1 47 ? -8.969 46.562 4.441 1 74.88 47 SER B O 1
ATOM 5525 N N . LEU B 1 48 ? -7.27 45.75 5.574 1 78.12 48 LEU B N 1
ATOM 5526 C CA . LEU B 1 48 ? -7.66 46.531 6.754 1 78.12 48 LEU B CA 1
ATOM 5527 C C . LEU B 1 48 ? -7.777 48 6.434 1 78.12 48 LEU B C 1
ATOM 5529 O O . LEU B 1 48 ? -8.68 48.688 6.93 1 78.12 48 LEU B O 1
ATOM 5533 N N . ASP B 1 49 ? -6.926 48.406 5.574 1 78.06 49 ASP B N 1
ATOM 5534 C CA . ASP B 1 49 ? -6.918 49.812 5.176 1 78.06 49 ASP B CA 1
ATOM 5535 C C . ASP B 1 49 ? -8.188 50.156 4.418 1 78.06 49 ASP B C 1
ATOM 5537 O O . ASP B 1 49 ? -8.742 51.25 4.605 1 78.06 49 ASP B O 1
ATOM 5541 N N . SER B 1 50 ? -8.586 49.25 3.611 1 81.25 50 SER B N 1
ATOM 5542 C CA . SER B 1 50 ? -9.789 49.531 2.832 1 81.25 50 SER B CA 1
ATOM 5543 C C . SER B 1 50 ? -11.016 49.625 3.729 1 81.25 50 SER B C 1
ATOM 5545 O O . SER B 1 50 ? -11.891 50.469 3.504 1 81.25 50 SER B O 1
ATOM 5547 N N . VAL B 1 51 ? -11.086 48.812 4.688 1 86.62 51 VAL B N 1
ATOM 5548 C CA . VAL B 1 51 ? -12.203 48.844 5.625 1 86.62 51 VAL B CA 1
ATOM 5549 C C . VAL B 1 51 ? -12.172 50.156 6.434 1 86.62 51 VAL B C 1
ATOM 5551 O O . VAL B 1 51 ? -13.195 50.812 6.605 1 86.62 51 VAL B O 1
ATOM 5554 N N . MET B 1 52 ? -11.039 50.5 6.879 1 86.31 52 MET B N 1
ATOM 5555 C CA . MET B 1 52 ? -10.859 51.719 7.668 1 86.31 52 MET B CA 1
ATOM 5556 C C . MET B 1 52 ? -11.25 52.938 6.859 1 86.31 52 MET B C 1
ATOM 5558 O O . MET B 1 52 ? -11.953 53.812 7.363 1 86.31 52 MET B O 1
ATOM 5562 N N . ASN B 1 53 ? -10.742 52.969 5.676 1 85.19 53 ASN B N 1
ATOM 5563 C CA . ASN B 1 53 ? -11.039 54.094 4.812 1 85.19 53 ASN B CA 1
ATOM 5564 C C . ASN B 1 53 ? -12.539 54.25 4.574 1 85.19 53 ASN B C 1
ATOM 5566 O O . ASN B 1 53 ? -13.062 55.344 4.527 1 85.19 53 ASN B O 1
ATOM 5570 N N . ARG B 1 54 ? -13.117 53.156 4.453 1 88.69 54 ARG B N 1
ATOM 5571 C CA . ARG B 1 54 ? -14.555 53.188 4.203 1 88.69 54 ARG B CA 1
ATOM 5572 C C . ARG B 1 54 ? -15.312 53.688 5.434 1 88.69 54 ARG B C 1
ATOM 5574 O O . ARG B 1 54 ? -16.297 54.438 5.312 1 88.69 54 ARG B O 1
ATOM 5581 N N . ILE B 1 55 ? -14.922 53.25 6.559 1 87.62 55 ILE B N 1
ATOM 5582 C CA . ILE B 1 55 ? -15.547 53.688 7.805 1 87.62 55 ILE B CA 1
ATOM 5583 C C . ILE B 1 55 ? -15.398 55.219 7.941 1 87.62 55 ILE B C 1
ATOM 5585 O O . ILE B 1 55 ? -16.359 55.906 8.273 1 87.62 55 ILE B O 1
ATOM 5589 N N . ILE B 1 56 ? -14.266 55.656 7.625 1 84.44 56 ILE B N 1
ATOM 5590 C CA . ILE B 1 56 ? -13.977 57.062 7.711 1 84.44 56 ILE B CA 1
ATOM 5591 C C . ILE B 1 56 ? -14.828 57.844 6.695 1 84.44 56 ILE B C 1
ATOM 5593 O O . ILE B 1 56 ? -15.398 58.875 7.016 1 84.44 56 ILE B O 1
ATOM 5597 N N . GLU B 1 57 ? -14.891 57.312 5.555 1 86.25 57 GLU B N 1
ATOM 5598 C CA . GLU B 1 57 ? -15.695 57.906 4.5 1 86.25 57 GLU B CA 1
ATOM 5599 C C . GLU B 1 57 ? -17.156 58.031 4.914 1 86.25 57 GLU B C 1
ATOM 5601 O O . GLU B 1 57 ? -17.797 59.062 4.723 1 86.25 57 GLU B O 1
ATOM 5606 N N . LEU B 1 58 ? -17.641 56.969 5.426 1 86.94 58 LEU B N 1
ATOM 5607 C CA . LEU B 1 58 ? -19.031 56.969 5.848 1 86.94 58 LEU B CA 1
ATOM 5608 C C . LEU B 1 58 ? -19.266 57.938 6.992 1 86.94 58 LEU B C 1
ATOM 5610 O O . LEU B 1 58 ? -20.328 58.562 7.059 1 86.94 58 LEU B O 1
ATOM 5614 N N . SER B 1 59 ? -18.359 58 7.918 1 82.75 59 SER B N 1
ATOM 5615 C CA . SER B 1 59 ? -18.484 58.906 9.047 1 82.75 59 SER B CA 1
ATOM 5616 C C . SER B 1 59 ? -18.547 60.344 8.586 1 82.75 59 SER B C 1
ATOM 5618 O O . SER B 1 59 ? -19.281 61.156 9.141 1 82.75 59 SER B O 1
ATOM 5620 N N . LYS B 1 60 ? -17.828 60.656 7.562 1 79.56 60 LYS B N 1
ATOM 5621 C CA . LYS B 1 60 ? -17.781 62.031 7.023 1 79.56 60 LYS B CA 1
ATOM 5622 C C . LYS B 1 60 ? -19.062 62.344 6.254 1 79.56 60 LYS B C 1
ATOM 5624 O O . LYS B 1 60 ? -19.594 63.469 6.367 1 79.56 60 LYS B O 1
ATOM 5629 N N . GLN B 1 61 ? -19.453 61.438 5.535 1 77.38 61 GLN B N 1
ATOM 5630 C CA . GLN B 1 61 ? -20.594 61.656 4.645 1 77.38 61 GLN B CA 1
ATOM 5631 C C . GLN B 1 61 ? -21.891 61.781 5.434 1 77.38 61 GLN B C 1
ATOM 5633 O O . GLN B 1 61 ? -22.797 62.531 5.043 1 77.38 61 GLN B O 1
ATOM 5638 N N . HIS B 1 62 ? -22 61.062 6.457 1 74.81 62 HIS B N 1
ATOM 5639 C CA . HIS B 1 62 ? -23.312 61 7.102 1 74.81 62 HIS B CA 1
ATOM 5640 C C . HIS B 1 62 ? -23.281 61.625 8.477 1 74.81 62 HIS B C 1
ATOM 5642 O O . HIS B 1 62 ? -24.203 61.438 9.281 1 74.81 62 HIS B O 1
ATOM 5648 N N . GLY B 1 63 ? -22.344 62.531 8.766 1 65.19 63 GLY B N 1
ATOM 5649 C CA . GLY B 1 63 ? -22.281 63.438 9.891 1 65.19 63 GLY B CA 1
ATOM 5650 C C . GLY B 1 63 ? -22.141 62.719 11.227 1 65.19 63 GLY B C 1
ATOM 5651 O O . GLY B 1 63 ? -22.484 63.281 12.266 1 65.19 63 GLY B O 1
ATOM 5652 N N . GLY B 1 64 ? -21.812 61.438 11.227 1 68.81 64 GLY B N 1
ATOM 5653 C CA . GLY B 1 64 ? -21.625 60.812 12.531 1 68.81 64 GLY B CA 1
ATOM 5654 C C . GLY B 1 64 ? -21.469 59.312 12.469 1 68.81 64 GLY B C 1
ATOM 5655 O O . GLY B 1 64 ? -21.672 58.719 11.414 1 68.81 64 GLY B O 1
ATOM 5656 N N . ILE B 1 65 ? -20.953 58.688 13.555 1 73.19 65 ILE B N 1
ATOM 5657 C CA . ILE B 1 65 ? -20.562 57.281 13.625 1 73.19 65 ILE B CA 1
ATOM 5658 C C . ILE B 1 65 ? -21.734 56.438 14.148 1 73.19 65 ILE B C 1
ATOM 5660 O O . ILE B 1 65 ? -21.812 55.25 13.922 1 73.19 65 ILE B O 1
ATOM 5664 N N . ASP B 1 66 ? -22.766 57.094 14.547 1 78.38 66 ASP B N 1
ATOM 5665 C CA . ASP B 1 66 ? -23.828 56.375 15.258 1 78.38 66 ASP B CA 1
ATOM 5666 C C . ASP B 1 66 ? -24.641 55.5 14.305 1 78.38 66 ASP B C 1
ATOM 5668 O O . ASP B 1 66 ? -25.156 54.469 14.703 1 78.38 66 ASP B O 1
ATOM 5672 N N . SER B 1 67 ? -24.641 55.938 13.102 1 82.12 67 SER B N 1
ATOM 5673 C CA . SER B 1 67 ? -25.484 55.219 12.164 1 82.12 67 SER B CA 1
ATOM 5674 C C . SER B 1 67 ? -24.672 54.156 11.398 1 82.12 67 SER B C 1
ATOM 5676 O O . SER B 1 67 ? -25.219 53.406 10.617 1 82.12 67 SER B O 1
ATOM 5678 N N . ILE B 1 68 ? -23.406 54.156 11.641 1 87.75 68 ILE B N 1
ATOM 5679 C CA . ILE B 1 68 ? -22.547 53.25 10.883 1 87.75 68 ILE B CA 1
ATOM 5680 C C . ILE B 1 68 ? -22.578 51.875 11.5 1 87.75 68 ILE B C 1
ATOM 5682 O O . ILE B 1 68 ? -22.469 51.719 12.719 1 87.75 68 ILE B O 1
ATOM 5686 N N . GLU B 1 69 ? -22.766 50.938 10.711 1 91.19 69 GLU B N 1
ATOM 5687 C CA . GLU B 1 69 ? -22.719 49.531 11.133 1 91.19 69 GLU B CA 1
ATOM 5688 C C . GLU B 1 69 ? -21.531 48.812 10.508 1 91.19 69 GLU B C 1
ATOM 5690 O O . GLU B 1 69 ? -21.344 48.844 9.297 1 91.19 69 GLU B O 1
ATOM 5695 N N . VAL B 1 70 ? -20.672 48.281 11.32 1 93.19 70 VAL B N 1
ATOM 5696 C CA . VAL B 1 70 ? -19.578 47.438 10.883 1 93.19 70 VAL B CA 1
ATOM 5697 C C . VAL B 1 70 ? -19.844 46 11.367 1 93.19 70 VAL B C 1
ATOM 5699 O O . VAL B 1 70 ? -19.844 45.719 12.57 1 93.19 70 VAL B O 1
ATOM 5702 N N . GLU B 1 71 ? -20.016 45.125 10.406 1 94.69 71 GLU B N 1
ATOM 5703 C CA . GLU B 1 71 ? -20.438 43.75 10.727 1 94.69 71 GLU B CA 1
ATOM 5704 C C . GLU B 1 71 ? -19.547 42.719 10.031 1 94.69 71 GLU B C 1
ATOM 5706 O O . GLU B 1 71 ? -19.156 42.906 8.883 1 94.69 71 GLU B O 1
ATOM 5711 N N . GLY B 1 72 ? -19.156 41.75 10.797 1 94.56 72 GLY B N 1
ATOM 5712 C CA . GLY B 1 72 ? -18.484 40.562 10.242 1 94.56 72 GLY B CA 1
ATOM 5713 C C . GLY B 1 72 ? -19.406 39.375 10.148 1 94.56 72 GLY B C 1
ATOM 5714 O O . GLY B 1 72 ? -20.203 39.125 11.047 1 94.56 72 GLY B O 1
ATOM 5715 N N . ARG B 1 73 ? -19.312 38.656 9.039 1 94.5 73 ARG B N 1
ATOM 5716 C CA . ARG B 1 73 ? -20.078 37.438 8.836 1 94.5 73 ARG B CA 1
ATOM 5717 C C . ARG B 1 73 ? -19.156 36.25 8.523 1 94.5 73 ARG B C 1
ATOM 5719 O O . ARG B 1 73 ? -18.172 36.406 7.801 1 94.5 73 ARG B O 1
ATOM 5726 N N . ILE B 1 74 ? -19.484 35.188 9.156 1 92.5 74 ILE B N 1
ATOM 5727 C CA . ILE B 1 74 ? -18.734 33.969 8.859 1 92.5 74 ILE B CA 1
ATOM 5728 C C . ILE B 1 74 ? -19.453 33.188 7.762 1 92.5 74 ILE B C 1
ATOM 5730 O O . ILE B 1 74 ? -20.688 33.094 7.746 1 92.5 74 ILE B O 1
ATOM 5734 N N . GLY B 1 75 ? -18.672 32.625 6.848 1 88.81 75 GLY B N 1
ATOM 5735 C CA . GLY B 1 75 ? -19.234 31.875 5.742 1 88.81 75 GLY B CA 1
ATOM 5736 C C . GLY B 1 75 ? -18.172 31.156 4.918 1 88.81 75 GLY B C 1
ATOM 5737 O O . GLY B 1 75 ? -17.094 30.859 5.422 1 88.81 75 GLY B O 1
ATOM 5738 N N . LEU B 1 76 ? -18.656 30.719 3.711 1 81.19 76 LEU B N 1
ATOM 5739 C CA . LEU B 1 76 ? -17.75 30 2.818 1 81.19 76 LEU B CA 1
ATOM 5740 C C . LEU B 1 76 ? -17.828 30.562 1.403 1 81.19 76 LEU B C 1
ATOM 5742 O O . LEU B 1 76 ? -18.906 30.938 0.93 1 81.19 76 LEU B O 1
ATOM 5746 N N . PHE B 1 77 ? -16.594 30.625 0.804 1 75.31 77 PHE B N 1
ATOM 5747 C CA . PHE B 1 77 ? -16.578 30.969 -0.612 1 75.31 77 PHE B CA 1
ATOM 5748 C C . PHE B 1 77 ? -16.891 29.75 -1.472 1 75.31 77 PHE B C 1
ATOM 5750 O O . PHE B 1 77 ? -16.406 28.656 -1.188 1 75.31 77 PHE B O 1
ATOM 5757 N N . SER B 1 78 ? -17.891 29.734 -2.279 1 67.06 78 SER B N 1
ATOM 5758 C CA . SER B 1 78 ? -18.188 28.641 -3.203 1 67.06 78 SER B CA 1
ATOM 5759 C C . SER B 1 78 ? -17.812 29 -4.633 1 67.06 78 SER B C 1
ATOM 5761 O O . SER B 1 78 ? -17.953 30.156 -5.043 1 67.06 78 SER B O 1
ATOM 5763 N N . ASN B 1 79 ? -16.938 28.203 -5.293 1 58 79 ASN B N 1
ATOM 5764 C CA . ASN B 1 79 ? -16.609 28.438 -6.695 1 58 79 ASN B CA 1
ATOM 5765 C C . ASN B 1 79 ? -17.766 28.062 -7.613 1 58 79 ASN B C 1
ATOM 5767 O O . ASN B 1 79 ? -18.141 26.891 -7.711 1 58 79 ASN B O 1
ATOM 5771 N N . THR B 1 80 ? -18.703 28.891 -7.77 1 53.28 80 THR B N 1
ATOM 5772 C CA . THR B 1 80 ? -19.719 28.641 -8.773 1 53.28 80 THR B CA 1
ATOM 5773 C C . THR B 1 80 ? -19.281 29.156 -10.141 1 53.28 80 THR B C 1
ATOM 5775 O O . THR B 1 80 ? -18.281 29.859 -10.25 1 53.28 80 THR B O 1
ATOM 5778 N N . SER B 1 81 ? -19.797 28.562 -11.32 1 51.28 81 SER B N 1
ATOM 5779 C CA . SER B 1 81 ? -19.547 28.984 -12.695 1 51.28 81 SER B CA 1
ATOM 5780 C C . SER B 1 81 ? -19.469 30.5 -12.797 1 51.28 81 SER B C 1
ATOM 5782 O O . SER B 1 81 ? -18.781 31.047 -13.672 1 51.28 81 SER B O 1
ATOM 5784 N N . ASN B 1 82 ? -20.094 31.203 -12.016 1 50.94 82 ASN B N 1
ATOM 5785 C CA . ASN B 1 82 ? -20.219 32.656 -12.195 1 50.94 82 ASN B CA 1
ATOM 5786 C C . ASN B 1 82 ? -19.281 33.406 -11.281 1 50.94 82 ASN B C 1
ATOM 5788 O O . ASN B 1 82 ? -19.453 34.625 -11.062 1 50.94 82 ASN B O 1
ATOM 5792 N N . GLY B 1 83 ? -18.281 32.719 -10.602 1 56.62 83 GLY B N 1
ATOM 5793 C CA . GLY B 1 83 ? -17.281 33.375 -9.797 1 56.62 83 GLY B CA 1
ATOM 5794 C C . GLY B 1 83 ? -17.328 32.969 -8.336 1 56.62 83 GLY B C 1
ATOM 5795 O O . GLY B 1 83 ? -18.125 32.125 -7.941 1 56.62 83 GLY B O 1
ATOM 5796 N N . ASN B 1 84 ? -16.453 33.469 -7.516 1 62.56 84 ASN B N 1
ATOM 5797 C CA . ASN B 1 84 ? -16.359 33.156 -6.094 1 62.56 84 ASN B CA 1
ATOM 5798 C C . ASN B 1 84 ? -17.422 33.875 -5.285 1 62.56 84 ASN B C 1
ATOM 5800 O O . ASN B 1 84 ? -17.406 35.125 -5.219 1 62.56 84 ASN B O 1
ATOM 5804 N N . THR B 1 85 ? -18.5 33.25 -4.98 1 76.12 85 THR B N 1
ATOM 5805 C CA . THR B 1 85 ? -19.578 33.844 -4.199 1 76.12 85 THR B CA 1
ATOM 5806 C C . THR B 1 85 ? -19.453 33.438 -2.729 1 76.12 85 THR B C 1
ATOM 5808 O O . THR B 1 85 ? -19.172 32.281 -2.408 1 76.12 85 THR B O 1
ATOM 5811 N N . PHE B 1 86 ? -19.594 34.469 -1.829 1 83.94 86 PHE B N 1
ATOM 5812 C CA . PHE B 1 86 ? -19.578 34.25 -0.386 1 83.94 86 PHE B CA 1
ATOM 5813 C C . PHE B 1 86 ? -20.938 33.812 0.109 1 83.94 86 PHE B C 1
ATOM 5815 O O . PHE B 1 86 ? -21.938 34.5 -0.077 1 83.94 86 PHE B O 1
ATOM 5822 N N . LYS B 1 87 ? -21.016 32.656 0.568 1 82.38 87 LYS B N 1
ATOM 5823 C CA . LYS B 1 87 ? -22.234 32.125 1.188 1 82.38 87 LYS B CA 1
ATOM 5824 C C . LYS B 1 87 ? -22.141 32.219 2.709 1 82.38 87 LYS B C 1
ATOM 5826 O O . LYS B 1 87 ? -21.453 31.406 3.344 1 82.38 87 LYS B O 1
ATOM 5831 N N . PRO B 1 88 ? -22.969 33.156 3.262 1 88.44 88 PRO B N 1
ATOM 5832 C CA . PRO B 1 88 ? -22.891 33.281 4.719 1 88.44 88 PRO B CA 1
ATOM 5833 C C . PRO B 1 88 ? -23.484 32.094 5.461 1 88.44 88 PRO B C 1
ATOM 5835 O O . PRO B 1 88 ? -24.453 31.484 4.992 1 88.44 88 PRO B O 1
ATOM 5838 N N . GLY B 1 89 ? -22.844 31.766 6.629 1 88.5 89 GLY B N 1
ATOM 5839 C CA . GLY B 1 89 ? -23.375 30.719 7.484 1 88.5 89 GLY B CA 1
ATOM 5840 C C . GLY B 1 89 ? -22.375 29.609 7.77 1 88.5 89 GLY B C 1
ATOM 5841 O O . GLY B 1 89 ? -21.297 29.594 7.188 1 88.5 89 GLY B O 1
ATOM 5842 N N . MET B 1 90 ? -22.75 28.828 8.773 1 87.94 90 MET B N 1
ATOM 5843 C CA . MET B 1 90 ? -22 27.641 9.172 1 87.94 90 MET B CA 1
ATOM 5844 C C . MET B 1 90 ? -22.844 26.375 9 1 87.94 90 MET B C 1
ATOM 5846 O O . MET B 1 90 ? -24.062 26.469 8.836 1 87.94 90 MET B O 1
ATOM 5850 N N . VAL B 1 91 ? -22.188 25.281 8.969 1 83.75 91 VAL B N 1
ATOM 5851 C CA . VAL B 1 91 ? -22.922 24.016 9.039 1 83.75 91 VAL B CA 1
ATOM 5852 C C . VAL B 1 91 ? -23.562 23.875 10.414 1 83.75 91 VAL B C 1
ATOM 5854 O O . VAL B 1 91 ? -23.031 24.375 11.406 1 83.75 91 VAL B O 1
ATOM 5857 N N . ARG B 1 92 ? -24.672 23.234 10.445 1 86.38 92 ARG B N 1
ATOM 5858 C CA . ARG B 1 92 ? -25.5 23.125 11.641 1 86.38 92 ARG B CA 1
ATOM 5859 C C . ARG B 1 92 ? -24.672 22.656 12.836 1 86.38 92 ARG B C 1
ATOM 5861 O O . ARG B 1 92 ? -24.734 23.25 13.914 1 86.38 92 ARG B O 1
ATOM 5868 N N . ASP B 1 93 ? -23.859 21.656 12.648 1 82.12 93 ASP B N 1
ATOM 5869 C CA . ASP B 1 93 ? -23.109 21.094 13.758 1 82.12 93 ASP B CA 1
ATOM 5870 C C . ASP B 1 93 ? -22.078 22.094 14.297 1 82.12 93 ASP B C 1
ATOM 5872 O O . ASP B 1 93 ? -21.875 22.188 15.508 1 82.12 93 ASP B O 1
ATOM 5876 N N . ASP B 1 94 ? -21.406 22.75 13.438 1 84.5 94 ASP B N 1
ATOM 5877 C CA . ASP B 1 94 ? -20.438 23.766 13.852 1 84.5 94 ASP B CA 1
ATOM 5878 C C . ASP B 1 94 ? -21.125 24.906 14.602 1 84.5 94 ASP B C 1
ATOM 5880 O O . ASP B 1 94 ? -20.578 25.406 15.594 1 84.5 94 ASP B O 1
ATOM 5884 N N . TRP B 1 95 ? -22.281 25.281 14.047 1 91.88 95 TRP B N 1
ATOM 5885 C CA . TRP B 1 95 ? -23.062 26.328 14.695 1 91.88 95 TRP B CA 1
ATOM 5886 C C . TRP B 1 95 ? -23.422 25.938 16.125 1 91.88 95 TRP B C 1
ATOM 5888 O O . TRP B 1 95 ? -23.281 26.734 17.047 1 91.88 95 TRP B O 1
ATOM 5898 N N . ASN B 1 96 ? -23.844 24.703 16.266 1 90.25 96 ASN B N 1
ATOM 5899 C CA . ASN B 1 96 ? -24.188 24.188 17.594 1 90.25 96 ASN B CA 1
ATOM 5900 C C . ASN B 1 96 ? -22.984 24.172 18.516 1 90.25 96 ASN B C 1
ATOM 5902 O O . ASN B 1 96 ? -23.094 24.531 19.688 1 90.25 96 ASN B O 1
ATOM 5906 N N . ASP B 1 97 ? -21.859 23.781 18.031 1 86.25 97 ASP B N 1
ATOM 5907 C CA . ASP B 1 97 ? -20.641 23.75 18.828 1 86.25 97 ASP B CA 1
ATOM 5908 C C . ASP B 1 97 ? -20.266 25.156 19.281 1 86.25 97 ASP B C 1
ATOM 5910 O O . ASP B 1 97 ? -19.859 25.359 20.438 1 86.25 97 ASP B O 1
ATOM 5914 N N . LEU B 1 98 ? -20.312 26.016 18.359 1 90.31 98 LEU B N 1
ATOM 5915 C CA . LEU B 1 98 ? -19.984 27.406 18.688 1 90.31 98 LEU B CA 1
ATOM 5916 C C . LEU B 1 98 ? -20.953 27.953 19.734 1 90.31 98 LEU B C 1
ATOM 5918 O O . LEU B 1 98 ? -20.531 28.609 20.703 1 90.31 98 LEU B O 1
ATOM 5922 N N . TYR B 1 99 ? -22.266 27.688 19.578 1 93.56 99 TYR B N 1
ATOM 5923 C CA . TYR B 1 99 ? -23.297 28.125 20.516 1 93.56 99 TYR B CA 1
ATOM 5924 C C . TYR B 1 99 ? -23 27.594 21.922 1 93.56 99 TYR B C 1
ATOM 5926 O O . TYR B 1 99 ? -23.016 28.359 22.891 1 93.56 99 TYR B O 1
ATOM 5934 N N . HIS B 1 100 ? -22.75 26.375 21.953 1 91.44 100 HIS B N 1
ATOM 5935 C CA . HIS B 1 100 ? -22.5 25.766 23.25 1 91.44 100 HIS B CA 1
ATOM 5936 C C . HIS B 1 100 ? -21.234 26.344 23.891 1 91.44 100 HIS B C 1
ATOM 5938 O O . HIS B 1 100 ? -21.203 26.562 25.109 1 91.44 100 HIS B O 1
ATOM 5944 N N . HIS B 1 101 ? -20.234 26.531 23.125 1 90.19 101 HIS B N 1
ATOM 5945 C CA . HIS B 1 101 ? -18.984 27.078 23.625 1 90.19 101 HIS B CA 1
ATOM 5946 C C . HIS B 1 101 ? -19.188 28.484 24.188 1 90.19 101 HIS B C 1
ATOM 5948 O O . HIS B 1 101 ? -18.703 28.812 25.266 1 90.19 101 HIS B O 1
ATOM 5954 N N . LEU B 1 102 ? -19.891 29.328 23.453 1 92 102 LEU B N 1
ATOM 5955 C CA . LEU B 1 102 ? -20.125 30.719 23.859 1 92 102 LEU B CA 1
ATOM 5956 C C . LEU B 1 102 ? -21.047 30.766 25.078 1 92 102 LEU B C 1
ATOM 5958 O O . LEU B 1 102 ? -20.875 31.609 25.953 1 92 102 LEU B O 1
ATOM 5962 N N . LYS B 1 103 ? -22 29.875 25.094 1 91.44 103 LYS B N 1
ATOM 5963 C CA . LYS B 1 103 ? -22.953 29.812 26.188 1 91.44 103 LYS B CA 1
ATOM 5964 C C . LYS B 1 103 ? -22.266 29.5 27.516 1 91.44 103 LYS B C 1
ATOM 5966 O O . LYS B 1 103 ? -22.703 29.938 28.578 1 91.44 103 LYS B O 1
ATOM 5971 N N . LEU B 1 104 ? -21.266 28.672 27.391 1 87.88 104 LEU B N 1
ATOM 5972 C CA . LEU B 1 104 ? -20.5 28.359 28.578 1 87.88 104 LEU B CA 1
ATOM 5973 C C . LEU B 1 104 ? -19.859 29.609 29.172 1 87.88 104 LEU B C 1
ATOM 5975 O O . LEU B 1 104 ? -19.656 29.703 30.375 1 87.88 104 LEU B O 1
ATOM 5979 N N . LYS B 1 105 ? -19.516 30.531 28.375 1 85.38 105 LYS B N 1
ATOM 5980 C CA . LYS B 1 105 ? -18.875 31.766 28.812 1 85.38 105 LYS B CA 1
ATOM 5981 C C . LYS B 1 105 ? -19.891 32.781 29.312 1 85.38 105 LYS B C 1
ATOM 5983 O O . LYS B 1 105 ? -19.672 33.438 30.328 1 85.38 105 LYS B O 1
ATOM 5988 N N . SER B 1 106 ? -20.969 32.969 28.547 1 89.31 106 SER B N 1
ATOM 5989 C CA . SER B 1 106 ? -21.984 33.938 28.922 1 89.31 106 SER B CA 1
ATOM 5990 C C . SER B 1 106 ? -23.359 33.531 28.406 1 89.31 106 SER B C 1
ATOM 5992 O O . SER B 1 106 ? -23.469 32.906 27.344 1 89.31 106 SER B O 1
ATOM 5994 N N . GLU B 1 107 ? -24.359 33.875 29.172 1 91.75 107 GLU B N 1
ATOM 5995 C CA . GLU B 1 107 ? -25.719 33.594 28.75 1 91.75 107 GLU B CA 1
ATOM 5996 C C . GLU B 1 107 ? -26.172 34.531 27.641 1 91.75 107 GLU B C 1
ATOM 5998 O O . GLU B 1 107 ? -26.109 35.75 27.797 1 91.75 107 GLU B O 1
ATOM 6003 N N . PRO B 1 108 ? -26.625 33.969 26.594 1 94.81 108 PRO B N 1
ATOM 6004 C CA . PRO B 1 108 ? -27.047 34.844 25.5 1 94.81 108 PRO B CA 1
ATOM 6005 C C . PRO B 1 108 ? -28.453 35.406 25.703 1 94.81 108 PRO B C 1
ATOM 6007 O O . PRO B 1 108 ? -29.219 34.875 26.516 1 94.81 108 PRO B O 1
ATOM 6010 N N . VAL B 1 109 ? -28.812 36.5 25.078 1 95.69 109 VAL B N 1
ATOM 6011 C CA . VAL B 1 109 ? -30.172 37.031 24.969 1 95.69 109 VAL B CA 1
ATOM 6012 C C . VAL B 1 109 ? -30.859 36.406 23.75 1 95.69 109 VAL B C 1
ATOM 6014 O O . VAL B 1 109 ? -30.391 36.531 22.625 1 95.69 109 VAL B O 1
ATOM 6017 N N . ALA B 1 110 ? -31.922 35.688 24.016 1 94.88 110 ALA B N 1
ATOM 6018 C CA . ALA B 1 110 ? -32.656 35 22.953 1 94.88 110 ALA B CA 1
ATOM 6019 C C . ALA B 1 110 ? -33.781 35.875 22.422 1 94.88 110 ALA B C 1
ATOM 6021 O O . ALA B 1 110 ? -34.562 36.438 23.188 1 94.88 110 ALA B O 1
ATOM 6022 N N . THR B 1 111 ? -33.844 36.031 21.141 1 93.56 111 THR B N 1
ATOM 6023 C CA . THR B 1 111 ? -34.906 36.75 20.484 1 93.56 111 THR B CA 1
ATOM 6024 C C . THR B 1 111 ? -35.5 35.969 19.312 1 93.56 111 THR B C 1
ATOM 6026 O O . THR B 1 111 ? -34.75 35.25 18.609 1 93.56 111 THR B O 1
ATOM 6029 N N . THR B 1 112 ? -36.812 35.938 19.125 1 93.56 112 THR B N 1
ATOM 6030 C CA . THR B 1 112 ? -37.469 35.344 18 1 93.56 112 THR B CA 1
ATOM 6031 C C . THR B 1 112 ? -38.25 36.406 17.188 1 93.56 112 THR B C 1
ATOM 6033 O O . THR B 1 112 ? -39.062 37.125 17.75 1 93.56 112 THR B O 1
ATOM 6036 N N . GLU B 1 113 ? -37.875 36.5 15.953 1 93 113 GLU B N 1
ATOM 6037 C CA . GLU B 1 113 ? -38.531 37.469 15.086 1 93 113 GLU B CA 1
ATOM 6038 C C . GLU B 1 113 ? -38.594 37 13.648 1 93 113 GLU B C 1
ATOM 6040 O O . GLU B 1 113 ? -37.844 36.062 13.266 1 93 113 GLU B O 1
ATOM 6045 N N . THR B 1 114 ? -39.5 37.531 12.891 1 93.56 114 THR B N 1
ATOM 6046 C CA . THR B 1 114 ? -39.625 37.25 11.461 1 93.56 114 THR B CA 1
ATOM 6047 C C . THR B 1 114 ? -39.344 38.5 10.648 1 93.56 114 THR B C 1
ATOM 6049 O O . THR B 1 114 ? -39.969 39.562 10.867 1 93.56 114 THR B O 1
ATOM 6052 N N . ASP B 1 115 ? -38.375 38.406 9.797 1 92 115 ASP B N 1
ATOM 6053 C CA . ASP B 1 115 ? -38.062 39.531 8.922 1 92 115 ASP B CA 1
ATOM 6054 C C . ASP B 1 115 ? -38.781 39.375 7.578 1 92 115 ASP B C 1
ATOM 6056 O O . ASP B 1 115 ? -38.688 38.312 6.938 1 92 115 ASP B O 1
ATOM 6060 N N . TYR B 1 116 ? -39.469 40.406 7.219 1 90.88 116 TYR B N 1
ATOM 6061 C CA . TYR B 1 116 ? -40.031 40.5 5.887 1 90.88 116 TYR B CA 1
ATOM 6062 C C . TYR B 1 116 ? -39.281 41.5 5.031 1 90.88 116 TYR B C 1
ATOM 6064 O O . TYR B 1 116 ? -39.156 42.656 5.391 1 90.88 116 TYR B O 1
ATOM 6072 N N . ILE B 1 117 ? -38.75 40.969 4 1 89.19 117 ILE B N 1
ATOM 6073 C CA . ILE B 1 117 ? -37.906 41.812 3.143 1 89.19 117 ILE B CA 1
ATOM 6074 C C . ILE B 1 117 ? -38.688 42.219 1.901 1 89.19 117 ILE B C 1
ATOM 6076 O O . ILE B 1 117 ? -39.344 41.375 1.25 1 89.19 117 ILE B O 1
ATOM 6080 N N . TYR B 1 118 ? -38.562 43.5 1.588 1 86 118 TYR B N 1
ATOM 6081 C CA . TYR B 1 118 ? -39.312 44.062 0.467 1 86 118 TYR B CA 1
ATOM 6082 C C . TYR B 1 118 ? -38.375 44.5 -0.649 1 86 118 TYR B C 1
ATOM 6084 O O . TYR B 1 118 ? -37.156 44.406 -0.495 1 86 118 TYR B O 1
ATOM 6092 N N . SER B 1 119 ? -38.812 44.812 -1.896 1 79.75 119 SER B N 1
ATOM 6093 C CA . SER B 1 119 ? -38.062 45.094 -3.117 1 79.75 119 SER B CA 1
ATOM 6094 C C . SER B 1 119 ? -37.062 46.219 -2.914 1 79.75 119 SER B C 1
ATOM 6096 O O . SER B 1 119 ? -36 46.219 -3.527 1 79.75 119 SER B O 1
ATOM 6098 N N . ASP B 1 120 ? -37.25 47.219 -2.055 1 74.94 120 ASP B N 1
ATOM 6099 C CA . ASP B 1 120 ? -36.312 48.344 -1.874 1 74.94 120 ASP B CA 1
ATOM 6100 C C . ASP B 1 120 ? -35.375 48.094 -0.712 1 74.94 120 ASP B C 1
ATOM 6102 O O . ASP B 1 120 ? -34.875 49.031 -0.099 1 74.94 120 ASP B O 1
ATOM 6106 N N . SER B 1 121 ? -35.125 46.844 -0.338 1 78.75 121 SER B N 1
ATOM 6107 C CA . SER B 1 121 ? -34.219 46.438 0.728 1 78.75 121 SER B CA 1
ATOM 6108 C C . SER B 1 121 ? -34.719 46.875 2.094 1 78.75 121 SER B C 1
ATOM 6110 O O . SER B 1 121 ? -33.938 47.062 3.023 1 78.75 121 SER B O 1
ATOM 6112 N N . ILE B 1 122 ? -36 47.219 2.043 1 87.56 122 ILE B N 1
ATOM 6113 C CA . ILE B 1 122 ? -36.625 47.531 3.328 1 87.56 122 ILE B CA 1
ATOM 6114 C C . ILE B 1 122 ? -36.938 46.219 4.082 1 87.56 122 ILE B C 1
ATOM 6116 O O . ILE B 1 122 ? -37.375 45.25 3.484 1 87.56 122 ILE B O 1
ATOM 6120 N N . ARG B 1 123 ? -36.625 46.312 5.309 1 91.38 123 ARG B N 1
ATOM 6121 C CA . ARG B 1 123 ? -36.875 45.156 6.172 1 91.38 123 ARG B CA 1
ATOM 6122 C C . ARG B 1 123 ? -37.812 45.531 7.309 1 91.38 123 ARG B C 1
ATOM 6124 O O . ARG B 1 123 ? -37.656 46.562 7.945 1 91.38 123 ARG B O 1
ATOM 6131 N N . VAL B 1 124 ? -38.844 44.75 7.508 1 93.12 124 VAL B N 1
ATOM 6132 C CA . VAL B 1 124 ? -39.75 44.906 8.633 1 93.12 124 VAL B CA 1
ATOM 6133 C C . VAL B 1 124 ? -39.688 43.719 9.562 1 93.12 124 VAL B C 1
ATOM 6135 O O . VAL B 1 124 ? -39.938 42.562 9.141 1 93.12 124 VAL B O 1
ATOM 6138 N N . ALA B 1 125 ? -39.219 43.938 10.711 1 93.31 125 ALA B N 1
ATOM 6139 C CA . ALA B 1 125 ? -39.219 42.875 11.727 1 93.31 125 ALA B CA 1
ATOM 6140 C C . ALA B 1 125 ? -40.594 42.719 12.375 1 93.31 125 ALA B C 1
ATOM 6142 O O . ALA B 1 125 ? -41.156 43.719 12.828 1 93.31 125 ALA B O 1
ATOM 6143 N N . TYR B 1 126 ? -41.062 41.531 12.383 1 93.38 126 TYR B N 1
ATOM 6144 C CA . TYR B 1 126 ? -42.406 41.25 12.836 1 93.38 126 TYR B CA 1
ATOM 6145 C C . TYR B 1 126 ? -42.406 40.156 13.914 1 93.38 126 TYR B C 1
ATOM 6147 O O . TYR B 1 126 ? -41.688 39.188 13.828 1 93.38 126 TYR B O 1
ATOM 6155 N N . ASP B 1 127 ? -43.156 40.406 14.914 1 91.81 127 ASP B N 1
ATOM 6156 C CA . ASP B 1 127 ? -43.344 39.406 15.945 1 91.81 127 ASP B CA 1
ATOM 6157 C C . ASP B 1 127 ? -44.625 38.562 15.656 1 91.81 127 ASP B C 1
ATOM 6159 O O . ASP B 1 127 ? -45.719 39.062 15.805 1 91.81 127 ASP B O 1
ATOM 6163 N N . GLU B 1 128 ? -44.406 37.406 15.438 1 89.31 128 GLU B N 1
ATOM 6164 C CA . GLU B 1 128 ? -45.531 36.562 15.039 1 89.31 128 GLU B CA 1
ATOM 6165 C C . GLU B 1 128 ? -46.438 36.25 16.219 1 89.31 128 GLU B C 1
ATOM 6167 O O . GLU B 1 128 ? -47.594 35.906 16.047 1 89.31 128 GLU B O 1
ATOM 6172 N N . HIS B 1 129 ? -45.906 36.281 17.359 1 87.19 129 HIS B N 1
ATOM 6173 C CA . HIS B 1 129 ? -46.688 36 18.547 1 87.19 129 HIS B CA 1
ATOM 6174 C C . HIS B 1 129 ? -47.594 37.188 18.891 1 87.19 129 HIS B C 1
ATOM 6176 O O . HIS B 1 129 ? -48.812 37.031 19.078 1 87.19 129 HIS B O 1
ATOM 6182 N N . SER B 1 130 ? -47 38.406 18.953 1 88.44 130 SER B N 1
ATOM 6183 C CA . SER B 1 130 ? -47.75 39.594 19.312 1 88.44 130 SER B CA 1
ATOM 6184 C C . SER B 1 130 ? -48.406 40.25 18.094 1 88.44 130 SER B C 1
ATOM 6186 O O . SER B 1 130 ? -49.219 41.156 18.219 1 88.44 130 SER B O 1
ATOM 6188 N N . LYS B 1 131 ? -48.031 39.75 16.891 1 88.25 131 LYS B N 1
ATOM 6189 C CA . LYS B 1 131 ? -48.562 40.25 15.625 1 88.25 131 LYS B CA 1
ATOM 6190 C C . LYS B 1 131 ? -48.312 41.75 15.484 1 88.25 131 LYS B C 1
ATOM 6192 O O . LYS B 1 131 ? -49.25 42.5 15.148 1 88.25 131 LYS B O 1
ATOM 6197 N N . LYS B 1 132 ? -47.188 42.188 15.914 1 91.94 132 LYS B N 1
ATOM 6198 C CA . LYS B 1 132 ? -46.812 43.625 15.82 1 91.94 132 LYS B CA 1
ATOM 6199 C C . LYS B 1 132 ? -45.5 43.812 15.055 1 91.94 132 LYS B C 1
ATOM 6201 O O . LYS B 1 132 ? -44.594 42.969 15.141 1 91.94 132 LYS B O 1
ATOM 6206 N N . CYS B 1 133 ? -45.469 44.875 14.297 1 92.88 133 CYS B N 1
ATOM 6207 C CA . CYS B 1 133 ? -44.25 45.281 13.656 1 92.88 133 CYS B CA 1
ATOM 6208 C C . CYS B 1 133 ? -43.281 45.906 14.672 1 92.88 133 CYS B C 1
ATOM 6210 O O . CYS B 1 133 ? -43.625 46.906 15.336 1 92.88 133 CYS B O 1
ATOM 6212 N N . LEU B 1 134 ? -42.156 45.375 14.773 1 91.06 134 LEU B N 1
ATOM 6213 C CA . LEU B 1 134 ? -41.219 45.812 15.789 1 91.06 134 LEU B CA 1
ATOM 6214 C C . LEU B 1 134 ? -40.344 46.969 15.266 1 91.06 134 LEU B C 1
ATOM 6216 O O . LEU B 1 134 ? -40.125 47.938 15.984 1 91.06 134 LEU B O 1
ATOM 6220 N N . ARG B 1 135 ? -39.844 46.781 14.102 1 91.5 135 ARG B N 1
ATOM 6221 C CA . ARG B 1 135 ? -38.938 47.75 13.516 1 91.5 135 ARG B CA 1
ATOM 6222 C C . ARG B 1 135 ? -39.031 47.719 11.992 1 91.5 135 ARG B C 1
ATOM 6224 O O . ARG B 1 135 ? -39.438 46.719 11.406 1 91.5 135 ARG B O 1
ATOM 6231 N N . LYS B 1 136 ? -38.75 48.875 11.391 1 91.19 136 LYS B N 1
ATOM 6232 C CA . LYS B 1 136 ? -38.562 49.062 9.953 1 91.19 136 LYS B CA 1
ATOM 6233 C C . LYS B 1 136 ? 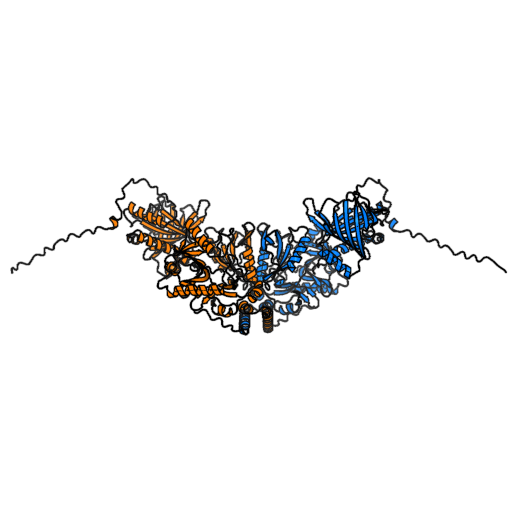-37.25 49.75 9.648 1 91.19 136 LYS B C 1
ATOM 6235 O O . LYS B 1 136 ? -36.969 50.844 10.164 1 91.19 136 LYS B O 1
ATOM 6240 N N . ASP B 1 137 ? -36.469 49.031 8.992 1 88.75 137 ASP B N 1
ATOM 6241 C CA . ASP B 1 137 ? -35.156 49.594 8.727 1 88.75 137 ASP B CA 1
ATOM 6242 C C . ASP B 1 137 ? -34.719 49.344 7.281 1 88.75 137 ASP B C 1
ATOM 6244 O O . ASP B 1 137 ? -35.312 48.531 6.582 1 88.75 137 ASP B O 1
ATOM 6248 N N . LYS B 1 138 ? -33.781 50.219 6.84 1 88.56 138 LYS B N 1
ATOM 6249 C CA . LYS B 1 138 ? -33.156 50.094 5.52 1 88.56 138 LYS B CA 1
ATOM 6250 C C . LYS B 1 138 ? -31.656 50.344 5.602 1 88.56 138 LYS B C 1
ATOM 6252 O O . LYS B 1 138 ? -31.203 51.25 6.297 1 88.56 138 LYS B O 1
ATOM 6257 N N . LYS B 1 139 ? -30.984 49.406 5.004 1 84.12 139 LYS B N 1
ATOM 6258 C CA . LYS B 1 139 ? -29.547 49.562 4.941 1 84.12 139 LYS B CA 1
ATOM 6259 C C . LYS B 1 139 ? -29.125 50.25 3.635 1 84.12 139 LYS B C 1
ATOM 6261 O O . LYS B 1 139 ? -29.562 49.844 2.557 1 84.12 139 LYS B O 1
ATOM 6266 N N . THR B 1 140 ? -28.344 51.312 3.818 1 82.06 140 THR B N 1
ATOM 6267 C CA . THR B 1 140 ? -27.859 52.031 2.646 1 82.06 140 THR B CA 1
ATOM 6268 C C . THR B 1 140 ? -26.328 52.062 2.635 1 82.06 140 THR B C 1
ATOM 6270 O O . THR B 1 140 ? -25.688 51.781 3.648 1 82.06 140 THR B O 1
ATOM 6273 N N . ASP B 1 141 ? -25.688 52.25 1.497 1 79.5 141 ASP B N 1
ATOM 6274 C CA . ASP B 1 141 ? -24.25 52.406 1.304 1 79.5 141 ASP B CA 1
ATOM 6275 C C . ASP B 1 141 ? -23.5 51.188 1.834 1 79.5 141 ASP B C 1
ATOM 6277 O O . ASP B 1 141 ? -22.562 51.312 2.619 1 79.5 141 ASP B O 1
ATOM 6281 N N . LYS B 1 142 ? -24.016 50.156 1.534 1 86.31 142 LYS B N 1
ATOM 6282 C CA . LYS B 1 142 ? -23.391 48.906 1.994 1 86.31 142 LYS B CA 1
ATOM 6283 C C . LYS B 1 142 ? -22.156 48.562 1.158 1 86.31 142 LYS B C 1
ATOM 6285 O O . LYS B 1 142 ? -22.203 48.656 -0.071 1 86.31 142 LYS B O 1
ATOM 6290 N N . THR B 1 143 ? -21.016 48.375 1.802 1 88.75 143 THR B N 1
ATOM 6291 C CA . THR B 1 143 ? -19.797 47.875 1.191 1 88.75 143 THR B CA 1
ATOM 6292 C C . THR B 1 143 ? -19.344 46.562 1.867 1 88.75 143 THR B C 1
ATOM 6294 O O . THR B 1 143 ? -19.312 46.5 3.098 1 88.75 143 THR B O 1
ATOM 6297 N N . SER B 1 144 ? -19.094 45.594 1.026 1 89.81 144 SER B N 1
ATOM 6298 C CA . SER B 1 144 ? -18.672 44.312 1.562 1 89.81 144 SER B CA 1
ATOM 6299 C C . SER B 1 144 ? -17.234 44 1.194 1 89.81 144 SER B C 1
ATOM 6301 O O . SER B 1 144 ? -16.797 44.281 0.081 1 89.81 144 SER B O 1
ATOM 6303 N N . PHE B 1 145 ? -16.5 43.5 2.178 1 88.19 145 PHE B N 1
ATOM 6304 C CA . PHE B 1 145 ? -15.117 43.031 2.031 1 88.19 145 PHE B CA 1
ATOM 6305 C C . PHE B 1 145 ? -15 41.562 2.33 1 88.19 145 PHE B C 1
ATOM 6307 O O . PHE B 1 145 ? -15.062 41.125 3.49 1 88.19 145 PHE B O 1
ATOM 6314 N N . ASP B 1 146 ? -14.773 40.812 1.281 1 84.88 146 ASP B N 1
ATOM 6315 C CA . ASP B 1 146 ? -14.703 39.375 1.432 1 84.88 146 ASP B CA 1
ATOM 6316 C C . ASP B 1 146 ? -13.258 38.906 1.612 1 84.88 146 ASP B C 1
ATOM 6318 O O . ASP B 1 146 ? -12.352 39.406 0.963 1 84.88 146 ASP B O 1
ATOM 6322 N N . GLN B 1 147 ? -13.055 38.062 2.596 1 79.31 147 GLN B N 1
ATOM 6323 C CA . GLN B 1 147 ? -11.727 37.5 2.836 1 79.31 147 GLN B CA 1
ATOM 6324 C C . GLN B 1 147 ? -11.766 35.969 2.895 1 79.31 147 GLN B C 1
ATOM 6326 O O . GLN B 1 147 ? -12.43 35.406 3.762 1 79.31 147 GLN B O 1
ATOM 6331 N N . SER B 1 148 ? -11.141 35.375 1.921 1 74.56 148 SER B N 1
ATOM 6332 C CA . SER B 1 148 ? -10.898 33.938 1.987 1 74.56 148 SER B CA 1
ATOM 6333 C C . SER B 1 148 ? -9.781 33.625 2.969 1 74.56 148 SER B C 1
ATOM 6335 O O . SER B 1 148 ? -8.75 34.281 2.998 1 74.56 148 SER B O 1
ATOM 6337 N N . THR B 1 149 ? -10.055 32.656 3.902 1 68.44 149 THR B N 1
ATOM 6338 C CA . THR B 1 149 ? -9.078 32.281 4.93 1 68.44 149 THR B CA 1
ATOM 6339 C C . THR B 1 149 ? -8.594 30.859 4.742 1 68.44 149 THR B C 1
ATOM 6341 O O . THR B 1 149 ? -9.109 30.125 3.893 1 68.44 149 THR B O 1
ATOM 6344 N N . ASN B 1 150 ? -7.453 30.531 5.461 1 62.91 150 ASN B N 1
ATOM 6345 C CA . ASN B 1 150 ? -6.973 29.156 5.52 1 62.91 150 ASN B CA 1
ATOM 6346 C C . ASN B 1 150 ? -7.664 28.359 6.633 1 62.91 150 ASN B C 1
ATOM 6348 O O . ASN B 1 150 ? -7.312 27.219 6.895 1 62.91 150 ASN B O 1
ATOM 6352 N N . LEU B 1 151 ? -8.625 29.031 7.16 1 68.94 151 LEU B N 1
ATOM 6353 C CA . LEU B 1 151 ? -9.414 28.359 8.188 1 68.94 151 LEU B CA 1
ATOM 6354 C C . LEU B 1 151 ? -10.562 27.594 7.57 1 68.94 151 LEU B C 1
ATOM 6356 O O . LEU B 1 151 ? -10.727 27.578 6.348 1 68.94 151 LEU B O 1
ATOM 6360 N N . ILE B 1 152 ? -11.297 26.969 8.461 1 72.25 152 ILE B N 1
ATOM 6361 C CA . ILE B 1 152 ? -12.375 26.125 7.969 1 72.25 152 ILE B CA 1
ATOM 6362 C C . ILE B 1 152 ? -13.492 26.984 7.383 1 72.25 152 ILE B C 1
ATOM 6364 O O . ILE B 1 152 ? -14.312 26.516 6.602 1 72.25 152 ILE B O 1
ATOM 6368 N N . TYR B 1 153 ? -13.516 28.266 7.809 1 80.38 153 TYR B N 1
ATOM 6369 C CA . TYR B 1 153 ? -14.492 29.203 7.273 1 80.38 153 TYR B CA 1
ATOM 6370 C C . TYR B 1 153 ? -13.812 30.484 6.816 1 80.38 153 TYR B C 1
ATOM 6372 O O . TYR B 1 153 ? -12.703 30.797 7.246 1 80.38 153 TYR B O 1
ATOM 6380 N N . ASP B 1 154 ? -14.523 31.109 5.906 1 82.19 154 ASP B N 1
ATOM 6381 C CA . ASP B 1 154 ? -14.172 32.469 5.477 1 82.19 154 ASP B CA 1
ATOM 6382 C C . ASP B 1 154 ? -15.039 33.5 6.18 1 82.19 154 ASP B C 1
ATOM 6384 O O . ASP B 1 154 ? -15.898 33.156 6.992 1 82.19 154 ASP B O 1
ATOM 6388 N N . PHE B 1 155 ? -14.625 34.781 5.969 1 89 155 PHE B N 1
ATOM 6389 C CA . PHE B 1 155 ? -15.469 35.812 6.578 1 89 155 PHE B CA 1
ATOM 6390 C C . PHE B 1 155 ? -15.602 37 5.664 1 89 155 PHE B C 1
ATOM 6392 O O . PHE B 1 155 ? -14.82 37.188 4.73 1 89 155 PHE B O 1
ATOM 6399 N N . ARG B 1 156 ? -16.703 37.75 5.859 1 90.56 156 ARG B N 1
ATOM 6400 C CA . ARG B 1 156 ? -17 39 5.184 1 90.56 156 ARG B CA 1
ATOM 6401 C C . ARG B 1 156 ? -17.188 40.156 6.188 1 90.56 156 ARG B C 1
ATOM 6403 O O . ARG B 1 156 ? -17.828 39.969 7.227 1 90.56 156 ARG B O 1
ATOM 6410 N N . ILE B 1 157 ? -16.531 41.281 5.922 1 92.75 157 ILE B N 1
ATOM 6411 C CA . ILE B 1 157 ? -16.797 42.5 6.691 1 92.75 157 ILE B CA 1
ATOM 6412 C C . ILE B 1 157 ? -17.641 43.438 5.863 1 92.75 157 ILE B C 1
ATOM 6414 O O . ILE B 1 157 ? -17.344 43.719 4.695 1 92.75 157 ILE B O 1
ATOM 6418 N N . SER B 1 158 ? -18.688 43.844 6.434 1 92.81 158 SER B N 1
ATOM 6419 C CA . SER B 1 158 ? -19.547 44.812 5.742 1 92.81 158 SER B CA 1
ATOM 6420 C C . SER B 1 158 ? -19.703 46.094 6.539 1 92.81 158 SER B C 1
ATOM 6422 O O . SER B 1 158 ? -19.781 46.062 7.766 1 92.81 158 SER B O 1
ATOM 6424 N N . THR B 1 159 ? -19.641 47.188 5.859 1 91.56 159 THR B N 1
ATOM 6425 C CA . THR B 1 159 ? -19.969 48.469 6.418 1 91.56 159 THR B CA 1
ATOM 6426 C C . THR B 1 159 ? -21.25 49.031 5.781 1 91.56 159 THR B C 1
ATOM 6428 O O . THR B 1 159 ? -21.469 48.875 4.578 1 91.56 159 THR B O 1
ATOM 6431 N N . SER B 1 160 ? -22.094 49.531 6.598 1 89.69 160 SER B N 1
ATOM 6432 C CA . SER B 1 160 ? -23.328 50.094 6.074 1 89.69 160 SER B CA 1
ATOM 6433 C C . SER B 1 160 ? -23.859 51.219 6.984 1 89.69 160 SER B C 1
ATOM 6435 O O . SER B 1 160 ? -23.375 51.375 8.102 1 89.69 160 SER B O 1
ATOM 6437 N N . ILE B 1 161 ? -24.797 51.938 6.391 1 88.88 161 ILE B N 1
ATOM 6438 C CA . ILE B 1 161 ? -25.562 52.906 7.168 1 88.88 161 ILE B CA 1
ATOM 6439 C C . ILE B 1 161 ? -26.984 52.375 7.406 1 88.88 161 ILE B C 1
ATOM 6441 O O . ILE B 1 161 ? -27.656 51.938 6.473 1 88.88 161 ILE B O 1
ATOM 6445 N N . GLU B 1 162 ? -27.328 52.375 8.586 1 86.31 162 GLU B N 1
ATOM 6446 C CA . GLU B 1 162 ? -28.672 51.906 8.93 1 86.31 162 GLU B CA 1
ATOM 6447 C C . GLU B 1 162 ? -29.625 53.062 9.148 1 86.31 162 GLU B C 1
ATOM 6449 O O . GLU B 1 162 ? -29.406 53.906 10.039 1 86.31 162 GLU B O 1
ATOM 6454 N N . GLU B 1 163 ? -30.656 53.062 8.359 1 85.25 163 GLU B N 1
ATOM 6455 C CA . GLU B 1 163 ? -31.734 54.031 8.539 1 85.25 163 GLU B CA 1
ATOM 6456 C C . GLU B 1 163 ? -32.938 53.406 9.219 1 85.25 163 GLU B C 1
ATOM 6458 O O . GLU B 1 163 ? -33.406 52.344 8.812 1 85.25 163 GLU B O 1
ATOM 6463 N N . LYS B 1 164 ? -33.375 54 10.172 1 87.62 164 LYS B N 1
ATOM 6464 C CA . LYS B 1 164 ? -34.5 53.5 10.922 1 87.62 164 LYS B CA 1
ATOM 6465 C C . LYS B 1 164 ? -35.781 54.312 10.602 1 87.62 164 LYS B C 1
ATOM 6467 O O . LYS B 1 164 ? -35.719 55.531 10.469 1 87.62 164 LYS B O 1
ATOM 6472 N N . PHE B 1 165 ? -36.875 53.594 10.453 1 87.31 165 PHE B N 1
ATOM 6473 C CA . PHE B 1 165 ? -38.156 54.156 10.195 1 87.31 165 PHE B CA 1
ATOM 6474 C C . PHE B 1 165 ? -39.156 53.75 11.266 1 87.31 165 PHE B C 1
ATOM 6476 O O . PHE B 1 165 ? -38.969 52.75 11.969 1 87.31 165 PHE B O 1
ATOM 6483 N N . PRO B 1 166 ? -40.188 54.562 11.469 1 89.88 166 PRO B N 1
ATOM 6484 C CA . PRO B 1 166 ? -41.219 54.094 12.383 1 89.88 166 PRO B CA 1
ATOM 6485 C C . PRO B 1 166 ? -41.906 52.812 11.906 1 89.88 166 PRO B C 1
ATOM 6487 O O . PRO B 1 166 ? -42.188 52.656 10.711 1 89.88 166 PRO B O 1
ATOM 6490 N N . PRO B 1 167 ? -42.031 51.938 12.789 1 91.38 167 PRO B N 1
ATOM 6491 C CA . PRO B 1 167 ? -42.688 50.688 12.406 1 91.38 167 PRO B CA 1
ATOM 6492 C C . PRO B 1 167 ? -44.125 50.906 11.914 1 91.38 167 PRO B C 1
ATOM 6494 O O . PRO B 1 167 ? -44.875 51.719 12.477 1 91.38 167 PRO B O 1
ATOM 6497 N N . PRO B 1 168 ? -44.469 50.125 10.898 1 90.75 168 PRO B N 1
ATOM 6498 C CA . PRO B 1 168 ? -45.844 50.219 10.445 1 90.75 168 PRO B CA 1
ATOM 6499 C C . PRO B 1 168 ? -46.844 49.594 11.43 1 90.75 168 PRO B C 1
ATOM 6501 O O . PRO B 1 168 ? -46.438 48.75 12.258 1 90.75 168 PRO B O 1
ATOM 6504 N N . LEU B 1 169 ? -48.031 49.938 11.375 1 88.38 169 LEU B N 1
ATOM 6505 C CA . LEU B 1 169 ? -49.062 49.438 12.273 1 88.38 169 LEU B CA 1
ATOM 6506 C C . LEU B 1 169 ? -49.406 48 11.938 1 88.38 169 LEU B C 1
ATOM 6508 O O . LEU B 1 169 ? -49.75 47.219 12.828 1 88.38 169 LEU B O 1
ATOM 6512 N N . SER B 1 170 ? -49.375 47.75 10.672 1 89.38 170 SER B N 1
ATOM 6513 C CA . SER B 1 170 ? -49.625 46.406 10.203 1 89.38 170 SER B CA 1
ATOM 6514 C C . SER B 1 170 ? -48.594 45.969 9.156 1 89.38 170 SER B C 1
ATOM 6516 O O . SER B 1 170 ? -47.969 46.844 8.523 1 89.38 170 SER B O 1
ATOM 6518 N N . LEU B 1 171 ? -48.406 44.688 8.992 1 90 171 LEU B N 1
ATOM 6519 C CA . LEU B 1 171 ? -47.438 44.188 8.039 1 90 171 LEU B CA 1
ATOM 6520 C C . LEU B 1 171 ? -47.844 44.531 6.609 1 90 171 LEU B C 1
ATOM 6522 O O . LEU B 1 171 ? -48.906 44.156 6.148 1 90 171 LEU B O 1
ATOM 6526 N N . PRO B 1 172 ? -47.031 45.25 5.973 1 87.62 172 PRO B N 1
ATOM 6527 C CA . PRO B 1 172 ? -47.344 45.594 4.586 1 87.62 172 PRO B CA 1
ATOM 6528 C C . PRO B 1 172 ? -47.312 44.406 3.648 1 87.62 172 PRO B C 1
ATOM 6530 O O . PRO B 1 172 ? -46.469 43.5 3.812 1 87.62 172 PRO B O 1
ATOM 6533 N N . PRO B 1 173 ? -48.188 44.406 2.689 1 85.06 173 PRO B N 1
ATOM 6534 C CA . PRO B 1 173 ? -48.156 43.281 1.722 1 85.06 173 PRO B CA 1
ATOM 6535 C C . PRO B 1 173 ? -47.031 43.438 0.703 1 85.06 173 PRO B C 1
ATOM 6537 O O . PRO B 1 173 ? -46.406 44.5 0.609 1 85.06 173 PRO B O 1
ATOM 6540 N N . GLY B 1 174 ? -46.625 42.312 -0.049 1 83.44 174 GLY B N 1
ATOM 6541 C CA . GLY B 1 174 ? -45.688 42.344 -1.163 1 83.44 174 GLY B CA 1
ATOM 6542 C C . GLY B 1 174 ? -44.25 42.031 -0.753 1 83.44 174 GLY B C 1
ATOM 6543 O O . GLY B 1 174 ? -43.312 42.594 -1.31 1 83.44 174 GLY B O 1
ATOM 6544 N N . TYR B 1 175 ? -44.125 41.406 0.337 1 86.12 175 TYR B N 1
ATOM 6545 C CA . TYR B 1 175 ? -42.75 41 0.685 1 86.12 175 TYR B CA 1
ATOM 6546 C C . TYR B 1 175 ? -42.219 39.969 -0.295 1 86.12 175 TYR B C 1
ATOM 6548 O O . TYR B 1 175 ? -42.969 39.219 -0.909 1 86.12 175 TYR B O 1
ATOM 6556 N N . ILE B 1 176 ? -40.969 39.906 -0.513 1 82.56 176 ILE B N 1
ATOM 6557 C CA . ILE B 1 176 ? -40.312 39 -1.451 1 82.56 176 ILE B CA 1
ATOM 6558 C C . ILE B 1 176 ? -39.812 37.75 -0.714 1 82.56 176 ILE B C 1
ATOM 6560 O O . ILE B 1 176 ? -39.906 36.656 -1.244 1 82.56 176 ILE B O 1
ATOM 6564 N N . ILE B 1 177 ? -39.312 38 0.461 1 85.94 177 ILE B N 1
ATOM 6565 C CA . ILE B 1 177 ? -38.719 36.906 1.226 1 85.94 177 ILE B CA 1
ATOM 6566 C C . ILE B 1 177 ? -39.125 37.031 2.691 1 85.94 177 ILE B C 1
ATOM 6568 O O . ILE B 1 177 ? -39.219 38.125 3.234 1 85.94 177 ILE B O 1
ATOM 6572 N N . ARG B 1 178 ? -39.469 35.938 3.182 1 88.94 178 ARG B N 1
ATOM 6573 C CA . ARG B 1 178 ? -39.75 35.812 4.605 1 88.94 178 ARG B CA 1
ATOM 6574 C C . ARG B 1 178 ? -38.688 35 5.328 1 88.94 178 ARG B C 1
ATOM 6576 O O . ARG B 1 178 ? -38.375 33.875 4.926 1 88.94 178 ARG B O 1
ATOM 6583 N N . ARG B 1 179 ? -38.094 35.625 6.391 1 91.19 179 ARG B N 1
ATOM 6584 C CA . ARG B 1 179 ? -37.031 34.969 7.164 1 91.19 179 ARG B CA 1
ATOM 6585 C C . ARG B 1 179 ? -37.438 34.812 8.625 1 91.19 179 ARG B C 1
ATOM 6587 O O . ARG B 1 179 ? -37.5 35.781 9.375 1 91.19 179 ARG B O 1
ATOM 6594 N N . GLU B 1 180 ? -37.719 33.625 9.008 1 92.44 180 GLU B N 1
ATOM 6595 C CA . GLU B 1 180 ? -38 33.344 10.422 1 92.44 180 GLU B CA 1
ATOM 6596 C C . GLU B 1 180 ? -36.688 33.156 11.188 1 92.44 180 GLU B C 1
ATOM 6598 O O . GLU B 1 180 ? -35.906 32.219 10.891 1 92.44 180 GLU B O 1
ATOM 6603 N N . LYS B 1 181 ? -36.562 34.031 12.18 1 94.81 181 LYS B N 1
ATOM 6604 C CA . LYS B 1 181 ? -35.25 34.062 12.812 1 94.81 181 LYS B CA 1
ATOM 6605 C C . LYS B 1 181 ? -35.344 33.75 14.305 1 94.81 181 LYS B C 1
ATOM 6607 O O . LYS B 1 181 ? -36.188 34.281 15 1 94.81 181 LYS B O 1
ATOM 6612 N N . GLN B 1 182 ? -34.5 32.812 14.789 1 95 182 GLN B N 1
ATOM 6613 C CA . GLN B 1 182 ? -34.188 32.625 16.188 1 95 182 GLN B CA 1
ATOM 6614 C C . GLN B 1 182 ? -32.75 33.031 16.5 1 95 182 GLN B C 1
ATOM 6616 O O . GLN B 1 182 ? -31.812 32.312 16.172 1 95 182 GLN B O 1
ATOM 6621 N N . ARG B 1 183 ? -32.625 34.156 17.219 1 95.62 183 ARG B N 1
ATOM 6622 C CA . ARG B 1 183 ? -31.312 34.75 17.406 1 95.62 183 ARG B CA 1
ATOM 6623 C C . ARG B 1 183 ? -30.859 34.656 18.844 1 95.62 183 ARG B C 1
ATOM 6625 O O . ARG B 1 183 ? -31.656 34.844 19.766 1 95.62 183 ARG B O 1
ATOM 6632 N N . TYR B 1 184 ? -29.594 34.312 19.062 1 96.94 184 TYR B N 1
ATOM 6633 C CA . TYR B 1 184 ? -28.906 34.312 20.344 1 96.94 184 TYR B CA 1
ATOM 6634 C C . TYR B 1 184 ? -27.766 35.344 20.328 1 96.94 184 TYR B C 1
ATOM 6636 O O . TYR B 1 184 ? -26.781 35.156 19.609 1 96.94 184 TYR B O 1
ATOM 6644 N N . THR B 1 185 ? -27.859 36.344 21.156 1 96.81 185 THR B N 1
ATOM 6645 C CA . THR B 1 185 ? -26.875 37.438 21.141 1 96.81 185 THR B CA 1
ATOM 6646 C C . THR B 1 185 ? -25.953 37.344 22.359 1 96.81 185 THR B C 1
ATOM 6648 O O . THR B 1 185 ? -26.422 37.312 23.5 1 96.81 185 THR B O 1
ATOM 6651 N N . PHE B 1 186 ? -24.688 37.281 22.094 1 96.62 186 PHE B N 1
ATOM 6652 C CA . PHE B 1 186 ? -23.641 37.344 23.125 1 96.62 186 PHE B CA 1
ATOM 6653 C C . PHE B 1 186 ? -22.938 38.688 23.094 1 96.62 186 PHE B C 1
ATOM 6655 O O . PHE B 1 186 ? -22.406 39.094 22.062 1 96.62 186 PHE B O 1
ATOM 6662 N N . THR B 1 187 ? -22.953 39.375 24.172 1 94.5 187 THR B N 1
ATOM 6663 C CA . THR B 1 187 ? -22.391 40.719 24.203 1 94.5 187 THR B CA 1
ATOM 6664 C C . THR B 1 187 ? -21 40.688 24.844 1 94.5 187 THR B C 1
ATOM 6666 O O . THR B 1 187 ? -20.812 40.156 25.938 1 94.5 187 THR B O 1
ATOM 6669 N N . GLU B 1 188 ? -20.109 41.25 24.156 1 91.12 188 GLU B N 1
ATOM 6670 C CA . GLU B 1 188 ? -18.766 41.469 24.672 1 91.12 188 GLU B CA 1
ATOM 6671 C C . GLU B 1 188 ? -18.484 42.969 24.859 1 91.12 188 GLU B C 1
ATOM 6673 O O . GLU B 1 188 ? -19.406 43.781 24.797 1 91.12 188 GLU B O 1
ATOM 6678 N N . ASP B 1 189 ? -17.203 43.375 25.094 1 89.19 189 ASP B N 1
ATOM 6679 C CA . ASP B 1 189 ? -16.875 44.75 25.438 1 89.19 189 ASP B CA 1
ATOM 6680 C C . ASP B 1 189 ? -16.984 45.656 24.219 1 89.19 189 ASP B C 1
ATOM 6682 O O . ASP B 1 189 ? -17.531 46.781 24.312 1 89.19 189 ASP B O 1
ATOM 6686 N N . GLN B 1 190 ? -16.516 45.188 23.078 1 93.25 190 GLN B N 1
ATOM 6687 C CA . GLN B 1 190 ? -16.406 46.094 21.922 1 93.25 190 GLN B CA 1
ATOM 6688 C C . GLN B 1 190 ? -17.359 45.656 20.812 1 93.25 190 GLN B C 1
ATOM 6690 O O . GLN B 1 190 ? -17.562 46.375 19.828 1 93.25 190 GLN B O 1
ATOM 6695 N N . TRP B 1 191 ? -17.891 44.5 20.891 1 95.25 191 TRP B N 1
ATOM 6696 C CA . TRP B 1 191 ? -18.766 43.969 19.844 1 95.25 191 TRP B CA 1
ATOM 6697 C C . TRP B 1 191 ? -19.766 42.969 20.422 1 95.25 191 TRP B C 1
ATOM 6699 O O . TRP B 1 191 ? -19.688 42.625 21.594 1 95.25 191 TRP B O 1
ATOM 6709 N N . LYS B 1 192 ? -20.734 42.625 19.688 1 96.31 192 LYS B N 1
ATOM 6710 C CA . LYS B 1 192 ? -21.656 41.562 20.016 1 96.31 192 LYS B CA 1
ATOM 6711 C C . LYS B 1 192 ? -21.609 40.469 18.953 1 96.31 192 LYS B C 1
ATOM 6713 O O . LYS B 1 192 ? -21.281 40.719 17.797 1 96.31 192 LYS B O 1
ATOM 6718 N N . ILE B 1 193 ? -21.875 39.219 19.328 1 96.56 193 ILE B N 1
ATOM 6719 C CA . ILE B 1 193 ? -21.906 38.062 18.453 1 96.56 193 ILE B CA 1
ATOM 6720 C C . ILE B 1 193 ? -23.344 37.531 18.375 1 96.56 193 ILE B C 1
ATOM 6722 O O . ILE B 1 193 ? -23.969 37.219 19.391 1 96.56 193 ILE B O 1
ATOM 6726 N N . ASP B 1 194 ? -23.875 37.469 17.188 1 96.62 194 ASP B N 1
ATOM 6727 C CA . ASP B 1 194 ? -25.219 36.969 16.953 1 96.62 194 ASP B CA 1
ATOM 6728 C C . ASP B 1 194 ? -25.188 35.594 16.266 1 96.62 194 ASP B C 1
ATOM 6730 O O . ASP B 1 194 ? -24.703 35.469 15.148 1 96.62 194 ASP B O 1
ATOM 6734 N N . LEU B 1 195 ? -25.625 34.594 16.906 1 97 195 LEU B N 1
ATOM 6735 C CA . LEU B 1 195 ? -25.891 33.312 16.297 1 97 195 LEU B CA 1
ATOM 6736 C C . LEU B 1 195 ? -27.375 33.156 15.969 1 97 195 LEU B C 1
ATOM 6738 O O . LEU B 1 195 ? -28.219 33.156 16.859 1 97 195 LEU B O 1
ATOM 6742 N N . THR B 1 196 ? -27.734 33 14.672 1 96.69 196 THR B N 1
ATOM 6743 C CA . THR B 1 196 ? -29.141 33.031 14.273 1 96.69 196 THR B CA 1
ATOM 6744 C C . THR B 1 196 ? -29.5 31.812 13.453 1 96.69 196 THR B C 1
ATOM 6746 O O . THR B 1 196 ? -28.844 31.5 12.461 1 96.69 196 THR B O 1
ATOM 6749 N N . LYS B 1 197 ? -30.469 31.062 13.859 1 95.25 197 LYS B N 1
ATOM 6750 C CA . LYS B 1 197 ? -31.125 30.047 13.031 1 95.25 197 LYS B CA 1
ATOM 6751 C C . LYS B 1 197 ? -32.219 30.672 12.156 1 95.25 197 LYS B C 1
ATOM 6753 O O . LYS B 1 197 ? -33.125 31.344 12.664 1 95.25 197 LYS B O 1
ATOM 6758 N N . VAL B 1 198 ? -32.094 30.516 10.867 1 93.75 198 VAL B N 1
ATOM 6759 C CA . VAL B 1 198 ? -33.031 31.172 9.961 1 93.75 198 VAL B CA 1
ATOM 6760 C C . VAL B 1 198 ? -33.75 30.141 9.109 1 93.75 198 VAL B C 1
ATOM 6762 O O . VAL B 1 198 ? -33.125 29.219 8.578 1 93.75 198 VAL B O 1
ATOM 6765 N N . ILE B 1 199 ? -35 30.203 9.031 1 90.06 199 ILE B N 1
ATOM 6766 C CA . ILE B 1 199 ? -35.812 29.453 8.07 1 90.06 199 ILE B CA 1
ATOM 6767 C C . ILE B 1 199 ? -36.344 30.391 7 1 90.06 199 ILE B C 1
ATOM 6769 O O . ILE B 1 199 ? -37.125 31.312 7.301 1 90.06 199 ILE B O 1
ATOM 6773 N N . VAL B 1 200 ? -35.844 30.188 5.828 1 86.75 200 VAL B N 1
ATOM 6774 C CA . VAL B 1 200 ? -36.25 31.047 4.723 1 86.75 200 VAL B CA 1
ATOM 6775 C C . VAL B 1 200 ? -37.406 30.406 3.979 1 86.75 200 VAL B C 1
ATOM 6777 O O . VAL B 1 200 ? -37.344 29.25 3.57 1 86.75 200 VAL B O 1
ATOM 6780 N N . ARG B 1 201 ? -38.438 31.062 3.895 1 81.5 201 ARG B N 1
ATOM 6781 C CA . ARG B 1 201 ? -39.594 30.625 3.146 1 81.5 201 ARG B CA 1
ATOM 6782 C C . ARG B 1 201 ? -39.906 31.578 2.004 1 81.5 201 ARG B C 1
ATOM 6784 O O . ARG B 1 201 ? -40.219 32.75 2.234 1 81.5 201 ARG B O 1
ATOM 6791 N N . PRO B 1 202 ? -39.5 31.109 0.776 1 69.31 202 PRO B N 1
ATOM 6792 C CA . PRO B 1 202 ? -39.844 32 -0.326 1 69.31 202 PRO B CA 1
ATOM 6793 C C . PRO B 1 202 ? -41.344 32.312 -0.375 1 69.31 202 PRO B C 1
ATOM 6795 O O . PRO B 1 202 ? -42.156 31.594 0.246 1 69.31 202 PRO B O 1
ATOM 6798 N N . ASP B 1 203 ? -41.719 33.406 -0.944 1 64.31 203 ASP B N 1
ATOM 6799 C CA . ASP B 1 203 ? -43.125 33.719 -1.105 1 64.31 203 ASP B CA 1
ATOM 6800 C C . ASP B 1 203 ? -43.875 32.531 -1.686 1 64.31 203 ASP B C 1
ATOM 6802 O O . ASP B 1 203 ? -43.281 31.5 -2.004 1 64.31 203 ASP B O 1
ATOM 6806 N N . PHE B 1 204 ? -45.094 32.625 -2.062 1 53.97 204 PHE B N 1
ATOM 6807 C CA . PHE B 1 204 ? -46.156 31.672 -2.328 1 53.97 204 PHE B CA 1
ATOM 6808 C C . PHE B 1 204 ? -45.688 30.594 -3.307 1 53.97 204 PHE B C 1
ATOM 6810 O O . PHE B 1 204 ? -46.156 29.453 -3.264 1 53.97 204 PHE B O 1
ATOM 6817 N N . ASN B 1 205 ? -44.938 31.031 -4.293 1 48.97 205 ASN B N 1
ATOM 6818 C CA . ASN B 1 205 ? -44.812 29.969 -5.297 1 48.97 205 ASN B CA 1
ATOM 6819 C C . ASN B 1 205 ? -43.656 29.016 -4.965 1 48.97 205 ASN B C 1
ATOM 6821 O O . ASN B 1 205 ? -43.469 28 -5.629 1 48.97 205 ASN B O 1
ATOM 6825 N N . ALA B 1 206 ? -42.531 29.5 -4.582 1 52.28 206 ALA B N 1
ATOM 6826 C CA . ALA B 1 206 ? -41.344 28.641 -4.668 1 52.28 206 ALA B CA 1
ATOM 6827 C C . ALA B 1 206 ? -41.125 27.859 -3.375 1 52.28 206 ALA B C 1
ATOM 6829 O O . ALA B 1 206 ? -41.312 28.406 -2.281 1 52.28 206 ALA B O 1
ATOM 6830 N N . THR B 1 207 ? -41.344 26.516 -3.346 1 55.84 207 THR B N 1
ATOM 6831 C CA . THR B 1 207 ? -41.594 25.406 -2.438 1 55.84 207 THR B CA 1
ATOM 6832 C C . THR B 1 207 ? -40.406 25.172 -1.517 1 55.84 207 THR B C 1
ATOM 6834 O O . THR B 1 207 ? -40.5 24.438 -0.532 1 55.84 207 THR B O 1
ATOM 6837 N N . VAL B 1 208 ? -39.156 25.422 -1.771 1 64.88 208 VAL B N 1
ATOM 6838 C CA . VAL B 1 208 ? -38.25 24.641 -0.942 1 64.88 208 VAL B CA 1
ATOM 6839 C C . VAL B 1 208 ? -37.75 25.5 0.215 1 64.88 208 VAL B C 1
ATOM 6841 O O . VAL B 1 208 ? -37.188 26.578 -0 1 64.88 208 VAL B O 1
ATOM 6844 N N . GLU B 1 209 ? -38.188 25.297 1.487 1 74.88 209 GLU B N 1
ATOM 6845 C CA . GLU B 1 209 ? -37.688 25.859 2.73 1 74.88 209 GLU B CA 1
ATOM 6846 C C . GLU B 1 209 ? -36.188 25.578 2.883 1 74.88 209 GLU B C 1
ATOM 6848 O O . GLU B 1 209 ? -35.719 24.5 2.5 1 74.88 209 GLU B O 1
ATOM 6853 N N . GLN B 1 210 ? -35.469 26.688 3.145 1 82.56 210 GLN B N 1
ATOM 6854 C CA . GLN B 1 210 ? -34.031 26.516 3.412 1 82.56 210 GLN B CA 1
ATOM 6855 C C . GLN B 1 210 ? -33.719 26.891 4.852 1 82.56 210 GLN B C 1
ATOM 6857 O O . GLN B 1 210 ? -34.188 27.906 5.363 1 82.56 210 GLN B O 1
ATOM 6862 N N . GLU B 1 211 ? -33.031 26.031 5.559 1 87.56 211 GLU B N 1
ATOM 6863 C CA . GLU B 1 211 ? -32.531 26.328 6.898 1 87.56 211 GLU B CA 1
ATOM 6864 C C . GLU B 1 211 ? -31.109 26.828 6.855 1 87.56 211 GLU B C 1
ATOM 6866 O O . GLU B 1 211 ? -30.234 26.188 6.254 1 87.56 211 GLU B O 1
ATOM 6871 N N . LEU B 1 212 ? -30.891 28 7.406 1 90.56 212 LEU B N 1
ATOM 6872 C CA . LEU B 1 212 ? -29.562 28.594 7.434 1 90.56 212 LEU B CA 1
ATOM 6873 C C . LEU B 1 212 ? -29.094 28.828 8.867 1 90.56 212 LEU B C 1
ATOM 6875 O O . LEU B 1 212 ? -29.922 29.094 9.758 1 90.56 212 LEU B O 1
ATOM 6879 N N . TYR B 1 213 ? -27.812 28.703 9.172 1 93.81 213 TYR B N 1
ATOM 6880 C CA . TYR B 1 213 ? -27.188 28.969 10.461 1 93.81 213 TYR B CA 1
ATOM 6881 C C . TYR B 1 213 ? -26.156 30.094 10.336 1 93.81 213 TYR B C 1
ATOM 6883 O O . TYR B 1 213 ? -25 29.844 9.984 1 93.81 213 TYR B O 1
ATOM 6891 N N . GLU B 1 214 ? -26.562 31.219 10.727 1 95.12 214 GLU B N 1
ATOM 6892 C CA . GLU B 1 214 ? -25.75 32.406 10.477 1 95.12 214 GLU B CA 1
ATOM 6893 C C . GLU B 1 214 ? -25 32.812 11.727 1 95.12 214 GLU B C 1
ATOM 6895 O O . GLU B 1 214 ? -25.484 32.625 12.844 1 95.12 214 GLU B O 1
ATOM 6900 N N . VAL B 1 215 ? -23.781 33.281 11.562 1 95.88 215 VAL B N 1
ATOM 6901 C CA . VAL B 1 215 ? -22.938 33.844 12.617 1 95.88 215 VAL B CA 1
ATOM 6902 C C . VAL B 1 215 ? -22.469 35.25 12.211 1 95.88 215 VAL B C 1
ATOM 6904 O O . VAL B 1 215 ? -21.812 35.406 11.18 1 95.88 215 VAL B O 1
ATOM 6907 N N . GLU B 1 216 ? -22.844 36.219 13.031 1 96 216 GLU B N 1
ATOM 6908 C CA . GLU B 1 216 ? -22.469 37.625 12.766 1 96 216 GLU B CA 1
ATOM 6909 C C . GLU B 1 216 ? -21.828 38.25 13.992 1 96 216 GLU B C 1
ATOM 6911 O O . GLU B 1 216 ? -22.203 37.969 15.125 1 96 216 GLU B O 1
ATOM 6916 N N . ILE B 1 217 ? -20.828 39.031 13.781 1 95.88 217 ILE B N 1
ATOM 6917 C CA . ILE B 1 217 ? -20.203 39.844 14.812 1 95.88 217 ILE B CA 1
ATOM 6918 C C . ILE B 1 217 ? -20.281 41.312 14.438 1 95.88 217 ILE B C 1
ATOM 6920 O O . ILE B 1 217 ? -19.938 41.688 13.312 1 95.88 217 ILE B O 1
ATOM 6924 N N . GLU B 1 218 ? -20.797 42.094 15.344 1 95.44 218 GLU B N 1
ATOM 6925 C CA . GLU B 1 218 ? -21.031 43.5 15.039 1 95.44 218 GLU B CA 1
ATOM 6926 C C . GLU B 1 218 ? -20.312 44.438 16.031 1 95.44 218 GLU B C 1
ATOM 6928 O O . GLU B 1 218 ? -20.469 44.281 17.234 1 95.44 218 GLU B O 1
ATOM 6933 N N . LEU B 1 219 ? -19.578 45.344 15.484 1 94.12 219 LEU B N 1
ATOM 6934 C CA . LEU B 1 219 ? -18.906 46.312 16.312 1 94.12 219 LEU B CA 1
ATOM 6935 C C . LEU B 1 219 ? -19.906 47.344 16.875 1 94.12 219 LEU B C 1
ATOM 6937 O O . LEU B 1 219 ? -20.797 47.781 16.156 1 94.12 219 LEU B O 1
ATOM 6941 N N . PHE B 1 220 ? -19.688 47.688 18.156 1 92.31 220 PHE B N 1
ATOM 6942 C CA . PHE B 1 220 ? -20.531 48.75 18.719 1 92.31 220 PHE B CA 1
ATOM 6943 C C . PHE B 1 220 ? -20.094 50.125 18.203 1 92.31 220 PHE B C 1
ATOM 6945 O O . PHE B 1 220 ? -18.906 50.406 18.078 1 92.31 220 PHE B O 1
ATOM 6952 N N . PRO B 1 221 ? -21.078 50.906 17.891 1 88.56 221 PRO B N 1
ATOM 6953 C CA . PRO B 1 221 ? -20.734 52.25 17.453 1 88.56 221 PRO B CA 1
ATOM 6954 C C . PRO B 1 221 ? -19.906 53.031 18.484 1 88.56 221 PRO B C 1
ATOM 6956 O O . PRO B 1 221 ? -19.016 53.812 18.109 1 88.56 221 PRO B O 1
ATOM 6959 N N . GLU B 1 222 ? -20.125 52.75 19.688 1 88.19 222 GLU B N 1
ATOM 6960 C CA . GLU B 1 222 ? -19.391 53.438 20.766 1 88.19 222 GLU B CA 1
ATOM 6961 C C . GLU B 1 222 ? -17.906 53.094 20.719 1 88.19 222 GLU B C 1
ATOM 6963 O O . GLU B 1 222 ? -17.062 53.906 21.062 1 88.19 222 GLU B O 1
ATOM 6968 N N . ALA B 1 223 ? -17.672 51.875 20.328 1 90.62 223 ALA B N 1
ATOM 6969 C CA . ALA B 1 223 ? -16.281 51.438 20.234 1 90.62 223 ALA B CA 1
ATOM 6970 C C . ALA B 1 223 ? -15.547 52.188 19.125 1 90.62 223 ALA B C 1
ATOM 6972 O O . ALA B 1 223 ? -14.367 52.531 19.281 1 90.62 223 ALA B O 1
ATOM 6973 N N . ILE B 1 224 ? -16.219 52.406 18.109 1 87.75 224 ILE B N 1
ATOM 6974 C CA . ILE B 1 224 ? -15.641 53.156 17 1 87.75 224 ILE B CA 1
ATOM 6975 C C . ILE B 1 224 ? -15.461 54.625 17.391 1 87.75 224 ILE B C 1
ATOM 6977 O O . ILE B 1 224 ? -14.43 55.219 17.094 1 87.75 224 ILE B O 1
ATOM 6981 N N . GLN B 1 225 ? -16.422 55.188 18.094 1 84.25 225 GLN B N 1
ATOM 6982 C CA . GLN B 1 225 ? -16.391 56.562 18.516 1 84.25 225 GLN B CA 1
ATOM 6983 C C . GLN B 1 225 ? -15.25 56.844 19.484 1 84.25 225 GLN B C 1
ATOM 6985 O O . GLN B 1 225 ? -14.688 57.938 19.516 1 84.25 225 GLN B O 1
ATOM 6990 N N . ALA B 1 226 ? -14.984 55.781 20.156 1 84.38 226 ALA B N 1
ATOM 6991 C CA . ALA B 1 226 ? -13.93 55.906 21.156 1 84.38 226 ALA B CA 1
ATOM 6992 C C . ALA B 1 226 ? -12.555 56.031 20.5 1 84.38 226 ALA B C 1
ATOM 6994 O O . ALA B 1 226 ? -11.602 56.469 21.141 1 84.38 226 ALA B O 1
ATOM 6995 N N . CYS B 1 227 ? -12.516 55.688 19.266 1 83.88 227 CYS B N 1
ATOM 6996 C CA . CYS B 1 227 ? -11.242 55.75 18.562 1 83.88 227 CYS B CA 1
ATOM 6997 C C . CYS B 1 227 ? -10.977 57.188 18.062 1 83.88 227 CYS B C 1
ATOM 6999 O O . CYS B 1 227 ? -11.664 57.656 17.156 1 83.88 227 CYS B O 1
ATOM 7001 N N . GLN B 1 228 ? -9.953 57.875 18.641 1 71.69 228 GLN B N 1
ATOM 7002 C CA . GLN B 1 228 ? -9.68 59.25 18.344 1 71.69 228 GLN B CA 1
ATOM 7003 C C . GLN B 1 228 ? -8.633 59.406 17.234 1 71.69 228 GLN B C 1
ATOM 7005 O O . GLN B 1 228 ? -8.539 60.438 16.578 1 71.69 228 GLN B O 1
ATOM 7010 N N . GLU B 1 229 ? -7.844 58.344 17.141 1 78.19 229 GLU B N 1
ATOM 7011 C CA . GLU B 1 229 ? -6.762 58.375 16.172 1 78.19 229 GLU B CA 1
ATOM 7012 C C . GLU B 1 229 ? -6.836 57.156 15.234 1 78.19 229 GLU B C 1
ATOM 7014 O O . GLU B 1 229 ? -7.504 56.156 15.547 1 78.19 229 GLU B O 1
ATOM 7019 N N . LYS B 1 230 ? -6.242 57.375 14.109 1 78.81 230 LYS B N 1
ATOM 7020 C CA . LYS B 1 230 ? -6.176 56.281 13.125 1 78.81 230 LYS B CA 1
ATOM 7021 C C . LYS B 1 230 ? -5.531 55.031 13.711 1 78.81 230 LYS B C 1
ATOM 7023 O O . LYS B 1 230 ? -5.934 53.906 13.398 1 78.81 230 LYS B O 1
ATOM 7028 N N . THR B 1 231 ? -4.605 55.312 14.547 1 80.06 231 THR B N 1
ATOM 7029 C CA . THR B 1 231 ? -3.896 54.188 15.156 1 80.06 231 THR B CA 1
ATOM 7030 C C . THR B 1 231 ? -4.828 53.375 16.062 1 80.06 231 THR B C 1
ATOM 7032 O O . THR B 1 231 ? -4.77 52.156 16.078 1 80.06 231 THR B O 1
ATOM 7035 N N . SER B 1 232 ? -5.645 54.094 16.766 1 85.25 232 SER B N 1
ATOM 7036 C CA . SER B 1 232 ? -6.578 53.406 17.672 1 85.25 232 SER B CA 1
ATOM 7037 C C . SER B 1 232 ? -7.629 52.625 16.891 1 85.25 232 SER B C 1
ATOM 7039 O O . SER B 1 232 ? -8.039 51.562 17.297 1 85.25 232 SER B O 1
ATOM 7041 N N . LEU B 1 233 ? -8.039 53.219 15.828 1 86.5 233 LEU B N 1
ATOM 7042 C CA . LEU B 1 233 ? -9.016 52.531 14.984 1 86.5 233 LEU B CA 1
ATOM 7043 C C . LEU B 1 233 ? -8.406 51.25 14.367 1 86.5 233 LEU B C 1
ATOM 7045 O O . LEU B 1 233 ? -9.07 50.219 14.258 1 86.5 233 LEU B O 1
ATOM 7049 N N . THR B 1 234 ? -7.184 51.375 13.953 1 85.06 234 THR B N 1
ATOM 7050 C CA . THR B 1 234 ? -6.477 50.219 13.406 1 85.06 234 THR B CA 1
ATOM 7051 C C . THR B 1 234 ? -6.395 49.125 14.438 1 85.06 234 THR B C 1
ATOM 7053 O O . THR B 1 234 ? -6.594 47.938 14.102 1 85.06 234 THR B O 1
ATOM 7056 N N . GLU B 1 235 ? -6.082 49.469 15.609 1 85.56 235 GLU B N 1
ATOM 7057 C CA . GLU B 1 235 ? -6 48.5 16.672 1 85.56 235 GLU B CA 1
ATOM 7058 C C . GLU B 1 235 ? -7.352 47.844 16.922 1 85.56 235 GLU B C 1
ATOM 7060 O O . GLU B 1 235 ? -7.426 46.625 17.125 1 85.56 235 GLU B O 1
ATOM 7065 N N . LEU B 1 236 ? -8.352 48.625 16.953 1 90.12 236 LEU B N 1
ATOM 7066 C CA . LEU B 1 236 ? -9.703 48.094 17.172 1 90.12 236 LEU B CA 1
ATOM 7067 C C . LEU B 1 236 ? -10.086 47.125 16.062 1 90.12 236 LEU B C 1
ATOM 7069 O O . LEU B 1 236 ? -10.625 46.062 16.359 1 90.12 236 LEU B O 1
ATOM 7073 N N . LEU B 1 237 ? -9.789 47.438 14.875 1 88.31 237 LEU B N 1
ATOM 7074 C CA . LEU B 1 237 ? -10.164 46.594 13.742 1 88.31 237 LEU B CA 1
ATOM 7075 C C . LEU B 1 237 ? -9.352 45.312 13.742 1 88.31 237 LEU B C 1
ATOM 7077 O O . LEU B 1 237 ? -9.852 44.25 13.359 1 88.31 237 LEU B O 1
ATOM 7081 N N . ASN B 1 238 ? -8.141 45.438 14.133 1 85.75 238 ASN B N 1
ATOM 7082 C CA . ASN B 1 238 ? -7.336 44.219 14.273 1 85.75 238 ASN B CA 1
ATOM 7083 C C . ASN B 1 238 ? -7.918 43.281 15.32 1 85.75 238 ASN B C 1
ATOM 7085 O O . ASN B 1 238 ? -7.969 42.062 15.109 1 85.75 238 ASN B O 1
ATOM 7089 N N . ASP B 1 239 ? -8.289 43.875 16.375 1 88.81 239 ASP B N 1
ATOM 7090 C CA . ASP B 1 239 ? -8.922 43.062 17.406 1 88.81 239 ASP B CA 1
ATOM 7091 C C . ASP B 1 239 ? -10.211 42.438 16.906 1 88.81 239 ASP B C 1
ATOM 7093 O O . ASP B 1 239 ? -10.516 41.281 17.25 1 88.81 239 ASP B O 1
ATOM 7097 N N . PHE B 1 240 ? -10.922 43.188 16.203 1 91.5 240 PHE B N 1
ATOM 7098 C CA . PHE B 1 240 ? -12.18 42.75 15.625 1 91.5 240 PHE B CA 1
ATOM 7099 C C . PHE B 1 240 ? -11.945 41.562 14.688 1 91.5 240 PHE B C 1
ATOM 7101 O O . PHE B 1 240 ? -12.656 40.562 14.758 1 91.5 240 PHE B O 1
ATOM 7108 N N . LEU B 1 241 ? -11.008 41.656 13.898 1 87.19 241 LEU B N 1
ATOM 7109 C CA . LEU B 1 241 ? -10.656 40.562 12.977 1 87.19 241 LEU B CA 1
ATOM 7110 C C . LEU B 1 241 ? -10.227 39.312 13.734 1 87.19 241 LEU B C 1
ATOM 7112 O O . LEU B 1 241 ? -10.578 38.219 13.344 1 87.19 241 LEU B O 1
ATOM 7116 N N . ASN B 1 242 ? -9.5 39.5 14.695 1 85.88 242 ASN B N 1
ATOM 7117 C CA . ASN B 1 242 ? -9.055 38.375 15.516 1 85.88 242 ASN B CA 1
ATOM 7118 C C . ASN B 1 242 ? -10.234 37.688 16.188 1 85.88 242 ASN B C 1
ATOM 7120 O O . ASN B 1 242 ? -10.219 36.469 16.359 1 85.88 242 ASN B O 1
ATOM 7124 N N . ALA B 1 243 ? -11.141 38.5 16.578 1 88.94 243 ALA B N 1
ATOM 7125 C CA . ALA B 1 243 ? -12.336 37.938 17.188 1 88.94 243 ALA B CA 1
ATOM 7126 C C . ALA B 1 243 ? -13.094 37.062 16.188 1 88.94 243 ALA B C 1
ATOM 7128 O O . ALA B 1 243 ? -13.594 36 16.547 1 88.94 243 ALA B O 1
ATOM 7129 N N . ILE B 1 244 ? -13.141 37.531 14.992 1 89.81 244 ILE B N 1
ATOM 7130 C CA . ILE B 1 244 ? -13.82 36.75 13.945 1 89.81 244 ILE B CA 1
ATOM 7131 C C . ILE B 1 244 ? -13.102 35.438 13.703 1 89.81 244 ILE B C 1
ATOM 7133 O O . ILE B 1 244 ? -13.727 34.375 13.672 1 89.81 244 ILE B O 1
ATOM 7137 N N . LYS B 1 245 ? -11.844 35.531 13.539 1 84 245 LYS B N 1
ATOM 7138 C CA . LYS B 1 245 ? -11.039 34.312 13.336 1 84 245 LYS B CA 1
ATOM 7139 C C . LYS B 1 245 ? -11.133 33.375 14.539 1 84 245 LYS B C 1
ATOM 7141 O O . LYS B 1 245 ? -11.141 32.156 14.375 1 84 245 LYS B O 1
ATOM 7146 N N . GLY B 1 246 ? -11.164 33.969 15.672 1 83.94 246 GLY B N 1
ATOM 7147 C CA . GLY B 1 246 ? -11.297 33.188 16.891 1 83.94 246 GLY B CA 1
ATOM 7148 C C . GLY B 1 246 ? -12.555 32.344 16.938 1 83.94 246 GLY B C 1
ATOM 7149 O O . GLY B 1 246 ? -12.547 31.234 17.453 1 83.94 246 GLY B O 1
ATOM 7150 N N . LEU B 1 247 ? -13.617 32.844 16.406 1 87.81 247 LEU B N 1
ATOM 7151 C CA . LEU B 1 247 ? -14.875 32.125 16.375 1 87.81 247 LEU B CA 1
ATOM 7152 C C . LEU B 1 247 ? -14.734 30.859 15.516 1 87.81 247 LEU B C 1
ATOM 7154 O O . LEU B 1 247 ? -15.289 29.797 15.859 1 87.81 247 LEU B O 1
ATOM 7158 N N . THR B 1 248 ? -14.016 31 14.453 1 82.38 248 THR B N 1
ATOM 7159 C CA . THR B 1 248 ? -13.789 29.859 13.57 1 82.38 248 THR B CA 1
ATOM 7160 C C . THR B 1 248 ? -12.891 28.828 14.25 1 82.38 248 THR B C 1
ATOM 7162 O O . THR B 1 248 ? -13.094 27.625 14.086 1 82.38 248 THR B O 1
ATOM 7165 N N . ASN B 1 249 ? -11.961 29.312 14.945 1 75.56 249 ASN B N 1
ATOM 7166 C CA . ASN B 1 249 ? -11.008 28.422 15.609 1 75.56 249 ASN B CA 1
ATOM 7167 C C . ASN B 1 249 ? -11.672 27.625 16.734 1 75.56 249 ASN B C 1
ATOM 7169 O O . ASN B 1 249 ? -11.203 26.547 17.078 1 75.56 249 ASN B O 1
ATOM 7173 N N . ILE B 1 250 ? -12.641 28.25 17.312 1 76.19 250 ILE B N 1
ATOM 7174 C CA . ILE B 1 250 ? -13.375 27.547 18.344 1 76.19 250 ILE B CA 1
ATOM 7175 C C . ILE B 1 250 ? -13.984 26.266 17.781 1 76.19 250 ILE B C 1
ATOM 7177 O O . ILE B 1 250 ? -14.023 25.234 18.453 1 76.19 250 ILE B O 1
ATOM 7181 N N . VAL B 1 251 ? -14.414 26.469 16.562 1 72.25 251 VAL B N 1
ATOM 7182 C CA . VAL B 1 251 ? -15.062 25.328 15.922 1 72.25 251 VAL B CA 1
ATOM 7183 C C . VAL B 1 251 ? -14.008 24.312 15.508 1 72.25 251 VAL B C 1
ATOM 7185 O O . VAL B 1 251 ? -14.25 23.109 15.562 1 72.25 251 VAL B O 1
ATOM 7188 N N . LYS B 1 252 ? -13.008 24.906 14.875 1 61.31 252 LYS B N 1
ATOM 7189 C CA . LYS B 1 252 ? -11.945 23.984 14.461 1 61.31 252 LYS B CA 1
ATOM 7190 C C . LYS B 1 252 ? -11.141 23.5 15.664 1 61.31 252 LYS B C 1
ATOM 7192 O O . LYS B 1 252 ? -10.719 24.281 16.5 1 61.31 252 LYS B O 1
ATOM 7197 N N . ASN B 1 253 ? -11.461 22.5 16.172 1 51.84 253 ASN B N 1
ATOM 7198 C CA . ASN B 1 253 ? -10.516 22.031 17.172 1 51.84 253 ASN B CA 1
ATOM 7199 C C . ASN B 1 253 ? -9.07 22.25 16.734 1 51.84 253 ASN B C 1
ATOM 7201 O O . ASN B 1 253 ? -8.539 21.484 15.93 1 51.84 253 ASN B O 1
ATOM 7205 N N . GLY B 1 254 ? -8.883 23.641 16.469 1 47.59 254 GLY B N 1
ATOM 7206 C CA . GLY B 1 254 ? -7.566 23.969 15.945 1 47.59 254 GLY B CA 1
ATOM 7207 C C . GLY B 1 254 ? -6.457 23.125 16.531 1 47.59 254 GLY B C 1
ATOM 7208 O O . GLY B 1 254 ? -6.527 22.734 17.703 1 47.59 254 GLY B O 1
ATOM 7209 N N . GLY B 1 255 ? -5.82 22.516 15.781 1 50.5 255 GLY B N 1
ATOM 7210 C CA . GLY B 1 255 ? -4.738 21.625 16.156 1 50.5 255 GLY B CA 1
ATOM 7211 C C . GLY B 1 255 ? -3.643 22.312 16.953 1 50.5 255 GLY B C 1
ATOM 7212 O O . GLY B 1 255 ? -3.629 23.531 17.062 1 50.5 255 GLY B O 1
ATOM 7213 N N . GLU B 1 256 ? -2.828 21.812 17.766 1 54.84 256 GLU B N 1
ATOM 7214 C CA . GLU B 1 256 ? -1.702 22.125 18.656 1 54.84 256 GLU B CA 1
ATOM 7215 C C . GLU B 1 256 ? -0.567 22.797 17.891 1 54.84 256 GLU B C 1
ATOM 7217 O O . GLU B 1 256 ? 0.347 23.359 18.484 1 54.84 256 GLU B O 1
ATOM 7222 N N . THR B 1 257 ? -0.692 23 16.562 1 62.06 257 THR B N 1
ATOM 7223 C CA . THR B 1 257 ? 0.453 23.531 15.836 1 62.06 257 THR B CA 1
ATOM 7224 C C . THR B 1 257 ? 0.166 24.938 15.328 1 62.06 257 THR B C 1
ATOM 7226 O O . THR B 1 257 ? 0.568 25.297 14.219 1 62.06 257 THR B O 1
ATOM 7229 N N . SER B 1 258 ? -0.581 25.766 16.062 1 66.06 258 SER B N 1
ATOM 7230 C CA . SER B 1 258 ? -0.815 27.172 15.727 1 66.06 258 SER B CA 1
ATOM 7231 C C . SER B 1 258 ? -0.155 28.094 16.75 1 66.06 258 SER B C 1
ATOM 7233 O O . SER B 1 258 ? -0.162 27.812 17.938 1 66.06 258 SER B O 1
ATOM 7235 N N . PHE B 1 259 ? 0.55 29.219 16.156 1 78 259 PHE B N 1
ATOM 7236 C CA . PHE B 1 259 ? 1.243 30.188 17 1 78 259 PHE B CA 1
ATOM 7237 C C . PHE B 1 259 ? 0.76 31.609 16.719 1 78 259 PHE B C 1
ATOM 7239 O O . PHE B 1 259 ? 1.541 32.469 16.281 1 78 259 PHE B O 1
ATOM 7246 N N . PRO B 1 260 ? -0.462 31.875 17 1 67.12 260 PRO B N 1
ATOM 7247 C CA . PRO B 1 260 ? -1.034 33.188 16.656 1 67.12 260 PRO B CA 1
ATOM 7248 C C . PRO B 1 260 ? -0.361 34.312 17.406 1 67.12 260 PRO B C 1
ATOM 7250 O O . PRO B 1 260 ? -0.415 35.469 16.953 1 67.12 260 PRO B O 1
ATOM 7253 N N . GLU B 1 261 ? 0.234 34.094 18.516 1 73.31 261 GLU B N 1
ATOM 7254 C CA . GLU B 1 261 ? 0.866 35.125 19.344 1 73.31 261 GLU B CA 1
ATOM 7255 C C . GLU B 1 261 ? 2.143 35.656 18.688 1 73.31 261 GLU B C 1
ATOM 7257 O O . GLU B 1 261 ? 2.66 36.688 19.062 1 73.31 261 GLU B O 1
ATOM 7262 N N . ILE B 1 262 ? 2.711 34.875 17.766 1 80.5 262 ILE B N 1
ATOM 7263 C CA . ILE B 1 262 ? 3.93 35.312 17.094 1 80.5 262 ILE B CA 1
ATOM 7264 C C . ILE B 1 262 ? 3.572 36.156 15.859 1 80.5 262 ILE B C 1
ATOM 7266 O O . ILE B 1 262 ? 2.891 35.656 14.953 1 80.5 262 ILE B O 1
ATOM 7270 N N . SER B 1 263 ? 3.988 37.344 15.852 1 75.62 263 SER B N 1
ATOM 7271 C CA . SER B 1 263 ? 3.752 38.219 14.719 1 75.62 263 SER B CA 1
ATOM 7272 C C . SER B 1 263 ? 4.762 37.969 13.602 1 75.62 263 SER B C 1
ATOM 7274 O O . SER B 1 263 ? 5.953 38.25 13.773 1 75.62 263 SER B O 1
ATOM 7276 N N . LEU B 1 264 ? 4.332 37.438 12.562 1 79.38 264 LEU B N 1
ATOM 7277 C CA . LEU B 1 264 ? 5.16 37.125 11.406 1 79.38 264 LEU B CA 1
ATOM 7278 C C . LEU B 1 264 ? 4.703 37.906 10.18 1 79.38 264 LEU B C 1
ATOM 7280 O O . LEU B 1 264 ? 3.527 37.875 9.812 1 79.38 264 LEU B O 1
ATOM 7284 N N . ASP B 1 265 ? 5.609 38.719 9.609 1 77.31 265 ASP B N 1
ATOM 7285 C CA . ASP B 1 265 ? 5.34 39.438 8.367 1 77.31 265 ASP B CA 1
ATOM 7286 C C . ASP B 1 265 ? 6.039 38.781 7.188 1 77.31 265 ASP B C 1
ATOM 7288 O O . ASP B 1 265 ? 7.27 38.75 7.125 1 77.31 265 ASP B O 1
ATOM 7292 N N . LYS B 1 266 ? 5.277 38.312 6.285 1 83.56 266 LYS B N 1
ATOM 7293 C CA . LYS B 1 266 ? 5.867 37.688 5.105 1 83.56 266 LYS B CA 1
ATOM 7294 C C . LYS B 1 266 ? 6.605 38.719 4.254 1 83.56 266 LYS B C 1
ATOM 7296 O O . LYS B 1 266 ? 6.109 39.812 4.031 1 83.56 266 LYS B O 1
ATOM 7301 N N . VAL B 1 267 ? 7.723 38.344 3.877 1 85.94 267 VAL B N 1
ATOM 7302 C CA . VAL B 1 267 ? 8.508 39.219 3.018 1 85.94 267 VAL B CA 1
ATOM 7303 C C . VAL B 1 267 ? 7.93 39.219 1.604 1 85.94 267 VAL B C 1
ATOM 7305 O O . VAL B 1 267 ? 8.031 38.219 0.893 1 85.94 267 VAL B O 1
ATOM 7308 N N . GLY B 1 268 ? 7.371 40.25 1.215 1 80.94 268 GLY B N 1
ATOM 7309 C CA . GLY B 1 268 ? 6.738 40.375 -0.089 1 80.94 268 GLY B CA 1
ATOM 7310 C C . GLY B 1 268 ? 7.625 41.031 -1.133 1 80.94 268 GLY B C 1
ATOM 7311 O O . GLY B 1 268 ? 7.469 40.781 -2.33 1 80.94 268 GLY B O 1
ATOM 7312 N N . ASN B 1 269 ? 8.516 41.906 -0.652 1 82.44 269 ASN B N 1
ATOM 7313 C CA . ASN B 1 269 ? 9.438 42.594 -1.566 1 82.44 269 ASN B CA 1
ATOM 7314 C C . ASN B 1 269 ? 10.359 41.594 -2.26 1 82.44 269 ASN B C 1
ATOM 7316 O O . ASN B 1 269 ? 11.133 40.875 -1.602 1 82.44 269 ASN B O 1
ATOM 7320 N N . VAL B 1 270 ? 10.391 41.562 -3.545 1 85.81 270 VAL B N 1
ATOM 7321 C C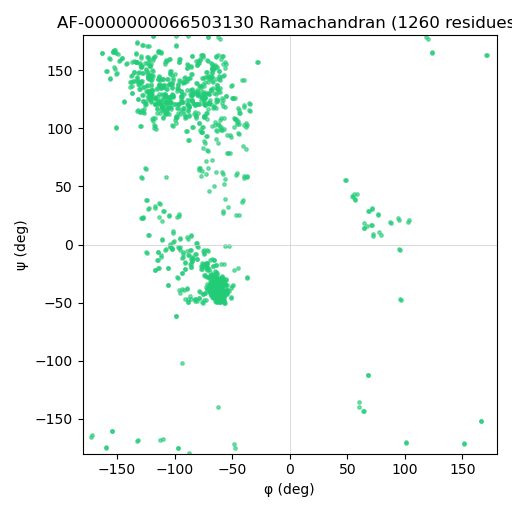A . VAL B 1 270 ? 11.086 40.562 -4.359 1 85.81 270 VAL B CA 1
ATOM 7322 C C . VAL B 1 270 ? 12.594 40.719 -4.164 1 85.81 270 VAL B C 1
ATOM 7324 O O . VAL B 1 270 ? 13.305 39.719 -4.035 1 85.81 270 VAL B O 1
ATOM 7327 N N . SER B 1 271 ? 13.039 41.938 -4.207 1 88.12 271 SER B N 1
ATOM 7328 C CA . SER B 1 271 ? 14.469 42.156 -4.047 1 88.12 271 SER B CA 1
ATOM 7329 C C . SER B 1 271 ? 14.961 41.656 -2.688 1 88.12 271 SER B C 1
ATOM 7331 O O . SER B 1 271 ? 16.031 41.062 -2.588 1 88.12 271 SER B O 1
ATOM 7333 N N . GLU B 1 272 ? 14.18 42 -1.663 1 90.69 272 GLU B N 1
ATOM 7334 C CA . GLU B 1 272 ? 14.531 41.562 -0.322 1 90.69 272 GLU B CA 1
ATOM 7335 C C . GLU B 1 272 ? 14.461 40.031 -0.221 1 90.69 272 GLU B C 1
ATOM 7337 O O . GLU B 1 272 ? 15.289 39.406 0.445 1 90.69 272 GLU B O 1
ATOM 7342 N N . PHE B 1 273 ? 13.523 39.469 -0.887 1 91.44 273 PHE B N 1
ATOM 7343 C CA . PHE B 1 273 ? 13.375 38 -0.911 1 91.44 273 PHE B CA 1
ATOM 7344 C C . PHE B 1 273 ? 14.617 37.344 -1.489 1 91.44 273 PHE B C 1
ATOM 7346 O O . PHE B 1 273 ? 15.172 36.438 -0.891 1 91.44 273 PHE B O 1
ATOM 7353 N N . TYR B 1 274 ? 15.086 37.844 -2.598 1 92 274 TYR B N 1
ATOM 7354 C CA . TYR B 1 274 ? 16.234 37.219 -3.262 1 92 274 TYR B CA 1
ATOM 7355 C C . TYR B 1 274 ? 17.516 37.469 -2.477 1 92 274 TYR B C 1
ATOM 7357 O O . TYR B 1 274 ? 18.406 36.625 -2.449 1 92 274 TYR B O 1
ATOM 7365 N N . ARG B 1 275 ? 17.609 38.594 -1.871 1 94.12 275 ARG B N 1
ATOM 7366 C CA . ARG B 1 275 ? 18.766 38.875 -1.025 1 94.12 275 ARG B CA 1
ATOM 7367 C C . ARG B 1 275 ? 18.859 37.875 0.126 1 94.12 275 ARG B C 1
ATOM 7369 O O . ARG B 1 275 ? 19.922 37.344 0.4 1 94.12 275 ARG B O 1
ATOM 7376 N N . LEU B 1 276 ? 17.75 37.688 0.803 1 95.19 276 LEU B N 1
ATOM 7377 C CA . LEU B 1 276 ? 17.688 36.75 1.925 1 95.19 276 LEU B CA 1
ATOM 7378 C C . LEU B 1 276 ? 17.969 35.344 1.464 1 95.19 276 LEU B C 1
ATOM 7380 O O . LEU B 1 276 ? 18.641 34.562 2.16 1 95.19 276 LEU B O 1
ATOM 7384 N N . ARG B 1 277 ? 17.438 34.969 0.351 1 94.12 277 ARG B N 1
ATOM 7385 C CA . ARG B 1 277 ? 17.688 33.625 -0.215 1 94.12 277 ARG B CA 1
ATOM 7386 C C . ARG B 1 277 ? 19.172 33.406 -0.458 1 94.12 277 ARG B C 1
ATOM 7388 O O . ARG B 1 277 ? 19.703 32.344 -0.146 1 94.12 277 ARG B O 1
ATOM 7395 N N . ASP B 1 278 ? 19.781 34.406 -1.033 1 93.06 278 ASP B N 1
ATOM 7396 C CA . ASP B 1 278 ? 21.219 34.344 -1.286 1 93.06 278 ASP B CA 1
ATOM 7397 C C . ASP B 1 278 ? 22 34.188 0.018 1 93.06 278 ASP B C 1
ATOM 7399 O O . ASP B 1 278 ? 23.016 33.469 0.06 1 93.06 278 ASP B O 1
ATOM 7403 N N . LEU B 1 279 ? 21.562 34.875 0.994 1 94.31 279 LEU B N 1
ATOM 7404 C CA . LEU B 1 279 ? 22.203 34.781 2.299 1 94.31 279 LEU B CA 1
ATOM 7405 C C . LEU B 1 279 ? 22.094 33.344 2.84 1 94.31 279 LEU B C 1
ATOM 7407 O O . LEU B 1 279 ? 23.062 32.812 3.41 1 94.31 279 LEU B O 1
ATOM 7411 N N . VAL B 1 280 ? 20.891 32.719 2.693 1 95.81 280 VAL B N 1
ATOM 7412 C CA . VAL B 1 280 ? 20.703 31.359 3.143 1 95.81 280 VAL B CA 1
ATOM 7413 C C . VAL B 1 280 ? 21.688 30.438 2.416 1 95.81 280 VAL B C 1
ATOM 7415 O O . VAL B 1 280 ? 22.359 29.625 3.045 1 95.81 280 VAL B O 1
ATOM 7418 N N . PHE B 1 281 ? 21.828 30.594 1.119 1 94.81 281 PHE B N 1
ATOM 7419 C CA . PHE B 1 281 ? 22.688 29.734 0.315 1 94.81 281 PHE B CA 1
ATOM 7420 C C . PHE B 1 281 ? 24.156 29.969 0.619 1 94.81 281 PHE B C 1
ATOM 7422 O O . PHE B 1 281 ? 25 29.109 0.379 1 94.81 281 PHE B O 1
ATOM 7429 N N . LYS B 1 282 ? 24.438 31.141 1.13 1 94.31 282 LYS B N 1
ATOM 7430 C CA . LYS B 1 282 ? 25.797 31.438 1.56 1 94.31 282 LYS B CA 1
ATOM 7431 C C . LYS B 1 282 ? 26.203 30.594 2.762 1 94.31 282 LYS B C 1
ATOM 7433 O O . LYS B 1 282 ? 27.375 30.25 2.932 1 94.31 282 LYS B O 1
ATOM 7438 N N . TYR B 1 283 ? 25.25 30.25 3.574 1 95.69 283 TYR B N 1
ATOM 7439 C CA . TYR B 1 283 ? 25.562 29.672 4.871 1 95.69 283 TYR B CA 1
ATOM 7440 C C . TYR B 1 283 ? 25.312 28.172 4.863 1 95.69 283 TYR B C 1
ATOM 7442 O O . TYR B 1 283 ? 25.531 27.484 5.867 1 95.69 283 TYR B O 1
ATOM 7450 N N . ILE B 1 284 ? 24.812 27.562 3.75 1 94.88 284 ILE B N 1
ATOM 7451 C CA . ILE B 1 284 ? 24.547 26.125 3.641 1 94.88 284 ILE B CA 1
ATOM 7452 C C . ILE B 1 284 ? 25.531 25.5 2.65 1 94.88 284 ILE B C 1
ATOM 7454 O O . ILE B 1 284 ? 26.234 26.219 1.934 1 94.88 284 ILE B O 1
ATOM 7458 N N . PRO B 1 285 ? 25.625 24.141 2.658 1 91.94 285 PRO B N 1
ATOM 7459 C CA . PRO B 1 285 ? 26.484 23.516 1.649 1 91.94 285 PRO B CA 1
ATOM 7460 C C . PRO B 1 285 ? 26.062 23.859 0.223 1 91.94 285 PRO B C 1
ATOM 7462 O O . PRO B 1 285 ? 24.906 24.219 -0.014 1 91.94 285 PRO B O 1
ATOM 7465 N N . SER B 1 286 ? 26.984 23.625 -0.623 1 86.19 286 SER B N 1
ATOM 7466 C CA . SER B 1 286 ? 26.734 23.969 -2.02 1 86.19 286 SER B CA 1
ATOM 7467 C C . SER B 1 286 ? 25.562 23.172 -2.572 1 86.19 286 SER B C 1
ATOM 7469 O O . SER B 1 286 ? 25.406 21.984 -2.287 1 86.19 286 SER B O 1
ATOM 7471 N N . ALA B 1 287 ? 24.641 23.922 -3.225 1 82.75 287 ALA B N 1
ATOM 7472 C CA . ALA B 1 287 ? 23.438 23.344 -3.816 1 82.75 287 ALA B CA 1
ATOM 7473 C C . ALA B 1 287 ? 23.469 23.438 -5.34 1 82.75 287 ALA B C 1
ATOM 7475 O O . ALA B 1 287 ? 24 24.406 -5.895 1 82.75 287 ALA B O 1
ATOM 7476 N N . PRO B 1 288 ? 22.984 22.391 -5.922 1 78.44 288 PRO B N 1
ATOM 7477 C CA . PRO B 1 288 ? 22.891 22.484 -7.383 1 78.44 288 PRO B CA 1
ATOM 7478 C C . PRO B 1 288 ? 21.984 23.641 -7.84 1 78.44 288 PRO B C 1
ATOM 7480 O O . PRO B 1 288 ? 21 23.953 -7.176 1 78.44 288 PRO B O 1
ATOM 7483 N N . GLN B 1 289 ? 22.359 24.234 -8.906 1 72.12 289 GLN B N 1
ATOM 7484 C CA . GLN B 1 289 ? 21.656 25.406 -9.438 1 72.12 289 GLN B CA 1
ATOM 7485 C C . GLN B 1 289 ? 20.203 25.078 -9.742 1 72.12 289 GLN B C 1
ATOM 7487 O O . GLN B 1 289 ? 19.312 25.922 -9.547 1 72.12 289 GLN B O 1
ATOM 7492 N N . ARG B 1 290 ? 19.922 23.875 -10.133 1 72.56 290 ARG B N 1
ATOM 7493 C CA . ARG B 1 290 ? 18.594 23.484 -10.562 1 72.56 290 ARG B CA 1
ATOM 7494 C C . ARG B 1 290 ? 17.641 23.406 -9.367 1 72.56 290 ARG B C 1
ATOM 7496 O O . ARG B 1 290 ? 16.422 23.422 -9.539 1 72.56 290 ARG B O 1
ATOM 7503 N N . LYS B 1 291 ? 18.125 23.594 -8.203 1 75.75 291 LYS B N 1
ATOM 7504 C CA . LYS B 1 291 ? 17.281 23.406 -7.027 1 75.75 291 LYS B CA 1
ATOM 7505 C C . LYS B 1 291 ? 17.25 24.672 -6.176 1 75.75 291 LYS B C 1
ATOM 7507 O O . LYS B 1 291 ? 16.984 24.609 -4.973 1 75.75 291 LYS B O 1
ATOM 7512 N N . ASN B 1 292 ? 17.375 25.766 -6.766 1 77.62 292 ASN B N 1
ATOM 7513 C CA . ASN B 1 292 ? 17.516 27 -6.004 1 77.62 292 ASN B CA 1
ATOM 7514 C C . ASN B 1 292 ? 16.156 27.5 -5.52 1 77.62 292 ASN B C 1
ATOM 7516 O O . ASN B 1 292 ? 16.078 28.359 -4.633 1 77.62 292 ASN B O 1
ATOM 7520 N N . ASP B 1 293 ? 15.18 26.953 -6.027 1 82.75 293 ASP B N 1
ATOM 7521 C CA . ASP B 1 293 ? 13.859 27.438 -5.621 1 82.75 293 ASP B CA 1
ATOM 7522 C C . ASP B 1 293 ? 13.234 26.5 -4.578 1 82.75 293 ASP B C 1
ATOM 7524 O O . ASP B 1 293 ? 12.148 26.781 -4.07 1 82.75 293 ASP B O 1
ATOM 7528 N N . THR B 1 294 ? 13.984 25.562 -4.254 1 88.94 294 THR B N 1
ATOM 7529 C CA . THR B 1 294 ? 13.508 24.594 -3.275 1 88.94 294 THR B CA 1
ATOM 7530 C C . THR B 1 294 ? 14.156 24.828 -1.916 1 88.94 294 THR B C 1
ATOM 7532 O O . THR B 1 294 ? 15.344 25.172 -1.839 1 88.94 294 THR B O 1
ATOM 7535 N N . PHE B 1 295 ? 13.344 24.703 -0.863 1 93.5 295 PHE B N 1
ATOM 7536 C CA . PHE B 1 295 ? 13.883 24.797 0.488 1 93.5 295 PHE B CA 1
ATOM 7537 C C . PHE B 1 295 ? 15.094 23.891 0.656 1 93.5 295 PHE B C 1
ATOM 7539 O O . PHE B 1 295 ? 15.008 22.688 0.412 1 93.5 295 PHE B O 1
ATOM 7546 N N . PRO B 1 296 ? 16.219 24.344 1.083 1 94.94 296 PRO B N 1
ATOM 7547 C CA . PRO B 1 296 ? 17.453 23.578 1.037 1 94.94 296 PRO B CA 1
ATOM 7548 C C . PRO B 1 296 ? 17.75 22.844 2.346 1 94.94 296 PRO B C 1
ATOM 7550 O O . PRO B 1 296 ? 18.828 22.266 2.504 1 94.94 296 PRO B O 1
ATOM 7553 N N . GLY B 1 297 ? 16.891 22.859 3.32 1 96.06 297 GLY B N 1
ATOM 7554 C CA . GLY B 1 297 ? 17.141 22.172 4.582 1 96.06 297 GLY B CA 1
ATOM 7555 C C . GLY B 1 297 ? 17.219 20.672 4.434 1 96.06 297 GLY B C 1
ATOM 7556 O O . GLY B 1 297 ? 16.641 20.094 3.504 1 96.06 297 GLY B O 1
ATOM 7557 N N . SER B 1 298 ? 17.938 20.047 5.352 1 96.75 298 SER B N 1
ATOM 7558 C CA . SER B 1 298 ? 18.047 18.594 5.359 1 96.75 298 SER B CA 1
ATOM 7559 C C . SER B 1 298 ? 16.688 17.922 5.586 1 96.75 298 SER B C 1
ATOM 7561 O O . SER B 1 298 ? 15.914 18.375 6.438 1 96.75 298 SER B O 1
ATOM 7563 N N . MET B 1 299 ? 16.453 16.938 4.789 1 94.25 299 MET B N 1
ATOM 7564 C CA . MET B 1 299 ? 15.219 16.188 4.91 1 94.25 299 MET B CA 1
ATOM 7565 C C . MET B 1 299 ? 15.508 14.703 5.156 1 94.25 299 MET B C 1
ATOM 7567 O O . MET B 1 299 ? 16.266 14.086 4.406 1 94.25 299 MET B O 1
ATOM 7571 N N . PRO B 1 300 ? 14.945 14.156 6.223 1 96.25 300 PRO B N 1
ATOM 7572 C CA . PRO B 1 300 ? 15.203 12.75 6.527 1 96.25 300 PRO B CA 1
ATOM 7573 C C . PRO B 1 300 ? 14.383 11.797 5.656 1 96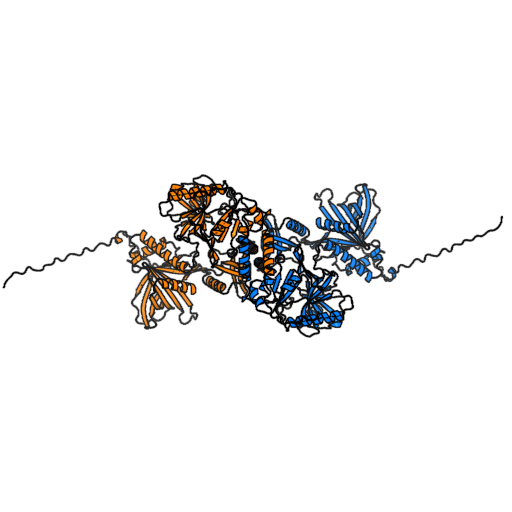.25 300 PRO B C 1
ATOM 7575 O O . PRO B 1 300 ? 13.391 12.203 5.059 1 96.25 300 PRO B O 1
ATOM 7578 N N . VAL B 1 301 ? 14.852 10.539 5.551 1 93.12 301 VAL B N 1
ATOM 7579 C CA . VAL B 1 301 ? 14.102 9.453 4.938 1 93.12 301 VAL B CA 1
ATOM 7580 C C . VAL B 1 301 ? 13.531 8.539 6.02 1 93.12 301 VAL B C 1
ATOM 7582 O O . VAL B 1 301 ? 13.961 8.594 7.176 1 93.12 301 VAL B O 1
ATOM 7585 N N . ASN B 1 302 ? 12.5 7.77 5.672 1 92.06 302 ASN B N 1
ATOM 7586 C CA . ASN B 1 302 ? 11.883 6.863 6.633 1 92.06 302 ASN B CA 1
ATOM 7587 C C . ASN B 1 302 ? 12.852 5.77 7.078 1 92.06 302 ASN B C 1
ATOM 7589 O O . ASN B 1 302 ? 13.547 5.176 6.254 1 92.06 302 ASN B O 1
ATOM 7593 N N . PHE B 1 303 ? 12.953 5.613 8.375 1 95.31 303 PHE B N 1
ATOM 7594 C CA . PHE B 1 303 ? 13.758 4.52 8.906 1 95.31 303 PHE B CA 1
ATOM 7595 C C . PHE B 1 303 ? 13.055 3.184 8.711 1 95.31 303 PHE B C 1
ATOM 7597 O O . PHE B 1 303 ? 11.875 3.043 9.055 1 95.31 303 PHE B O 1
ATOM 7604 N N . GLY B 1 304 ? 13.695 2.252 8.125 1 91.06 304 GLY B N 1
ATOM 7605 C CA . GLY B 1 304 ? 13.203 0.896 7.941 1 91.06 304 GLY B CA 1
ATOM 7606 C C . GLY B 1 304 ? 14.172 -0.164 8.422 1 91.06 304 GLY B C 1
ATOM 7607 O O . GLY B 1 304 ? 15.312 0.144 8.773 1 91.06 304 GLY B O 1
ATOM 7608 N N . LYS B 1 305 ? 13.758 -1.371 8.453 1 90.5 305 LYS B N 1
ATOM 7609 C CA . LYS B 1 305 ? 14.547 -2.486 8.969 1 90.5 305 LYS B CA 1
ATOM 7610 C C . LYS B 1 305 ? 15.844 -2.646 8.18 1 90.5 305 LYS B C 1
ATOM 7612 O O . LYS B 1 305 ? 16.875 -3.047 8.734 1 90.5 305 LYS B O 1
ATOM 7617 N N . LYS B 1 306 ? 15.812 -2.273 6.98 1 88.62 306 LYS B N 1
ATOM 7618 C CA . LYS B 1 306 ? 16.984 -2.414 6.117 1 88.62 306 LYS B CA 1
ATOM 7619 C C . LYS B 1 306 ? 18.125 -1.528 6.598 1 88.62 306 LYS B C 1
ATOM 7621 O O . LYS B 1 306 ? 19.281 -1.742 6.227 1 88.62 306 LYS B O 1
ATOM 7626 N N . TYR B 1 307 ? 17.844 -0.63 7.473 1 93.5 307 TYR B N 1
ATOM 7627 C CA . TYR B 1 307 ? 18.859 0.348 7.844 1 93.5 307 TYR B CA 1
ATOM 7628 C C . TYR B 1 307 ? 19.453 0.026 9.211 1 93.5 307 TYR B C 1
ATOM 7630 O O . TYR B 1 307 ? 20.344 0.732 9.688 1 93.5 307 TYR B O 1
ATOM 7638 N N . PHE B 1 308 ? 19.016 -1.034 9.914 1 94.06 308 PHE B N 1
ATOM 7639 C CA . PHE B 1 308 ? 19.531 -1.37 11.242 1 94.06 308 PHE B CA 1
ATOM 7640 C C . PHE B 1 308 ? 21.031 -1.572 11.211 1 94.06 308 PHE B C 1
ATOM 7642 O O . PHE B 1 308 ? 21.766 -0.993 12.023 1 94.06 308 PHE B O 1
ATOM 7649 N N . ILE B 1 309 ? 21.469 -2.344 10.25 1 93.81 309 ILE B N 1
ATOM 7650 C CA . ILE B 1 309 ? 22.891 -2.67 10.188 1 93.81 309 ILE B CA 1
ATOM 7651 C C . ILE B 1 309 ? 23.703 -1.394 10 1 93.81 309 ILE B C 1
ATOM 7653 O O . ILE B 1 309 ? 24.75 -1.212 10.633 1 93.81 309 ILE B O 1
ATOM 7657 N N . HIS B 1 310 ? 23.219 -0.548 9.148 1 96.06 310 HIS B N 1
ATOM 7658 C CA . HIS B 1 310 ? 23.906 0.709 8.883 1 96.06 310 HIS B CA 1
ATOM 7659 C C . HIS B 1 310 ? 24 1.564 10.148 1 96.06 310 HIS B C 1
ATOM 7661 O O . HIS B 1 310 ? 25.062 2.076 10.484 1 96.06 310 HIS B O 1
ATOM 7667 N N . VAL B 1 311 ? 22.891 1.758 10.852 1 97.5 311 VAL B N 1
ATOM 7668 C CA . VAL B 1 311 ? 22.859 2.594 12.047 1 97.5 311 VAL B CA 1
ATOM 7669 C C . VAL B 1 311 ? 23.672 1.949 13.164 1 97.5 311 VAL B C 1
ATOM 7671 O O . VAL B 1 311 ? 24.375 2.643 13.914 1 97.5 311 VAL B O 1
ATOM 7674 N N . GLN B 1 312 ? 23.609 0.646 13.227 1 96.5 312 GLN B N 1
ATOM 7675 C CA . GLN B 1 312 ? 24.359 -0.086 14.227 1 96.5 312 GLN B CA 1
ATOM 7676 C C . GLN B 1 312 ? 25.859 0.078 14.008 1 96.5 312 GLN B C 1
ATOM 7678 O O . GLN B 1 312 ? 26.641 0.15 14.969 1 96.5 312 GLN B O 1
ATOM 7683 N N . ASN B 1 313 ? 26.281 0.243 12.766 1 96.5 313 ASN B N 1
ATOM 7684 C CA . ASN B 1 313 ? 27.703 0.256 12.422 1 96.5 313 ASN B CA 1
ATOM 7685 C C . ASN B 1 313 ? 28.266 1.675 12.414 1 96.5 313 ASN B C 1
ATOM 7687 O O . ASN B 1 313 ? 29.469 1.865 12.336 1 96.5 313 ASN B O 1
ATOM 7691 N N . ASN B 1 314 ? 27.438 2.664 12.484 1 97.12 314 ASN B N 1
ATOM 7692 C CA . ASN B 1 314 ? 27.906 4.043 12.352 1 97.12 314 ASN B CA 1
ATOM 7693 C C . ASN B 1 314 ? 27.5 4.883 13.562 1 97.12 314 ASN B C 1
ATOM 7695 O O . ASN B 1 314 ? 26.641 4.492 14.344 1 97.12 314 ASN B O 1
ATOM 7699 N N . GLU B 1 315 ? 28.188 6.027 13.727 1 97 315 GLU B N 1
ATOM 7700 C CA . GLU B 1 315 ? 27.906 6.918 14.844 1 97 315 GLU B CA 1
ATOM 7701 C C . GLU B 1 315 ? 26.656 7.754 14.57 1 97 315 GLU B C 1
ATOM 7703 O O . GLU B 1 315 ? 26.594 8.492 13.586 1 97 315 GLU B O 1
ATOM 7708 N N . TYR B 1 316 ? 25.703 7.586 15.477 1 98.38 316 TYR B N 1
ATOM 7709 C CA . TYR B 1 316 ? 24.438 8.32 15.344 1 98.38 316 TYR B CA 1
ATOM 7710 C C . TYR B 1 316 ? 24.062 8.977 16.656 1 98.38 316 TYR B C 1
ATOM 7712 O O . TYR B 1 316 ? 24.406 8.484 17.734 1 98.38 316 TYR B O 1
ATOM 7720 N N . PHE B 1 317 ? 23.422 10.102 16.547 1 98.38 317 PHE B N 1
ATOM 7721 C CA . PHE B 1 317 ? 22.656 10.703 17.641 1 98.38 317 PHE B CA 1
ATOM 7722 C C . PHE B 1 317 ? 21.172 10.5 17.438 1 98.38 317 PHE B C 1
ATOM 7724 O O . PHE B 1 317 ? 20.703 10.352 16.312 1 98.38 317 PHE B O 1
ATOM 7731 N N . VAL B 1 318 ? 20.438 10.406 18.547 1 98.44 318 VAL B N 1
ATOM 7732 C CA . VAL B 1 318 ? 19 10.25 18.469 1 98.44 318 VAL B CA 1
ATOM 7733 C C . VAL B 1 318 ? 18.312 11.398 19.203 1 98.44 318 VAL B C 1
ATOM 7735 O O . VAL B 1 318 ? 18.828 11.906 20.203 1 98.44 318 VAL B O 1
ATOM 7738 N N . SER B 1 319 ? 17.219 11.844 18.719 1 98.19 319 SER B N 1
ATOM 7739 C CA . SER B 1 319 ? 16.359 12.852 19.328 1 98.19 319 SER B CA 1
ATOM 7740 C C . SER B 1 319 ? 14.883 12.57 19.031 1 98.19 319 SER B C 1
ATOM 7742 O O . SER B 1 319 ? 14.57 11.766 18.156 1 98.19 319 SER B O 1
ATOM 7744 N N . ASP B 1 320 ? 14.016 13.148 19.828 1 97.75 320 ASP B N 1
ATOM 7745 C CA . ASP B 1 320 ? 12.594 12.984 19.547 1 97.75 320 ASP B CA 1
ATOM 7746 C C . ASP B 1 320 ? 12.203 13.68 18.25 1 97.75 320 ASP B C 1
ATOM 7748 O O . ASP B 1 320 ? 12.789 14.703 17.891 1 97.75 320 ASP B O 1
ATOM 7752 N N . LYS B 1 321 ? 11.352 13.07 17.469 1 97.31 321 LYS B N 1
ATOM 7753 C CA . LYS B 1 321 ? 10.75 13.758 16.344 1 97.31 321 LYS B CA 1
ATOM 7754 C C . LYS B 1 321 ? 9.656 14.719 16.797 1 97.31 321 LYS B C 1
ATOM 7756 O O . LYS B 1 321 ? 8.5 14.312 16.969 1 97.31 321 LYS B O 1
ATOM 7761 N N . THR B 1 322 ? 10.055 15.898 16.906 1 94.94 322 THR B N 1
ATOM 7762 C CA . THR B 1 322 ? 9.219 16.938 17.5 1 94.94 322 THR B CA 1
ATOM 7763 C C . THR B 1 322 ? 8.031 17.25 16.594 1 94.94 322 THR B C 1
ATOM 7765 O O . THR B 1 322 ? 8.18 17.344 15.375 1 94.94 322 THR B O 1
ATOM 7768 N N . ASP B 1 323 ? 6.867 17.297 17.234 1 90.81 323 ASP B N 1
ATOM 7769 C CA . ASP B 1 323 ? 5.664 17.672 16.5 1 90.81 323 ASP B CA 1
ATOM 7770 C C . ASP B 1 323 ? 5.465 19.188 16.484 1 90.81 323 ASP B C 1
ATOM 7772 O O . ASP B 1 323 ? 4.793 19.734 17.359 1 90.81 323 ASP B O 1
ATOM 7776 N N . GLY B 1 324 ? 6 19.844 15.508 1 90.06 324 GLY B N 1
ATOM 7777 C CA . GLY B 1 324 ? 5.938 21.281 15.344 1 90.06 324 GLY B CA 1
ATOM 7778 C C . GLY B 1 324 ? 6.074 21.734 13.906 1 90.06 324 GLY B C 1
ATOM 7779 O O . GLY B 1 324 ? 5.73 21 12.984 1 90.06 324 GLY B O 1
ATOM 7780 N N . ILE B 1 325 ? 6.426 23 13.773 1 89.25 325 ILE B N 1
ATOM 7781 C CA . ILE B 1 325 ? 6.656 23.562 12.453 1 89.25 325 ILE B CA 1
ATOM 7782 C C . ILE B 1 325 ? 8.141 23.859 12.273 1 89.25 325 ILE B C 1
ATOM 7784 O O . ILE B 1 325 ? 8.75 24.562 13.094 1 89.25 325 ILE B O 1
ATOM 7788 N N . ARG B 1 326 ? 8.578 23.359 11.18 1 94.19 326 ARG B N 1
ATOM 7789 C CA . ARG B 1 326 ? 10 23.578 10.922 1 94.19 326 ARG B CA 1
ATOM 7790 C C . ARG B 1 326 ? 10.242 24.969 10.352 1 94.19 326 ARG B C 1
ATOM 7792 O O . ARG B 1 326 ? 9.531 25.422 9.445 1 94.19 326 ARG B O 1
ATOM 7799 N N . TYR B 1 327 ? 11.258 25.672 10.922 1 95.62 327 TYR B N 1
ATOM 7800 C CA . TYR B 1 327 ? 11.766 26.938 10.414 1 95.62 327 TYR B CA 1
ATOM 7801 C C . TYR B 1 327 ? 13.289 26.969 10.469 1 95.62 327 TYR B C 1
ATOM 7803 O O . TYR B 1 327 ? 13.898 26.438 11.406 1 95.62 327 TYR B O 1
ATOM 7811 N N . MET B 1 328 ? 13.805 27.609 9.484 1 97.69 328 MET B N 1
ATOM 7812 C CA . MET B 1 328 ? 15.141 28.156 9.711 1 97.69 328 MET B CA 1
ATOM 7813 C C . MET B 1 328 ? 15.055 29.562 10.305 1 97.69 328 MET B C 1
ATOM 7815 O O . MET B 1 328 ? 14.156 30.328 9.961 1 97.69 328 MET B O 1
ATOM 7819 N N . LEU B 1 329 ? 15.93 29.844 11.18 1 97.69 329 LEU B N 1
ATOM 7820 C CA . LEU B 1 329 ? 16.031 31.188 11.742 1 97.69 329 LEU B CA 1
ATOM 7821 C C . LEU B 1 329 ? 17.266 31.906 11.195 1 97.69 329 LEU B C 1
ATOM 7823 O O . LEU B 1 329 ? 18.406 31.5 11.477 1 97.69 329 LEU B O 1
ATOM 7827 N N . LEU B 1 330 ? 17.016 32.938 10.43 1 97.81 330 LEU B N 1
ATOM 7828 C CA . LEU B 1 330 ? 18.078 33.75 9.836 1 97.81 330 LEU B CA 1
ATOM 7829 C C . LEU B 1 330 ? 18.172 35.094 10.531 1 97.81 330 LEU B C 1
ATOM 7831 O O . LEU B 1 330 ? 17.188 35.844 10.609 1 97.81 330 LEU B O 1
ATOM 7835 N N . ILE B 1 331 ? 19.328 35.406 11.062 1 96.88 331 ILE B N 1
ATOM 7836 C CA . ILE B 1 331 ? 19.594 36.688 11.688 1 96.88 331 ILE B CA 1
ATOM 7837 C C . ILE B 1 331 ? 20.484 37.531 10.781 1 96.88 331 ILE B C 1
ATOM 7839 O O . ILE B 1 331 ? 21.609 37.156 10.477 1 96.88 331 ILE B O 1
ATOM 7843 N N . ASP B 1 332 ? 19.922 38.562 10.398 1 93.38 332 ASP B N 1
ATOM 7844 C CA . ASP B 1 332 ? 20.594 39.5 9.523 1 93.38 332 ASP B CA 1
ATOM 7845 C C . ASP B 1 332 ? 20.625 40.906 10.148 1 93.38 332 ASP B C 1
ATOM 7847 O O . ASP B 1 332 ? 20 41.125 11.188 1 93.38 332 ASP B O 1
ATOM 7851 N N . HIS B 1 333 ? 21.375 41.812 9.539 1 91 333 HIS B N 1
ATOM 7852 C CA . HIS B 1 333 ? 21.438 43.188 10.039 1 91 333 HIS B CA 1
ATOM 7853 C C . HIS B 1 333 ? 20.094 43.906 9.891 1 91 333 HIS B C 1
ATOM 7855 O O . HIS B 1 333 ? 19.797 44.812 10.656 1 91 333 HIS B O 1
ATOM 7861 N N . THR B 1 334 ? 19.344 43.469 8.984 1 90.56 334 THR B N 1
ATOM 7862 C CA . THR B 1 334 ? 18.062 44.094 8.727 1 90.56 334 THR B CA 1
ATOM 7863 C C . THR B 1 334 ? 16.969 43.531 9.641 1 90.56 334 THR B C 1
ATOM 7865 O O . THR B 1 334 ? 15.898 44.125 9.758 1 90.56 334 THR B O 1
ATOM 7868 N N . GLY B 1 335 ? 17.266 42.438 10.305 1 93.31 335 GLY B N 1
ATOM 7869 C CA . GLY B 1 335 ? 16.266 41.844 11.18 1 93.31 335 GLY B CA 1
ATOM 7870 C C . GLY B 1 335 ? 16.422 40.344 11.32 1 93.31 335 GLY B C 1
ATOM 7871 O O . GLY B 1 335 ? 17.438 39.781 10.93 1 93.31 335 GLY B O 1
ATOM 7872 N N . CYS B 1 336 ? 15.414 39.75 11.969 1 94.94 336 CYS B N 1
ATOM 7873 C CA . CYS B 1 336 ? 15.352 38.312 12.164 1 94.94 336 CYS B CA 1
ATOM 7874 C C . CYS B 1 336 ? 14.234 37.688 11.32 1 94.94 336 CYS B C 1
ATOM 7876 O O . CYS B 1 336 ? 13.141 38.25 11.227 1 94.94 336 CYS B O 1
ATOM 7878 N N . TYR B 1 337 ? 14.57 36.562 10.68 1 96.38 337 TYR B N 1
ATOM 7879 C CA . TYR B 1 337 ? 13.617 35.969 9.75 1 96.38 337 TYR B CA 1
ATOM 7880 C C . TYR B 1 337 ? 13.438 34.5 10.023 1 96.38 337 TYR B C 1
ATOM 7882 O O . TYR B 1 337 ? 14.398 33.781 10.336 1 96.38 337 TYR B O 1
ATOM 7890 N N . LEU B 1 338 ? 12.219 34.031 9.93 1 96.25 338 LEU B N 1
ATOM 7891 C CA . LEU B 1 338 ? 11.914 32.625 9.859 1 96.25 338 LEU B CA 1
ATOM 7892 C C . LEU B 1 338 ? 11.703 32.188 8.414 1 96.25 338 LEU B C 1
ATOM 7894 O O . LEU B 1 338 ? 11.102 32.906 7.617 1 96.25 338 LEU B O 1
ATOM 7898 N N . VAL B 1 339 ? 12.305 31.062 8.086 1 96.25 339 VAL B N 1
ATOM 7899 C CA . VAL B 1 339 ? 12.164 30.484 6.75 1 96.25 339 VAL B CA 1
ATOM 7900 C C . VAL B 1 339 ? 11.422 29.156 6.832 1 96.25 339 VAL B C 1
ATOM 7902 O O . VAL B 1 339 ? 11.875 28.234 7.508 1 96.25 339 VAL B O 1
ATOM 7905 N N . ASP B 1 340 ? 10.391 29.062 6.125 1 91.69 340 ASP B N 1
ATOM 7906 C CA . ASP B 1 340 ? 9.609 27.828 6.219 1 91.69 340 ASP B CA 1
ATOM 7907 C C . ASP B 1 340 ? 9.969 26.859 5.082 1 91.69 340 ASP B C 1
ATOM 7909 O O . ASP B 1 340 ? 10.883 27.125 4.301 1 91.69 340 ASP B O 1
ATOM 7913 N N . ARG B 1 341 ? 9.227 25.688 5 1 88.94 341 ARG B N 1
ATOM 7914 C CA . ARG B 1 341 ? 9.531 24.625 4.055 1 88.94 341 ARG B CA 1
ATOM 7915 C C . ARG B 1 341 ? 9.172 25.031 2.631 1 88.94 341 ARG B C 1
ATOM 7917 O O . ARG B 1 341 ? 9.609 24.406 1.668 1 88.94 341 ARG B O 1
ATOM 7924 N N . LYS B 1 342 ? 8.414 26.031 2.447 1 82.31 342 LYS B N 1
ATOM 7925 C CA . LYS B 1 342 ? 8.094 26.562 1.12 1 82.31 342 LYS B CA 1
ATOM 7926 C C . LYS B 1 342 ? 9.156 27.547 0.643 1 82.31 342 LYS B C 1
ATOM 7928 O O . LYS B 1 342 ? 9.078 28.047 -0.478 1 82.31 342 LYS B O 1
ATOM 7933 N N . PHE B 1 343 ? 10.031 27.781 1.485 1 91.69 343 PHE B N 1
ATOM 7934 C CA . PHE B 1 343 ? 11.133 28.719 1.251 1 91.69 343 PHE B CA 1
ATOM 7935 C C . PHE B 1 343 ? 10.641 30.156 1.237 1 91.69 343 PHE B C 1
ATOM 7937 O O . PHE B 1 343 ? 11.148 30.984 0.486 1 91.69 343 PHE B O 1
ATOM 7944 N N . ASP B 1 344 ? 9.602 30.406 1.998 1 89.56 344 ASP B N 1
ATOM 7945 C CA . ASP B 1 344 ? 9.133 31.766 2.254 1 89.56 344 ASP B CA 1
ATOM 7946 C C . ASP B 1 344 ? 9.82 32.375 3.479 1 89.56 344 ASP B C 1
ATOM 7948 O O . ASP B 1 344 ? 10.203 31.641 4.398 1 89.56 344 ASP B O 1
ATOM 7952 N N . PHE B 1 345 ? 9.914 33.688 3.42 1 93.12 345 PHE B N 1
ATOM 7953 C CA . PHE B 1 345 ? 10.57 34.406 4.512 1 93.12 345 PHE B CA 1
ATOM 7954 C C . PHE B 1 345 ? 9.57 35.219 5.305 1 93.12 345 PHE B C 1
ATOM 7956 O O . PHE B 1 345 ? 8.719 35.906 4.723 1 93.12 345 PHE B O 1
ATOM 7963 N N . TYR B 1 346 ? 9.672 35.156 6.609 1 91.38 346 TYR B N 1
ATOM 7964 C CA . TYR B 1 346 ? 8.828 35.906 7.516 1 91.38 346 TYR B CA 1
ATOM 7965 C C . TYR B 1 346 ? 9.672 36.719 8.492 1 91.38 346 TYR B C 1
ATOM 7967 O O . TYR B 1 346 ? 10.477 36.156 9.242 1 91.38 346 TYR B O 1
ATOM 7975 N N . GLN B 1 347 ? 9.492 38 8.516 1 91.12 347 GLN B N 1
ATOM 7976 C CA . GLN B 1 347 ? 10.188 38.844 9.5 1 91.12 347 GLN B CA 1
ATOM 7977 C C . GLN B 1 347 ? 9.5 38.75 10.859 1 91.12 347 GLN B C 1
ATOM 7979 O O . GLN B 1 347 ? 8.281 38.875 10.945 1 91.12 347 GLN B O 1
ATOM 7984 N N . ILE B 1 348 ? 10.32 38.5 11.812 1 92.06 348 ILE B N 1
ATOM 7985 C CA . ILE B 1 348 ? 9.797 38.406 13.172 1 92.06 348 ILE B CA 1
ATOM 7986 C C . ILE B 1 348 ? 9.805 39.781 13.82 1 92.06 348 ILE B C 1
ATOM 7988 O O . ILE B 1 348 ? 10.828 40.469 13.812 1 92.06 348 ILE B O 1
ATOM 7992 N N . GLN B 1 349 ? 8.695 40.094 14.43 1 84.38 349 GLN B N 1
ATOM 7993 C CA . GLN B 1 349 ? 8.641 41.344 15.164 1 84.38 349 GLN B CA 1
ATOM 7994 C C . GLN B 1 349 ? 8.945 41.125 16.641 1 84.38 349 GLN B C 1
ATOM 7996 O O . GLN B 1 349 ? 8.555 40.094 17.219 1 84.38 349 GLN B O 1
ATOM 8001 N N . GLY B 1 350 ? 9.688 42.031 17.25 1 82.25 350 GLY B N 1
ATOM 8002 C CA . GLY B 1 350 ? 9.93 42 18.688 1 82.25 350 GLY B CA 1
ATOM 8003 C C . GLY B 1 350 ? 11.117 41.156 19.078 1 82.25 350 GLY B C 1
ATOM 8004 O O . GLY B 1 350 ? 11.219 40.688 20.219 1 82.25 350 GLY B O 1
ATOM 8005 N N . PHE B 1 351 ? 12.039 40.844 18.156 1 89.06 351 PHE B N 1
ATOM 8006 C CA . PHE B 1 351 ? 13.195 40.031 18.469 1 89.06 351 PHE B CA 1
ATOM 8007 C C . PHE B 1 351 ? 14.492 40.75 18.109 1 89.06 351 PHE B C 1
ATOM 8009 O O . PHE B 1 351 ? 15.438 40.125 17.625 1 89.06 351 PHE B O 1
ATOM 8016 N N . ASP B 1 352 ? 14.594 41.969 18.297 1 87.25 352 ASP B N 1
ATOM 8017 C CA . ASP B 1 352 ? 15.727 42.812 17.922 1 87.25 352 ASP B CA 1
ATOM 8018 C C . ASP B 1 352 ? 16.984 42.438 18.703 1 87.25 352 ASP B C 1
ATOM 8020 O O . ASP B 1 352 ? 18.094 42.594 18.234 1 87.25 352 ASP B O 1
ATOM 8024 N N . ILE B 1 353 ? 16.75 41.938 19.812 1 89.19 353 ILE B N 1
ATOM 8025 C CA . ILE B 1 353 ? 17.875 41.562 20.672 1 89.19 353 ILE B CA 1
ATOM 8026 C C . ILE B 1 353 ? 18.75 40.531 19.969 1 89.19 353 ILE B C 1
ATOM 8028 O O . ILE B 1 353 ? 19.953 40.469 20.188 1 89.19 353 ILE B O 1
ATOM 8032 N N . LEU B 1 354 ? 18.188 39.688 19.156 1 92.94 354 LEU B N 1
ATOM 8033 C CA . LEU B 1 354 ? 18.969 38.688 18.406 1 92.94 354 LEU B CA 1
ATOM 8034 C C . LEU B 1 354 ? 19.953 39.344 17.453 1 92.94 354 LEU B C 1
ATOM 8036 O O . LEU B 1 354 ? 21.062 38.875 17.266 1 92.94 354 LEU B O 1
ATOM 8040 N N . VAL B 1 355 ? 19.5 40.406 16.875 1 92.31 355 VAL B N 1
ATOM 8041 C CA . VAL B 1 355 ? 20.375 41.125 15.969 1 92.31 355 VAL B CA 1
ATOM 8042 C C . VAL B 1 355 ? 21.547 41.75 16.75 1 92.31 355 VAL B C 1
ATOM 8044 O O . VAL B 1 355 ? 22.688 41.75 16.266 1 92.31 355 VAL B O 1
ATOM 8047 N N . THR B 1 356 ? 21.219 42.25 17.891 1 90.38 356 THR B N 1
ATOM 8048 C CA . THR B 1 356 ? 22.234 42.844 18.734 1 90.38 356 THR B CA 1
ATOM 8049 C C . THR B 1 356 ? 23.266 41.812 19.188 1 90.38 356 THR B C 1
ATOM 8051 O O . THR B 1 356 ? 24.469 42.062 19.172 1 90.38 356 THR B O 1
ATOM 8054 N N . LEU B 1 357 ? 22.812 40.688 19.547 1 91.12 357 LEU B N 1
ATOM 8055 C CA . LEU B 1 357 ? 23.656 39.688 20.125 1 91.12 357 LEU B CA 1
ATOM 8056 C C . LEU B 1 357 ? 24.469 38.969 19.047 1 91.12 357 LEU B C 1
ATOM 8058 O O . LEU B 1 357 ? 25.625 38.625 19.25 1 91.12 357 LEU B O 1
ATOM 8062 N N . PHE B 1 358 ? 23.844 38.688 17.938 1 92.38 358 PHE B N 1
ATOM 8063 C CA . PHE B 1 358 ? 24.484 37.781 16.969 1 92.38 358 PHE B CA 1
ATOM 8064 C C . PHE B 1 358 ? 24.875 38.562 15.711 1 92.38 358 PHE B C 1
ATOM 8066 O O . PHE B 1 358 ? 25.688 38.094 14.914 1 92.38 358 PHE B O 1
ATOM 8073 N N . GLY B 1 359 ? 24.422 39.719 15.633 1 80.94 359 GLY B N 1
ATOM 8074 C CA . GLY B 1 359 ? 24.734 40.5 14.438 1 80.94 359 GLY B CA 1
ATOM 8075 C C . GLY B 1 359 ? 24.234 39.875 13.164 1 80.94 359 GLY B C 1
ATOM 8076 O O . GLY B 1 359 ? 23.125 39.312 13.133 1 80.94 359 GLY B O 1
ATOM 8077 N N . GLU B 1 360 ? 25.094 39.938 12.031 1 84.62 360 GLU B N 1
ATOM 8078 C CA . GLU B 1 360 ? 24.719 39.312 10.758 1 84.62 360 GLU B CA 1
ATOM 8079 C C . GLU B 1 360 ? 25.391 37.969 10.578 1 84.62 360 GLU B C 1
ATOM 8081 O O . GLU B 1 360 ? 26.438 37.719 11.18 1 84.62 360 GLU B O 1
ATOM 8086 N N . GLY B 1 361 ? 24.672 37.062 9.922 1 93.38 361 GLY B N 1
ATOM 8087 C CA . GLY B 1 361 ? 25.328 35.844 9.406 1 93.38 361 GLY B CA 1
ATOM 8088 C C . GLY B 1 361 ? 25.047 34.625 10.242 1 93.38 361 GLY B C 1
ATOM 8089 O O . GLY B 1 361 ? 25.875 33.719 10.32 1 93.38 361 GLY B O 1
ATOM 8090 N N . THR B 1 362 ? 24.016 34.656 10.984 1 96.94 362 THR B N 1
ATOM 8091 C CA . THR B 1 362 ? 23.641 33.469 11.766 1 96.94 362 THR B CA 1
ATOM 8092 C C . THR B 1 362 ? 22.453 32.781 11.141 1 96.94 362 THR B C 1
ATOM 8094 O O . THR B 1 362 ? 21.453 33.406 10.797 1 96.94 362 THR B O 1
ATOM 8097 N N . LEU B 1 363 ? 22.578 31.469 10.883 1 98.19 363 LEU B N 1
ATOM 8098 C CA . LEU B 1 363 ? 21.531 30.609 10.344 1 98.19 363 LEU B CA 1
ATOM 8099 C C . LEU B 1 363 ? 21.375 29.344 11.18 1 98.19 363 LEU B C 1
ATOM 8101 O O . LEU B 1 363 ? 22.297 28.531 11.266 1 98.19 363 LEU B O 1
ATOM 8105 N N . LEU B 1 364 ? 20.25 29.25 11.805 1 98.12 364 LEU B N 1
ATOM 8106 C CA . LEU B 1 364 ? 19.906 28.094 12.648 1 98.12 364 LEU B CA 1
ATOM 8107 C C . LEU B 1 364 ? 18.75 27.312 12.055 1 98.12 364 LEU B C 1
ATOM 8109 O O . LEU B 1 364 ? 17.891 27.891 11.375 1 98.12 364 LEU B O 1
ATOM 8113 N N . ASP B 1 365 ? 18.719 26 12.18 1 98.31 365 ASP B N 1
ATOM 8114 C CA . ASP B 1 365 ? 17.641 25.109 11.773 1 98.31 365 ASP B CA 1
ATOM 8115 C C . ASP B 1 365 ? 16.906 24.547 12.992 1 98.31 365 ASP B C 1
ATOM 8117 O O . ASP B 1 365 ? 17.547 24.109 13.953 1 98.31 365 ASP B O 1
ATOM 8121 N N . GLY B 1 366 ? 15.602 24.719 12.984 1 97.81 366 GLY B N 1
ATOM 8122 C CA . GLY B 1 366 ? 14.875 24.266 14.164 1 97.81 366 GLY B CA 1
ATOM 8123 C C . GLY B 1 366 ? 13.398 24.031 13.906 1 97.81 366 GLY B C 1
ATOM 8124 O O . GLY B 1 366 ? 12.969 23.984 12.758 1 97.81 366 GLY B O 1
ATOM 8125 N N . GLU B 1 367 ? 12.719 23.719 15.031 1 96 367 GLU B N 1
ATOM 8126 C CA . GLU B 1 367 ? 11.281 23.453 15.031 1 96 367 GLU B CA 1
ATOM 8127 C C . GLU B 1 367 ? 10.562 24.312 16.062 1 96 367 GLU B C 1
ATOM 8129 O O . GLU B 1 367 ? 11.008 24.422 17.203 1 96 367 GLU B O 1
ATOM 8134 N N . MET B 1 368 ? 9.531 24.984 15.594 1 94.19 368 MET B N 1
ATOM 8135 C CA . MET B 1 368 ? 8.688 25.734 16.516 1 94.19 368 MET B CA 1
ATOM 8136 C C . MET B 1 368 ? 7.625 24.844 17.141 1 94.19 368 MET B C 1
ATOM 8138 O O . MET B 1 368 ? 6.883 24.156 16.422 1 94.19 368 MET B O 1
ATOM 8142 N N . VAL B 1 369 ? 7.598 24.812 18.469 1 94.06 369 VAL B N 1
ATOM 8143 C CA . VAL B 1 369 ? 6.645 23.953 19.172 1 94.06 369 VAL B CA 1
ATOM 8144 C C . VAL B 1 369 ? 5.965 24.734 20.297 1 94.06 369 VAL B C 1
ATOM 8146 O O . VAL B 1 369 ? 6.406 25.828 20.641 1 94.06 369 VAL B O 1
ATOM 8149 N N . ARG B 1 370 ? 4.875 24.156 20.75 1 89.38 370 ARG B N 1
ATOM 8150 C CA . ARG B 1 370 ? 4.219 24.688 21.938 1 89.38 370 ARG B CA 1
ATOM 8151 C C . ARG B 1 370 ? 4.637 23.906 23.188 1 89.38 370 ARG B C 1
ATOM 8153 O O . ARG B 1 370 ? 4.523 22.672 23.219 1 89.38 370 ARG B O 1
ATOM 8160 N N . ASN B 1 371 ? 5.203 24.688 24.078 1 93 371 ASN B N 1
ATOM 8161 C CA . ASN B 1 371 ? 5.457 24.047 25.359 1 93 371 ASN B CA 1
ATOM 8162 C C . ASN B 1 371 ? 4.16 23.766 26.109 1 93 371 ASN B C 1
ATOM 8164 O O . ASN B 1 371 ? 3.41 24.703 26.422 1 93 371 ASN B O 1
ATOM 8168 N N . LEU B 1 372 ? 3.947 22.547 26.438 1 91.12 372 LEU B N 1
ATOM 8169 C CA . LEU B 1 372 ? 2.662 22.141 27 1 91.12 372 LEU B CA 1
ATOM 8170 C C . LEU B 1 372 ? 2.559 22.547 28.453 1 91.12 372 LEU B C 1
ATOM 8172 O O . LEU B 1 372 ? 1.456 22.641 29 1 91.12 372 LEU B O 1
ATOM 8176 N N . GLN B 1 373 ? 3.656 22.828 29.094 1 91.38 373 GLN B N 1
ATOM 8177 C CA . GLN B 1 373 ? 3.658 23.266 30.484 1 91.38 373 GLN B CA 1
ATOM 8178 C C . GLN B 1 373 ? 3.521 24.781 30.594 1 91.38 373 GLN B C 1
ATOM 8180 O O . GLN B 1 373 ? 2.684 25.281 31.344 1 91.38 373 GLN B O 1
ATOM 8185 N N . THR B 1 374 ? 4.309 25.484 29.859 1 88.56 374 THR B N 1
ATOM 8186 C CA . THR B 1 374 ? 4.34 26.938 29.953 1 88.56 374 THR B CA 1
ATOM 8187 C C . THR B 1 374 ? 3.355 27.562 28.969 1 88.56 374 THR B C 1
ATOM 8189 O O . THR B 1 374 ? 3.021 28.75 29.078 1 88.56 374 THR B O 1
ATOM 8192 N N . LYS B 1 375 ? 2.977 26.812 27.953 1 86.62 375 LYS B N 1
ATOM 8193 C CA . LYS B 1 375 ? 2.053 27.234 26.906 1 86.62 375 LYS B CA 1
ATOM 8194 C C . LYS B 1 375 ? 2.711 28.25 25.969 1 86.62 375 LYS B C 1
ATOM 8196 O O . LYS B 1 375 ? 2.057 28.797 25.078 1 86.62 375 LYS B O 1
ATOM 8201 N N . ARG B 1 376 ? 3.975 28.469 26.141 1 88.5 376 ARG B N 1
ATOM 8202 C CA . ARG B 1 376 ? 4.715 29.391 25.281 1 88.5 376 ARG B CA 1
ATOM 8203 C C . ARG B 1 376 ? 5.258 28.672 24.047 1 88.5 376 ARG B C 1
ATOM 8205 O O . ARG B 1 376 ? 5.496 27.453 24.094 1 88.5 376 ARG B O 1
ATOM 8212 N N . ALA B 1 377 ? 5.438 29.469 23.047 1 91.31 377 ALA B N 1
ATOM 8213 C CA . ALA B 1 377 ? 6.105 28.938 21.859 1 91.31 377 ALA B CA 1
ATOM 8214 C C . ALA B 1 377 ? 7.605 28.781 22.109 1 91.31 377 ALA B C 1
ATOM 8216 O O . ALA B 1 377 ? 8.234 29.641 22.734 1 91.31 377 ALA B O 1
ATOM 8217 N N . ASN B 1 378 ? 8.164 27.625 21.781 1 95.38 378 ASN B N 1
ATOM 8218 C CA . ASN B 1 378 ? 9.594 27.344 21.828 1 95.38 378 ASN B CA 1
ATOM 8219 C C . ASN B 1 378 ? 10.156 27.031 20.453 1 95.38 378 ASN B C 1
ATOM 8221 O O . ASN B 1 378 ? 9.594 26.219 19.703 1 95.38 378 ASN B O 1
ATOM 8225 N N . PHE B 1 379 ? 11.18 27.75 20.078 1 96.75 379 PHE B N 1
ATOM 8226 C CA . PHE B 1 379 ? 11.969 27.344 18.922 1 96.75 379 PHE B CA 1
ATOM 8227 C C . PHE B 1 379 ? 13.109 26.438 19.328 1 96.75 379 PHE B C 1
ATOM 8229 O O . PHE B 1 379 ? 14.086 26.891 19.938 1 96.75 379 PHE B O 1
ATOM 8236 N N . LEU B 1 380 ? 13.016 25.172 18.969 1 97.88 380 LEU B N 1
ATOM 8237 C CA . LEU B 1 380 ? 14.023 24.188 19.312 1 97.88 380 LEU B CA 1
ATOM 8238 C C . LEU B 1 380 ? 15.031 24.016 18.188 1 97.88 380 LEU B C 1
ATOM 8240 O O . LEU B 1 380 ? 14.719 23.406 17.156 1 97.88 380 LEU B O 1
ATOM 8244 N N . ILE B 1 381 ? 16.25 24.438 18.453 1 98.25 381 ILE B N 1
ATOM 8245 C CA . ILE B 1 381 ? 17.297 24.328 17.438 1 98.25 381 ILE B CA 1
ATOM 8246 C C . ILE B 1 381 ? 17.781 22.891 17.344 1 98.25 381 ILE B C 1
ATOM 8248 O O . ILE B 1 381 ? 18.172 22.297 18.359 1 98.25 381 ILE B O 1
ATOM 8252 N N . PHE B 1 382 ? 17.781 22.328 16.156 1 98.19 382 PHE B N 1
ATOM 8253 C CA . PHE B 1 382 ? 18.328 20.984 16.031 1 98.19 382 PHE B CA 1
ATOM 8254 C C . PHE B 1 382 ? 19.578 20.984 15.164 1 98.19 382 PHE B C 1
ATOM 8256 O O . PHE B 1 382 ? 20.266 19.969 15.055 1 98.19 382 PHE B O 1
ATOM 8263 N N . ASP B 1 383 ? 19.922 22.141 14.547 1 98.5 383 ASP B N 1
ATOM 8264 C CA . ASP B 1 383 ? 21.188 22.25 13.828 1 98.5 383 ASP B CA 1
ATOM 8265 C C . ASP B 1 383 ? 21.625 23.719 13.711 1 98.5 383 ASP B C 1
ATOM 8267 O O . ASP B 1 383 ? 20.828 24.625 13.922 1 98.5 383 ASP B O 1
ATOM 8271 N N . VAL B 1 384 ? 22.891 23.922 13.461 1 98.38 384 VAL B N 1
ATOM 8272 C CA . VAL B 1 384 ? 23.484 25.234 13.305 1 98.38 384 VAL B CA 1
ATOM 8273 C C . VAL B 1 384 ? 24.359 25.266 12.047 1 98.38 384 VAL B C 1
ATOM 8275 O O . VAL B 1 384 ? 25.219 24.422 11.867 1 98.38 384 VAL B O 1
ATOM 8278 N N . LEU B 1 385 ? 24.078 26.219 11.188 1 98.06 385 LEU B N 1
ATOM 8279 C CA . LEU B 1 385 ? 24.766 26.25 9.898 1 98.06 385 LEU B CA 1
ATOM 8280 C C . LEU B 1 385 ? 25.812 27.359 9.875 1 98.06 385 LEU B C 1
ATOM 8282 O O . LEU B 1 385 ? 26.859 27.203 9.242 1 98.06 385 LEU B O 1
ATOM 8286 N N . SER B 1 386 ? 25.516 28.453 10.539 1 97.88 386 SER B N 1
ATOM 8287 C CA . SER B 1 386 ? 26.422 29.594 10.625 1 97.88 386 SER B CA 1
ATOM 8288 C C . SER B 1 386 ? 26.125 30.438 11.867 1 97.88 386 SER B C 1
ATOM 8290 O O . SER B 1 386 ? 24.969 30.562 12.281 1 97.88 386 SER B O 1
ATOM 8292 N N . VAL B 1 387 ? 27.172 30.969 12.492 1 97.5 387 VAL B N 1
ATOM 8293 C CA . VAL B 1 387 ? 27.047 31.906 13.594 1 97.5 387 VAL B CA 1
ATOM 8294 C C . VAL B 1 387 ? 27.984 33.094 13.359 1 97.5 387 VAL B C 1
ATOM 8296 O O . VAL B 1 387 ? 29.203 32.938 13.328 1 97.5 387 VAL B O 1
ATOM 8299 N N . LYS B 1 388 ? 27.391 34.281 13.172 1 95.56 388 LYS B N 1
ATOM 8300 C CA . LYS B 1 388 ? 28.156 35.5 12.969 1 95.56 388 LYS B CA 1
ATOM 8301 C C . LYS B 1 388 ? 29.141 35.344 11.805 1 95.56 388 LYS B C 1
ATOM 8303 O O . LYS B 1 388 ? 30.328 35.594 11.953 1 95.56 388 LYS B O 1
ATOM 8308 N N . ASN B 1 389 ? 28.734 34.75 10.82 1 95 389 ASN B N 1
ATOM 8309 C CA . ASN B 1 389 ? 29.422 34.594 9.547 1 95 389 ASN B CA 1
ATOM 8310 C C . ASN B 1 389 ? 30.484 33.5 9.625 1 95 389 ASN B C 1
ATOM 8312 O O . ASN B 1 389 ? 31.328 33.406 8.727 1 95 389 ASN B O 1
ATOM 8316 N N . GLU B 1 390 ? 30.484 32.812 10.68 1 96.12 390 GLU B N 1
ATOM 8317 C CA . GLU B 1 390 ? 31.312 31.625 10.75 1 96.12 390 GLU B CA 1
ATOM 8318 C C . GLU B 1 390 ? 30.531 30.375 10.352 1 96.12 390 GLU B C 1
ATOM 8320 O O . GLU B 1 390 ? 29.562 30.016 11.008 1 96.12 390 GLU B O 1
ATOM 8325 N N . LEU B 1 391 ? 31.031 29.719 9.367 1 96.62 391 LEU B N 1
ATOM 8326 C CA . LEU B 1 391 ? 30.344 28.547 8.844 1 96.62 391 LEU B CA 1
ATOM 8327 C C . LEU B 1 391 ? 30.562 27.344 9.734 1 96.62 391 LEU B C 1
ATOM 8329 O O . LEU B 1 391 ? 31.688 27.094 10.195 1 96.62 391 LEU B O 1
ATOM 8333 N N . HIS B 1 392 ? 29.516 26.625 9.977 1 97.56 392 HIS B N 1
ATOM 8334 C CA . HIS B 1 392 ? 29.609 25.453 10.844 1 97.56 392 HIS B CA 1
ATOM 8335 C C . HIS B 1 392 ? 29.094 24.203 10.133 1 97.56 392 HIS B C 1
ATOM 8337 O O . HIS B 1 392 ? 29.312 23.078 10.617 1 97.56 392 HIS B O 1
ATOM 8343 N N . HIS B 1 393 ? 28.516 24.281 8.938 1 96.19 393 HIS B N 1
ATOM 8344 C CA . HIS B 1 393 ? 27.797 23.188 8.297 1 96.19 393 HIS B CA 1
ATOM 8345 C C . HIS B 1 393 ? 28.766 22.078 7.895 1 96.19 393 HIS B C 1
ATOM 8347 O O . HIS B 1 393 ? 28.344 20.922 7.699 1 96.19 393 HIS B O 1
ATOM 8353 N N . GLN B 1 394 ? 30.078 22.281 7.895 1 96.06 394 GLN B N 1
ATOM 8354 C CA . GLN B 1 394 ? 31.062 21.281 7.477 1 96.06 394 GLN B CA 1
ATOM 8355 C C . GLN B 1 394 ? 31.531 20.438 8.664 1 96.06 394 GLN B C 1
ATOM 8357 O O . GLN B 1 394 ? 32.156 19.391 8.477 1 96.06 394 GLN B O 1
ATOM 8362 N N . LYS B 1 395 ? 31.234 20.938 9.797 1 97.5 395 LYS B N 1
ATOM 8363 C CA . LYS B 1 395 ? 31.672 20.234 11 1 97.5 395 LYS B CA 1
ATOM 8364 C C . LYS B 1 395 ? 30.797 19 11.266 1 97.5 395 LYS B C 1
ATOM 8366 O O . LYS B 1 395 ? 29.719 18.859 10.68 1 97.5 395 LYS B O 1
ATOM 8371 N N . LEU B 1 396 ? 31.297 18.141 12.078 1 97.75 396 LEU B N 1
ATOM 8372 C CA . LEU B 1 396 ? 30.516 17 12.516 1 97.75 396 LEU B CA 1
ATOM 8373 C C . LEU B 1 396 ? 29.359 17.438 13.406 1 97.75 396 LEU B C 1
ATOM 8375 O O . LEU B 1 396 ? 29.391 18.531 13.992 1 97.75 396 LEU B O 1
ATOM 8379 N N . LEU B 1 397 ? 28.328 16.656 13.484 1 97.94 397 LEU B N 1
ATOM 8380 C CA . LEU B 1 397 ? 27.141 16.984 14.273 1 97.94 397 LEU B CA 1
ATOM 8381 C C . LEU B 1 397 ? 27.531 17.297 15.719 1 97.94 397 LEU B C 1
ATOM 8383 O O . LEU B 1 397 ? 27.016 18.25 16.312 1 97.94 397 LEU B O 1
ATOM 8387 N N . LYS B 1 398 ? 28.438 16.5 16.266 1 97.25 398 LYS B N 1
ATOM 8388 C CA . LYS B 1 398 ? 28.844 16.688 17.656 1 97.25 398 LYS B CA 1
ATOM 8389 C C . LYS B 1 398 ? 29.344 18.109 17.906 1 97.25 3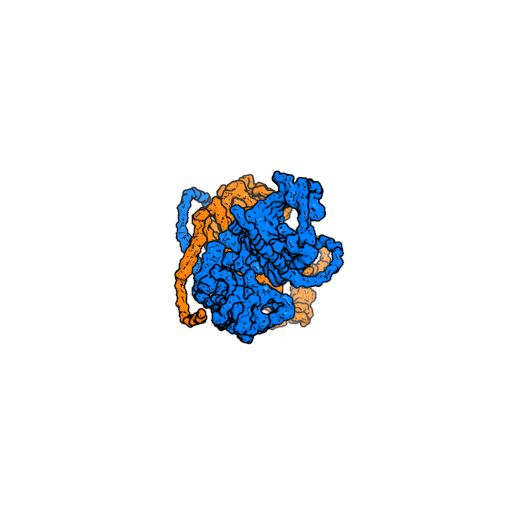98 LYS B C 1
ATOM 8391 O O . LYS B 1 398 ? 29.016 18.719 18.922 1 97.25 398 LYS B O 1
ATOM 8396 N N . ASP B 1 399 ? 30.094 18.594 17.016 1 97.81 399 ASP B N 1
ATOM 8397 C CA . ASP B 1 399 ? 30.641 19.953 17.125 1 97.81 399 ASP B CA 1
ATOM 8398 C C . ASP B 1 399 ? 29.547 21 16.906 1 97.81 399 ASP B C 1
ATOM 8400 O O . ASP B 1 399 ? 29.562 22.047 17.547 1 97.81 399 ASP B O 1
ATOM 8404 N N . ARG B 1 400 ? 28.703 20.719 16.016 1 98.25 400 ARG B N 1
ATOM 8405 C CA . ARG B 1 400 ? 27.609 21.656 15.766 1 98.25 400 ARG B CA 1
ATOM 8406 C C . ARG B 1 400 ? 26.656 21.703 16.953 1 98.25 400 ARG B C 1
ATOM 8408 O O . ARG B 1 400 ? 26.125 22.766 17.281 1 98.25 400 ARG B O 1
ATOM 8415 N N . LEU B 1 401 ? 26.469 20.609 17.609 1 97.69 401 LEU B N 1
ATOM 8416 C CA . LEU B 1 401 ? 25.656 20.578 18.812 1 97.69 401 LEU B CA 1
ATOM 8417 C C . LEU B 1 401 ? 26.281 21.438 19.922 1 97.69 401 LEU B C 1
ATOM 8419 O O . LEU B 1 401 ? 25.562 22.109 20.672 1 97.69 401 LEU B O 1
ATOM 8423 N N . THR B 1 402 ? 27.562 21.375 19.984 1 97.19 402 THR B N 1
ATOM 8424 C CA . THR B 1 402 ? 28.266 22.219 20.938 1 97.19 402 THR B CA 1
ATOM 8425 C C . THR B 1 402 ? 28.016 23.688 20.641 1 97.19 402 THR B C 1
ATOM 8427 O O . THR B 1 402 ? 27.812 24.484 21.562 1 97.19 402 THR B O 1
ATOM 8430 N N . GLU B 1 403 ? 28.094 23.984 19.391 1 97.19 403 GLU B N 1
ATOM 8431 C CA . GLU B 1 403 ? 27.844 25.375 18.984 1 97.19 403 GLU B CA 1
ATOM 8432 C C . GLU B 1 403 ? 26.422 25.797 19.312 1 97.19 403 GLU B C 1
ATOM 8434 O O . GLU B 1 403 ? 26.172 26.953 19.656 1 97.19 403 GLU B O 1
ATOM 8439 N N . ILE B 1 404 ? 25.453 24.922 19.156 1 97.56 404 ILE B N 1
ATOM 8440 C CA . ILE B 1 404 ? 24.078 25.203 19.547 1 97.56 404 ILE B CA 1
ATOM 8441 C C . ILE B 1 404 ? 24.016 25.547 21.031 1 97.56 404 ILE B C 1
ATOM 8443 O O . ILE B 1 404 ? 23.344 26.484 21.438 1 97.56 404 ILE B O 1
ATOM 8447 N N . GLY B 1 405 ? 24.719 24.766 21.781 1 96 405 GLY B N 1
ATOM 8448 C CA . GLY B 1 405 ? 24.812 25.047 23.203 1 96 405 GLY B CA 1
ATOM 8449 C C . GLY B 1 405 ? 25.344 26.453 23.484 1 96 405 GLY B C 1
ATOM 8450 O O . GLY B 1 405 ? 24.844 27.125 24.391 1 96 405 GLY B O 1
ATOM 8451 N N . ASN B 1 406 ? 26.297 26.859 22.766 1 95.44 406 ASN B N 1
ATOM 8452 C CA . ASN B 1 406 ? 26.875 28.188 22.938 1 95.44 406 ASN B CA 1
ATOM 8453 C C . ASN B 1 406 ? 25.875 29.281 22.594 1 95.44 406 ASN B C 1
ATOM 8455 O O . ASN B 1 406 ? 25.797 30.297 23.297 1 95.44 406 ASN B O 1
ATOM 8459 N N . VAL B 1 407 ? 25.172 29.078 21.578 1 95.12 407 VAL B N 1
ATOM 8460 C CA . VAL B 1 407 ? 24.172 30.031 21.156 1 95.12 407 VAL B CA 1
ATOM 8461 C C . VAL B 1 407 ? 23.109 30.188 22.25 1 95.12 407 VAL B C 1
ATOM 8463 O O . VAL B 1 407 ? 22.766 31.297 22.641 1 95.12 407 VAL B O 1
ATOM 8466 N N . VAL B 1 408 ? 22.641 29.109 22.719 1 95 408 VAL B N 1
ATOM 8467 C CA . VAL B 1 408 ? 21.578 29.109 23.734 1 95 408 VAL B CA 1
ATOM 8468 C C . VAL B 1 408 ? 22.094 29.734 25.031 1 95 408 VAL B C 1
ATOM 8470 O O . VAL B 1 408 ? 21.375 30.484 25.688 1 95 408 VAL B O 1
ATOM 8473 N N . SER B 1 409 ? 23.297 29.406 25.375 1 94 409 SER B N 1
ATOM 8474 C CA . SER B 1 409 ? 23.906 29.984 26.578 1 94 409 SER B CA 1
ATOM 8475 C C . SER B 1 409 ? 24.016 31.5 26.469 1 94 409 SER B C 1
ATOM 8477 O O . SER B 1 409 ? 23.781 32.219 27.453 1 94 409 SER B O 1
ATOM 8479 N N . THR B 1 410 ? 24.422 31.938 25.359 1 92.56 410 THR B N 1
ATOM 8480 C CA . THR B 1 410 ? 24.516 33.375 25.109 1 92.56 410 THR B CA 1
ATOM 8481 C C . THR B 1 410 ? 23.156 34.031 25.25 1 92.56 410 THR B C 1
ATOM 8483 O O . THR B 1 410 ? 23.047 35.094 25.859 1 92.56 410 THR B O 1
ATOM 8486 N N . LEU B 1 411 ? 22.172 33.438 24.75 1 91 411 LEU B N 1
ATOM 8487 C CA . LEU B 1 411 ? 20.812 33.969 24.828 1 91 411 LEU B CA 1
ATOM 8488 C C . LEU B 1 411 ? 20.328 34 26.266 1 91 411 LEU B C 1
ATOM 8490 O O . LEU B 1 411 ? 19.75 35 26.719 1 91 411 LEU B O 1
ATOM 8494 N N . ARG B 1 412 ? 20.562 32.969 26.953 1 88.56 412 ARG B N 1
ATOM 8495 C CA . ARG B 1 412 ? 20.109 32.875 28.328 1 88.56 412 ARG B CA 1
ATOM 8496 C C . ARG B 1 412 ? 20.75 33.938 29.203 1 88.56 412 ARG B C 1
ATOM 8498 O O . ARG B 1 412 ? 20.094 34.469 30.094 1 88.56 412 ARG B O 1
ATOM 8505 N N . SER B 1 413 ? 21.906 34.219 28.938 1 90.44 413 SER B N 1
ATOM 8506 C CA . SER B 1 413 ? 22.656 35.156 29.75 1 90.44 413 SER B CA 1
ATOM 8507 C C . SER B 1 413 ? 22.234 36.594 29.422 1 90.44 413 SER B C 1
ATOM 8509 O O . SER B 1 413 ? 22.359 37.5 30.281 1 90.44 413 SER B O 1
ATOM 8511 N N . ASN B 1 414 ? 21.688 36.781 28.312 1 87.69 414 ASN B N 1
ATOM 8512 C CA . ASN B 1 414 ? 21.516 38.156 27.859 1 87.69 414 ASN B CA 1
ATOM 8513 C C . ASN B 1 414 ? 20.031 38.531 27.703 1 87.69 414 ASN B C 1
ATOM 8515 O O . ASN B 1 414 ? 19.672 39.688 27.656 1 87.69 414 ASN B O 1
ATOM 8519 N N . LEU B 1 415 ? 19.25 37.469 27.547 1 80.94 415 LEU B N 1
ATOM 8520 C CA . LEU B 1 415 ? 17.844 37.75 27.328 1 80.94 415 LEU B CA 1
ATOM 8521 C C . LEU B 1 415 ? 17.156 38.156 28.625 1 80.94 415 LEU B C 1
ATOM 8523 O O . LEU B 1 415 ? 16.938 37.344 29.516 1 80.94 415 LEU B O 1
ATOM 8527 N N . LYS B 1 416 ? 16.906 39.469 28.875 1 75.06 416 LYS B N 1
ATOM 8528 C CA . LYS B 1 416 ? 16.25 40.031 30.047 1 75.06 416 LYS B CA 1
ATOM 8529 C C . LYS B 1 416 ? 14.875 40.594 29.688 1 75.06 416 LYS B C 1
ATOM 8531 O O . LYS B 1 416 ? 14.195 41.156 30.547 1 75.06 416 LYS B O 1
ATOM 8536 N N . VAL B 1 417 ? 14.508 40.406 28.438 1 71.06 417 VAL B N 1
ATOM 8537 C CA . VAL B 1 417 ? 13.258 41 27.969 1 71.06 417 VAL B CA 1
ATOM 8538 C C . VAL B 1 417 ? 12.297 39.906 27.516 1 71.06 417 VAL B C 1
ATOM 8540 O O . VAL B 1 417 ? 12.711 38.75 27.281 1 71.06 417 VAL B O 1
ATOM 8543 N N . ASP B 1 418 ? 11.078 40.312 27.484 1 82.38 418 ASP B N 1
ATOM 8544 C CA . ASP B 1 418 ? 10.055 39.406 26.969 1 82.38 418 ASP B CA 1
ATOM 8545 C C . ASP B 1 418 ? 10.195 39.219 25.469 1 82.38 418 ASP B C 1
ATOM 8547 O O . ASP B 1 418 ? 10.344 40.219 24.734 1 82.38 418 ASP B O 1
ATOM 8551 N N . THR B 1 419 ? 10.375 38.031 25.031 1 88.06 419 THR B N 1
ATOM 8552 C CA . THR B 1 419 ? 10.516 37.719 23.609 1 88.06 419 THR B CA 1
ATOM 8553 C C . THR B 1 419 ? 9.273 37 23.094 1 88.06 419 THR B C 1
ATOM 8555 O O . THR B 1 419 ? 8.516 36.406 23.875 1 88.06 419 THR B O 1
ATOM 8558 N N . PRO B 1 420 ? 9.055 37.062 21.844 1 87.19 420 PRO B N 1
ATOM 8559 C CA . PRO B 1 420 ? 7.883 36.406 21.266 1 87.19 420 PRO B CA 1
ATOM 8560 C C . PRO B 1 420 ? 7.852 34.906 21.531 1 87.19 420 PRO B C 1
ATOM 8562 O O . PRO B 1 420 ? 6.773 34.344 21.688 1 87.19 420 PRO B O 1
ATOM 8565 N N . PHE B 1 421 ? 8.969 34.312 21.516 1 93.06 421 PHE B N 1
ATOM 8566 C CA . PHE B 1 421 ? 9.102 32.875 21.844 1 93.06 421 PHE B CA 1
ATOM 8567 C C . PHE B 1 421 ? 10.461 32.594 22.469 1 93.06 421 PHE B C 1
ATOM 8569 O O . PHE B 1 421 ? 11.359 33.438 22.422 1 93.06 421 PHE B O 1
ATOM 8576 N N . ASP B 1 422 ? 10.57 31.469 23.078 1 93.38 422 ASP B N 1
ATOM 8577 C CA . ASP B 1 422 ? 11.836 31.031 23.672 1 93.38 422 ASP B CA 1
ATOM 8578 C C . ASP B 1 422 ? 12.656 30.219 22.688 1 93.38 422 ASP B C 1
ATOM 8580 O O . ASP B 1 422 ? 12.102 29.516 21.844 1 93.38 422 ASP B O 1
ATOM 8584 N N . ILE B 1 423 ? 13.961 30.375 22.734 1 95.81 423 ILE B N 1
ATOM 8585 C CA . ILE B 1 423 ? 14.875 29.625 21.891 1 95.81 423 ILE B CA 1
ATOM 8586 C C . ILE B 1 423 ? 15.68 28.641 22.734 1 95.81 423 ILE B C 1
ATOM 8588 O O . ILE B 1 423 ? 16.375 29.031 23.672 1 95.81 423 ILE B O 1
ATOM 8592 N N . LEU B 1 424 ? 15.547 27.391 22.484 1 96 424 LEU B N 1
ATOM 8593 C CA . LEU B 1 424 ? 16.25 26.312 23.156 1 96 424 LEU B CA 1
ATOM 8594 C C . LEU B 1 424 ? 16.891 25.359 22.156 1 96 424 LEU B C 1
ATOM 8596 O O . LEU B 1 424 ? 16.594 25.438 20.953 1 96 424 LEU B O 1
ATOM 8600 N N . GLY B 1 425 ? 17.812 24.609 22.641 1 96.94 425 GLY B N 1
ATOM 8601 C CA . GLY B 1 425 ? 18.328 23.516 21.828 1 96.94 425 GLY B CA 1
ATOM 8602 C C . GLY B 1 425 ? 17.531 22.234 21.984 1 96.94 425 GLY B C 1
ATOM 8603 O O . GLY B 1 425 ? 17.078 21.922 23.094 1 96.94 425 GLY B O 1
ATOM 8604 N N . LYS B 1 426 ? 17.375 21.516 20.922 1 96.56 426 LYS B N 1
ATOM 8605 C CA . LYS B 1 426 ? 16.797 20.172 21.016 1 96.56 426 LYS B CA 1
ATOM 8606 C C . LYS B 1 426 ? 17.734 19.234 21.766 1 96.56 426 LYS B C 1
ATOM 8608 O O . LYS B 1 426 ? 18.953 19.422 21.766 1 96.56 426 LYS B O 1
ATOM 8613 N N . SER B 1 427 ? 17.156 18.297 22.391 1 95.5 427 SER B N 1
ATOM 8614 C CA . SER B 1 427 ? 17.969 17.328 23.125 1 95.5 427 SER B CA 1
ATOM 8615 C C . SER B 1 427 ? 18.406 16.188 22.203 1 95.5 427 SER B C 1
ATOM 8617 O O . SER B 1 427 ? 17.594 15.586 21.5 1 95.5 427 SER B O 1
ATOM 8619 N N . PHE B 1 428 ? 19.688 15.922 22.219 1 97.19 428 PHE B N 1
ATOM 8620 C CA . PHE B 1 428 ? 20.281 14.812 21.469 1 97.19 428 PHE B CA 1
ATOM 8621 C C . PHE B 1 428 ? 20.984 13.844 22.406 1 97.19 428 PHE B C 1
ATOM 8623 O O . PHE B 1 428 ? 21.594 14.258 23.391 1 97.19 428 PHE B O 1
ATOM 8630 N N . GLN B 1 429 ? 20.859 12.602 22.109 1 96.19 429 GLN B N 1
ATOM 8631 C CA . GLN B 1 429 ? 21.578 11.539 22.797 1 96.19 429 GLN B CA 1
ATOM 8632 C C . GLN B 1 429 ? 22.297 10.625 21.812 1 96.19 429 GLN B C 1
ATOM 8634 O O . GLN B 1 429 ? 21.922 10.555 20.641 1 96.19 429 GLN B O 1
ATOM 8639 N N . LEU B 1 430 ? 23.344 10.039 22.328 1 96.69 430 LEU B N 1
ATOM 8640 C CA . LEU B 1 430 ? 23.953 8.984 21.531 1 96.69 430 LEU B CA 1
ATOM 8641 C C . LEU B 1 430 ? 22.969 7.848 21.297 1 96.69 430 LEU B C 1
ATOM 8643 O O . LEU B 1 430 ? 22.141 7.559 22.156 1 96.69 430 LEU B O 1
ATOM 8647 N N . LYS B 1 431 ? 23.109 7.172 20.156 1 96.75 431 LYS B N 1
ATOM 8648 C CA . LYS B 1 431 ? 22.188 6.082 19.828 1 96.75 431 LYS B CA 1
ATOM 8649 C C . LYS B 1 431 ? 22.203 5 20.906 1 96.75 431 LYS B C 1
ATOM 8651 O O . LYS B 1 431 ? 21.188 4.344 21.141 1 96.75 431 LYS B O 1
ATOM 8656 N N . SER B 1 432 ? 23.375 4.855 21.609 1 94.88 432 SER B N 1
ATOM 8657 C CA . SER B 1 432 ? 23.516 3.848 22.656 1 94.88 432 SER B CA 1
ATOM 8658 C C . SER B 1 432 ? 22.609 4.152 23.844 1 94.88 432 SER B C 1
ATOM 8660 O O . SER B 1 432 ? 22.297 3.264 24.641 1 94.88 432 SER B O 1
ATOM 8662 N N . LYS B 1 433 ? 22.156 5.402 23.938 1 95.31 433 LYS B N 1
ATOM 8663 C CA . LYS B 1 433 ? 21.328 5.824 25.062 1 95.31 433 LYS B CA 1
ATOM 8664 C C . LYS B 1 433 ? 19.891 6.082 24.609 1 95.31 433 LYS B C 1
ATOM 8666 O O . LYS B 1 433 ? 19.188 6.914 25.188 1 95.31 433 LYS B O 1
ATOM 8671 N N . ILE B 1 434 ? 19.484 5.398 23.609 1 96.19 434 ILE B N 1
ATOM 8672 C CA . ILE B 1 434 ? 18.156 5.617 23.031 1 96.19 434 ILE B CA 1
ATOM 8673 C C . ILE B 1 434 ? 17.094 5.305 24.062 1 96.19 434 ILE B C 1
ATOM 8675 O O . ILE B 1 434 ? 16.016 5.922 24.078 1 96.19 434 ILE B O 1
ATOM 8679 N N . VAL B 1 435 ? 17.375 4.414 24.969 1 93.25 435 VAL B N 1
ATOM 8680 C CA . VAL B 1 435 ? 16.406 4.039 26 1 93.25 435 VAL B CA 1
ATOM 8681 C C . VAL B 1 435 ? 16.094 5.25 26.875 1 93.25 435 VAL B C 1
ATOM 8683 O O . VAL B 1 435 ? 14.945 5.449 27.281 1 93.25 435 VAL B O 1
ATOM 8686 N N . ASN B 1 436 ? 17.109 6.016 27.125 1 93.94 436 ASN B N 1
ATOM 8687 C CA . ASN B 1 436 ? 16.938 7.227 27.922 1 93.94 436 ASN B CA 1
ATOM 8688 C C . ASN B 1 436 ? 16 8.211 27.219 1 93.94 436 ASN B C 1
ATOM 8690 O O . ASN B 1 436 ? 15.211 8.898 27.875 1 93.94 436 ASN B O 1
ATOM 8694 N N . LEU B 1 437 ? 16.125 8.281 25.969 1 96.38 437 LEU B N 1
ATOM 8695 C CA . LEU B 1 437 ? 15.25 9.156 25.188 1 96.38 437 LEU B CA 1
ATOM 8696 C C . LEU B 1 437 ? 13.789 8.734 25.328 1 96.38 437 LEU B C 1
ATOM 8698 O O . LEU B 1 437 ? 12.922 9.57 25.562 1 96.38 437 LEU B O 1
ATOM 8702 N N . PHE B 1 438 ? 13.555 7.457 25.25 1 95.38 438 PHE B N 1
ATOM 8703 C CA . PHE B 1 438 ? 12.195 6.945 25.312 1 95.38 438 PHE B CA 1
ATOM 8704 C C . PHE B 1 438 ? 11.625 7.098 26.719 1 95.38 438 PHE B C 1
ATOM 8706 O O . PHE B 1 438 ? 10.406 7.246 26.891 1 95.38 438 PHE B O 1
ATOM 8713 N N . LYS B 1 439 ? 12.453 7.086 27.734 1 93.94 439 LYS B N 1
ATOM 8714 C CA . LYS B 1 439 ? 12 7.293 29.094 1 93.94 439 LYS B CA 1
ATOM 8715 C C . LYS B 1 439 ? 11.406 8.688 29.281 1 93.94 439 LYS B C 1
ATOM 8717 O O . LYS B 1 439 ? 10.555 8.891 30.141 1 93.94 439 LYS B O 1
ATOM 8722 N N . ASN B 1 440 ? 11.836 9.594 28.438 1 96.56 440 ASN B N 1
ATOM 8723 C CA . ASN B 1 440 ? 11.352 10.969 28.531 1 96.56 440 ASN B CA 1
ATOM 8724 C C . ASN B 1 440 ? 10.094 11.164 27.688 1 96.56 440 ASN B C 1
ATOM 8726 O O . ASN B 1 440 ? 9.617 12.297 27.531 1 96.56 440 ASN B O 1
ATOM 8730 N N . ILE B 1 441 ? 9.578 10.141 27.141 1 96.94 441 ILE B N 1
ATOM 8731 C CA . ILE B 1 441 ? 8.359 10.234 26.344 1 96.94 441 ILE B CA 1
ATOM 8732 C C . ILE B 1 441 ? 7.215 9.539 27.078 1 96.94 441 ILE B C 1
ATOM 8734 O O . ILE B 1 441 ? 7.289 8.344 27.375 1 96.94 441 ILE B O 1
ATOM 8738 N N . LYS B 1 442 ? 6.23 10.336 27.375 1 94.94 442 LYS B N 1
ATOM 8739 C CA . LYS B 1 442 ? 5.039 9.805 28.031 1 94.94 442 LYS B CA 1
ATOM 8740 C C . LYS B 1 442 ? 3.893 9.633 27.031 1 94.94 442 LYS B C 1
ATOM 8742 O O . LYS B 1 442 ? 3.6 10.547 26.25 1 94.94 442 LYS B O 1
ATOM 8747 N N . GLU B 1 443 ? 3.383 8.461 27.062 1 91.44 443 GLU B N 1
ATOM 8748 C CA . GLU B 1 443 ? 2.246 8.172 26.203 1 91.44 443 GLU B CA 1
ATOM 8749 C C . GLU B 1 443 ? 0.927 8.312 26.953 1 91.44 443 GLU B C 1
ATOM 8751 O O . GLU B 1 443 ? 0.797 7.836 28.078 1 91.44 443 GLU B O 1
ATOM 8756 N N . TYR B 1 444 ? -0.001 8.906 26.281 1 88.94 444 TYR B N 1
ATOM 8757 C CA . TYR B 1 444 ? -1.324 9.094 26.859 1 88.94 444 TYR B CA 1
ATOM 8758 C C . TYR B 1 444 ? -2.348 8.172 26.203 1 88.94 444 TYR B C 1
ATOM 8760 O O . TYR B 1 444 ? -2.121 7.676 25.094 1 88.94 444 TYR B O 1
ATOM 8768 N N . PRO B 1 445 ? -3.432 7.906 26.859 1 80.62 445 PRO B N 1
ATOM 8769 C CA . PRO B 1 445 ? -4.441 6.977 26.344 1 80.62 445 PRO B CA 1
ATOM 8770 C C . PRO B 1 445 ? -5.008 7.41 24.984 1 80.62 445 PRO B C 1
ATOM 8772 O O . PRO B 1 445 ? -5.426 6.566 24.188 1 80.62 445 PRO B O 1
ATOM 8775 N N . ASN B 1 446 ? -4.988 8.609 24.766 1 77.31 446 ASN B N 1
ATOM 8776 C CA . ASN B 1 446 ? -5.555 9.086 23.516 1 77.31 446 ASN B CA 1
ATOM 8777 C C . ASN B 1 446 ? -4.566 8.922 22.359 1 77.31 446 ASN B C 1
ATOM 8779 O O . ASN B 1 446 ? -4.871 9.289 21.219 1 77.31 446 ASN B O 1
ATOM 8783 N N . GLY B 1 447 ? -3.41 8.383 22.625 1 80.75 447 GLY B N 1
ATOM 8784 C CA . GLY B 1 447 ? -2.438 8.148 21.578 1 80.75 447 GLY B CA 1
ATOM 8785 C C . GLY B 1 447 ? -1.412 9.258 21.453 1 80.75 447 GLY B C 1
ATOM 8786 O O . GLY B 1 447 ? -0.458 9.148 20.672 1 80.75 447 GLY B O 1
ATOM 8787 N N . GLU B 1 448 ? -1.623 10.289 22.234 1 88.19 448 GLU B N 1
ATOM 8788 C CA . GLU B 1 448 ? -0.658 11.383 22.234 1 88.19 448 GLU B CA 1
ATOM 8789 C C . GLU B 1 448 ? 0.606 11.008 23 1 88.19 448 GLU B C 1
ATOM 8791 O O . GLU B 1 448 ? 0.542 10.289 24 1 88.19 448 GLU B O 1
ATOM 8796 N N . ARG B 1 449 ? 1.705 11.5 22.469 1 95.31 449 ARG B N 1
ATOM 8797 C CA . ARG B 1 449 ? 2.992 11.305 23.141 1 95.31 449 ARG B CA 1
ATOM 8798 C C . ARG B 1 449 ? 3.684 12.641 23.391 1 95.31 449 ARG B C 1
ATOM 8800 O O . ARG B 1 449 ? 3.752 13.484 22.484 1 95.31 449 ARG B O 1
ATOM 8807 N N . VAL B 1 450 ? 4.137 12.773 24.609 1 96.19 450 VAL B N 1
ATOM 8808 C CA . VAL B 1 450 ? 4.746 14.031 25.031 1 96.19 450 VAL B CA 1
ATOM 8809 C C . VAL B 1 450 ? 6.184 13.781 25.484 1 96.19 450 VAL B C 1
ATOM 8811 O O . VAL B 1 450 ? 6.434 12.93 26.344 1 96.19 450 VAL B O 1
ATOM 8814 N N . TYR B 1 451 ? 7.035 14.461 24.859 1 97.56 451 TYR B N 1
ATOM 8815 C CA . TYR B 1 451 ? 8.414 14.492 25.344 1 97.56 451 TYR B CA 1
ATOM 8816 C C . TYR B 1 451 ? 8.586 15.547 26.422 1 97.56 451 TYR B C 1
ATOM 8818 O O . TYR B 1 451 ? 8.188 16.703 26.25 1 97.56 451 TYR B O 1
ATOM 8826 N N . SER B 1 452 ? 9.172 15.148 27.516 1 96.69 452 SER B N 1
ATOM 8827 C CA . SER B 1 452 ? 9.43 16.062 28.609 1 96.69 452 SER B CA 1
ATOM 8828 C C . SER B 1 452 ? 10.758 15.75 29.297 1 96.69 452 SER B C 1
ATOM 8830 O O . SER B 1 452 ? 10.969 14.625 29.75 1 96.69 452 SER B O 1
ATOM 8832 N N . ASP B 1 453 ? 11.602 16.734 29.328 1 94.31 453 ASP B N 1
ATOM 8833 C CA . ASP B 1 453 ? 12.875 16.547 30.016 1 94.31 453 ASP B CA 1
ATOM 8834 C C . ASP B 1 453 ? 13.125 17.641 31.031 1 94.31 453 ASP B C 1
ATOM 8836 O O . ASP B 1 453 ? 14.281 17.969 31.344 1 94.31 453 ASP B O 1
ATOM 8840 N N . GLY B 1 454 ? 12.125 18.266 31.5 1 89.56 454 GLY B N 1
ATOM 8841 C CA . GLY B 1 454 ? 12.242 19.344 32.469 1 89.56 454 GLY B CA 1
ATOM 8842 C C . GLY B 1 454 ? 12.25 20.719 31.828 1 89.56 454 GLY B C 1
ATOM 8843 O O . GLY B 1 454 ? 11.586 21.641 32.312 1 89.56 454 GLY B O 1
ATOM 8844 N N . LYS B 1 455 ? 13.023 20.891 30.812 1 90.06 455 LYS B N 1
ATOM 8845 C CA . LYS B 1 455 ? 13.117 22.172 30.109 1 90.06 455 LYS B CA 1
ATOM 8846 C C . LYS B 1 455 ? 12.148 22.219 28.922 1 90.06 455 LYS B C 1
ATOM 8848 O O . LYS B 1 455 ? 11.609 23.266 28.594 1 90.06 455 LYS B O 1
ATOM 8853 N N . ARG B 1 456 ? 12.07 21.156 28.328 1 95.12 456 ARG B N 1
ATOM 8854 C CA . ARG B 1 456 ? 11.211 21.031 27.156 1 95.12 456 ARG B CA 1
ATOM 8855 C C . ARG B 1 456 ? 10 20.156 27.453 1 95.12 456 ARG B C 1
ATOM 8857 O O . ARG B 1 456 ? 10.102 19.172 28.188 1 95.12 456 ARG B O 1
ATOM 8864 N N . CYS B 1 457 ? 8.859 20.469 26.938 1 96.31 457 CYS B N 1
ATOM 8865 C CA . CYS B 1 457 ? 7.617 19.719 27.078 1 96.31 457 CYS B CA 1
ATOM 8866 C C . CYS B 1 457 ? 6.73 19.922 25.844 1 96.31 457 CYS B C 1
ATOM 8868 O O . CYS B 1 457 ? 6.004 20.906 25.766 1 96.31 457 CYS B O 1
ATOM 8870 N N . HIS B 1 458 ? 6.746 18.984 25 1 95.44 458 HIS B N 1
ATOM 8871 C CA . HIS B 1 458 ? 6.039 19.141 23.734 1 95.44 458 HIS B CA 1
ATOM 8872 C C . HIS B 1 458 ? 5.617 17.797 23.156 1 95.44 458 HIS B C 1
ATOM 8874 O O . HIS B 1 458 ? 6.121 16.75 23.578 1 95.44 458 HIS B O 1
ATOM 8880 N N . ASN B 1 459 ? 4.766 17.797 22.219 1 94.12 459 ASN B N 1
ATOM 8881 C CA . ASN B 1 459 ? 4.305 16.578 21.547 1 94.12 459 ASN B CA 1
ATOM 8882 C C . ASN B 1 459 ? 5.379 16 20.641 1 94.12 459 ASN B C 1
ATOM 8884 O O . ASN B 1 459 ? 6.191 16.75 20.078 1 94.12 459 ASN B O 1
ATOM 8888 N N . THR B 1 460 ? 5.453 14.742 20.562 1 96.31 460 THR B N 1
ATOM 8889 C CA . THR B 1 460 ? 6.387 14.039 19.703 1 96.31 460 THR B CA 1
ATOM 8890 C C . THR B 1 460 ? 5.688 12.891 18.969 1 96.31 460 THR B C 1
ATOM 8892 O O . THR B 1 460 ? 4.758 12.289 19.516 1 96.31 460 THR B O 1
ATOM 8895 N N . ASP B 1 461 ? 6.145 12.594 17.781 1 94.06 461 ASP B N 1
ATOM 8896 C CA . ASP B 1 461 ? 5.508 11.508 17.031 1 94.06 461 ASP B CA 1
ATOM 8897 C C . ASP B 1 461 ? 6.527 10.438 16.641 1 94.06 461 ASP B C 1
ATOM 8899 O O . ASP B 1 461 ? 6.234 9.562 15.836 1 94.06 461 ASP B O 1
ATOM 8903 N N . GLY B 1 462 ? 7.758 10.555 17.172 1 96.88 462 GLY B N 1
ATOM 8904 C CA . GLY B 1 462 ? 8.742 9.539 16.844 1 96.88 462 GLY B CA 1
ATOM 8905 C C . GLY B 1 462 ? 10.156 9.938 17.219 1 96.88 462 GLY B C 1
ATOM 8906 O O . GLY B 1 462 ? 10.375 10.617 18.219 1 96.88 462 GLY B O 1
ATOM 8907 N N . ILE B 1 463 ? 11.148 9.383 16.453 1 98.06 463 ILE B N 1
ATOM 8908 C CA . ILE B 1 463 ? 12.57 9.57 16.719 1 98.06 463 ILE B CA 1
ATOM 8909 C C . ILE B 1 463 ? 13.305 9.938 15.438 1 98.06 463 ILE B C 1
ATOM 8911 O O . ILE B 1 463 ? 12.938 9.469 14.352 1 98.06 463 ILE B O 1
ATOM 8915 N N . ILE B 1 464 ? 14.266 10.781 15.562 1 98.44 464 ILE B N 1
ATOM 8916 C CA . ILE B 1 464 ? 15.164 11.117 14.461 1 98.44 464 ILE B CA 1
ATOM 8917 C C . ILE B 1 464 ? 16.547 10.516 14.719 1 98.44 464 ILE B C 1
ATOM 8919 O O . ILE B 1 464 ? 17.078 10.633 15.828 1 98.44 464 ILE B O 1
ATOM 8923 N N . PHE B 1 465 ? 17.078 9.812 13.797 1 98.62 465 PHE B N 1
ATOM 8924 C CA . PHE B 1 465 ? 18.469 9.336 13.805 1 98.62 465 PHE B CA 1
ATOM 8925 C C . PHE B 1 465 ? 19.359 10.242 12.961 1 98.62 465 PHE B C 1
ATOM 8927 O O . PHE B 1 465 ? 19.219 10.281 11.734 1 98.62 465 PHE B O 1
ATOM 8934 N N . THR B 1 466 ? 20.188 10.945 13.562 1 98.56 466 THR B N 1
ATOM 8935 C CA . THR B 1 466 ? 21.078 11.867 12.859 1 98.56 466 THR B CA 1
ATOM 8936 C C . THR B 1 466 ? 22.516 11.359 12.891 1 98.56 466 THR B C 1
ATOM 8938 O O . THR B 1 466 ? 23.094 11.188 13.961 1 98.56 466 THR B O 1
ATOM 8941 N N . PRO B 1 467 ? 23.094 11.133 11.719 1 98.38 467 PRO B N 1
ATOM 8942 C CA . PRO B 1 467 ? 24.484 10.664 11.695 1 98.38 467 PRO B CA 1
ATOM 8943 C C . PRO B 1 467 ? 25.484 11.758 12.086 1 98.38 467 PRO B C 1
ATOM 8945 O O . PRO B 1 467 ? 25.234 12.945 11.844 1 98.38 467 PRO B O 1
ATOM 8948 N N . ASN B 1 468 ? 26.594 11.367 12.703 1 98.12 468 ASN B N 1
ATOM 8949 C CA . ASN B 1 468 ? 27.641 12.312 13.062 1 98.12 468 ASN B CA 1
ATOM 8950 C C . ASN B 1 468 ? 28.516 12.68 11.859 1 98.12 468 ASN B C 1
ATOM 8952 O O . ASN B 1 468 ? 29.703 12.383 11.836 1 98.12 468 ASN B O 1
ATOM 8956 N N . ILE B 1 469 ? 27.875 13.344 10.945 1 97.88 469 ILE B N 1
ATOM 8957 C CA . ILE B 1 469 ? 28.531 13.781 9.719 1 97.88 469 ILE B CA 1
ATOM 8958 C C . ILE B 1 469 ? 28.203 15.25 9.453 1 97.88 469 ILE B C 1
ATOM 8960 O O . ILE B 1 469 ? 27.438 15.867 10.211 1 97.88 469 ILE B O 1
ATOM 8964 N N . ALA B 1 470 ? 28.812 15.789 8.477 1 97.62 470 ALA B N 1
ATOM 8965 C CA . ALA B 1 470 ? 28.562 17.172 8.07 1 97.62 470 ALA B CA 1
ATOM 8966 C C . ALA B 1 470 ? 27.125 17.344 7.586 1 97.62 470 ALA B C 1
ATOM 8968 O O . ALA B 1 470 ? 26.484 16.375 7.168 1 97.62 470 ALA B O 1
ATOM 8969 N N . TYR B 1 471 ? 26.641 18.562 7.738 1 97.5 471 TYR B N 1
ATOM 8970 C CA . TYR B 1 471 ? 25.297 18.906 7.277 1 97.5 471 TYR B CA 1
ATOM 8971 C C . TYR B 1 471 ? 25.188 18.766 5.766 1 97.5 471 TYR B C 1
ATOM 8973 O O . TYR B 1 471 ? 26.125 19.094 5.031 1 97.5 471 TYR B O 1
ATOM 8981 N N . SER B 1 472 ? 24.047 18.172 5.254 1 95.81 472 SER B N 1
ATOM 8982 C CA . SER B 1 472 ? 23.781 18.062 3.828 1 95.81 472 SER B CA 1
ATOM 8983 C C . SER B 1 472 ? 22.391 18.609 3.486 1 95.81 472 SER B C 1
ATOM 8985 O O . SER B 1 472 ? 21.469 18.516 4.289 1 95.81 472 SER B O 1
ATOM 8987 N N . ASN B 1 473 ? 22.328 19.172 2.273 1 94.5 473 ASN B N 1
ATOM 8988 C CA . ASN B 1 473 ? 21.078 19.766 1.824 1 94.5 473 ASN B CA 1
ATOM 8989 C C . ASN B 1 473 ? 20.109 18.719 1.294 1 94.5 473 ASN B C 1
ATOM 8991 O O . ASN B 1 473 ? 20.531 17.641 0.883 1 94.5 473 ASN B O 1
ATOM 8995 N N . TYR B 1 474 ? 18.859 19.125 1.391 1 94.12 474 TYR B N 1
ATOM 8996 C CA . TYR B 1 474 ? 17.797 18.359 0.753 1 94.12 474 TYR B CA 1
ATOM 8997 C C . TYR B 1 474 ? 17.672 16.969 1.376 1 94.12 474 TYR B C 1
ATOM 8999 O O . TYR B 1 474 ? 17.766 16.828 2.598 1 94.12 474 TYR B O 1
ATOM 9007 N N . THR B 1 475 ? 17.375 15.961 0.528 1 92.12 475 THR B N 1
ATOM 9008 C CA . THR B 1 475 ? 17.172 14.625 1.079 1 92.12 475 THR B CA 1
ATOM 9009 C C . THR B 1 475 ? 18.516 14 1.472 1 92.12 475 THR B C 1
ATOM 9011 O O . THR B 1 475 ? 19.438 13.938 0.657 1 92.12 475 THR B O 1
ATOM 9014 N N . VAL B 1 476 ? 18.656 13.68 2.65 1 95.38 476 VAL B N 1
ATOM 9015 C CA . VAL B 1 476 ? 19.844 13.016 3.166 1 95.38 476 VAL B CA 1
ATOM 9016 C C . VAL B 1 476 ? 19.531 11.547 3.443 1 95.38 476 VAL B C 1
ATOM 9018 O O . VAL B 1 476 ? 18.781 11.227 4.363 1 95.38 476 VAL B O 1
ATOM 9021 N N . HIS B 1 477 ? 20.172 10.625 2.803 1 93.88 477 HIS B N 1
ATOM 9022 C CA . HIS B 1 477 ? 19.781 9.219 2.789 1 93.88 477 HIS B CA 1
ATOM 9023 C C . HIS B 1 477 ? 20.281 8.5 4.035 1 93.88 477 HIS B C 1
ATOM 9025 O O . HIS B 1 477 ? 19.875 7.367 4.309 1 93.88 477 HIS B O 1
ATOM 9031 N N . THR B 1 478 ? 21.109 9.211 4.812 1 96.69 478 THR B N 1
ATOM 9032 C CA . THR B 1 478 ? 21.562 8.594 6.051 1 96.69 478 THR B CA 1
ATOM 9033 C C . THR B 1 478 ? 20.906 9.242 7.262 1 96.69 478 THR B C 1
ATOM 9035 O O . THR B 1 478 ? 21.203 8.891 8.406 1 96.69 478 THR B O 1
ATOM 9038 N N . LEU B 1 479 ? 20.109 10.273 7.062 1 97.88 479 LEU B N 1
ATOM 9039 C CA . LEU B 1 479 ? 19.266 10.883 8.086 1 97.88 479 LEU B CA 1
ATOM 9040 C C . LEU B 1 479 ? 17.891 10.211 8.125 1 97.88 479 LEU B C 1
ATOM 9042 O O . LEU B 1 479 ? 17.172 10.211 7.129 1 97.88 479 LEU B O 1
ATOM 9046 N N . PHE B 1 480 ? 17.531 9.633 9.352 1 97.88 480 PHE B N 1
ATOM 9047 C CA . PHE B 1 480 ? 16.359 8.773 9.359 1 97.88 480 PHE B CA 1
ATOM 9048 C C . PHE B 1 480 ? 15.305 9.289 10.328 1 97.88 480 PHE B C 1
ATOM 9050 O O . PHE B 1 480 ? 15.641 9.82 11.391 1 97.88 480 PHE B O 1
ATOM 9057 N N . LYS B 1 481 ? 14.086 9.109 9.977 1 97.25 481 LYS B N 1
ATOM 9058 C CA . LYS B 1 481 ? 12.969 9.367 10.875 1 97.25 481 LYS B CA 1
ATOM 9059 C C . LYS B 1 481 ? 12.164 8.094 11.133 1 97.25 481 LYS B C 1
ATOM 9061 O O . LYS B 1 481 ? 11.938 7.305 10.211 1 97.25 481 LYS B O 1
ATOM 9066 N N . TRP B 1 482 ? 11.867 7.82 12.328 1 97.06 482 TRP B N 1
ATOM 9067 C CA . TRP B 1 482 ? 10.945 6.77 12.742 1 97.06 482 TRP B CA 1
ATOM 9068 C C . TRP B 1 482 ? 9.703 7.359 13.398 1 97.06 482 TRP B C 1
ATOM 9070 O O . TRP B 1 482 ? 9.805 8.297 14.195 1 97.06 482 TRP B O 1
ATOM 9080 N N . LYS B 1 483 ? 8.555 6.816 13.07 1 94.88 483 LYS B N 1
ATOM 9081 C CA . LYS B 1 483 ? 7.289 7.23 13.664 1 94.88 483 LYS B CA 1
ATOM 9082 C C . LYS B 1 483 ? 6.566 6.047 14.305 1 94.88 483 LYS B C 1
ATOM 9084 O O . LYS B 1 483 ? 6.715 4.906 13.859 1 94.88 483 LYS B O 1
ATOM 9089 N N . TYR B 1 484 ? 5.855 6.445 15.391 1 92.88 484 TYR B N 1
ATOM 9090 C CA . TYR B 1 484 ? 4.934 5.441 15.906 1 92.88 484 TYR B CA 1
ATOM 9091 C C . TYR B 1 484 ? 3.947 5 14.828 1 92.88 484 TYR B C 1
ATOM 9093 O O . TYR B 1 484 ? 3.562 5.797 13.969 1 92.88 484 TYR B O 1
ATOM 9101 N N . CYS B 1 485 ? 3.584 3.785 14.852 1 88.38 485 CYS B N 1
ATOM 9102 C CA . CYS B 1 485 ? 2.807 3.156 13.789 1 88.38 485 CYS B CA 1
ATOM 9103 C C . CYS B 1 485 ? 1.525 3.936 13.516 1 88.38 485 CYS B C 1
ATOM 9105 O O . CYS B 1 485 ? 1.118 4.082 12.367 1 88.38 485 CYS B O 1
ATOM 9107 N N . ASP B 1 486 ? 0.9 4.426 14.547 1 85.94 486 ASP B N 1
ATOM 9108 C CA . ASP B 1 486 ? -0.383 5.109 14.422 1 85.94 486 ASP B CA 1
ATOM 9109 C C . ASP B 1 486 ? -0.201 6.508 13.836 1 85.94 486 ASP B C 1
ATOM 9111 O O . ASP B 1 486 ? -1.178 7.176 13.492 1 85.94 486 ASP B O 1
ATOM 9115 N N . LYS B 1 487 ? 1.037 6.898 13.664 1 90.31 487 LYS B N 1
ATOM 9116 C CA . LYS B 1 487 ? 1.297 8.258 13.195 1 90.31 487 LYS B CA 1
ATOM 9117 C C . LYS B 1 487 ? 1.65 8.273 11.711 1 90.31 487 LYS B C 1
ATOM 9119 O O . LYS B 1 487 ? 1.814 9.336 11.117 1 90.31 487 LYS B O 1
ATOM 9124 N N . TRP B 1 488 ? 1.744 7.082 11.133 1 93.25 488 TRP B N 1
ATOM 9125 C CA . TRP B 1 488 ? 1.884 7.035 9.68 1 93.25 488 TRP B CA 1
ATOM 9126 C C . TRP B 1 488 ? 0.562 7.363 8.992 1 93.25 488 TRP B C 1
ATOM 9128 O O . TRP B 1 488 ? -0.392 6.586 9.062 1 93.25 488 TRP B O 1
ATOM 9138 N N . THR B 1 489 ? 0.533 8.555 8.336 1 94.19 489 THR B N 1
ATOM 9139 C CA . THR B 1 489 ? -0.714 8.977 7.711 1 94.19 489 THR B CA 1
ATOM 9140 C C . THR B 1 489 ? -0.522 9.195 6.215 1 94.19 489 THR B C 1
ATOM 9142 O O . THR B 1 489 ? 0.607 9.352 5.742 1 94.19 489 THR B O 1
ATOM 9145 N N . ILE B 1 490 ? -1.528 9.062 5.441 1 95.88 490 ILE B N 1
ATOM 9146 C CA . ILE B 1 490 ? -1.597 9.328 4.012 1 95.88 490 ILE B CA 1
ATOM 9147 C C . ILE B 1 490 ? -2.699 10.344 3.725 1 95.88 490 ILE B C 1
ATOM 9149 O O . ILE B 1 490 ? -3.807 10.234 4.258 1 95.88 490 ILE B O 1
ATOM 9153 N N . ASP B 1 491 ? -2.371 11.352 2.938 1 94.56 491 ASP B N 1
ATOM 9154 C CA . ASP B 1 491 ? -3.381 12.297 2.471 1 94.56 491 ASP B CA 1
ATOM 9155 C C . ASP B 1 491 ? -4.047 11.805 1.188 1 94.56 491 ASP B C 1
ATOM 9157 O O . ASP B 1 491 ? -3.416 11.781 0.127 1 94.56 491 ASP B O 1
ATOM 9161 N N . PHE B 1 492 ? -5.281 11.445 1.302 1 96.81 492 PHE B N 1
ATOM 9162 C CA . PHE B 1 492 ? -6.043 11 0.143 1 96.81 492 PHE B CA 1
ATOM 9163 C C . PHE B 1 492 ? -7.09 12.031 -0.252 1 96.81 492 PHE B C 1
ATOM 9165 O O . PHE B 1 492 ? -7.719 12.648 0.612 1 96.81 492 PHE B O 1
ATOM 9172 N N . LYS B 1 493 ? -7.191 12.234 -1.493 1 95.19 493 LYS B N 1
ATOM 9173 C CA . LYS B 1 493 ? -8.406 12.898 -1.947 1 95.19 493 LYS B CA 1
ATOM 9174 C C . LYS B 1 493 ? -9.617 11.977 -1.839 1 95.19 493 LYS B C 1
ATOM 9176 O O . LYS B 1 493 ? -9.555 10.812 -2.24 1 95.19 493 LYS B O 1
ATOM 9181 N N . VAL B 1 494 ? -10.68 12.484 -1.239 1 94.56 494 VAL B N 1
ATOM 9182 C CA . VAL B 1 494 ? -11.898 11.688 -1.141 1 94.56 494 VAL B CA 1
ATOM 9183 C C . VAL B 1 494 ? -12.805 11.969 -2.338 1 94.56 494 VAL B C 1
ATOM 9185 O O . VAL B 1 494 ? -13.281 13.102 -2.51 1 94.56 494 VAL B O 1
ATOM 9188 N N . ARG B 1 495 ? -13.047 10.953 -3.131 1 91.06 495 ARG B N 1
ATOM 9189 C CA . ARG B 1 495 ? -13.891 11.109 -4.316 1 91.06 495 ARG B CA 1
ATOM 9190 C C . ARG B 1 495 ? -15.234 10.414 -4.133 1 91.06 495 ARG B C 1
ATOM 9192 O O . ARG B 1 495 ? -15.281 9.242 -3.746 1 91.06 495 ARG B O 1
ATOM 9199 N N . ASP B 1 496 ? -16.203 11.203 -4.414 1 86.5 496 ASP B N 1
ATOM 9200 C CA . ASP B 1 496 ? -17.547 10.648 -4.375 1 86.5 496 ASP B CA 1
ATOM 9201 C C . ASP B 1 496 ? -17.938 10.055 -5.723 1 86.5 496 ASP B C 1
ATOM 9203 O O . ASP B 1 496 ? -18.078 10.773 -6.711 1 86.5 496 ASP B O 1
ATOM 9207 N N . ARG B 1 497 ? -18.141 8.797 -5.781 1 85.94 497 ARG B N 1
ATOM 9208 C CA . ARG B 1 497 ? -18.516 8.109 -7.012 1 85.94 497 ARG B CA 1
ATOM 9209 C C . ARG B 1 497 ? -19.984 7.734 -7 1 85.94 497 ARG B C 1
ATOM 9211 O O . ARG B 1 497 ? -20.375 6.68 -7.52 1 85.94 497 ARG B O 1
ATOM 9218 N N . GLY B 1 498 ? -20.75 8.453 -6.254 1 82.31 498 GLY B N 1
ATOM 9219 C CA . GLY B 1 498 ? -22.188 8.258 -6.223 1 82.31 498 GLY B CA 1
ATOM 9220 C C . GLY B 1 498 ? -22.594 6.934 -5.605 1 82.31 498 GLY B C 1
ATOM 9221 O O . GLY B 1 498 ? -22.25 6.641 -4.461 1 82.31 498 GLY B O 1
ATOM 9222 N N . GLN B 1 499 ? -23.141 6.055 -6.41 1 80.56 499 GLN B N 1
ATOM 9223 C CA . GLN B 1 499 ? -23.672 4.785 -5.938 1 80.56 499 GLN B CA 1
ATOM 9224 C C . GLN B 1 499 ? -22.562 3.812 -5.562 1 80.56 499 GLN B C 1
ATOM 9226 O O . GLN B 1 499 ? -22.766 2.932 -4.723 1 80.56 499 GLN B O 1
ATOM 9231 N N . LYS B 1 500 ? -21.422 4.094 -6.078 1 81.69 500 LYS B N 1
ATOM 9232 C CA . LYS B 1 500 ? -20.312 3.191 -5.797 1 81.69 500 LYS B CA 1
ATOM 9233 C C . LYS B 1 500 ? -19.641 3.541 -4.473 1 81.69 500 LYS B C 1
ATOM 9235 O O . LYS B 1 500 ? -18.828 2.766 -3.957 1 81.69 500 LYS B O 1
ATOM 9240 N N . GLY B 1 501 ? -19.984 4.75 -4 1 86.81 501 GLY B N 1
ATOM 9241 C CA . GLY B 1 501 ? -19.469 5.129 -2.693 1 86.81 501 GLY B CA 1
ATOM 9242 C C . GLY B 1 501 ? -18.266 6.059 -2.771 1 86.81 501 GLY B C 1
ATOM 9243 O O . GLY B 1 501 ? -18 6.652 -3.818 1 86.81 501 GLY B O 1
ATOM 9244 N N . TRP B 1 502 ? -17.641 6.27 -1.58 1 91.69 502 TRP B N 1
ATOM 9245 C CA . TRP B 1 502 ? -16.469 7.148 -1.487 1 91.69 502 TRP B CA 1
ATOM 9246 C C . TRP B 1 502 ? -15.18 6.363 -1.677 1 91.69 502 TRP B C 1
ATOM 9248 O O . TRP B 1 502 ? -15.055 5.238 -1.191 1 91.69 502 TRP B O 1
ATOM 9258 N N . TYR B 1 503 ? -14.281 7.004 -2.4 1 94.5 503 TYR B N 1
ATOM 9259 C CA . TYR B 1 503 ? -12.992 6.375 -2.645 1 94.5 503 TYR B CA 1
ATOM 9260 C C . TYR B 1 503 ? -11.852 7.266 -2.174 1 94.5 503 TYR B C 1
ATOM 9262 O O . TYR B 1 503 ? -11.945 8.492 -2.236 1 94.5 503 TYR B O 1
ATOM 9270 N N . LEU B 1 504 ? -10.828 6.66 -1.682 1 95.88 504 LEU B N 1
ATOM 9271 C CA . LEU B 1 504 ? -9.562 7.328 -1.377 1 95.88 504 LEU B CA 1
ATOM 9272 C C . LEU B 1 504 ? -8.641 7.332 -2.592 1 95.88 504 LEU B C 1
ATOM 9274 O O . LEU B 1 504 ? -8.25 6.27 -3.08 1 95.88 504 LEU B O 1
ATOM 9278 N N . SER B 1 505 ? -8.312 8.539 -2.982 1 95.75 505 SER B N 1
ATOM 9279 C CA . SER B 1 505 ? -7.562 8.648 -4.23 1 95.75 505 SER B CA 1
ATOM 9280 C C . SER B 1 505 ? -6.227 9.352 -4.012 1 95.75 505 SER B C 1
ATOM 9282 O O . SER B 1 505 ? -6.137 10.289 -3.219 1 95.75 505 SER B O 1
ATOM 9284 N N . CYS B 1 506 ? -5.246 8.891 -4.703 1 96.5 506 CYS B N 1
ATOM 9285 C CA . CYS B 1 506 ? -3.926 9.516 -4.703 1 96.5 506 CYS B CA 1
ATOM 9286 C C . CYS B 1 506 ? -3.545 9.984 -6.102 1 96.5 506 CYS B C 1
ATOM 9288 O O . CYS B 1 506 ? -4.348 9.891 -7.035 1 96.5 506 CYS B O 1
ATOM 9290 N N . VAL B 1 507 ? -2.344 10.586 -6.188 1 95 507 VAL B N 1
ATOM 9291 C CA . VAL B 1 507 ? -1.851 11.062 -7.477 1 95 507 VAL B CA 1
ATOM 9292 C C . VAL B 1 507 ? -0.746 10.133 -7.98 1 95 507 VAL B C 1
ATOM 9294 O O . VAL B 1 507 ? 0.009 9.57 -7.184 1 95 507 VAL B O 1
ATOM 9297 N N . ALA B 1 508 ? -0.741 9.914 -9.273 1 93.44 508 ALA B N 1
ATOM 9298 C CA . ALA B 1 508 ? 0.283 9.062 -9.867 1 93.44 508 ALA B CA 1
ATOM 9299 C C . ALA B 1 508 ? 0.899 9.727 -11.102 1 93.44 508 ALA B C 1
ATOM 9301 O O . ALA B 1 508 ? 0.888 10.953 -11.219 1 93.44 508 ALA B O 1
ATOM 9302 N N . ASN B 1 509 ? 1.714 8.906 -11.891 1 87.81 509 ASN B N 1
ATOM 9303 C CA . ASN B 1 509 ? 2.402 9.445 -13.055 1 87.81 509 ASN B CA 1
ATOM 9304 C C . ASN B 1 509 ? 1.446 10.211 -13.961 1 87.81 509 ASN B C 1
ATOM 9306 O O . ASN B 1 509 ? 0.296 9.812 -14.141 1 87.81 509 ASN B O 1
ATOM 9310 N N . ASP B 1 510 ? 1.916 11.414 -14.461 1 84.81 510 ASP B N 1
ATOM 9311 C CA . ASP B 1 510 ? 1.194 12.32 -15.344 1 84.81 510 ASP B CA 1
ATOM 9312 C C . ASP B 1 510 ? 0.05 13.016 -14.609 1 84.81 510 ASP B C 1
ATOM 9314 O O . ASP B 1 510 ? -0.968 13.352 -15.211 1 84.81 510 ASP B O 1
ATOM 9318 N N . ASN B 1 511 ? 0.089 12.984 -13.25 1 87.25 511 ASN B N 1
ATOM 9319 C CA . ASN B 1 511 ? -0.828 13.68 -12.352 1 87.25 511 ASN B CA 1
ATOM 9320 C C . ASN B 1 511 ? -2.238 13.102 -12.43 1 87.25 511 ASN B C 1
ATOM 9322 O O . ASN B 1 511 ? -3.221 13.836 -12.297 1 87.25 511 ASN B O 1
ATOM 9326 N N . ILE B 1 512 ? -2.223 11.914 -12.734 1 90.75 512 ILE B N 1
ATOM 9327 C CA . ILE B 1 512 ? -3.521 11.25 -12.805 1 90.75 512 ILE B CA 1
ATOM 9328 C C . ILE B 1 512 ? -3.986 10.867 -11.406 1 90.75 512 ILE B C 1
ATOM 9330 O O . ILE B 1 512 ? -3.18 10.445 -10.57 1 90.75 512 ILE B O 1
ATOM 9334 N N . GLU B 1 513 ? -5.258 11.07 -11.195 1 92.31 513 GLU B N 1
ATOM 9335 C CA . GLU B 1 513 ? -5.832 10.656 -9.922 1 92.31 513 GLU B CA 1
ATOM 9336 C C . GLU B 1 513 ? -6.227 9.18 -9.945 1 92.31 513 GLU B C 1
ATOM 9338 O O . GLU B 1 513 ? -6.875 8.719 -10.891 1 92.31 513 GLU B O 1
ATOM 9343 N N . VAL B 1 514 ? -5.797 8.453 -9 1 94.75 514 VAL B N 1
ATOM 9344 C CA . VAL B 1 514 ? -5.988 7.008 -8.93 1 94.75 514 VAL B CA 1
ATOM 9345 C C . VAL B 1 514 ? -6.832 6.66 -7.703 1 94.75 514 VAL B C 1
ATOM 9347 O O . VAL B 1 514 ? -6.48 7.016 -6.578 1 94.75 514 VAL B O 1
ATOM 9350 N N . ASP B 1 515 ? -7.91 5.922 -7.91 1 94.38 515 ASP B N 1
ATOM 9351 C CA . ASP B 1 515 ? -8.727 5.426 -6.809 1 94.38 515 ASP B CA 1
ATOM 9352 C C . ASP B 1 515 ? -8.086 4.203 -6.152 1 94.38 515 ASP B C 1
ATOM 9354 O O . ASP B 1 515 ? -8.188 3.09 -6.664 1 94.38 515 ASP B O 1
ATOM 9358 N N . CYS B 1 516 ? -7.516 4.375 -5.027 1 94.12 516 CYS B N 1
ATOM 9359 C CA . CYS B 1 516 ? -6.75 3.322 -4.367 1 94.12 516 CYS B CA 1
ATOM 9360 C C . CYS B 1 516 ? -7.68 2.33 -3.674 1 94.12 516 CYS B C 1
ATOM 9362 O O . CYS B 1 516 ? -7.457 1.119 -3.736 1 94.12 516 CYS B O 1
ATOM 9364 N N . ARG B 1 517 ? -8.625 2.893 -2.971 1 91.06 517 ARG B N 1
ATOM 9365 C CA . ARG B 1 517 ? -9.469 2.021 -2.16 1 91.06 517 ARG B CA 1
ATOM 9366 C C . ARG B 1 517 ? -10.797 2.697 -1.829 1 91.06 517 ARG B C 1
ATOM 9368 O O . ARG B 1 517 ? -10.867 3.926 -1.732 1 91.06 517 ARG B O 1
ATOM 9375 N N . GLU B 1 518 ? -11.773 1.81 -1.708 1 91.88 518 GLU B N 1
ATOM 9376 C CA . GLU B 1 518 ? -13.047 2.285 -1.179 1 91.88 518 GLU B CA 1
ATOM 9377 C C . GLU B 1 518 ? -12.93 2.639 0.302 1 91.88 518 GLU B C 1
ATOM 9379 O O . GLU B 1 518 ? -12.266 1.936 1.062 1 91.88 518 GLU B O 1
ATOM 9384 N N . VAL B 1 519 ? -13.617 3.646 0.667 1 91.56 519 VAL B N 1
ATOM 9385 C CA . VAL B 1 519 ? -13.555 4.129 2.043 1 91.56 519 VAL B CA 1
ATOM 9386 C C . VAL B 1 519 ? -14.109 3.064 2.986 1 91.56 519 VAL B C 1
ATOM 9388 O O . VAL B 1 519 ? -15.211 2.545 2.771 1 91.56 519 VAL B O 1
ATOM 9391 N N . ASN B 1 520 ? -13.312 2.697 3.965 1 88.25 520 ASN B N 1
ATOM 9392 C CA . ASN B 1 520 ? -13.75 1.756 4.992 1 88.25 520 ASN B CA 1
ATOM 9393 C C . ASN B 1 520 ? -13.477 2.293 6.395 1 88.25 520 ASN B C 1
ATOM 9395 O O . ASN B 1 520 ? -12.875 1.608 7.223 1 88.25 520 ASN B O 1
ATOM 9399 N N . PHE B 1 521 ? -14.039 3.457 6.672 1 91.31 521 PHE B N 1
ATOM 9400 C CA . PHE B 1 521 ? -13.922 4.121 7.965 1 91.31 521 PHE B CA 1
ATOM 9401 C C . PHE B 1 521 ? -14.969 3.598 8.938 1 91.31 521 PHE B C 1
ATOM 9403 O O . PHE B 1 521 ? -15.93 2.939 8.531 1 91.31 521 PHE B O 1
ATOM 9410 N N . SER B 1 522 ? -14.695 3.881 10.242 1 89.44 522 SER B N 1
ATOM 9411 C CA . SER B 1 522 ? -15.742 3.65 11.234 1 89.44 522 SER B CA 1
ATOM 9412 C C . SER B 1 522 ? -16.938 4.562 10.992 1 89.44 522 SER B C 1
ATOM 9414 O O . SER B 1 522 ? -16.828 5.566 10.289 1 89.44 522 SER B O 1
ATOM 9416 N N . ASN B 1 523 ? -18.031 4.184 11.562 1 89.88 523 ASN B N 1
ATOM 9417 C CA . ASN B 1 523 ? -19.234 5.004 11.414 1 89.88 523 ASN B CA 1
ATOM 9418 C C . ASN B 1 523 ? -19 6.414 11.953 1 89.88 523 ASN B C 1
ATOM 9420 O O . ASN B 1 523 ? -19.484 7.391 11.375 1 89.88 523 ASN B O 1
ATOM 9424 N N . ASP B 1 524 ? -18.344 6.488 13.023 1 90.38 524 ASP B N 1
ATOM 9425 C CA . ASP B 1 524 ? -18.031 7.789 13.609 1 90.38 524 ASP B CA 1
ATOM 9426 C C . ASP B 1 524 ? -17.188 8.633 12.672 1 90.38 524 ASP B C 1
ATOM 9428 O O . ASP B 1 524 ? -17.453 9.82 12.477 1 90.38 524 ASP B O 1
ATOM 9432 N N . ASP B 1 525 ? -16.203 8 12.086 1 91.06 525 ASP B N 1
ATOM 9433 C CA . ASP B 1 525 ? -15.305 8.719 11.172 1 91.06 525 ASP B CA 1
ATOM 9434 C C . ASP B 1 525 ? -16.031 9.117 9.891 1 91.06 525 ASP B C 1
ATOM 9436 O O . ASP B 1 525 ? -15.758 10.172 9.32 1 91.06 525 ASP B O 1
ATOM 9440 N N . LEU B 1 526 ? -16.969 8.312 9.453 1 90.38 526 LEU B N 1
ATOM 9441 C CA . LEU B 1 526 ? -17.75 8.633 8.273 1 90.38 526 LEU B CA 1
ATOM 9442 C C . LEU B 1 526 ? -18.625 9.852 8.516 1 90.38 526 LEU B C 1
ATOM 9444 O O . LEU B 1 526 ? -18.797 10.695 7.633 1 90.38 526 LEU B O 1
ATOM 9448 N N . GLN B 1 527 ? -19.219 9.93 9.703 1 87.81 527 GLN B N 1
ATOM 9449 C CA . GLN B 1 527 ? -20.047 11.078 10.055 1 87.81 527 GLN B CA 1
ATOM 9450 C C . GLN B 1 527 ? -19.219 12.367 10.094 1 87.81 527 GLN B C 1
ATOM 9452 O O . GLN B 1 527 ? -19.672 13.406 9.617 1 87.81 527 GLN B O 1
ATOM 9457 N N . LYS B 1 528 ? -18.078 12.219 10.656 1 85.94 528 LYS B N 1
ATOM 9458 C CA . LYS B 1 528 ? -17.188 13.367 10.68 1 85.94 528 LYS B CA 1
ATOM 9459 C C . LYS B 1 528 ? -16.828 13.82 9.266 1 85.94 528 LYS B C 1
ATOM 9461 O O . LYS B 1 528 ? -16.797 15.016 8.977 1 85.94 528 LYS B O 1
ATOM 9466 N N . LEU B 1 529 ? -16.5 12.883 8.43 1 87.81 529 LEU B N 1
ATOM 9467 C CA . LEU B 1 529 ? -16.125 13.195 7.051 1 87.81 529 LEU B CA 1
ATOM 9468 C C . LEU B 1 529 ? -17.297 13.836 6.309 1 87.81 529 LEU B C 1
ATOM 9470 O O . LEU B 1 529 ? -17.109 14.758 5.512 1 87.81 529 LEU B O 1
ATOM 9474 N N . ARG B 1 530 ? -18.469 13.367 6.535 1 84.5 530 ARG B N 1
ATOM 9475 C CA . ARG B 1 530 ? -19.656 13.945 5.918 1 84.5 530 ARG B CA 1
ATOM 9476 C C . ARG B 1 530 ? -19.812 15.406 6.312 1 84.5 530 ARG B C 1
ATOM 9478 O O . ARG B 1 530 ? -20.188 16.25 5.484 1 84.5 530 ARG B O 1
ATOM 9485 N N . ARG B 1 531 ? -19.562 15.711 7.535 1 79.31 531 ARG B N 1
ATOM 9486 C CA . ARG B 1 531 ? -19.625 17.078 8.016 1 79.31 531 ARG B CA 1
ATOM 9487 C C . ARG B 1 531 ? -18.609 17.969 7.301 1 79.31 531 ARG B C 1
ATOM 9489 O O . ARG B 1 531 ? -18.891 19.109 6.969 1 79.31 531 ARG B O 1
ATOM 9496 N N . GLU B 1 532 ? -17.453 17.359 7.109 1 80.44 532 GLU B N 1
ATOM 9497 C CA . GLU B 1 532 ? -16.406 18.094 6.414 1 80.44 532 GLU B CA 1
ATOM 9498 C C . GLU B 1 532 ? -16.797 18.375 4.965 1 80.44 532 GLU B C 1
ATOM 9500 O O . GLU B 1 532 ? -16.469 19.422 4.418 1 80.44 532 GLU B O 1
ATOM 9505 N N . PHE B 1 533 ? -17.484 17.484 4.344 1 80.38 533 PHE B N 1
ATOM 9506 C CA . PHE B 1 533 ? -17.953 17.703 2.977 1 80.38 533 PHE B CA 1
ATOM 9507 C C . PHE B 1 533 ? -18.984 18.828 2.92 1 80.38 533 PHE B C 1
ATOM 9509 O O . PHE B 1 533 ? -19 19.594 1.957 1 80.38 533 PHE B O 1
ATOM 9516 N N . GLN B 1 534 ? -19.703 18.891 3.943 1 74.19 534 GLN B N 1
ATOM 9517 C CA . GLN B 1 534 ? -20.688 19.953 3.994 1 74.19 534 GLN B CA 1
ATOM 9518 C C . GLN B 1 534 ? -20.016 21.328 4.137 1 74.19 534 GLN B C 1
ATOM 9520 O O . GLN B 1 534 ? -20.531 22.328 3.623 1 74.19 534 GLN B O 1
ATOM 9525 N N . ARG B 1 535 ? -18.859 21.25 4.734 1 72.69 535 ARG B N 1
ATOM 9526 C CA . ARG B 1 535 ? -18.109 22.469 4.984 1 72.69 535 ARG B CA 1
ATOM 9527 C C . ARG B 1 535 ? -17.266 22.859 3.771 1 72.69 535 ARG B C 1
ATOM 9529 O O . ARG B 1 535 ? -16.859 24.016 3.639 1 72.69 535 ARG B O 1
ATOM 9536 N N . ALA B 1 536 ? -17.062 21.844 2.936 1 71.25 536 ALA B N 1
ATOM 9537 C CA . ALA B 1 536 ? -16.047 22.047 1.896 1 71.25 536 ALA B CA 1
ATOM 9538 C C . ALA B 1 536 ? -16.531 23.047 0.855 1 71.25 536 ALA B C 1
ATOM 9540 O O . ALA B 1 536 ? -17.688 23.031 0.452 1 71.25 536 ALA B O 1
ATOM 9541 N N . ARG B 1 537 ? -15.68 24.047 0.571 1 62.31 537 ARG B N 1
ATOM 9542 C CA . ARG B 1 537 ? -15.914 25.016 -0.487 1 62.31 537 ARG B CA 1
ATOM 9543 C C . ARG B 1 537 ? -16.062 24.328 -1.842 1 62.31 537 ARG B C 1
ATOM 9545 O O . ARG B 1 537 ? -16.922 24.719 -2.641 1 62.31 537 ARG B O 1
ATOM 9552 N N . ASP B 1 538 ? -15.219 23.406 -2.051 1 69.38 538 ASP B N 1
ATOM 9553 C CA . ASP B 1 538 ? -15.172 22.547 -3.23 1 69.38 538 ASP B CA 1
ATOM 9554 C C . ASP B 1 538 ? -15.078 21.078 -2.838 1 69.38 538 ASP B C 1
ATOM 9556 O O . ASP B 1 538 ? -14.008 20.609 -2.439 1 69.38 538 ASP B O 1
ATOM 9560 N N . THR B 1 539 ? -16.234 20.453 -2.955 1 70 539 THR B N 1
ATOM 9561 C CA . THR B 1 539 ? -16.312 19.062 -2.525 1 70 539 THR B CA 1
ATOM 9562 C C . THR B 1 539 ? -15.414 18.188 -3.395 1 70 539 THR B C 1
ATOM 9564 O O . THR B 1 539 ? -15.102 17.062 -3.02 1 70 539 THR B O 1
ATOM 9567 N N . SER B 1 540 ? -15.055 18.719 -4.52 1 76 540 SER B N 1
ATOM 9568 C CA . SER B 1 540 ? -14.25 17.906 -5.422 1 76 540 SER B CA 1
ATOM 9569 C C . SER B 1 540 ? -12.781 17.906 -5 1 76 540 SER B C 1
ATOM 9571 O O . SER B 1 540 ? -11.977 17.141 -5.535 1 76 540 SER B O 1
ATOM 9573 N N . THR B 1 541 ? -12.469 18.641 -3.93 1 79 541 THR B N 1
ATOM 9574 C CA . THR B 1 541 ? -11.062 18.766 -3.566 1 79 541 THR B CA 1
ATOM 9575 C C . THR B 1 541 ? -10.852 18.422 -2.096 1 79 541 THR B C 1
ATOM 9577 O O . THR B 1 541 ? -9.875 18.859 -1.481 1 79 541 THR B O 1
ATOM 9580 N N . VAL B 1 542 ? -11.727 17.703 -1.562 1 87 542 VAL B N 1
ATOM 9581 C CA . VAL B 1 542 ? -11.602 17.359 -0.151 1 87 542 VAL B CA 1
ATOM 9582 C C . VAL B 1 542 ? -10.477 16.344 0.032 1 87 542 VAL B C 1
ATOM 9584 O O . VAL B 1 542 ? -10.547 15.219 -0.477 1 87 542 VAL B O 1
ATOM 9587 N N . VAL B 1 543 ? -9.414 16.734 0.692 1 91.44 543 VAL B N 1
ATOM 9588 C CA . VAL B 1 543 ? -8.281 15.867 1.005 1 91.44 543 VAL B CA 1
ATOM 9589 C C . VAL B 1 543 ? -8.336 15.461 2.477 1 91.44 543 VAL B C 1
ATOM 9591 O O . VAL B 1 543 ? -8.367 16.312 3.361 1 91.44 543 VAL B O 1
ATOM 9594 N N . ALA B 1 544 ? -8.375 14.156 2.709 1 93.38 544 ALA B N 1
ATOM 9595 C CA . ALA B 1 544 ? -8.461 13.617 4.062 1 93.38 544 ALA B CA 1
ATOM 9596 C C . ALA B 1 544 ? -7.141 12.984 4.488 1 93.38 544 ALA B C 1
ATOM 9598 O O . ALA B 1 544 ? -6.523 12.242 3.721 1 93.38 544 ALA B O 1
ATOM 9599 N N . GLU B 1 545 ? -6.73 13.312 5.684 1 92.75 545 GLU B N 1
ATOM 9600 C CA . GLU B 1 545 ? -5.625 12.609 6.32 1 92.75 545 GLU B CA 1
ATOM 9601 C C . GLU B 1 545 ? -6.098 11.312 6.977 1 92.75 545 GLU B C 1
ATOM 9603 O O . GLU B 1 545 ? -6.961 11.336 7.852 1 92.75 545 GLU B O 1
ATOM 9608 N N . CYS B 1 546 ? -5.465 10.18 6.449 1 94.81 546 CYS B N 1
ATOM 9609 C CA . CYS B 1 546 ? -5.898 8.852 6.887 1 94.81 546 CYS B CA 1
ATOM 9610 C C . CYS B 1 546 ? -4.707 8.008 7.328 1 94.81 546 CYS B C 1
ATOM 9612 O O . CYS B 1 546 ? -3.572 8.273 6.93 1 94.81 546 CYS B O 1
ATOM 9614 N N . SER B 1 547 ? -4.992 7.125 8.18 1 93.69 547 SER B N 1
ATOM 9615 C CA . SER B 1 547 ? -3.992 6.137 8.562 1 93.69 547 SER B CA 1
ATOM 9616 C C . SER B 1 547 ? -4.59 4.734 8.625 1 93.69 547 SER B C 1
ATOM 9618 O O . SER B 1 547 ? -5.754 4.566 8.992 1 93.69 547 SER B O 1
ATOM 9620 N N . PHE B 1 548 ? -3.824 3.785 8.172 1 93.81 548 PHE B N 1
ATOM 9621 C CA . PHE B 1 548 ? -4.238 2.398 8.352 1 93.81 548 PHE B CA 1
ATOM 9622 C C . PHE B 1 548 ? -3.902 1.911 9.758 1 93.81 548 PHE B C 1
ATOM 9624 O O . PHE B 1 548 ? -2.781 2.094 10.234 1 93.81 548 PHE B O 1
ATOM 9631 N N . GLN B 1 549 ? -4.914 1.321 10.359 1 89.75 549 GLN B N 1
ATOM 9632 C CA . GLN B 1 549 ? -4.734 0.766 11.695 1 89.75 549 GLN B CA 1
ATOM 9633 C C . GLN B 1 549 ? -4.566 -0.75 11.641 1 89.75 549 GLN B C 1
ATOM 9635 O O . GLN B 1 549 ? -5.551 -1.492 11.656 1 89.75 549 GLN B O 1
ATOM 9640 N N . PRO B 1 550 ? -3.361 -1.225 11.773 1 87.94 550 PRO B N 1
ATOM 9641 C CA . PRO B 1 550 ? -3.143 -2.668 11.641 1 87.94 550 PRO B CA 1
ATOM 9642 C C . PRO B 1 550 ? -3.832 -3.471 12.742 1 87.94 550 PRO B C 1
ATOM 9644 O O . PRO B 1 550 ? -4.207 -4.625 12.523 1 87.94 550 PRO B O 1
ATOM 9647 N N . LYS B 1 551 ? -3.98 -2.922 13.914 1 82.25 551 LYS B N 1
ATOM 9648 C CA . LYS B 1 551 ? -4.586 -3.619 15.047 1 82.25 551 LYS B CA 1
ATOM 9649 C C . LYS B 1 551 ? -6.051 -3.947 14.773 1 82.25 551 LYS B C 1
ATOM 9651 O O . LYS B 1 551 ? -6.57 -4.949 15.273 1 82.25 551 LYS B O 1
ATOM 9656 N N . TRP B 1 552 ? -6.656 -3.135 13.961 1 83.81 552 TRP B N 1
ATOM 9657 C CA . TRP B 1 552 ? -8.086 -3.311 13.719 1 83.81 552 TRP B CA 1
ATOM 9658 C C . TRP B 1 552 ? -8.344 -3.717 12.273 1 83.81 552 TRP B C 1
ATOM 9660 O O . TRP B 1 552 ? -9.422 -4.23 11.953 1 83.81 552 TRP B O 1
ATOM 9670 N N . GLY B 1 553 ? -7.359 -3.436 11.445 1 86.5 553 GLY B N 1
ATOM 9671 C CA . GLY B 1 553 ? -7.52 -3.75 10.031 1 86.5 553 GLY B CA 1
ATOM 9672 C C . GLY B 1 553 ? -8.414 -2.768 9.297 1 86.5 553 GLY B C 1
ATOM 9673 O O . GLY B 1 553 ? -9.109 -3.141 8.352 1 86.5 553 GLY B O 1
ATOM 9674 N N . THR B 1 554 ? -8.523 -1.548 9.75 1 89.12 554 THR B N 1
ATOM 9675 C CA . THR B 1 554 ? -9.359 -0.517 9.141 1 89.12 554 THR B CA 1
ATOM 9676 C C . THR B 1 554 ? -8.586 0.794 9.016 1 89.12 554 THR B C 1
ATOM 9678 O O . THR B 1 554 ? -7.551 0.976 9.656 1 89.12 554 THR B O 1
ATOM 9681 N N . TRP B 1 555 ? -9.047 1.58 8.117 1 93.56 555 TRP B N 1
ATOM 9682 C CA . TRP B 1 555 ? -8.492 2.924 7.98 1 93.56 555 TRP B CA 1
ATOM 9683 C C . TRP B 1 555 ? -9.18 3.893 8.938 1 93.56 555 TRP B C 1
ATOM 9685 O O . TRP B 1 555 ? -10.359 3.73 9.258 1 93.56 555 TRP B O 1
ATOM 9695 N N . LYS B 1 556 ? -8.422 4.852 9.406 1 92.88 556 LYS B N 1
ATOM 9696 C CA . LYS B 1 556 ? -8.914 5.883 10.312 1 92.88 556 LYS B CA 1
ATOM 9697 C C . LYS B 1 556 ? -8.852 7.262 9.672 1 92.88 556 LYS B C 1
ATOM 9699 O O . LYS B 1 556 ? -7.859 7.605 9.016 1 92.88 556 LYS B O 1
ATOM 9704 N N . PHE B 1 557 ? -9.969 8.031 9.805 1 93.62 557 PHE B N 1
ATOM 9705 C CA . PHE B 1 557 ? -10.016 9.43 9.383 1 93.62 557 PHE B CA 1
ATOM 9706 C C . PHE B 1 557 ? -9.547 10.352 10.5 1 93.62 557 PHE B C 1
ATOM 9708 O O . PHE B 1 557 ? -10.078 10.312 11.617 1 93.62 557 PHE B O 1
ATOM 9715 N N . HIS B 1 558 ? -8.57 11.148 10.18 1 88.75 558 HIS B N 1
ATOM 9716 C CA . HIS B 1 558 ? -8.062 12.055 11.203 1 88.75 558 HIS B CA 1
ATOM 9717 C C . HIS B 1 558 ? -8.656 13.453 11.039 1 88.75 558 HIS B C 1
ATOM 9719 O O . HIS B 1 558 ? -9.383 13.93 11.922 1 88.75 558 HIS B O 1
ATOM 9725 N N . GLN B 1 559 ? -8.359 14.055 9.867 1 83.94 559 GLN B N 1
ATOM 9726 C CA . GLN B 1 559 ? -8.836 15.414 9.602 1 83.94 559 GLN B CA 1
ATOM 9727 C C . GLN B 1 559 ? -8.75 15.734 8.109 1 83.94 559 GLN B C 1
ATOM 9729 O O . GLN B 1 559 ? -8.055 15.047 7.355 1 83.94 559 GLN B O 1
ATOM 9734 N N . VAL B 1 560 ? -9.43 16.781 7.719 1 84.81 560 VAL B N 1
ATOM 9735 C CA . VAL B 1 560 ? -9.32 17.297 6.359 1 84.81 560 VAL B CA 1
ATOM 9736 C C . VAL B 1 560 ? -8.117 18.234 6.254 1 84.81 560 VAL B C 1
ATOM 9738 O O . VAL B 1 560 ? -7.852 19.016 7.164 1 84.81 560 VAL B O 1
ATOM 9741 N N . ARG B 1 561 ? -7.398 18 5.25 1 80.5 561 ARG B N 1
ATOM 9742 C CA . ARG B 1 561 ? -6.273 18.891 4.961 1 80.5 561 ARG B CA 1
ATOM 9743 C C . ARG B 1 561 ? -6.703 20.047 4.062 1 80.5 561 ARG B C 1
ATOM 9745 O O . ARG B 1 561 ? -6.645 19.938 2.836 1 80.5 561 ARG B O 1
ATOM 9752 N N . HIS B 1 562 ? -6.977 21.141 4.609 1 68.38 562 HIS B N 1
ATOM 9753 C CA . HIS B 1 562 ? -7.496 22.281 3.863 1 68.38 562 HIS B CA 1
ATOM 9754 C C . HIS B 1 562 ? -6.395 22.953 3.057 1 68.38 562 HIS B C 1
ATOM 9756 O O . HIS B 1 562 ? -6.676 23.719 2.123 1 68.38 562 HIS B O 1
ATOM 9762 N N . ASP B 1 563 ? -5.266 22.609 3.449 1 65.31 563 ASP B N 1
ATOM 9763 C CA . ASP B 1 563 ? -4.113 23.234 2.803 1 65.31 563 ASP B CA 1
ATOM 9764 C C . ASP B 1 563 ? -3.756 22.516 1.505 1 65.31 563 ASP B C 1
ATOM 9766 O O . ASP B 1 563 ? -2.953 23.016 0.714 1 65.31 563 ASP B O 1
ATOM 9770 N N . LYS B 1 564 ? -4.367 21.344 1.327 1 76.69 564 LYS B N 1
ATOM 9771 C CA . LYS B 1 564 ? -4.016 20.531 0.163 1 76.69 564 LYS B CA 1
ATOM 9772 C C . LYS B 1 564 ? -5.195 20.406 -0.795 1 76.69 564 LYS B C 1
ATOM 9774 O O . LYS B 1 564 ? -6.348 20.281 -0.362 1 76.69 564 LYS B O 1
ATOM 9779 N N . LYS B 1 565 ? -4.828 20.422 -2.074 1 78.19 565 LYS B N 1
ATOM 9780 C CA . LYS B 1 565 ? -5.859 20.219 -3.088 1 78.19 565 LYS B CA 1
ATOM 9781 C C . LYS B 1 565 ? -5.758 18.828 -3.703 1 78.19 565 LYS B C 1
ATOM 9783 O O . LYS B 1 565 ? -6.707 18.359 -4.332 1 78.19 565 LYS B O 1
ATOM 9788 N N . LYS B 1 566 ? -4.59 18.266 -3.539 1 88.25 566 LYS B N 1
ATOM 9789 C CA . LYS B 1 566 ? -4.352 16.938 -4.094 1 88.25 566 LYS B CA 1
ATOM 9790 C C . LYS B 1 566 ? -3.873 15.969 -3.016 1 88.25 566 LYS B C 1
ATOM 9792 O O . LYS B 1 566 ? -3.285 16.391 -2.016 1 88.25 566 LYS B O 1
ATOM 9797 N N . GLY B 1 567 ? -4.23 14.68 -3.26 1 93.25 567 GLY B N 1
ATOM 9798 C CA . GLY B 1 567 ? -3.709 13.656 -2.367 1 93.25 567 GLY B CA 1
ATOM 9799 C C . GLY B 1 567 ? -2.223 13.414 -2.541 1 93.25 567 GLY B C 1
ATOM 9800 O O . GLY B 1 567 ? -1.574 14.062 -3.365 1 93.25 567 GLY B O 1
ATOM 9801 N N . ASN B 1 568 ? -1.719 12.562 -1.778 1 94 568 ASN B N 1
ATOM 9802 C CA . ASN B 1 568 ? -0.31 12.195 -1.881 1 94 568 ASN B CA 1
ATOM 9803 C C . ASN B 1 568 ? -0.017 11.453 -3.186 1 94 568 ASN B C 1
ATOM 9805 O O . ASN B 1 568 ? -0.917 10.867 -3.785 1 94 568 ASN B O 1
ATOM 9809 N N . TYR B 1 569 ? 1.185 11.656 -3.564 1 93.12 569 TYR B N 1
ATOM 9810 C CA . TYR B 1 569 ? 1.652 10.875 -4.703 1 93.12 569 TYR B CA 1
ATOM 9811 C C . TYR B 1 569 ? 1.748 9.391 -4.344 1 93.12 569 TYR B C 1
ATOM 9813 O O . TYR B 1 569 ? 2 9.047 -3.189 1 93.12 569 TYR B O 1
ATOM 9821 N N . ILE B 1 570 ? 1.618 8.523 -5.254 1 95.62 570 ILE B N 1
ATOM 9822 C CA . ILE B 1 570 ? 1.5 7.082 -5.059 1 95.62 570 ILE B CA 1
ATOM 9823 C C . ILE B 1 570 ? 2.76 6.551 -4.383 1 95.62 570 ILE B C 1
ATOM 9825 O O . ILE B 1 570 ? 2.695 5.609 -3.588 1 95.62 570 ILE B O 1
ATOM 9829 N N . SER B 1 571 ? 3.883 7.066 -4.664 1 92.19 571 SER B N 1
ATOM 9830 C CA . SER B 1 571 ? 5.102 6.59 -4.02 1 92.19 571 SER B CA 1
ATOM 9831 C C . SER B 1 571 ? 5.055 6.816 -2.512 1 92.19 571 SER B C 1
ATOM 9833 O O . SER B 1 571 ? 5.59 6.016 -1.741 1 92.19 571 SER B O 1
ATOM 9835 N N . ILE B 1 572 ? 4.418 7.867 -2.094 1 91.94 572 ILE B N 1
ATOM 9836 C CA . ILE B 1 572 ? 4.258 8.156 -0.671 1 91.94 572 ILE B CA 1
ATOM 9837 C C . ILE B 1 572 ? 3.311 7.133 -0.045 1 91.94 572 ILE B C 1
ATOM 9839 O O . ILE B 1 572 ? 3.541 6.664 1.072 1 91.94 572 ILE B O 1
ATOM 9843 N N . VAL B 1 573 ? 2.256 6.828 -0.79 1 95.56 573 VAL B N 1
ATOM 9844 C CA . VAL B 1 573 ? 1.31 5.82 -0.325 1 95.56 573 VAL B CA 1
ATOM 9845 C C . VAL B 1 573 ? 2.037 4.5 -0.09 1 95.56 573 VAL B C 1
ATOM 9847 O O . VAL B 1 573 ? 1.904 3.891 0.975 1 95.56 573 VAL B O 1
ATOM 9850 N N . MET B 1 574 ? 2.844 4.109 -1.028 1 94.56 574 MET B N 1
ATOM 9851 C CA . MET B 1 574 ? 3.576 2.848 -0.938 1 94.56 574 MET B CA 1
ATOM 9852 C C . MET B 1 574 ? 4.586 2.885 0.205 1 94.56 574 MET B C 1
ATOM 9854 O O . MET B 1 574 ? 4.68 1.936 0.984 1 94.56 574 MET B O 1
ATOM 9858 N N . ASP B 1 575 ? 5.316 3.982 0.306 1 92.81 575 ASP B N 1
ATOM 9859 C CA . ASP B 1 575 ? 6.305 4.137 1.368 1 92.81 575 ASP B CA 1
ATOM 9860 C C . ASP B 1 575 ? 5.656 4.023 2.744 1 92.81 575 ASP B C 1
ATOM 9862 O O . ASP B 1 575 ? 6.207 3.393 3.648 1 92.81 575 ASP B O 1
ATOM 9866 N N . THR B 1 576 ? 4.559 4.691 2.852 1 93.94 576 THR B N 1
ATOM 9867 C CA . THR B 1 576 ? 3.852 4.688 4.129 1 93.94 576 THR B CA 1
ATOM 9868 C C . THR B 1 576 ? 3.352 3.285 4.465 1 93.94 576 THR B C 1
ATOM 9870 O O . THR B 1 576 ? 3.533 2.811 5.586 1 93.94 576 THR B O 1
ATOM 9873 N N . MET B 1 577 ? 2.75 2.623 3.498 1 94.75 577 MET B N 1
ATOM 9874 C CA . MET B 1 577 ? 2.242 1.272 3.729 1 94.75 577 MET B CA 1
ATOM 9875 C C . MET B 1 577 ? 3.383 0.312 4.051 1 94.75 577 MET B C 1
ATOM 9877 O O . MET B 1 577 ? 3.221 -0.598 4.867 1 94.75 577 MET B O 1
ATOM 9881 N N . GLU B 1 578 ? 4.516 0.445 3.385 1 93.88 578 GLU B N 1
ATOM 9882 C CA . GLU B 1 578 ? 5.695 -0.365 3.686 1 93.88 578 GLU B CA 1
ATOM 9883 C C . GLU B 1 578 ? 6.152 -0.159 5.125 1 93.88 578 GLU B C 1
ATOM 9885 O O . GLU B 1 578 ? 6.504 -1.119 5.816 1 93.88 578 GLU B O 1
ATOM 9890 N N . SER B 1 579 ? 6.125 1.097 5.535 1 93.25 579 SER B N 1
ATOM 9891 C CA . SER B 1 579 ? 6.52 1.407 6.906 1 93.25 579 SER B CA 1
ATOM 9892 C C . SER B 1 579 ? 5.566 0.773 7.914 1 93.25 579 SER B C 1
ATOM 9894 O O . SER B 1 579 ? 6 0.248 8.945 1 93.25 579 SER B O 1
ATOM 9896 N N . ILE B 1 580 ? 4.324 0.849 7.625 1 93.69 580 ILE B N 1
ATOM 9897 C CA . ILE B 1 580 ? 3.326 0.24 8.5 1 93.69 580 ILE B CA 1
ATOM 9898 C C . ILE B 1 580 ? 3.506 -1.276 8.508 1 93.69 580 ILE B C 1
ATOM 9900 O O . ILE B 1 580 ? 3.404 -1.912 9.562 1 93.69 580 ILE B O 1
ATOM 9904 N N . ALA B 1 581 ? 3.803 -1.815 7.379 1 92.75 581 ALA B N 1
ATOM 9905 C CA . ALA B 1 581 ? 3.994 -3.258 7.254 1 92.75 581 ALA B CA 1
ATOM 9906 C C . ALA B 1 581 ? 5.199 -3.725 8.062 1 92.75 581 ALA B C 1
ATOM 9908 O O . ALA B 1 581 ? 5.176 -4.809 8.656 1 92.75 581 ALA B O 1
ATOM 9909 N N . GLU B 1 582 ? 6.246 -3.004 8.078 1 91.56 582 GLU B N 1
ATOM 9910 C CA . GLU B 1 582 ? 7.426 -3.346 8.867 1 91.56 582 GLU B CA 1
ATOM 9911 C C . GLU B 1 582 ? 7.117 -3.311 10.359 1 91.56 582 GLU B C 1
ATOM 9913 O O . GLU B 1 582 ? 7.723 -4.047 11.141 1 91.56 582 GLU B O 1
ATOM 9918 N N . ASN B 1 583 ? 6.215 -2.457 10.711 1 86.62 583 ASN B N 1
ATOM 9919 C CA . ASN B 1 583 ? 5.715 -2.371 12.078 1 86.62 583 ASN B CA 1
ATOM 9920 C C . ASN B 1 583 ? 6.855 -2.328 13.094 1 86.62 583 ASN B C 1
ATOM 9922 O O . ASN B 1 583 ? 6.891 -3.127 14.031 1 86.62 583 ASN B O 1
ATOM 9926 N N . LEU B 1 584 ? 7.773 -1.365 12.93 1 90.19 584 LEU B N 1
ATOM 9927 C CA . LEU B 1 584 ? 8.875 -1.178 13.867 1 90.19 584 LEU B CA 1
ATOM 9928 C C . LEU B 1 584 ? 8.375 -0.567 15.172 1 90.19 584 LEU B C 1
ATOM 9930 O O . LEU B 1 584 ? 7.82 0.533 15.18 1 90.19 584 LEU B O 1
ATOM 9934 N N . SER B 1 585 ? 8.578 -1.286 16.266 1 88.44 585 SER B N 1
ATOM 9935 C CA . SER B 1 585 ? 8.109 -0.813 17.562 1 88.44 585 SER B CA 1
ATOM 9936 C C . SER B 1 585 ? 9.219 -0.087 18.312 1 88.44 585 SER B C 1
ATOM 9938 O O . SER B 1 585 ? 10.398 -0.251 18 1 88.44 585 SER B O 1
ATOM 9940 N N . SER B 1 586 ? 8.758 0.706 19.266 1 91.94 586 SER B N 1
ATOM 9941 C CA . SER B 1 586 ? 9.734 1.363 20.125 1 91.94 586 SER B CA 1
ATOM 9942 C C . SER B 1 586 ? 10.602 0.343 20.859 1 91.94 586 SER B C 1
ATOM 9944 O O . SER B 1 586 ? 11.789 0.573 21.078 1 91.94 586 SER B O 1
ATOM 9946 N N . ASP B 1 587 ? 10.07 -0.784 21.219 1 88.88 587 ASP B N 1
ATOM 9947 C CA . ASP B 1 587 ? 10.805 -1.835 21.906 1 88.88 587 ASP B CA 1
ATOM 9948 C C . ASP B 1 587 ? 11.906 -2.418 21.031 1 88.88 587 ASP B C 1
ATOM 9950 O O . ASP B 1 587 ? 13 -2.719 21.5 1 88.88 587 ASP B O 1
ATOM 9954 N N . GLU B 1 588 ? 11.523 -2.65 19.844 1 89.81 588 GLU B N 1
ATOM 9955 C CA . GLU B 1 588 ? 12.523 -3.154 18.906 1 89.81 588 GLU B CA 1
ATOM 9956 C C . GLU B 1 588 ? 13.688 -2.184 18.766 1 89.81 588 GLU B C 1
ATOM 9958 O O . GLU B 1 588 ? 14.844 -2.604 18.703 1 89.81 588 GLU B O 1
ATOM 9963 N N . LEU B 1 589 ? 13.367 -0.907 18.688 1 94.56 589 LEU B N 1
ATOM 9964 C CA . LEU B 1 589 ? 14.414 0.108 18.594 1 94.56 589 LEU B CA 1
ATOM 9965 C C . LEU B 1 589 ? 15.289 0.103 19.844 1 94.56 589 LEU B C 1
ATOM 9967 O O . LEU B 1 589 ? 16.516 0.106 19.75 1 94.56 589 LEU B O 1
ATOM 9971 N N . LYS B 1 590 ? 14.688 0.11 21.016 1 93.06 590 LYS B N 1
ATOM 9972 C CA . LYS B 1 590 ? 15.406 0.111 22.281 1 93.06 590 LYS B CA 1
ATOM 9973 C C . LYS B 1 590 ? 16.359 -1.07 22.375 1 93.06 590 LYS B C 1
ATOM 9975 O O . LYS B 1 590 ? 17.453 -0.947 22.938 1 93.06 590 LYS B O 1
ATOM 9980 N N . TYR B 1 591 ? 15.938 -2.15 21.781 1 90.56 591 TYR B N 1
ATOM 9981 C CA . TYR B 1 591 ? 16.719 -3.375 21.859 1 90.56 591 TYR B CA 1
ATOM 9982 C C . TYR B 1 591 ? 17.844 -3.363 20.828 1 90.56 591 TYR B C 1
ATOM 9984 O O . TYR B 1 591 ? 19.016 -3.598 21.172 1 90.56 591 TYR B O 1
ATOM 9992 N N . ARG B 1 592 ? 17.594 -3.055 19.641 1 93.31 592 ARG B N 1
ATOM 9993 C CA . ARG B 1 592 ? 18.484 -3.352 18.531 1 93.31 592 ARG B CA 1
ATOM 9994 C C . ARG B 1 592 ? 19.484 -2.217 18.312 1 93.31 592 ARG B C 1
ATOM 9996 O O . ARG B 1 592 ? 20.641 -2.459 17.984 1 93.31 592 ARG B O 1
ATOM 10003 N N . ILE B 1 593 ? 19.062 -0.988 18.469 1 95.38 593 ILE B N 1
ATOM 10004 C CA . ILE B 1 593 ? 19.828 0.175 18.047 1 95.38 593 ILE B CA 1
ATOM 10005 C C . ILE B 1 593 ? 21.141 0.25 18.828 1 95.38 593 ILE B C 1
ATOM 10007 O O . ILE B 1 593 ? 22.203 0.541 18.266 1 95.38 593 ILE B O 1
ATOM 10011 N N . PRO B 1 594 ? 21.156 -0.045 20.156 1 94.19 594 PRO B N 1
ATOM 10012 C CA . PRO B 1 594 ? 22.406 0.065 20.938 1 94.19 594 PRO B CA 1
ATOM 10013 C C . PRO B 1 594 ? 23.375 -1.074 20.641 1 94.19 594 PRO B C 1
ATOM 10015 O O . PRO B 1 594 ? 24.547 -1.014 21.047 1 94.19 594 PRO B O 1
ATOM 10018 N N . LEU B 1 595 ? 22.953 -2.08 19.891 1 92.62 595 LEU B N 1
ATOM 10019 C CA . LEU B 1 595 ? 23.75 -3.289 19.703 1 92.62 595 LEU B CA 1
ATOM 10020 C C . LEU B 1 595 ? 24.562 -3.219 18.422 1 92.62 595 LEU B C 1
ATOM 10022 O O . LEU B 1 595 ? 24.219 -2.469 17.5 1 92.62 595 LEU B O 1
ATOM 10026 N N . LEU B 1 596 ? 25.641 -4.016 18.438 1 93.06 596 LEU B N 1
ATOM 10027 C CA . LEU B 1 596 ? 26.328 -4.32 17.188 1 93.06 596 LEU B CA 1
ATOM 10028 C C . LEU B 1 596 ? 25.594 -5.402 16.422 1 93.06 596 LEU B C 1
ATOM 10030 O O . LEU B 1 596 ? 24.859 -6.207 17 1 93.06 596 LEU B O 1
ATOM 10034 N N . PRO B 1 597 ? 25.781 -5.453 15.102 1 91.94 597 PRO B N 1
ATOM 10035 C CA . PRO B 1 597 ? 25.016 -6.383 14.273 1 91.94 597 PRO B CA 1
ATOM 10036 C C . PRO B 1 597 ? 25.141 -7.832 14.734 1 91.94 597 PRO B C 1
ATOM 10038 O O . PRO B 1 597 ? 24.156 -8.578 14.727 1 91.94 597 PRO B O 1
ATOM 10041 N N . HIS B 1 598 ? 26.281 -8.219 15.148 1 91.06 598 HIS B N 1
ATOM 10042 C CA . HIS B 1 598 ? 26.5 -9.617 15.5 1 91.06 598 HIS B CA 1
ATOM 10043 C C . HIS B 1 598 ? 25.812 -9.969 16.812 1 91.06 598 HIS B C 1
ATOM 10045 O O . HIS B 1 598 ? 25.609 -11.141 17.109 1 91.06 598 HIS B O 1
ATOM 10051 N N . ASP B 1 599 ? 25.422 -8.969 17.625 1 90.25 599 ASP B N 1
ATOM 10052 C CA . ASP B 1 599 ? 24.766 -9.18 18.906 1 90.25 599 ASP B CA 1
ATOM 10053 C C . ASP B 1 599 ? 23.25 -9.047 18.766 1 90.25 599 ASP B C 1
ATOM 10055 O O . ASP B 1 599 ? 22.5 -9.242 19.719 1 90.25 599 ASP B O 1
ATOM 10059 N N . ASP B 1 600 ? 22.766 -8.727 17.578 1 90 600 ASP B N 1
ATOM 10060 C CA . ASP B 1 600 ? 21.344 -8.5 17.328 1 90 600 ASP B CA 1
ATOM 10061 C C . ASP B 1 600 ? 20.625 -9.812 17.062 1 90 600 ASP B C 1
ATOM 10063 O O . ASP B 1 600 ? 20.641 -10.32 15.945 1 90 600 ASP B O 1
ATOM 10067 N N . ASN B 1 601 ? 19.922 -10.352 18.047 1 86.81 601 ASN B N 1
ATOM 10068 C CA . ASN B 1 601 ? 19.172 -11.602 17.938 1 86.81 601 ASN B CA 1
ATOM 10069 C C . ASN B 1 601 ? 17.688 -11.375 18.141 1 86.81 601 ASN B C 1
ATOM 10071 O O . ASN B 1 601 ? 17 -12.219 18.719 1 86.81 601 ASN B O 1
ATOM 10075 N N . TRP B 1 602 ? 17.234 -10.305 17.75 1 86.25 602 TRP B N 1
ATOM 10076 C CA . TRP B 1 602 ? 15.859 -9.883 17.984 1 86.25 602 TRP B CA 1
ATOM 10077 C C . TRP B 1 602 ? 14.875 -10.906 17.422 1 86.25 602 TRP B C 1
ATOM 10079 O O . TRP B 1 602 ? 13.945 -11.32 18.125 1 86.25 602 TRP B O 1
ATOM 10089 N N . GLU B 1 603 ? 15 -11.336 16.188 1 80.06 603 GLU B N 1
ATOM 10090 C CA . GLU B 1 603 ? 14.062 -12.242 15.539 1 80.06 603 GLU B CA 1
ATOM 10091 C C . GLU B 1 603 ? 14.008 -13.586 16.25 1 80.06 603 GLU B C 1
ATOM 10093 O O . GLU B 1 603 ? 12.93 -14.156 16.422 1 80.06 603 GLU B O 1
ATOM 10098 N N . GLU B 1 604 ? 15.141 -14.07 16.578 1 81.75 604 GLU B N 1
ATOM 10099 C CA . GLU B 1 604 ? 15.203 -15.336 17.297 1 81.75 604 GLU B CA 1
ATOM 10100 C C . GLU B 1 604 ? 14.562 -15.219 18.672 1 81.75 604 GLU B C 1
ATOM 10102 O O . GLU B 1 604 ? 13.844 -16.125 19.109 1 81.75 604 GLU B O 1
ATOM 10107 N N . GLU B 1 605 ? 14.906 -14.141 19.312 1 79.88 605 GLU B N 1
ATOM 10108 C CA . GLU B 1 605 ? 14.344 -13.906 20.641 1 79.88 605 GLU B CA 1
ATOM 10109 C C . GLU B 1 605 ? 12.82 -13.789 20.578 1 79.88 605 GLU B C 1
ATOM 10111 O O . GLU B 1 605 ? 12.117 -14.352 21.422 1 79.88 605 GLU B O 1
ATOM 10116 N N . MET B 1 606 ? 12.328 -13.117 19.625 1 78.81 606 MET B N 1
ATOM 10117 C CA . MET B 1 606 ? 10.891 -12.938 19.469 1 78.81 606 MET B CA 1
ATOM 10118 C C . MET B 1 606 ? 10.211 -14.266 19.125 1 78.81 606 MET B C 1
ATOM 10120 O O . MET B 1 606 ? 9.109 -14.547 19.625 1 78.81 606 MET B O 1
ATOM 10124 N N . SER B 1 607 ? 10.805 -14.992 18.266 1 76.31 607 SER B N 1
ATOM 10125 C CA . SER B 1 607 ? 10.258 -16.312 17.922 1 76.31 607 SER B CA 1
ATOM 10126 C C . SER B 1 607 ? 10.164 -17.203 19.156 1 76.31 607 SER B C 1
ATOM 10128 O O . SER B 1 607 ? 9.18 -17.922 19.328 1 76.31 607 SER B O 1
ATOM 10130 N N . ARG B 1 608 ? 11.148 -17.172 19.984 1 78 608 ARG B N 1
ATOM 10131 C CA . ARG B 1 608 ? 11.18 -17.969 21.203 1 78 608 ARG B CA 1
ATOM 10132 C C . ARG B 1 608 ? 10.062 -17.547 22.156 1 78 608 ARG B C 1
ATOM 10134 O O . ARG B 1 608 ? 9.375 -18.391 22.734 1 78 608 ARG B O 1
ATOM 10141 N N . ILE B 1 609 ? 9.898 -16.359 22.25 1 75.62 609 ILE B N 1
ATOM 10142 C CA . ILE B 1 609 ? 8.906 -15.812 23.172 1 75.62 609 ILE B CA 1
ATOM 10143 C C . ILE B 1 609 ? 7.5 -16.156 22.688 1 75.62 609 ILE B C 1
ATOM 10145 O O . ILE B 1 609 ? 6.633 -16.531 23.484 1 75.62 609 ILE B O 1
ATOM 10149 N N . ARG B 1 610 ? 7.258 -16.016 21.438 1 74.12 610 ARG B N 1
ATOM 10150 C CA . ARG B 1 610 ? 5.957 -16.359 20.875 1 74.12 610 ARG B CA 1
ATOM 10151 C C . ARG B 1 610 ? 5.641 -17.844 21.078 1 74.12 610 ARG B C 1
ATOM 10153 O O . ARG B 1 610 ? 4.516 -18.188 21.438 1 74.12 610 ARG B O 1
ATOM 10160 N N . SER B 1 611 ? 6.605 -18.625 20.859 1 73.69 611 SER B N 1
ATOM 10161 C CA . SER B 1 611 ? 6.43 -20.062 21.062 1 73.69 611 SER B CA 1
ATOM 10162 C C . SER B 1 611 ? 6.098 -20.391 22.516 1 73.69 611 SER B C 1
ATOM 10164 O O . SER B 1 611 ? 5.27 -21.25 22.797 1 73.69 611 SER B O 1
ATOM 10166 N N . GLN B 1 612 ? 6.711 -19.688 23.391 1 74.31 612 GLN B N 1
ATOM 10167 C CA . GLN B 1 612 ? 6.469 -19.891 24.812 1 74.31 612 GLN B CA 1
ATOM 10168 C C . GLN B 1 612 ? 5.051 -19.484 25.203 1 74.31 612 GLN B C 1
ATOM 10170 O O . GLN B 1 612 ? 4.422 -20.125 26.047 1 74.31 612 GLN B O 1
ATOM 10175 N N . LEU B 1 613 ? 4.613 -18.516 24.609 1 72.31 613 LEU B N 1
ATOM 10176 C CA . LEU B 1 613 ? 3.26 -18.031 24.891 1 72.31 613 LEU B CA 1
ATOM 10177 C C . LEU B 1 613 ? 2.225 -19.078 24.469 1 72.31 613 LEU B C 1
ATOM 10179 O O . LEU B 1 613 ? 1.234 -19.281 25.172 1 72.31 613 LEU B O 1
ATOM 10183 N N . ILE B 1 614 ? 2.395 -19.656 23.375 1 70.5 614 ILE B N 1
ATOM 10184 C CA . ILE B 1 614 ? 1.463 -20.641 22.844 1 70.5 614 ILE B CA 1
ATOM 10185 C C . ILE B 1 614 ? 1.448 -21.875 23.75 1 70.5 614 ILE B C 1
ATOM 10187 O O . ILE B 1 614 ? 0.39 -22.453 24 1 70.5 614 ILE B O 1
ATOM 10191 N N . ASN B 1 615 ? 2.568 -22.172 24.172 1 71.19 615 ASN B N 1
ATOM 10192 C CA . ASN B 1 615 ? 2.668 -23.344 25.016 1 71.19 615 ASN B CA 1
ATOM 10193 C C . ASN B 1 615 ? 1.989 -23.125 26.375 1 71.19 615 ASN B C 1
ATOM 10195 O O . ASN B 1 615 ? 1.567 -24.078 27.031 1 71.19 615 ASN B O 1
ATOM 10199 N N . ASN B 1 616 ? 1.926 -21.922 26.766 1 64.62 616 ASN B N 1
ATOM 10200 C CA . ASN B 1 616 ? 1.343 -21.609 28.062 1 64.62 616 ASN B CA 1
ATOM 10201 C C . ASN B 1 616 ? -0.173 -21.453 27.969 1 64.62 616 ASN B C 1
ATOM 10203 O O . ASN B 1 616 ? -0.844 -21.297 28.984 1 64.62 616 ASN B O 1
ATOM 10207 N N . ILE B 1 617 ? -0.669 -21.297 26.906 1 58.06 617 ILE B N 1
ATOM 10208 C CA . ILE B 1 617 ? -2.109 -21.125 26.75 1 58.06 617 ILE B CA 1
ATOM 10209 C C . ILE B 1 617 ? -2.816 -22.453 26.969 1 58.06 617 ILE B C 1
ATOM 10211 O O . ILE B 1 617 ? -2.582 -23.422 26.234 1 58.06 617 ILE B O 1
ATOM 10215 N N . LYS B 1 618 ? -3.197 -22.844 28.25 1 49.03 618 LYS B N 1
ATOM 10216 C CA . LYS B 1 618 ? -4.062 -23.953 28.641 1 49.03 618 LYS B CA 1
ATOM 10217 C C . LYS B 1 618 ? -5.34 -23.969 27.812 1 49.03 618 LYS B C 1
ATOM 10219 O O . LYS B 1 618 ? -6.004 -22.938 27.656 1 49.03 618 LYS B O 1
ATOM 10224 N N . PRO B 1 619 ? -5.5 -24.922 26.891 1 46.69 619 PRO B N 1
ATOM 10225 C CA . PRO B 1 619 ? -6.777 -25.062 26.172 1 46.69 619 PRO B CA 1
ATOM 10226 C C . PRO B 1 619 ? -7.984 -24.812 27.078 1 46.69 619 PRO B C 1
ATOM 10228 O O . PRO B 1 619 ? -8 -25.266 28.234 1 46.69 619 PRO B O 1
ATOM 10231 N N . SER B 1 620 ? -8.547 -23.703 27 1 41.62 620 SER B N 1
ATOM 10232 C CA . SER B 1 620 ? -9.797 -23.656 27.766 1 41.62 620 SER B CA 1
ATOM 10233 C C . SER B 1 620 ? -10.57 -24.969 27.625 1 41.62 620 SER B C 1
ATOM 10235 O O . SER B 1 620 ? -10.445 -25.656 26.609 1 41.62 620 SER B O 1
ATOM 10237 N N . LYS B 1 621 ? -11.234 -25.469 28.781 1 36.34 621 LYS B N 1
ATOM 10238 C CA . LYS B 1 621 ? -12.125 -26.625 28.891 1 36.34 621 LYS B CA 1
ATOM 10239 C C . LYS B 1 621 ? -13.148 -26.641 27.766 1 36.34 621 LYS B C 1
ATOM 10241 O O . LYS B 1 621 ? -14.086 -25.828 27.75 1 36.34 621 LYS B O 1
ATOM 10246 N N . SER B 1 622 ? -12.797 -26.734 26.516 1 34.62 622 SER B N 1
ATOM 10247 C CA . SER B 1 622 ? -13.852 -27.031 25.547 1 34.62 622 SER B CA 1
ATOM 10248 C C . SER B 1 622 ? -14.758 -28.156 26.047 1 34.62 622 SER B C 1
ATOM 10250 O O . SER B 1 622 ? -14.281 -29.141 26.609 1 34.62 622 SER B O 1
ATOM 10252 N N . SER B 1 623 ? -15.961 -27.812 26.469 1 32.19 623 SER B N 1
ATOM 10253 C CA . SER B 1 623 ? -16.984 -28.859 26.531 1 32.19 623 SER B CA 1
ATOM 10254 C C . SER B 1 623 ? -16.859 -29.828 25.375 1 32.19 623 SER B C 1
ATOM 10256 O O . SER B 1 623 ? -16.828 -29.422 24.219 1 32.19 623 SER B O 1
ATOM 10258 N N . THR B 1 624 ? -16.328 -30.984 25.578 1 32.59 624 THR B N 1
ATOM 10259 C CA . THR B 1 624 ? -16.203 -32.219 24.812 1 32.59 624 THR B CA 1
ATOM 10260 C C . THR B 1 624 ? -17.5 -32.531 24.078 1 32.59 624 THR B C 1
ATOM 10262 O O . THR B 1 624 ? -18.375 -33.188 24.625 1 32.59 624 THR B O 1
ATOM 10265 N N . SER B 1 625 ? -18.266 -31.609 23.516 1 30.09 625 SER B N 1
ATOM 10266 C CA . SER B 1 625 ? -19.25 -32.344 22.75 1 30.09 625 SER B CA 1
ATOM 10267 C C . SER B 1 625 ? -18.594 -33.219 21.688 1 30.09 625 SER B C 1
ATOM 10269 O O . SER B 1 625 ? -17.766 -32.75 20.906 1 30.09 625 SER B O 1
ATOM 10271 N N . THR B 1 626 ? -18.422 -34.5 21.953 1 29.08 626 THR B N 1
ATOM 10272 C CA . THR B 1 626 ? -17.984 -35.688 21.203 1 29.08 626 THR B CA 1
ATOM 10273 C C . THR B 1 626 ? -18.516 -35.625 19.781 1 29.08 626 THR B C 1
ATOM 10275 O O . THR B 1 626 ? -19.672 -35.969 19.531 1 29.08 626 THR B O 1
ATOM 10278 N N . TYR B 1 627 ? -18.25 -34.656 18.969 1 30.44 627 TYR B N 1
ATOM 10279 C CA . TYR B 1 627 ? -18.656 -34.969 17.594 1 30.44 627 TYR B CA 1
ATOM 10280 C C . TYR B 1 627 ? -17.844 -36.125 17.031 1 30.44 627 TYR B C 1
ATOM 10282 O O . TYR B 1 627 ? -16.625 -36.156 17.141 1 30.44 627 TYR B O 1
ATOM 10290 N N . GLN B 1 628 ? -18.453 -37.312 16.938 1 27.75 628 GLN B N 1
ATOM 10291 C CA . GLN B 1 628 ? -18 -38.531 16.297 1 27.75 628 GLN B CA 1
ATOM 10292 C C . GLN B 1 628 ? -17.391 -38.25 14.922 1 27.75 628 GLN B C 1
ATOM 10294 O O . GLN B 1 628 ? -18.047 -37.625 14.07 1 27.75 628 GLN B O 1
ATOM 10299 N N . PRO B 1 629 ? -16.109 -38.281 14.812 1 30.66 629 PRO B N 1
ATOM 10300 C CA . PRO B 1 629 ? -15.344 -38.156 13.562 1 30.66 629 PRO B CA 1
ATOM 10301 C C . PRO B 1 629 ? -15.953 -38.969 12.422 1 30.66 629 PRO B C 1
ATOM 10303 O O . PRO B 1 629 ? -16.531 -40.031 12.648 1 30.66 629 PRO B O 1
ATOM 10306 N N . PHE B 1 630 ? -16.453 -38.344 11.43 1 29.16 630 PHE B N 1
ATOM 10307 C CA . PHE B 1 630 ? -16.938 -39.156 10.328 1 29.16 630 PHE B CA 1
ATOM 10308 C C . PHE B 1 630 ? -15.953 -40.25 9.992 1 29.16 630 PHE B C 1
ATOM 10310 O O . PHE B 1 630 ? -14.734 -40.094 10.133 1 29.16 630 PHE B O 1
ATOM 10317 N N . PRO B 1 631 ? -16.406 -41.531 10.195 1 25.83 631 PRO B N 1
ATOM 10318 C CA . PRO B 1 631 ? -15.547 -42.688 9.875 1 25.83 631 PRO B CA 1
ATOM 10319 C C . PRO B 1 631 ? -14.672 -42.406 8.648 1 25.83 631 PRO B C 1
ATOM 10321 O O . PRO B 1 631 ? -15.141 -41.875 7.656 1 25.83 631 PRO B O 1
ATOM 10324 N N . GLN B 1 632 ? -13.297 -42.344 8.805 1 23 632 GLN B N 1
ATOM 10325 C CA . GLN B 1 632 ? -12.281 -42.438 7.762 1 23 632 GLN B CA 1
ATOM 10326 C C . GLN B 1 632 ? -12.633 -43.5 6.723 1 23 632 GLN B C 1
ATOM 10328 O O . GLN B 1 632 ? -13.008 -44.625 7.078 1 23 632 GLN B O 1
#

Foldseek 3Di:
DDDDDPPPVPDPPDPPPPDLVLVVVPPPPDPDDPDPPPQPQDADADDLVVVLVVQVVVCVVVVHLQQKKKKKWKFAFFQDPVGTDTDTAAPPVLLVLLVVVLCVVDFWDKDKWKWFAAPQRWIWIADPVVQATDWIKHKGNKYKHWDDDLFLITMIIIMTGMDTDDTDGHDDPHTFKMKTWIWTWADDDFKIKIWIWIWIDGPDPDPDIDIGTIIMIIGHSVCCSVDSDPVSNSVVVVVVVVVVVVSRCSSVVPDQADQPLWDWAWDPDPVVLVVVLVLVCLLAPHDDPVCSQFDWAEDEAADFPVCLQVLLVAWKKKFFAFDYFKWKWAAEQVAIWTAHRSRIIIGTPFPCVCCVQQPHRWIFIFGWGAFPVVRFIETATAFTQTTNNRGDLQAWSVVRLVVQVVVLVSCVVPVPDDGNGHYHYTDIDILLCVVVNVVQWDADPVGWIWGDDPVGTGTGFWMWIGGRGGGGTDYDHNIHTYGQLQPLKWKFQWDQPDPVAIFTWAAEPPRDIGGDGHAFEDPVQVVVVVSSCVSDSDNRQWIWIWHQDPVVRHIYTDDTDSVGRGTHYVVSVVSSVVSSVSNDDPVNSNQSSSDNPVPDPPVVVVVVVVVVVVVPPDPPPPPCPPPPDDDD/DDDPDDDDPDDDPDDPPPDPVLVVVPPPPDPDDPDDPPQPQDADADDLVVVLVVQVVVCVVPVHLQQKKKKKWKFAFFQDPVGTDTDTAADPVLLVLLVVVLCVVDFWDKDKWKWFAAPQRWIWTADPVVQATDWIKHKGNKYKYWDDDLFLITMIIIMTGMDTDDTDGHDDPHTFKMKTWIWTWADDDFKIKIWIWIWIDGPDPDPDIDIGTIIMIIGHSVNCVVQSDPVSNSVVVVVVVVVVVVSRCSSVVPDQADQPLWDWAWDPDPVVLVVVLVLVCLLAPHDDPVCSQFDWAEDEAADFPVCLQVLLVAWKKKFFAFDYFKWKWAAEQVAIWTAHRSRIIIGTPFPCVCCVQQNHRWIFIFGWGQFPVVRFIETATAFTQTTNNRGDLQAWSVVRLVVQVVVLVSCVVPVPDDGNGHYYYTDIDILLCVVVNVVQWDADPVGWIWGDDPVGTGTGFWMWIGGRGGGGTDYDHNIHTYGQLQPLKWKFQWDQPDPVAIFTWAAEPPRDIGGDGHAFEDPVQVVVVVSSCVSDSDNRQWIWIWHQDPVVRHIYTDDTDSVGRGTHYVVSVVSSVVSSVSNDDPVLSNQSSSDNPVPDPPVVVVVVVVVVVVVPPDPPPPPCPPPPDDDD